Protein AF-A0A936R0V1-F1 (afdb_monomer_lite)

Structure (mmCIF, N/CA/C/O backbone):
data_AF-A0A936R0V1-F1
#
_entry.id   AF-A0A936R0V1-F1
#
loop_
_atom_site.group_PDB
_atom_site.id
_atom_site.type_symbol
_atom_site.label_atom_id
_atom_site.label_alt_id
_atom_site.label_comp_id
_atom_site.label_asym_id
_atom_site.label_entity_id
_atom_site.label_seq_id
_atom_site.pdbx_PDB_ins_code
_atom_site.Cartn_x
_atom_site.Cartn_y
_atom_site.Cartn_z
_atom_site.occupancy
_atom_site.B_iso_or_equiv
_atom_site.auth_seq_id
_atom_site.auth_comp_id
_atom_site.auth_asym_id
_atom_site.auth_atom_id
_atom_site.pdbx_PDB_model_num
ATOM 1 N N . MET A 1 1 ? 23.274 67.627 -24.366 1.00 79.12 1 MET A N 1
ATOM 2 C CA . MET A 1 1 ? 24.322 68.648 -24.595 1.00 79.12 1 MET A CA 1
ATOM 3 C C . MET A 1 1 ? 25.601 68.219 -23.883 1.00 79.12 1 MET A C 1
ATOM 5 O O . MET A 1 1 ? 25.527 67.822 -22.725 1.00 79.12 1 MET A O 1
ATOM 9 N N . SER A 1 2 ? 26.757 68.295 -24.546 1.00 81.06 2 SER A N 1
ATOM 10 C CA . SER A 1 2 ? 28.061 67.965 -23.948 1.00 81.06 2 SER A CA 1
ATOM 11 C C . SER A 1 2 ? 28.911 69.224 -23.808 1.00 81.06 2 SER A C 1
ATOM 13 O O . SER A 1 2 ? 28.972 70.043 -24.720 1.00 81.06 2 SER A O 1
ATOM 15 N N . ILE A 1 3 ? 29.556 69.384 -22.660 1.00 81.25 3 ILE A N 1
ATOM 16 C CA . ILE A 1 3 ? 30.359 70.545 -22.286 1.00 81.25 3 ILE A CA 1
ATOM 17 C C . ILE A 1 3 ? 31.770 70.049 -22.015 1.00 81.25 3 ILE A C 1
ATOM 19 O O . ILE A 1 3 ? 31.957 69.130 -21.226 1.00 81.25 3 ILE A O 1
ATOM 23 N N . THR A 1 4 ? 32.771 70.668 -22.631 1.00 78.38 4 THR A N 1
ATOM 24 C CA . THR A 1 4 ? 34.170 70.282 -22.416 1.00 78.38 4 THR A CA 1
ATOM 25 C C . THR A 1 4 ? 34.978 71.427 -21.826 1.00 78.38 4 THR A C 1
ATOM 27 O O . THR A 1 4 ? 34.899 72.557 -22.314 1.00 78.38 4 THR A O 1
ATOM 30 N N . ARG A 1 5 ? 35.822 71.120 -20.840 1.00 76.50 5 ARG A N 1
ATOM 31 C CA . ARG A 1 5 ? 36.832 72.003 -20.239 1.00 76.50 5 ARG A CA 1
ATOM 32 C C . ARG A 1 5 ? 36.255 73.275 -19.606 1.00 76.50 5 ARG A C 1
ATOM 34 O O . ARG A 1 5 ? 36.868 74.340 -19.703 1.00 76.50 5 ARG A O 1
ATOM 41 N N . ALA A 1 6 ? 35.110 73.174 -18.933 1.00 81.12 6 ALA A N 1
ATOM 42 C CA . ALA A 1 6 ? 34.533 74.287 -18.182 1.00 81.12 6 ALA A CA 1
ATOM 43 C C . ALA A 1 6 ? 35.440 74.691 -17.003 1.00 81.12 6 ALA A C 1
ATOM 45 O O . ALA A 1 6 ? 35.979 73.839 -16.292 1.00 81.12 6 ALA A O 1
ATOM 46 N N . ALA A 1 7 ? 35.625 75.995 -16.774 1.00 80.44 7 ALA A N 1
ATOM 47 C CA . ALA A 1 7 ? 36.355 76.488 -15.605 1.00 80.44 7 ALA A CA 1
ATOM 48 C C . ALA A 1 7 ? 35.483 76.421 -14.338 1.00 80.44 7 ALA A C 1
ATOM 50 O O . ALA A 1 7 ? 34.253 76.374 -14.409 1.00 80.44 7 ALA A O 1
ATOM 51 N N . ALA A 1 8 ? 36.100 76.471 -13.156 1.00 79.75 8 ALA A N 1
ATOM 52 C CA . ALA A 1 8 ? 35.352 76.518 -11.901 1.00 79.75 8 ALA A CA 1
ATOM 53 C C . ALA A 1 8 ? 34.422 77.751 -11.838 1.00 79.75 8 ALA A C 1
ATOM 55 O O . ALA A 1 8 ? 34.847 78.887 -12.077 1.00 79.75 8 ALA A O 1
ATOM 56 N N . GLY A 1 9 ? 33.148 77.511 -11.508 1.00 77.62 9 GLY A N 1
ATOM 57 C CA . GLY A 1 9 ? 32.102 78.538 -11.441 1.00 77.62 9 GLY A CA 1
ATOM 58 C C . GLY A 1 9 ? 31.442 78.887 -12.781 1.00 77.62 9 GLY A C 1
ATOM 59 O O . GLY A 1 9 ? 30.849 79.958 -12.880 1.00 77.62 9 GLY A O 1
ATOM 60 N N . SER A 1 10 ? 31.565 78.031 -13.801 1.00 86.81 10 SER A N 1
ATOM 61 C CA . SER A 1 10 ? 30.887 78.210 -15.094 1.00 86.81 10 SER A CA 1
ATOM 62 C C . SER A 1 10 ? 29.383 77.932 -15.002 1.00 86.81 10 SER A C 1
ATOM 64 O O . SER A 1 10 ? 28.942 77.120 -14.185 1.00 86.81 10 SER A O 1
ATOM 66 N N . THR A 1 11 ? 28.596 78.571 -15.871 1.00 87.62 11 THR A N 1
ATOM 67 C CA . THR A 1 11 ? 27.149 78.331 -15.990 1.00 87.62 11 THR A CA 1
ATOM 68 C C . THR A 1 11 ? 26.711 78.142 -17.440 1.00 87.62 11 THR A C 1
ATOM 70 O O . THR A 1 11 ? 27.346 78.656 -18.359 1.00 87.62 11 THR A O 1
ATOM 73 N N . VAL A 1 12 ? 25.607 77.429 -17.656 1.00 89.00 12 VAL A N 1
ATOM 74 C CA . VAL A 1 12 ? 24.951 77.264 -18.960 1.00 89.00 12 VAL A CA 1
ATOM 75 C C . VAL A 1 12 ? 23.556 77.873 -18.927 1.00 89.00 12 VAL A C 1
ATOM 77 O O . VAL A 1 12 ? 22.800 77.641 -17.990 1.00 89.00 12 VAL A O 1
ATOM 80 N N . THR A 1 13 ? 23.197 78.622 -19.965 1.00 89.62 13 THR A N 1
ATOM 81 C CA . THR A 1 13 ? 21.821 79.080 -20.201 1.00 89.62 13 THR A CA 1
ATOM 82 C C . THR A 1 13 ? 21.230 78.300 -21.369 1.00 89.62 13 THR A C 1
ATOM 84 O O . THR A 1 13 ? 21.887 78.181 -22.402 1.00 89.62 13 THR A O 1
ATOM 87 N N . LEU A 1 14 ? 20.007 77.791 -21.212 1.00 89.12 14 LEU A N 1
ATOM 88 C CA . LEU A 1 14 ? 19.278 77.051 -22.242 1.00 89.12 14 LEU A CA 1
ATOM 89 C C . LEU A 1 14 ? 18.019 77.819 -22.660 1.00 89.12 14 LEU A C 1
ATOM 91 O O . LEU A 1 14 ? 17.328 78.357 -21.794 1.00 89.12 14 LEU A O 1
ATOM 95 N N . THR A 1 15 ? 17.707 77.825 -23.955 1.00 86.38 15 THR A N 1
ATOM 96 C CA . THR A 1 15 ? 16.513 78.481 -24.511 1.00 86.38 15 THR A CA 1
ATOM 97 C C . THR A 1 15 ? 15.912 77.634 -25.632 1.00 86.38 15 THR A C 1
ATOM 99 O O . THR A 1 15 ? 16.661 77.186 -26.502 1.00 86.38 15 THR A O 1
ATOM 102 N N . LEU A 1 16 ? 14.588 77.449 -25.630 1.00 86.06 16 LEU A N 1
ATOM 103 C CA . LEU A 1 16 ? 13.838 76.915 -26.772 1.00 86.06 16 LEU A CA 1
ATOM 104 C C . LEU A 1 16 ? 13.339 78.050 -27.671 1.00 86.06 16 LEU A C 1
ATOM 106 O O . LEU A 1 16 ? 13.108 79.164 -27.199 1.00 86.06 16 LEU A O 1
ATOM 110 N N . ALA A 1 17 ? 13.220 77.772 -28.965 1.00 85.62 17 ALA A N 1
ATOM 111 C CA . ALA A 1 17 ? 12.613 78.680 -29.925 1.00 85.62 17 ALA A CA 1
ATOM 112 C C . ALA A 1 17 ? 11.878 77.909 -31.026 1.00 85.62 17 ALA A C 1
ATOM 114 O O . ALA A 1 17 ? 12.445 76.971 -31.600 1.00 85.62 17 ALA A O 1
ATOM 115 N N . ASP A 1 18 ? 10.670 78.375 -31.345 1.00 83.50 18 ASP A N 1
ATOM 116 C CA . ASP A 1 18 ? 9.836 77.901 -32.453 1.00 83.50 18 ASP A CA 1
ATOM 117 C C . ASP A 1 18 ? 10.593 77.895 -33.788 1.00 83.50 18 ASP A C 1
ATOM 119 O O . ASP A 1 18 ? 11.380 78.800 -34.094 1.00 83.50 18 ASP A O 1
ATOM 123 N N . GLY A 1 19 ? 10.321 76.873 -34.597 1.00 82.25 19 GLY A N 1
ATOM 124 C CA . GLY A 1 19 ? 10.697 76.800 -36.006 1.00 82.25 19 GLY A CA 1
ATOM 125 C C . GLY A 1 19 ? 9.445 76.863 -36.878 1.00 82.25 19 GLY A C 1
ATOM 126 O O . GLY A 1 19 ? 8.858 77.934 -37.031 1.00 82.25 19 GLY A O 1
ATOM 127 N N . THR A 1 20 ? 9.061 75.732 -37.476 1.00 81.50 20 THR A N 1
ATOM 128 C CA . THR A 1 20 ? 7.726 75.552 -38.083 1.00 81.50 20 THR A CA 1
ATOM 129 C C . THR A 1 20 ? 6.690 75.056 -37.079 1.00 81.50 20 THR A C 1
ATOM 131 O O . THR A 1 20 ? 5.528 75.399 -37.253 1.00 81.50 20 THR A O 1
ATOM 134 N N . ALA A 1 21 ? 7.125 74.362 -36.022 1.00 80.69 21 ALA A N 1
ATOM 135 C CA . ALA A 1 21 ? 6.291 74.043 -34.871 1.00 80.69 21 ALA A CA 1
ATOM 136 C C . ALA A 1 21 ? 6.092 75.314 -34.032 1.00 80.69 21 ALA A C 1
ATOM 138 O O . ALA A 1 21 ? 7.059 76.040 -33.755 1.00 80.69 21 ALA A O 1
ATOM 139 N N . VAL A 1 22 ? 4.852 75.586 -33.645 1.00 76.50 22 VAL A N 1
ATOM 140 C CA . VAL A 1 22 ? 4.439 76.643 -32.721 1.00 76.50 22 VAL A CA 1
ATOM 141 C C . VAL A 1 22 ? 4.219 76.070 -31.317 1.00 76.50 22 VAL A C 1
ATOM 143 O O . VAL A 1 22 ? 4.126 74.866 -31.114 1.00 76.50 22 VAL A O 1
ATOM 146 N N . ASN A 1 23 ? 4.069 76.939 -30.314 1.00 64.94 23 ASN A N 1
ATOM 147 C CA . ASN A 1 23 ? 3.815 76.559 -28.912 1.00 64.94 23 ASN A CA 1
ATOM 148 C C . ASN A 1 23 ? 2.608 75.613 -28.648 1.00 64.94 23 ASN A C 1
ATOM 150 O O . ASN A 1 23 ? 2.362 75.276 -27.489 1.00 64.94 23 ASN A O 1
ATOM 154 N N . ALA A 1 24 ? 1.814 75.241 -29.659 1.00 74.50 24 ALA A N 1
ATOM 155 C CA . ALA A 1 24 ? 0.772 74.218 -29.542 1.00 74.50 24 ALA A CA 1
ATOM 156 C C . ALA A 1 24 ? 1.317 72.788 -29.730 1.00 74.50 24 ALA A C 1
ATOM 158 O O . ALA A 1 24 ? 0.754 71.863 -29.149 1.00 74.50 24 ALA A O 1
ATOM 159 N N . ASP A 1 25 ? 2.436 72.634 -30.440 1.00 77.12 25 ASP A N 1
ATOM 160 C CA . ASP A 1 25 ? 2.940 71.343 -30.932 1.00 77.12 25 ASP A CA 1
ATOM 161 C C . ASP A 1 25 ? 3.986 70.747 -29.969 1.00 77.12 25 ASP A C 1
ATOM 163 O O . ASP A 1 25 ? 4.287 69.551 -29.982 1.00 77.12 25 ASP A O 1
ATOM 167 N N . TYR A 1 26 ? 4.518 71.571 -29.055 1.00 80.25 26 TYR A N 1
ATOM 168 C CA . TYR A 1 26 ? 5.368 71.143 -27.944 1.00 80.25 26 TYR A CA 1
ATOM 169 C C . TYR A 1 26 ? 5.133 71.961 -26.664 1.00 80.25 26 TYR A C 1
ATOM 171 O O . TYR A 1 26 ? 4.719 73.120 -26.679 1.00 80.25 26 TYR A O 1
ATOM 179 N N . ASN A 1 27 ? 5.390 71.346 -25.508 1.00 81.56 27 ASN A N 1
ATOM 180 C CA . ASN A 1 27 ? 5.014 71.882 -24.204 1.00 81.56 27 ASN A CA 1
ATOM 181 C C . ASN A 1 27 ? 6.183 72.578 -23.486 1.00 81.56 27 ASN A C 1
ATOM 183 O O . ASN A 1 27 ? 6.947 71.960 -22.732 1.00 81.56 27 ASN A O 1
ATOM 187 N N . GLU A 1 28 ? 6.273 73.902 -23.633 1.00 76.81 28 GLU A N 1
ATOM 188 C CA . GLU A 1 28 ? 7.290 74.722 -22.955 1.00 76.81 28 GLU A CA 1
ATOM 189 C C . GLU A 1 28 ? 7.223 74.654 -21.416 1.00 76.81 28 GLU A C 1
ATOM 191 O O . GLU A 1 28 ? 8.245 74.821 -20.747 1.00 76.81 28 GLU A O 1
ATOM 196 N N . ALA A 1 29 ? 6.060 74.360 -20.817 1.00 78.56 29 ALA A N 1
ATOM 197 C CA . ALA A 1 29 ? 5.936 74.251 -19.356 1.00 78.56 29 ALA A CA 1
ATOM 198 C C . ALA A 1 29 ? 6.694 73.040 -18.779 1.00 78.56 29 ALA A C 1
ATOM 200 O O . ALA A 1 29 ? 6.961 72.984 -17.579 1.00 78.56 29 ALA A O 1
ATOM 201 N N . ARG A 1 30 ? 7.055 72.086 -19.641 1.00 83.62 30 ARG A N 1
ATOM 202 C CA . ARG A 1 30 ? 7.822 70.871 -19.347 1.00 83.62 30 ARG A CA 1
ATOM 203 C C . ARG A 1 30 ? 9.284 70.975 -19.803 1.00 83.62 30 ARG A C 1
ATOM 205 O O . ARG A 1 30 ? 9.952 69.957 -19.968 1.00 83.62 30 ARG A O 1
ATOM 212 N N . PHE A 1 31 ? 9.790 72.194 -20.010 1.00 89.62 31 PHE A N 1
ATOM 213 C CA . PHE A 1 31 ? 11.183 72.423 -20.383 1.00 89.62 31 PHE A CA 1
ATOM 214 C C . PHE A 1 31 ? 12.129 72.249 -19.185 1.00 89.62 31 PHE A C 1
ATOM 216 O O . PHE A 1 31 ? 12.250 73.107 -18.303 1.00 89.62 31 PHE A O 1
ATOM 223 N N . GLU A 1 32 ? 12.807 71.105 -19.152 1.00 91.88 32 GLU A N 1
ATOM 224 C CA . GLU A 1 32 ? 13.566 70.624 -17.998 1.00 91.88 32 GLU A CA 1
ATOM 225 C C . GLU A 1 32 ? 14.984 70.197 -18.382 1.00 91.88 32 GLU A C 1
ATOM 227 O O . GLU A 1 32 ? 15.258 69.804 -19.519 1.00 91.88 32 GLU A O 1
ATOM 232 N N . TYR A 1 33 ? 15.887 70.219 -17.403 1.00 89.88 33 TYR A N 1
ATOM 233 C CA . TYR A 1 33 ? 17.249 69.713 -17.532 1.00 89.88 33 TYR A CA 1
ATOM 234 C C . TYR A 1 33 ? 17.604 68.719 -16.422 1.00 89.88 33 TYR A C 1
ATOM 236 O O . TYR A 1 33 ? 17.015 68.734 -15.340 1.00 89.88 33 TYR A O 1
ATOM 244 N N . SER A 1 34 ? 18.612 67.889 -16.683 1.00 87.56 34 SER A N 1
ATOM 245 C CA . SER A 1 34 ? 19.195 66.958 -15.718 1.00 87.56 34 SER A CA 1
ATOM 246 C C . SER A 1 34 ? 20.722 66.950 -15.814 1.00 87.56 34 SER A C 1
ATOM 248 O O . SER A 1 34 ? 21.299 66.894 -16.905 1.00 87.56 34 SER A O 1
ATOM 250 N N . THR A 1 35 ? 21.374 67.001 -14.650 1.00 82.19 35 THR A N 1
ATOM 251 C CA . THR A 1 35 ? 22.837 66.923 -14.486 1.00 82.19 35 THR A CA 1
ATOM 252 C C . THR A 1 35 ? 23.318 65.560 -13.989 1.00 82.19 35 THR A C 1
ATOM 254 O O . THR A 1 35 ? 24.521 65.346 -13.882 1.00 82.19 35 THR A O 1
ATOM 257 N N . ASP A 1 36 ? 22.404 64.654 -13.648 1.00 81.31 36 ASP A N 1
ATOM 258 C CA . ASP A 1 36 ? 22.684 63.335 -13.070 1.00 81.31 36 ASP A CA 1
ATOM 259 C C . ASP A 1 36 ? 22.376 62.186 -14.046 1.00 81.31 36 ASP A C 1
ATOM 261 O O . ASP A 1 36 ? 22.175 61.049 -13.641 1.00 81.31 36 ASP A O 1
ATOM 265 N N . GLY A 1 37 ? 22.373 62.475 -15.352 1.00 78.69 37 GLY A N 1
ATOM 266 C CA . GLY A 1 37 ? 22.150 61.468 -16.394 1.00 78.69 37 GLY A CA 1
ATOM 267 C C . GLY A 1 37 ? 20.679 61.112 -16.623 1.00 78.69 37 GLY A C 1
ATOM 268 O O . GLY A 1 37 ? 20.398 60.118 -17.283 1.00 78.69 37 GLY A O 1
ATOM 269 N N . GLY A 1 38 ? 19.746 61.934 -16.135 1.00 81.00 38 GLY A N 1
ATOM 270 C CA . GLY A 1 38 ? 18.308 61.798 -16.377 1.00 81.00 38 GLY A CA 1
ATOM 271 C C . GLY A 1 38 ? 17.511 61.230 -15.204 1.00 81.00 38 GLY A C 1
ATOM 272 O O . GLY A 1 38 ? 16.316 60.990 -15.371 1.00 81.00 38 GLY A O 1
ATOM 273 N N . THR A 1 39 ? 18.122 61.024 -14.032 1.00 87.00 39 THR A N 1
ATOM 274 C CA . THR A 1 39 ? 17.419 60.510 -12.844 1.00 87.00 39 THR A CA 1
ATOM 275 C C . THR A 1 39 ? 16.573 61.569 -12.148 1.00 87.00 39 THR A C 1
ATOM 277 O O . THR A 1 39 ? 15.459 61.264 -11.732 1.00 87.00 39 THR A O 1
ATOM 280 N N . ASN A 1 40 ? 17.038 62.818 -12.065 1.00 86.44 40 ASN A N 1
ATOM 281 C CA . ASN A 1 40 ? 16.240 63.935 -11.561 1.00 86.44 40 ASN A CA 1
ATOM 282 C C . ASN A 1 40 ? 16.164 65.056 -12.598 1.00 86.44 40 ASN A C 1
ATOM 284 O O . ASN A 1 40 ? 17.177 65.473 -13.162 1.00 86.44 40 ASN A O 1
ATOM 288 N N . TRP A 1 41 ? 14.954 65.575 -12.812 1.00 86.94 41 TRP A N 1
ATOM 289 C CA . TRP A 1 41 ? 14.679 66.637 -13.777 1.00 86.94 41 TRP A CA 1
ATOM 290 C C . TRP A 1 41 ? 14.244 67.907 -13.063 1.00 86.94 41 TRP A C 1
ATOM 292 O O . TRP A 1 41 ? 13.397 67.882 -12.173 1.00 86.94 41 TRP A O 1
ATOM 302 N N . THR A 1 42 ? 14.858 69.021 -13.440 1.00 88.56 42 THR A N 1
ATOM 303 C CA . THR A 1 42 ? 14.580 70.337 -12.867 1.00 88.56 42 THR A CA 1
ATOM 304 C C . THR A 1 42 ? 14.163 71.290 -13.975 1.00 88.56 42 THR A C 1
ATOM 306 O O . THR A 1 42 ? 14.800 71.333 -15.026 1.00 88.56 42 THR A O 1
ATOM 309 N N . ALA A 1 43 ? 13.116 72.081 -13.742 1.00 88.81 43 ALA A N 1
ATOM 310 C CA . ALA A 1 43 ? 12.673 73.094 -14.693 1.00 88.81 43 ALA A CA 1
ATOM 311 C C . ALA A 1 43 ? 13.791 74.107 -14.995 1.00 88.81 43 ALA A C 1
ATOM 313 O O . ALA A 1 43 ? 14.497 74.579 -14.094 1.00 88.81 43 ALA A O 1
ATOM 314 N N . VAL A 1 44 ? 13.948 74.467 -16.267 1.00 87.44 44 VAL A N 1
ATOM 315 C CA . VAL A 1 44 ? 14.911 75.490 -16.684 1.00 87.44 44 VAL A CA 1
ATOM 316 C C . VAL A 1 44 ? 14.351 76.868 -16.317 1.00 87.44 44 VAL A C 1
ATOM 318 O O . VAL A 1 44 ? 13.493 77.408 -17.005 1.00 87.44 44 VAL A O 1
ATOM 321 N N . SER A 1 45 ? 14.838 77.461 -15.223 1.00 82.06 45 SER A N 1
ATOM 322 C CA . SER A 1 45 ? 14.362 78.769 -14.734 1.00 82.06 45 SER A CA 1
ATOM 323 C C . SER A 1 45 ? 15.443 79.859 -14.675 1.00 82.06 45 SER A C 1
ATOM 325 O O . SER A 1 45 ? 15.194 80.959 -14.181 1.00 82.06 45 SER A O 1
ATOM 327 N N . GLY A 1 46 ? 16.662 79.568 -15.136 1.00 84.75 46 GLY A N 1
ATOM 328 C CA . GLY A 1 46 ? 17.803 80.486 -15.105 1.00 84.75 46 GLY A CA 1
ATOM 329 C C . GLY A 1 46 ? 19.130 79.796 -15.446 1.00 84.75 46 GLY A C 1
ATOM 330 O O . GLY A 1 46 ? 19.119 78.641 -15.870 1.00 84.75 46 GLY A O 1
ATOM 331 N N . PRO A 1 47 ? 20.278 80.480 -15.274 1.00 86.69 47 PRO A N 1
ATOM 332 C CA . PRO A 1 47 ? 21.592 79.896 -15.538 1.00 86.69 47 PRO A CA 1
ATOM 333 C C . PRO A 1 47 ? 21.875 78.679 -14.645 1.00 86.69 47 PRO A C 1
ATOM 335 O O . PRO A 1 47 ? 21.757 78.756 -13.422 1.00 86.69 47 PRO A O 1
ATOM 338 N N . ILE A 1 48 ? 22.295 77.578 -15.260 1.00 88.56 48 ILE A N 1
ATOM 339 C CA . ILE A 1 48 ? 22.552 76.279 -14.633 1.00 88.56 48 ILE A CA 1
ATOM 340 C C . ILE A 1 48 ? 24.040 76.178 -14.303 1.00 88.56 48 ILE A C 1
ATOM 342 O O . ILE A 1 48 ? 24.878 76.355 -15.185 1.00 88.56 48 ILE A O 1
ATOM 346 N N . ALA A 1 49 ? 24.393 75.907 -13.047 1.00 83.50 49 ALA A N 1
ATOM 347 C CA . ALA A 1 49 ? 25.790 75.718 -12.659 1.00 83.50 49 ALA A CA 1
ATOM 348 C C . ALA A 1 49 ? 26.343 74.398 -13.217 1.00 83.50 49 ALA A C 1
ATOM 350 O O . ALA A 1 49 ? 25.681 73.367 -13.130 1.00 83.50 49 ALA A O 1
ATOM 351 N N . VAL A 1 50 ? 27.567 74.423 -13.751 1.00 81.81 50 VAL A N 1
ATOM 352 C CA . VAL A 1 50 ? 28.248 73.223 -14.263 1.00 81.81 50 VAL A CA 1
ATOM 353 C C . VAL A 1 50 ? 29.579 73.002 -13.549 1.00 81.81 50 VAL A C 1
ATOM 355 O O . VAL A 1 50 ? 30.252 73.954 -13.139 1.00 81.81 50 VAL A O 1
ATOM 358 N N . ALA A 1 51 ? 29.943 71.734 -13.355 1.00 78.50 51 ALA A N 1
ATOM 359 C CA . ALA A 1 51 ? 31.191 71.359 -12.701 1.00 78.50 51 ALA A CA 1
ATOM 360 C C . ALA A 1 51 ? 32.412 71.766 -13.548 1.00 78.50 51 ALA A C 1
ATOM 362 O O . ALA A 1 51 ? 32.320 71.958 -14.759 1.00 78.50 51 ALA A O 1
ATOM 363 N N . ALA A 1 52 ? 33.572 71.917 -12.903 1.00 77.50 52 ALA A N 1
ATOM 364 C CA . ALA A 1 52 ? 34.817 72.185 -13.619 1.00 77.50 52 ALA A CA 1
ATOM 365 C C . ALA A 1 52 ? 35.286 70.926 -14.369 1.00 77.50 52 ALA A C 1
ATOM 367 O O . ALA A 1 52 ? 35.296 69.840 -13.792 1.00 77.50 52 ALA A O 1
ATOM 368 N N . GLY A 1 53 ? 35.737 71.083 -15.614 1.00 79.69 53 GLY A N 1
ATOM 369 C CA . GLY A 1 53 ? 36.111 69.977 -16.499 1.00 79.69 53 GLY A CA 1
ATOM 370 C C . GLY A 1 53 ? 35.037 69.664 -17.540 1.00 79.69 53 GLY A C 1
ATOM 371 O O . GLY A 1 53 ? 34.312 70.558 -17.978 1.00 79.69 53 GLY A O 1
ATOM 372 N N . ASP A 1 54 ? 34.992 68.411 -17.982 1.00 81.56 54 ASP A N 1
ATOM 373 C CA . ASP A 1 54 ? 33.996 67.940 -18.943 1.00 81.56 54 ASP A CA 1
ATOM 374 C C . ASP A 1 54 ? 32.715 67.537 -18.198 1.00 81.56 54 ASP A C 1
ATOM 376 O O . ASP A 1 54 ? 32.757 67.004 -17.089 1.00 81.56 54 ASP A O 1
ATOM 380 N N . SER A 1 55 ? 31.555 67.841 -18.767 1.00 81.69 55 SER A N 1
ATOM 381 C CA . SER A 1 55 ? 30.244 67.578 -18.171 1.00 81.69 55 SER A CA 1
ATOM 382 C C . SER A 1 55 ? 29.206 67.346 -19.260 1.00 81.69 55 SER A C 1
ATOM 384 O O . SER A 1 55 ? 29.339 67.834 -20.380 1.00 81.69 55 SER A O 1
ATOM 386 N N . THR A 1 56 ? 28.142 66.624 -18.937 1.00 81.44 56 THR A N 1
ATOM 387 C CA . THR A 1 56 ? 26.993 66.450 -19.827 1.00 81.44 56 THR A CA 1
ATOM 388 C C . THR A 1 56 ? 25.737 66.964 -19.144 1.00 81.44 56 THR A C 1
ATOM 390 O O . THR A 1 56 ? 25.600 66.910 -17.923 1.00 81.44 56 THR A O 1
ATOM 393 N N . LEU A 1 57 ? 24.846 67.528 -19.952 1.00 85.31 57 LEU A N 1
ATOM 394 C CA . LEU A 1 57 ? 23.564 68.063 -19.527 1.00 85.31 57 LEU A CA 1
ATOM 395 C C . LEU A 1 57 ? 22.492 67.493 -20.451 1.00 85.31 57 LEU A C 1
ATOM 397 O O . LEU A 1 57 ? 22.548 67.701 -21.672 1.00 85.31 57 LEU A O 1
ATOM 401 N N . LEU A 1 58 ? 21.536 66.765 -19.884 1.00 88.06 58 LEU A N 1
ATOM 402 C CA . LEU A 1 58 ? 20.356 66.316 -20.615 1.00 88.06 58 LEU A CA 1
ATOM 403 C C . LEU A 1 58 ? 19.265 67.379 -20.515 1.00 88.06 58 LEU A C 1
ATOM 405 O O . LEU A 1 58 ? 19.150 68.057 -19.497 1.00 88.06 58 LEU A O 1
ATOM 409 N N . VAL A 1 59 ? 18.498 67.543 -21.591 1.00 87.38 59 VAL A N 1
ATOM 410 C CA . VAL A 1 59 ? 17.447 68.559 -21.722 1.00 87.38 59 VAL A CA 1
ATOM 411 C C . VAL A 1 59 ? 16.264 67.923 -22.441 1.00 87.38 59 VAL A C 1
ATOM 413 O O . VAL A 1 59 ? 16.489 67.194 -23.408 1.00 87.38 59 VAL A O 1
ATOM 416 N N . ARG A 1 60 ? 15.035 68.181 -21.984 1.00 88.94 60 ARG A N 1
ATOM 417 C CA . ARG A 1 60 ? 13.810 67.643 -22.597 1.00 88.94 60 ARG A CA 1
ATOM 418 C C . ARG A 1 60 ? 12.655 68.648 -22.616 1.00 88.94 60 ARG A C 1
ATOM 420 O O . ARG A 1 60 ? 12.615 69.565 -21.797 1.00 88.94 60 ARG A O 1
ATOM 427 N N . THR A 1 61 ? 11.725 68.422 -23.540 1.00 88.06 61 THR A N 1
ATOM 428 C CA . THR A 1 61 ? 10.360 68.972 -23.613 1.00 88.06 61 THR A CA 1
ATOM 429 C C . THR A 1 61 ? 9.467 67.904 -24.266 1.00 88.06 61 THR A C 1
ATOM 431 O O . THR A 1 61 ? 9.998 67.007 -24.924 1.00 88.06 61 THR A O 1
ATOM 434 N N . ASP A 1 62 ? 8.152 67.963 -24.058 1.00 86.38 62 ASP A N 1
ATOM 435 C CA . ASP A 1 62 ? 7.200 66.983 -24.604 1.00 86.38 62 ASP A CA 1
ATOM 436 C C . ASP A 1 62 ? 6.567 67.532 -25.899 1.00 86.38 62 ASP A C 1
ATOM 438 O O . ASP A 1 62 ? 6.285 68.728 -25.957 1.00 86.38 62 ASP A O 1
ATOM 442 N N . THR A 1 63 ? 6.309 66.687 -26.904 1.00 83.56 63 THR A N 1
ATOM 443 C CA . THR A 1 63 ? 5.494 67.031 -28.091 1.00 83.56 63 THR A CA 1
ATOM 444 C C . THR A 1 63 ? 4.011 66.725 -27.848 1.00 83.56 63 THR A C 1
ATOM 446 O O . THR A 1 63 ? 3.675 65.948 -26.949 1.00 83.56 63 THR A O 1
ATOM 449 N N . VAL A 1 64 ? 3.113 67.336 -28.622 1.00 81.00 64 VAL A N 1
ATOM 450 C CA . VAL A 1 64 ? 1.656 67.133 -28.550 1.00 81.00 64 VAL A CA 1
ATOM 451 C C . VAL A 1 64 ? 1.205 66.330 -29.771 1.00 81.00 64 VAL A C 1
ATOM 453 O O . VAL A 1 64 ? 1.640 66.618 -30.874 1.00 81.00 64 VAL A O 1
ATOM 456 N N . ALA A 1 65 ? 0.377 65.302 -29.566 1.00 76.00 65 ALA A N 1
ATOM 457 C CA . ALA A 1 65 ? -0.182 64.486 -30.645 1.00 76.00 65 ALA A CA 1
ATOM 458 C C . ALA A 1 65 ? -1.666 64.813 -30.856 1.00 76.00 65 ALA A C 1
ATOM 460 O O . ALA A 1 65 ? -2.391 64.992 -29.866 1.00 76.00 65 ALA A O 1
ATOM 461 N N . ASP A 1 66 ? -2.117 64.822 -32.110 1.00 70.44 66 ASP A N 1
ATOM 462 C CA . ASP A 1 66 ? -3.536 64.838 -32.459 1.00 70.44 66 ASP A CA 1
ATOM 463 C C . ASP A 1 66 ? -3.899 63.776 -33.519 1.00 70.44 66 ASP A C 1
ATOM 465 O O . ASP A 1 66 ? -3.403 62.659 -33.411 1.00 70.44 66 ASP A O 1
ATOM 469 N N . GLY A 1 67 ? -4.889 64.029 -34.375 1.00 64.25 67 GLY A N 1
ATOM 470 C CA . GLY A 1 67 ? -5.433 63.051 -35.327 1.00 64.25 67 GLY A CA 1
ATOM 471 C C . GLY A 1 67 ? -5.614 63.627 -36.731 1.00 64.25 67 GLY A C 1
ATOM 472 O O . GLY A 1 67 ? -6.527 63.208 -37.454 1.00 64.25 67 GLY A O 1
ATOM 473 N N . VAL A 1 68 ? -4.874 64.684 -37.057 1.00 67.81 68 VAL A N 1
ATOM 474 C CA . VAL A 1 68 ? -4.923 65.393 -38.332 1.00 67.81 68 VAL A CA 1
ATOM 475 C C . VAL A 1 68 ? -3.623 65.114 -39.076 1.00 67.81 68 VAL A C 1
ATOM 477 O O . VAL A 1 68 ? -2.556 65.309 -38.526 1.00 67.81 68 VAL A O 1
ATOM 480 N N . ASP A 1 69 ? -3.724 64.714 -40.348 1.00 69.88 69 ASP A N 1
ATOM 481 C CA . ASP A 1 69 ? -2.543 64.583 -41.210 1.00 69.88 69 ASP A CA 1
ATOM 482 C C . ASP A 1 69 ? -1.931 65.975 -41.458 1.00 69.88 69 ASP A C 1
ATOM 484 O O . ASP A 1 69 ? -2.546 66.854 -42.083 1.00 69.88 69 ASP A O 1
ATOM 488 N N . GLU A 1 70 ? -0.730 66.172 -40.929 1.00 68.75 70 GLU A N 1
ATOM 489 C CA . GLU A 1 70 ? 0.047 67.411 -40.911 1.00 68.75 70 GLU A CA 1
ATOM 490 C C . GLU A 1 70 ? 1.413 67.201 -41.596 1.00 68.75 70 GLU A C 1
ATOM 492 O O . GLU A 1 70 ? 1.793 66.100 -41.981 1.00 68.75 70 GLU A O 1
ATOM 497 N N . ALA A 1 71 ? 2.166 68.275 -41.845 1.00 75.38 71 ALA A N 1
ATOM 498 C CA . ALA A 1 71 ? 3.510 68.162 -42.428 1.00 75.38 71 ALA A CA 1
ATOM 499 C C . ALA A 1 71 ? 4.574 68.215 -41.327 1.00 75.38 71 ALA A C 1
ATOM 501 O O . ALA A 1 71 ? 4.378 68.946 -40.369 1.00 75.38 71 ALA A O 1
ATOM 502 N N . ASP A 1 72 ? 5.727 67.557 -41.505 1.00 80.44 72 ASP A N 1
ATOM 503 C CA . ASP A 1 72 ? 6.830 67.602 -40.529 1.00 80.44 72 ASP A CA 1
ATOM 504 C C . ASP A 1 72 ? 7.191 69.032 -40.076 1.00 80.44 72 ASP A C 1
ATOM 506 O O . ASP A 1 72 ? 7.496 69.927 -40.880 1.00 80.44 72 ASP A O 1
ATOM 510 N N . GLU A 1 73 ? 7.245 69.227 -38.761 1.00 83.56 73 GLU A N 1
ATOM 511 C CA . GLU A 1 73 ? 7.447 70.517 -38.110 1.00 83.56 73 GLU A CA 1
ATOM 512 C C . GLU A 1 73 ? 8.754 70.562 -37.310 1.00 83.56 73 GLU A C 1
ATOM 514 O O . GLU A 1 73 ? 9.337 69.535 -36.999 1.00 83.56 73 GLU A O 1
ATOM 519 N N . THR A 1 74 ? 9.285 71.739 -36.965 1.00 85.19 74 THR A N 1
ATOM 520 C CA . THR A 1 74 ? 10.594 71.856 -36.288 1.00 85.19 74 THR A CA 1
ATOM 521 C C . THR A 1 74 ? 10.621 72.911 -35.188 1.00 85.19 74 THR A C 1
ATOM 523 O O . THR A 1 74 ? 9.980 73.949 -35.319 1.00 85.19 74 THR A O 1
ATOM 526 N N . PHE A 1 75 ? 11.436 72.695 -34.150 1.00 88.06 75 PHE A N 1
ATOM 527 C CA . PHE A 1 75 ? 11.802 73.691 -33.128 1.00 88.06 75 PHE A CA 1
ATOM 528 C C . PHE A 1 75 ? 13.285 73.558 -32.738 1.00 88.06 75 PHE A C 1
ATOM 530 O O . PHE A 1 75 ? 13.944 72.575 -33.078 1.00 88.06 75 PHE A O 1
ATOM 537 N N . THR A 1 76 ? 13.867 74.552 -32.060 1.00 88.75 76 THR A N 1
ATOM 538 C CA . THR A 1 76 ? 15.312 74.574 -31.747 1.00 88.75 76 THR A CA 1
ATOM 539 C C . THR A 1 76 ? 15.616 74.748 -30.264 1.00 88.75 76 THR A C 1
ATOM 541 O O . THR A 1 76 ? 14.915 75.459 -29.551 1.00 88.75 76 THR A O 1
ATOM 544 N N . LEU A 1 77 ? 16.710 74.133 -29.806 1.00 88.69 77 LEU A N 1
ATOM 545 C CA . LEU A 1 77 ? 17.288 74.291 -28.472 1.00 88.69 77 LEU A CA 1
ATOM 546 C C . LEU A 1 77 ? 18.667 74.938 -28.584 1.00 88.69 77 LEU A C 1
ATOM 548 O O . LEU A 1 77 ? 19.593 74.346 -29.136 1.00 88.69 77 LEU A O 1
ATOM 552 N N . THR A 1 78 ? 18.832 76.120 -27.998 1.00 88.50 78 THR A N 1
ATOM 553 C CA . THR A 1 78 ? 20.129 76.798 -27.890 1.00 88.50 78 THR A CA 1
ATOM 554 C C . THR A 1 78 ? 20.695 76.649 -26.484 1.00 88.50 78 THR A C 1
ATOM 556 O O . THR A 1 78 ? 20.045 77.033 -25.512 1.00 88.50 78 THR A O 1
ATOM 559 N N . GLY A 1 79 ? 21.929 76.159 -26.363 1.00 87.69 79 GLY A N 1
ATOM 560 C CA . GLY A 1 79 ? 22.671 76.118 -25.104 1.00 87.69 79 GLY A CA 1
ATOM 561 C C . GLY A 1 79 ? 23.907 77.009 -25.146 1.00 87.69 79 GLY A C 1
ATOM 562 O O . GLY A 1 79 ? 24.760 76.843 -26.010 1.00 87.69 79 GLY A O 1
ATOM 563 N N . THR A 1 80 ? 24.029 77.948 -24.205 1.00 89.19 80 THR A N 1
ATOM 564 C CA . THR A 1 80 ? 25.147 78.904 -24.116 1.00 89.19 80 THR A CA 1
ATOM 565 C C . THR A 1 80 ? 25.948 78.700 -22.834 1.00 89.19 80 THR A C 1
ATOM 567 O O . THR A 1 80 ? 25.445 78.968 -21.744 1.00 89.19 80 THR A O 1
ATOM 570 N N . LEU A 1 81 ? 27.207 78.276 -22.956 1.00 86.12 81 LEU A N 1
ATOM 571 C CA . LEU A 1 81 ? 28.159 78.140 -21.855 1.00 86.12 81 LEU A CA 1
ATOM 572 C C . LEU A 1 81 ? 28.887 79.461 -21.588 1.00 86.12 81 LEU A C 1
ATOM 574 O O . LEU A 1 81 ? 29.552 80.021 -22.460 1.00 86.12 81 LEU A O 1
ATOM 578 N N . ASN A 1 82 ? 28.834 79.904 -20.337 1.00 87.19 82 ASN A N 1
ATOM 579 C CA . ASN A 1 82 ? 29.551 81.052 -19.801 1.00 87.19 82 ASN A CA 1
ATOM 580 C C . ASN A 1 82 ? 30.615 80.551 -18.811 1.00 87.19 82 ASN A C 1
ATOM 582 O O . ASN A 1 82 ? 30.302 80.222 -17.667 1.00 87.19 82 ASN A O 1
ATOM 586 N N . SER A 1 83 ? 31.873 80.481 -19.253 1.00 81.69 83 SER A N 1
ATOM 587 C CA . SER A 1 83 ? 33.003 80.017 -18.435 1.00 81.69 83 SER A CA 1
ATOM 588 C C . SER A 1 83 ? 33.900 81.180 -18.007 1.00 81.69 83 SER A C 1
ATOM 590 O O . SER A 1 83 ? 34.248 82.045 -18.812 1.00 81.69 83 SER A O 1
ATOM 592 N N . ASN A 1 84 ? 34.275 81.222 -16.725 1.00 75.62 84 ASN A N 1
ATOM 593 C CA . ASN A 1 84 ? 35.030 82.339 -16.150 1.00 75.62 84 ASN A CA 1
ATOM 594 C C . ASN A 1 84 ? 36.384 82.537 -16.856 1.00 75.62 84 ASN A C 1
ATOM 596 O O . ASN A 1 84 ? 37.249 81.664 -16.824 1.00 75.62 84 ASN A O 1
ATOM 600 N N . GLY A 1 85 ? 36.583 83.719 -17.451 1.00 64.81 85 GLY A N 1
ATOM 601 C CA . GLY A 1 85 ? 37.834 84.108 -18.116 1.00 64.81 85 GLY A CA 1
ATOM 602 C C . GLY A 1 85 ? 37.908 83.819 -19.621 1.00 64.81 85 GLY A C 1
ATOM 603 O O . GLY A 1 85 ? 38.934 84.122 -20.230 1.00 64.81 85 GLY A O 1
ATOM 604 N N . THR A 1 86 ? 36.840 83.303 -20.239 1.00 72.56 86 THR A N 1
ATOM 605 C CA . THR A 1 86 ? 36.721 83.106 -21.696 1.00 72.56 86 THR A CA 1
ATOM 606 C C . THR A 1 86 ? 35.416 83.709 -22.234 1.00 72.56 86 THR A C 1
ATOM 608 O O . THR A 1 86 ? 34.461 83.847 -21.471 1.00 72.56 86 THR A O 1
ATOM 611 N N . PRO A 1 87 ? 35.329 84.072 -23.530 1.00 79.19 87 PRO A N 1
ATOM 612 C CA . PRO A 1 87 ? 34.053 84.419 -24.156 1.00 79.19 87 PRO A CA 1
ATOM 613 C C . PRO A 1 87 ? 33.038 83.279 -24.026 1.00 79.19 87 PRO A C 1
ATOM 615 O O . PRO A 1 87 ? 33.429 82.110 -23.999 1.00 79.19 87 PRO A O 1
ATOM 618 N N . SER A 1 88 ? 31.751 83.618 -23.955 1.00 83.06 88 SER A N 1
ATOM 619 C CA . SER A 1 88 ? 30.693 82.616 -23.987 1.00 83.06 88 SER A CA 1
ATOM 620 C C . SER A 1 88 ? 30.650 81.914 -25.342 1.00 83.06 88 SER A C 1
ATOM 622 O O . SER A 1 88 ? 30.937 82.514 -26.381 1.00 83.06 88 SER A O 1
ATOM 624 N N . VAL A 1 89 ? 30.310 80.631 -25.322 1.00 84.62 89 VAL A N 1
ATOM 625 C CA . VAL A 1 89 ? 30.140 79.804 -26.521 1.00 84.62 89 VAL A CA 1
ATOM 626 C C . VAL A 1 89 ? 28.733 79.232 -26.512 1.00 84.62 89 VAL A C 1
ATOM 628 O O . VAL A 1 89 ? 28.253 78.808 -25.464 1.00 84.62 89 VAL A O 1
ATOM 631 N N . SER A 1 90 ? 28.061 79.249 -27.657 1.00 85.69 90 SER A N 1
ATOM 632 C CA . SER A 1 90 ? 26.714 78.703 -27.806 1.00 85.69 90 SER A CA 1
ATOM 633 C C . SER A 1 90 ? 26.670 77.656 -28.904 1.00 85.69 90 SER A C 1
ATOM 635 O O . SER A 1 90 ? 27.396 77.774 -29.891 1.00 85.69 90 SER A O 1
ATOM 637 N N . ASP A 1 91 ? 25.781 76.688 -28.741 1.00 86.81 91 ASP A N 1
ATOM 638 C CA . ASP A 1 91 ? 25.461 75.673 -29.738 1.00 86.81 91 ASP A CA 1
ATOM 639 C C . ASP A 1 91 ? 23.939 75.532 -29.869 1.00 86.81 91 ASP A C 1
ATOM 641 O O . ASP A 1 91 ? 23.211 75.833 -28.915 1.00 86.81 91 ASP A O 1
ATOM 645 N N . VAL A 1 92 ? 23.461 75.118 -31.043 1.00 87.00 92 VAL A N 1
ATOM 646 C CA . VAL A 1 92 ? 22.030 74.998 -31.361 1.00 87.00 92 VAL A CA 1
ATOM 647 C C . VAL A 1 92 ? 21.737 73.609 -31.914 1.00 87.00 92 VAL A C 1
ATOM 649 O O . VAL A 1 92 ? 22.340 73.191 -32.898 1.00 87.00 92 VAL A O 1
ATOM 652 N N . GLY A 1 93 ? 20.774 72.919 -31.307 1.00 83.12 93 GLY A N 1
ATOM 653 C CA . GLY A 1 93 ? 20.162 71.710 -31.854 1.00 83.12 93 GLY A CA 1
ATOM 654 C C . GLY A 1 93 ? 18.778 72.003 -32.433 1.00 83.12 93 GLY A C 1
ATOM 655 O O . GLY A 1 93 ? 18.063 72.857 -31.913 1.00 83.12 93 GLY A O 1
ATOM 656 N N . THR A 1 94 ? 18.389 71.278 -33.480 1.00 86.88 94 THR A N 1
ATOM 657 C CA . THR A 1 94 ? 17.040 71.323 -34.068 1.00 86.88 94 THR A CA 1
ATOM 658 C C . THR A 1 94 ? 16.338 69.993 -33.816 1.00 86.88 94 THR A C 1
ATOM 660 O O . THR A 1 94 ? 16.924 68.939 -34.055 1.00 86.88 94 THR A O 1
ATOM 663 N N . ALA A 1 95 ? 15.096 70.048 -33.344 1.00 84.50 95 ALA A N 1
ATOM 664 C CA . ALA A 1 95 ? 14.180 68.921 -33.233 1.00 84.50 95 ALA A CA 1
ATOM 665 C C . ALA A 1 95 ? 13.130 69.008 -34.349 1.00 84.50 95 ALA A C 1
ATOM 667 O O . ALA A 1 95 ? 12.728 70.109 -34.724 1.00 84.50 95 ALA A O 1
ATOM 668 N N . THR A 1 96 ? 12.730 67.857 -34.891 1.00 84.75 96 THR A N 1
ATOM 669 C CA . THR A 1 96 ? 11.656 67.727 -35.890 1.00 84.75 96 THR A CA 1
ATOM 670 C C . THR A 1 96 ? 10.536 66.880 -35.288 1.00 84.75 96 THR A C 1
ATOM 672 O O . THR A 1 96 ? 10.828 65.823 -34.729 1.00 84.75 96 THR A O 1
ATOM 675 N N . ILE A 1 97 ? 9.298 67.357 -35.367 1.00 82.25 97 ILE A N 1
ATOM 676 C CA . ILE A 1 97 ? 8.064 66.632 -35.064 1.00 82.25 97 ILE A CA 1
ATOM 677 C C . ILE A 1 97 ? 7.584 66.058 -36.398 1.00 82.25 97 ILE A C 1
ATOM 679 O O . ILE A 1 97 ? 7.434 66.805 -37.358 1.00 82.25 97 ILE A O 1
ATOM 683 N N . VAL A 1 98 ? 7.443 64.739 -36.481 1.00 79.12 98 VAL A N 1
ATOM 684 C CA . VAL A 1 98 ? 7.029 64.034 -37.704 1.00 79.12 98 VAL A CA 1
ATOM 685 C C . VAL A 1 98 ? 5.575 63.625 -37.539 1.00 79.12 98 VAL A C 1
ATOM 687 O O . VAL A 1 98 ? 5.239 63.079 -36.484 1.00 79.12 98 VAL A O 1
ATOM 690 N N . ASP A 1 99 ? 4.751 63.879 -38.556 1.00 72.31 99 ASP A N 1
ATOM 691 C CA . ASP A 1 99 ? 3.331 63.533 -38.499 1.00 72.31 99 ASP A CA 1
ATOM 692 C C . ASP A 1 99 ? 3.087 62.026 -38.679 1.00 72.31 99 ASP A C 1
ATOM 694 O O . ASP A 1 99 ? 3.804 61.312 -39.388 1.00 72.31 99 ASP A O 1
ATOM 698 N N . GLY A 1 100 ? 2.077 61.533 -37.971 1.00 69.44 100 GLY A N 1
ATOM 699 C CA . GLY A 1 100 ? 1.768 60.128 -37.825 1.00 69.44 100 GLY A CA 1
ATOM 700 C C . GLY A 1 100 ? 0.511 59.650 -38.540 1.00 69.44 100 GLY A C 1
ATOM 701 O O . GLY A 1 100 ? 0.220 58.474 -38.339 1.00 69.44 100 GLY A O 1
ATOM 702 N N . ASP A 1 101 ? -0.210 60.446 -39.346 1.00 69.56 101 ASP A N 1
ATOM 703 C CA . ASP A 1 101 ? -1.631 60.182 -39.667 1.00 69.56 101 ASP A CA 1
ATOM 704 C C . ASP A 1 101 ? -2.007 59.922 -41.155 1.00 69.56 101 ASP A C 1
ATOM 706 O O . ASP A 1 101 ? -3.183 59.718 -41.471 1.00 69.56 101 ASP A O 1
ATOM 710 N N . THR A 1 102 ? -1.050 59.779 -42.082 1.00 78.44 102 THR A N 1
ATOM 711 C CA . THR A 1 102 ? -1.322 59.563 -43.528 1.00 78.44 102 THR A CA 1
ATOM 712 C C . THR A 1 102 ? -2.037 58.223 -43.870 1.00 78.44 102 THR A C 1
ATOM 714 O O . THR A 1 102 ? -1.594 57.162 -43.412 1.00 78.44 102 THR A O 1
ATOM 717 N N . PRO A 1 103 ? -3.097 58.205 -44.723 1.00 84.25 103 PRO A N 1
ATOM 718 C CA . PRO A 1 103 ? -3.811 56.985 -45.139 1.00 84.25 103 PRO A CA 1
ATOM 719 C C . PRO A 1 103 ? -3.076 56.150 -46.199 1.00 84.25 103 PRO A C 1
ATOM 721 O O . PRO A 1 103 ? -2.443 56.694 -47.105 1.00 84.25 103 PRO A O 1
ATOM 724 N N . THR A 1 104 ? -3.240 54.821 -46.160 1.00 86.56 104 THR A N 1
ATOM 725 C CA . THR A 1 104 ? -2.605 53.891 -47.120 1.00 86.56 104 THR A CA 1
ATOM 726 C C . THR A 1 104 ? -3.564 52.816 -47.645 1.00 86.56 104 THR A C 1
ATOM 728 O O . THR A 1 104 ? -4.591 52.533 -47.028 1.00 86.56 104 THR A O 1
ATOM 731 N N . ILE A 1 105 ? -3.231 52.218 -48.796 1.00 89.56 105 ILE A N 1
ATOM 732 C CA . ILE A 1 105 ? -3.876 51.018 -49.354 1.00 89.56 105 ILE A CA 1
ATOM 733 C C . ILE A 1 105 ? -2.803 50.011 -49.768 1.00 89.56 105 ILE A C 1
ATOM 735 O O . ILE A 1 105 ? -1.748 50.420 -50.252 1.00 89.56 105 ILE A O 1
ATOM 739 N N . GLN A 1 106 ? -3.075 48.723 -49.585 1.00 90.31 106 GLN A N 1
ATOM 740 C CA . GLN A 1 106 ? -2.236 47.608 -50.017 1.00 90.31 106 GLN A CA 1
ATOM 741 C C . GLN A 1 106 ? -3.100 46.533 -50.687 1.00 90.31 106 GLN A C 1
ATOM 743 O O . GLN A 1 106 ? -4.181 46.228 -50.180 1.00 90.31 106 GLN A O 1
ATOM 748 N N . VAL A 1 107 ? -2.636 45.965 -51.800 1.00 89.38 107 VAL A N 1
ATOM 749 C CA . VAL A 1 107 ? -3.287 44.863 -52.527 1.00 89.38 107 VAL A CA 1
ATOM 750 C C . VAL A 1 107 ? -2.328 43.682 -52.593 1.00 89.38 107 VAL A C 1
ATOM 752 O O . VAL A 1 107 ? -1.197 43.817 -53.046 1.00 89.38 107 VAL A O 1
ATOM 755 N N . GLY A 1 108 ? -2.778 42.508 -52.165 1.00 85.06 108 GLY A N 1
ATOM 756 C CA . GLY A 1 108 ? -1.909 41.341 -52.098 1.00 85.06 108 GLY A CA 1
ATOM 757 C C . GLY A 1 108 ? -2.638 40.095 -51.634 1.00 85.06 108 GLY A C 1
ATOM 758 O O . GLY A 1 108 ? -3.822 39.912 -51.916 1.00 85.06 108 GLY A O 1
ATOM 759 N N . LYS A 1 109 ? -1.939 39.224 -50.911 1.00 85.69 109 LYS A N 1
ATOM 760 C CA . LYS A 1 109 ? -2.534 38.001 -50.368 1.00 85.69 109 LYS A CA 1
ATOM 761 C C . LYS A 1 109 ? -3.550 38.316 -49.250 1.00 85.69 109 LYS A C 1
ATOM 763 O O . LYS A 1 109 ? -3.251 39.130 -48.373 1.00 85.69 109 LYS A O 1
ATOM 768 N N . PRO A 1 110 ? -4.731 37.665 -49.224 1.00 84.88 110 PRO A N 1
ATOM 769 C CA . PRO A 1 110 ? -5.677 37.770 -48.115 1.00 84.88 110 PRO A CA 1
ATOM 770 C C . PRO A 1 110 ? -5.008 37.568 -46.750 1.00 84.88 110 PRO A C 1
ATOM 772 O O . PRO A 1 110 ? -4.329 36.568 -46.525 1.00 84.88 110 PRO A O 1
ATOM 775 N N . GLY A 1 111 ? -5.202 38.524 -45.838 1.00 73.06 111 GLY A N 1
ATOM 776 C CA . GLY A 1 111 ? -4.694 38.453 -44.464 1.00 73.06 111 GLY A CA 1
ATOM 777 C C . GLY A 1 111 ? -3.211 38.791 -44.268 1.00 73.06 111 GLY A C 1
ATOM 778 O O . GLY A 1 111 ? -2.766 38.787 -43.124 1.00 73.06 111 GLY A O 1
ATOM 779 N N . ASP A 1 112 ? -2.459 39.118 -45.326 1.00 68.69 112 ASP A N 1
ATOM 780 C CA . ASP A 1 112 ? -1.020 39.400 -45.238 1.00 68.69 112 ASP A CA 1
ATOM 781 C C . ASP A 1 112 ? -0.686 40.813 -45.748 1.00 68.69 112 ASP A C 1
ATOM 783 O O . ASP A 1 112 ? -0.729 41.108 -46.944 1.00 68.69 112 ASP A O 1
ATOM 787 N N . THR A 1 113 ? -0.361 41.722 -44.827 1.00 57.12 113 THR A N 1
ATOM 788 C CA . THR A 1 113 ? 0.063 43.089 -45.152 1.00 57.12 113 THR A CA 1
ATOM 789 C C . THR A 1 113 ? 1.556 43.103 -45.488 1.00 57.12 113 THR A C 1
ATOM 791 O O . THR A 1 113 ? 2.378 43.498 -44.660 1.00 57.12 113 THR A O 1
ATOM 794 N N . GLY A 1 114 ? 1.922 42.652 -46.689 1.00 60.53 114 GLY A N 1
ATOM 795 C CA . GLY A 1 114 ? 3.316 42.708 -47.148 1.00 60.53 114 GLY A CA 1
ATOM 796 C C . GLY A 1 114 ? 3.675 41.842 -48.354 1.00 60.53 114 GLY A C 1
ATOM 797 O O . GLY A 1 114 ? 4.737 42.054 -48.941 1.00 60.53 114 GLY A O 1
ATOM 798 N N . ILE A 1 115 ? 2.817 40.897 -48.753 1.00 66.69 115 ILE A N 1
ATOM 799 C CA . ILE A 1 115 ? 3.044 40.057 -49.938 1.00 66.69 115 ILE A CA 1
ATOM 800 C C . ILE A 1 115 ? 2.172 40.558 -51.101 1.00 66.69 115 ILE A C 1
ATOM 802 O O . ILE A 1 115 ? 0.961 40.331 -51.080 1.00 66.69 115 ILE A O 1
ATOM 806 N N . PRO A 1 116 ? 2.759 41.198 -52.134 1.00 63.66 116 PRO A N 1
ATOM 807 C CA . PRO A 1 116 ? 1.991 41.800 -53.227 1.00 63.66 116 PRO A CA 1
ATOM 808 C C . PRO A 1 116 ? 1.432 40.777 -54.229 1.00 63.66 116 PRO A C 1
ATOM 810 O O . PRO A 1 116 ? 0.519 41.094 -54.985 1.00 63.66 116 PRO A O 1
ATOM 813 N N . ASN A 1 117 ? 1.948 39.544 -54.261 1.00 81.81 117 ASN A N 1
ATOM 814 C CA . ASN A 1 117 ? 1.608 38.571 -55.302 1.00 81.81 117 ASN A CA 1
ATOM 815 C C . ASN A 1 117 ? 0.951 37.309 -54.727 1.00 81.81 117 ASN A C 1
ATOM 817 O O . ASN A 1 117 ? 1.353 36.826 -53.668 1.00 81.81 117 ASN A O 1
ATOM 821 N N . ILE A 1 118 ? -0.014 36.751 -55.455 1.00 86.44 118 ILE A N 1
ATOM 822 C CA . ILE A 1 118 ? -0.642 35.458 -55.168 1.00 86.44 118 ILE A CA 1
ATOM 823 C C . ILE A 1 118 ? -0.270 34.447 -56.256 1.00 86.44 118 ILE A C 1
ATOM 825 O O . ILE A 1 118 ? -0.123 34.805 -57.420 1.00 86.44 118 ILE A O 1
ATOM 829 N N . THR A 1 119 ? -0.129 33.181 -55.879 1.00 88.75 119 THR A N 1
ATOM 830 C CA . THR A 1 119 ? 0.064 32.062 -56.810 1.00 88.75 119 THR A CA 1
ATOM 831 C C . THR A 1 119 ? -1.101 31.108 -56.627 1.00 88.75 119 THR A C 1
ATOM 833 O O . THR A 1 119 ? -1.441 30.769 -55.492 1.00 88.75 119 THR A O 1
ATOM 836 N N . VAL A 1 120 ? -1.730 30.715 -57.725 1.00 88.25 120 VAL A N 1
ATOM 837 C CA . VAL A 1 120 ? -2.992 29.984 -57.741 1.00 88.25 120 VAL A CA 1
ATOM 838 C C . VAL A 1 120 ? -2.908 28.859 -58.778 1.00 88.25 120 VAL A C 1
ATOM 840 O O . VAL A 1 120 ? -2.464 29.106 -59.896 1.00 88.25 120 VAL A O 1
ATOM 843 N N . PRO A 1 121 ? -3.286 27.617 -58.439 1.00 87.69 121 PRO A N 1
ATOM 844 C CA . PRO A 1 121 ? -3.438 26.565 -59.438 1.00 87.69 121 PRO A CA 1
ATOM 845 C C . PRO A 1 121 ? -4.553 26.907 -60.432 1.00 87.69 121 PRO A C 1
ATOM 847 O O . PRO A 1 121 ? -5.560 27.525 -60.060 1.00 87.69 121 PRO A O 1
ATOM 850 N N . GLU A 1 122 ? -4.405 26.485 -61.682 1.00 85.88 122 GLU A N 1
ATOM 851 C CA . GLU A 1 122 ? -5.495 26.547 -62.656 1.00 85.88 122 GLU A CA 1
ATOM 852 C C . GLU A 1 122 ? -6.790 25.871 -62.134 1.00 85.88 122 GLU A C 1
ATOM 854 O O . GLU A 1 122 ? -6.767 24.920 -61.346 1.00 85.88 122 GLU A O 1
ATOM 859 N N . GLY A 1 123 ? -7.952 26.409 -62.519 1.00 83.00 123 GLY A N 1
ATOM 860 C CA . GLY A 1 123 ? -9.274 25.906 -62.116 1.00 83.00 123 GLY A CA 1
ATOM 861 C C . GLY A 1 123 ? -9.749 26.264 -60.700 1.00 83.00 123 GLY A C 1
ATOM 862 O O . GLY A 1 123 ? -10.719 25.665 -60.224 1.00 83.00 123 GLY A O 1
ATOM 863 N N . THR A 1 124 ? -9.105 27.215 -60.014 1.00 88.19 124 THR A N 1
ATOM 864 C CA . THR A 1 124 ? -9.460 27.639 -58.645 1.00 88.19 124 THR A CA 1
ATOM 865 C C . THR A 1 124 ? -9.700 29.154 -58.531 1.00 88.19 124 THR A C 1
ATOM 867 O O . THR A 1 124 ? -9.332 29.928 -59.410 1.00 88.19 124 THR A O 1
ATOM 870 N N . ASP A 1 125 ? -10.380 29.613 -57.471 1.00 88.44 125 ASP A N 1
ATOM 871 C CA . ASP A 1 125 ? -10.629 31.050 -57.262 1.00 88.44 125 ASP A CA 1
ATOM 872 C C . ASP A 1 125 ? -9.303 31.769 -56.906 1.00 88.44 125 ASP A C 1
ATOM 874 O O . ASP A 1 125 ? -8.646 31.446 -55.915 1.00 88.44 125 ASP A O 1
ATOM 878 N N . ALA A 1 126 ? -8.935 32.795 -57.673 1.00 89.88 126 ALA A N 1
ATOM 879 C CA . ALA A 1 126 ? -7.854 33.720 -57.355 1.00 89.88 126 ALA A CA 1
ATOM 880 C C . ALA A 1 126 ? -8.378 34.848 -56.454 1.00 89.88 126 ALA A C 1
ATOM 882 O O . ALA A 1 126 ? -9.125 35.719 -56.908 1.00 89.88 126 ALA A O 1
ATOM 883 N N . GLU A 1 127 ? -7.984 34.840 -55.178 1.00 92.94 127 GLU A N 1
ATOM 884 C CA . GLU A 1 127 ? -8.447 35.795 -54.164 1.00 92.94 127 GLU A CA 1
ATOM 885 C C . GLU A 1 127 ? -7.328 36.744 -53.698 1.00 92.94 127 GLU A C 1
ATOM 887 O O . GLU A 1 127 ? -6.246 36.314 -53.301 1.00 92.94 127 GLU A O 1
ATOM 892 N N . PHE A 1 128 ? -7.618 38.044 -53.696 1.00 91.75 128 PHE A N 1
ATOM 893 C CA . PHE A 1 128 ? -6.771 39.129 -53.215 1.00 91.75 128 PHE A CA 1
ATOM 894 C C . PHE A 1 128 ? -7.337 39.750 -51.934 1.00 91.75 128 PHE A C 1
ATOM 896 O O . PHE A 1 128 ? -8.540 39.992 -51.814 1.00 91.75 128 PHE A O 1
ATOM 903 N N . GLY A 1 129 ? -6.447 40.095 -51.007 1.00 90.06 129 GLY A N 1
ATOM 904 C CA . GLY A 1 129 ? -6.725 40.976 -49.881 1.00 90.06 129 GLY A CA 1
ATOM 905 C C . GLY A 1 129 ? -6.422 42.428 -50.236 1.00 90.06 129 GLY A C 1
ATOM 906 O O . GLY A 1 129 ? -5.370 42.730 -50.798 1.00 90.06 129 GLY A O 1
ATOM 907 N N . VAL A 1 130 ? -7.331 43.332 -49.877 1.00 91.12 130 VAL A N 1
ATOM 908 C CA . VAL A 1 130 ? -7.144 44.781 -49.976 1.00 91.12 130 VAL A CA 1
ATOM 909 C C . VAL A 1 130 ? -7.214 45.371 -48.575 1.00 91.12 130 VAL A C 1
ATOM 911 O O . VAL A 1 130 ? -8.281 45.395 -47.962 1.00 91.12 130 VAL A O 1
ATOM 914 N N . SER A 1 131 ? -6.083 45.852 -48.074 1.00 89.75 131 SER A N 1
ATOM 915 C CA . SER A 1 131 ? -5.951 46.432 -46.737 1.00 89.75 131 SER A CA 1
ATOM 916 C C . SER A 1 131 ? -5.831 47.942 -46.832 1.00 89.75 131 SER A C 1
ATOM 918 O O . SER A 1 131 ? -5.048 48.464 -47.621 1.00 89.75 131 SER A O 1
ATOM 920 N N . ILE A 1 132 ? -6.611 48.653 -46.030 1.00 89.38 132 ILE A N 1
ATOM 921 C CA . ILE A 1 132 ? -6.679 50.111 -46.004 1.00 89.38 132 ILE A CA 1
ATOM 922 C C . ILE A 1 132 ? -6.422 50.560 -44.577 1.00 89.38 132 ILE A C 1
ATOM 924 O O . ILE A 1 132 ? -7.040 50.024 -43.657 1.00 89.38 132 ILE A O 1
ATOM 928 N N . THR A 1 133 ? -5.567 51.564 -44.395 1.00 87.75 133 THR A N 1
ATOM 929 C CA . THR A 1 133 ? -5.348 52.171 -43.080 1.00 87.75 133 THR A CA 1
ATOM 930 C C . THR A 1 133 ? -5.699 53.650 -43.071 1.00 87.75 133 THR A C 1
ATOM 932 O O . THR A 1 133 ? -5.470 54.367 -44.051 1.00 87.75 133 THR A O 1
ATOM 935 N N . ARG A 1 134 ? -6.265 54.098 -41.944 1.00 83.00 134 ARG A N 1
ATOM 936 C CA . ARG A 1 134 ? -6.525 55.510 -41.606 1.00 83.00 134 ARG A CA 1
ATOM 937 C C . ARG A 1 134 ? -7.370 56.262 -42.638 1.00 83.00 134 ARG A C 1
ATOM 939 O O . ARG A 1 134 ? -7.209 57.463 -42.835 1.00 83.00 134 ARG A O 1
ATOM 946 N N . ALA A 1 135 ? -8.303 55.577 -43.301 1.00 84.81 135 ALA A N 1
ATOM 947 C CA . ALA A 1 135 ? -9.189 56.217 -44.266 1.00 84.81 135 ALA A CA 1
ATOM 948 C C . ALA A 1 135 ? -10.037 57.311 -43.593 1.00 84.81 135 ALA A C 1
ATOM 950 O O . ALA A 1 135 ? -10.626 57.104 -42.530 1.00 84.81 135 ALA A O 1
ATOM 951 N N . ALA A 1 136 ? -10.155 58.479 -44.225 1.00 82.00 136 ALA A N 1
ATOM 952 C CA . ALA A 1 136 ? -11.010 59.546 -43.722 1.00 82.00 136 ALA A CA 1
ATOM 953 C C . ALA A 1 136 ? -12.496 59.181 -43.897 1.00 82.00 136 ALA A C 1
ATOM 955 O O . ALA A 1 136 ? -12.871 58.370 -44.750 1.00 82.00 136 ALA A O 1
ATOM 956 N N . ALA A 1 137 ? -13.386 59.815 -43.132 1.00 81.25 137 ALA A N 1
ATOM 957 C CA . ALA A 1 137 ? -14.821 59.589 -43.286 1.00 81.25 137 ALA A CA 1
ATOM 958 C C . ALA A 1 137 ? -15.306 59.926 -44.713 1.00 81.25 137 ALA A C 1
ATOM 960 O O . ALA A 1 137 ? -15.065 61.019 -45.236 1.00 81.25 137 ALA A O 1
ATOM 961 N N . GLY A 1 138 ? -16.021 58.981 -45.335 1.00 81.06 138 GLY A N 1
ATOM 962 C CA . GLY A 1 138 ? -16.543 59.109 -46.701 1.00 81.06 138 GLY A CA 1
ATOM 963 C C . GLY A 1 138 ? -15.569 58.705 -47.814 1.00 81.06 138 GLY A C 1
ATOM 964 O O . GLY A 1 138 ? -15.826 59.036 -48.971 1.00 81.06 138 GLY A O 1
ATOM 965 N N . SER A 1 139 ? -14.474 58.019 -47.480 1.00 89.94 139 SER A N 1
ATOM 966 C CA . SER A 1 139 ? -13.516 57.486 -48.455 1.00 89.94 139 SER A CA 1
ATOM 967 C C . SER A 1 139 ? -14.121 56.381 -49.330 1.00 89.94 139 SER A C 1
ATOM 969 O O . SER A 1 139 ? -15.070 55.694 -48.938 1.00 89.94 139 SER A O 1
ATOM 971 N N . THR A 1 140 ? -13.562 56.193 -50.528 1.00 91.69 140 THR A N 1
ATOM 972 C CA . THR A 1 140 ? -13.978 55.125 -51.456 1.00 91.69 140 THR A CA 1
ATOM 973 C C . THR A 1 140 ? -12.783 54.418 -52.089 1.00 91.69 140 THR A C 1
ATOM 975 O O . THR A 1 140 ? -11.747 55.041 -52.324 1.00 91.69 140 THR A O 1
ATOM 978 N N . VAL A 1 141 ? -12.944 53.134 -52.413 1.00 93.12 141 VAL A N 1
ATOM 979 C CA . VAL A 1 141 ? -11.977 52.320 -53.160 1.00 93.12 141 VAL A CA 1
ATOM 980 C C . VAL A 1 141 ? -12.511 51.959 -54.540 1.00 93.12 141 VAL A C 1
ATOM 982 O O . VAL A 1 141 ? -13.680 51.623 -54.699 1.00 93.12 141 VAL A O 1
ATOM 985 N N . THR A 1 142 ? -11.651 52.019 -55.553 1.00 93.81 142 THR A N 1
ATOM 986 C CA . THR A 1 142 ? -11.929 51.496 -56.900 1.00 93.81 142 THR A CA 1
ATOM 987 C C . THR A 1 142 ? -11.016 50.308 -57.179 1.00 93.81 142 THR A C 1
ATOM 989 O O . THR A 1 142 ? -9.817 50.414 -56.938 1.00 93.81 142 THR A O 1
ATOM 992 N N . LEU A 1 143 ? -11.579 49.208 -57.687 1.00 93.56 143 LEU A N 1
ATOM 993 C CA . LEU A 1 143 ? -10.863 47.971 -58.014 1.00 93.56 143 LEU A CA 1
ATOM 994 C C . LEU A 1 143 ? -10.914 47.708 -59.523 1.00 93.56 143 LEU A C 1
ATOM 996 O O . LEU A 1 143 ? -11.943 47.954 -60.157 1.00 93.56 143 LEU A O 1
ATOM 1000 N N . THR A 1 144 ? -9.823 47.236 -60.124 1.00 91.06 144 THR A N 1
ATOM 1001 C CA . THR A 1 144 ? -9.753 46.953 -61.571 1.00 91.06 144 THR A CA 1
ATOM 1002 C C . THR A 1 144 ? -8.804 45.794 -61.863 1.00 91.06 144 THR A C 1
ATOM 1004 O O . THR A 1 144 ? -7.680 45.803 -61.365 1.00 91.06 144 THR A O 1
ATOM 1007 N N . LEU A 1 145 ? -9.250 44.831 -62.679 1.00 91.06 145 LEU A N 1
ATOM 1008 C CA . LEU A 1 145 ? -8.416 43.751 -63.215 1.00 91.06 145 LEU A CA 1
ATOM 1009 C C . LEU A 1 145 ? -7.751 44.162 -64.534 1.00 91.06 145 LEU A C 1
ATOM 1011 O O . LEU A 1 145 ? -8.317 44.951 -65.298 1.00 91.06 145 LEU A O 1
ATOM 1015 N N . ALA A 1 146 ? -6.561 43.627 -64.794 1.00 90.06 146 ALA A N 1
ATOM 1016 C CA . ALA A 1 146 ? -5.876 43.763 -66.073 1.00 90.06 146 ALA A CA 1
ATOM 1017 C C . ALA A 1 146 ? -5.050 42.515 -66.418 1.00 90.06 146 ALA A C 1
ATOM 1019 O O . ALA A 1 146 ? -4.284 42.032 -65.577 1.00 90.06 146 ALA A O 1
ATOM 1020 N N . ASP A 1 147 ? -5.168 42.072 -67.672 1.00 88.81 147 ASP A N 1
ATOM 1021 C CA . ASP A 1 147 ? -4.423 40.962 -68.273 1.00 88.81 147 ASP A CA 1
ATOM 1022 C C . ASP A 1 147 ? -2.902 41.163 -68.138 1.00 88.81 147 ASP A C 1
ATOM 1024 O O . ASP A 1 147 ? -2.381 42.277 -68.292 1.00 88.81 147 ASP A O 1
ATOM 1028 N N . GLY A 1 148 ? -2.182 40.068 -67.892 1.00 86.56 148 GLY A N 1
ATOM 1029 C CA . GLY A 1 148 ? -0.720 39.999 -67.930 1.00 86.56 148 GLY A CA 1
ATOM 1030 C C . GLY A 1 148 ? -0.259 39.067 -69.052 1.00 86.56 148 GLY A C 1
ATOM 1031 O O . GLY A 1 148 ? -0.402 39.406 -70.228 1.00 86.56 148 GLY A O 1
ATOM 1032 N N . THR A 1 149 ? 0.329 37.918 -68.700 1.00 86.12 149 THR A N 1
ATOM 1033 C CA . THR A 1 149 ? 0.497 36.795 -69.647 1.00 86.12 149 THR A CA 1
ATOM 1034 C C . THR A 1 149 ? -0.766 35.948 -69.770 1.00 86.12 149 THR A C 1
ATOM 1036 O O . THR A 1 149 ? -1.012 35.457 -70.863 1.00 86.12 149 THR A O 1
ATOM 1039 N N . ALA A 1 150 ? -1.579 35.886 -68.710 1.00 85.31 150 ALA A N 1
ATOM 1040 C CA . ALA A 1 150 ? -2.923 35.326 -68.751 1.00 85.31 150 ALA A CA 1
ATOM 1041 C C . ALA A 1 150 ? -3.852 36.324 -69.455 1.00 85.31 150 ALA A C 1
ATOM 1043 O O . ALA A 1 150 ? -3.874 37.518 -69.119 1.00 85.31 150 ALA A O 1
ATOM 1044 N N . VAL A 1 151 ? -4.603 35.843 -70.435 1.00 81.62 151 VAL A N 1
ATOM 1045 C CA . VAL A 1 151 ? -5.675 36.548 -71.136 1.00 81.62 151 VAL A CA 1
ATOM 1046 C C . VAL A 1 151 ? -7.039 36.175 -70.542 1.00 81.62 151 VAL A C 1
ATOM 1048 O O . VAL A 1 151 ? -7.181 35.272 -69.729 1.00 81.62 151 VAL A O 1
ATOM 1051 N N . ASN A 1 152 ? -8.103 36.843 -70.992 1.00 69.12 152 ASN A N 1
ATOM 1052 C CA . ASN A 1 152 ? -9.490 36.599 -70.549 1.00 69.12 152 ASN A CA 1
ATOM 1053 C C . ASN A 1 152 ? -10.048 35.176 -70.851 1.00 69.12 152 ASN A C 1
ATOM 1055 O O . ASN A 1 152 ? -11.245 34.937 -70.707 1.00 69.12 152 ASN A O 1
ATOM 1059 N N . ALA A 1 153 ? -9.228 34.252 -71.366 1.00 77.50 153 ALA A N 1
ATOM 1060 C CA . ALA A 1 153 ? -9.564 32.830 -71.460 1.00 77.50 153 ALA A CA 1
ATOM 1061 C C . ALA A 1 153 ? -9.144 32.056 -70.197 1.00 77.50 153 ALA A C 1
ATOM 1063 O O . ALA A 1 153 ? -9.795 31.065 -69.873 1.00 77.50 153 ALA A O 1
ATOM 1064 N N . ASP A 1 154 ? -8.145 32.562 -69.473 1.00 81.94 154 ASP A N 1
ATOM 1065 C CA . ASP A 1 154 ? -7.436 31.854 -68.402 1.00 81.94 154 ASP A CA 1
ATOM 1066 C C . ASP A 1 154 ? -7.979 32.263 -67.020 1.00 81.94 154 ASP A C 1
ATOM 1068 O O . ASP A 1 154 ? -7.835 31.547 -66.029 1.00 81.94 154 ASP A O 1
ATOM 1072 N N . TYR A 1 155 ? -8.698 33.393 -66.954 1.00 84.31 155 TYR A N 1
ATOM 1073 C CA . TYR A 1 155 ? -9.514 33.791 -65.807 1.00 84.31 155 TYR A CA 1
ATOM 1074 C C . TYR A 1 155 ? -10.847 34.434 -66.218 1.00 84.31 155 TYR A C 1
ATOM 1076 O O . TYR A 1 155 ? -10.990 35.026 -67.286 1.00 84.31 155 TYR A O 1
ATOM 1084 N N . ASN A 1 156 ? -11.857 34.315 -65.354 1.00 82.81 156 ASN A N 1
ATOM 1085 C CA . ASN A 1 156 ? -13.240 34.677 -65.663 1.00 82.81 156 ASN A CA 1
ATOM 1086 C C . ASN A 1 156 ? -13.667 36.027 -65.062 1.00 82.81 156 ASN A C 1
ATOM 1088 O O . ASN A 1 156 ? -14.251 36.082 -63.975 1.00 82.81 156 ASN A O 1
ATOM 1092 N N . GLU A 1 157 ? -13.512 37.112 -65.825 1.00 79.50 157 GLU A N 1
ATOM 1093 C CA . GLU A 1 157 ? -13.948 38.459 -65.414 1.00 79.50 157 GLU A CA 1
ATOM 1094 C C . GLU A 1 157 ? -15.450 38.567 -65.084 1.00 79.50 157 GLU A C 1
ATOM 1096 O O . GLU A 1 157 ? -15.873 39.495 -64.388 1.00 79.50 157 GLU A O 1
ATOM 1101 N N . ALA A 1 158 ? -16.291 37.630 -65.544 1.00 79.00 158 ALA A N 1
ATOM 1102 C CA . ALA A 1 158 ? -17.721 37.649 -65.236 1.00 79.00 158 ALA A CA 1
ATOM 1103 C C . ALA A 1 158 ? -18.024 37.363 -63.753 1.00 79.00 158 ALA A C 1
ATOM 1105 O O . ALA A 1 158 ? -19.131 37.672 -63.303 1.00 79.00 158 ALA A O 1
ATOM 1106 N N . ARG A 1 159 ? -17.064 36.807 -63.000 1.00 86.25 159 ARG A N 1
ATOM 1107 C CA . ARG A 1 159 ? -17.152 36.567 -61.550 1.00 86.25 159 ARG A CA 1
ATOM 1108 C C . ARG A 1 159 ? -16.217 37.489 -60.751 1.00 86.25 159 ARG A C 1
ATOM 1110 O O . ARG A 1 159 ? -15.757 37.128 -59.676 1.00 86.25 159 ARG A O 1
ATOM 1117 N N . PHE A 1 160 ? -15.965 38.705 -61.248 1.00 92.88 160 PHE A N 1
ATOM 1118 C CA . PHE A 1 160 ? -15.201 39.714 -60.513 1.00 92.88 160 PHE A CA 1
ATOM 1119 C C . PHE A 1 160 ? -16.021 40.317 -59.357 1.00 92.88 160 PHE A C 1
ATOM 1121 O O . PHE A 1 160 ? -16.897 41.173 -59.545 1.00 92.88 160 PHE A O 1
ATOM 1128 N N . GLU A 1 161 ? -15.742 39.850 -58.141 1.00 94.50 161 GLU A N 1
ATOM 1129 C CA . GLU A 1 161 ? -16.532 40.119 -56.937 1.00 94.50 161 GLU A CA 1
ATOM 1130 C C . GLU A 1 161 ? -15.662 40.621 -55.780 1.00 94.50 161 GLU A C 1
ATOM 1132 O O . GLU A 1 161 ? -14.473 40.320 -55.701 1.00 94.50 161 GLU A O 1
ATOM 1137 N N . TYR A 1 162 ? -16.272 41.353 -54.846 1.00 93.81 162 TYR A N 1
ATOM 1138 C CA . TYR A 1 162 ? -15.656 41.756 -53.586 1.00 93.81 162 TYR A CA 1
ATOM 1139 C C . TYR A 1 162 ? -16.520 41.376 -52.378 1.00 93.81 162 TYR A C 1
ATOM 1141 O O . TYR A 1 162 ? -17.743 41.243 -52.480 1.00 93.81 162 TYR A O 1
ATOM 1149 N N . SER A 1 163 ? -15.879 41.256 -51.221 1.00 92.56 163 SER A N 1
ATOM 1150 C CA . SER A 1 163 ? -16.508 41.021 -49.926 1.00 92.56 163 SER A CA 1
ATOM 1151 C C . SER A 1 163 ? -15.942 41.972 -48.871 1.00 92.56 163 SER A C 1
ATOM 1153 O O . SER A 1 163 ? -14.740 42.229 -48.819 1.00 92.56 163 SER A O 1
ATOM 1155 N N . THR A 1 164 ? -16.824 42.489 -48.015 1.00 87.94 164 THR A N 1
ATOM 1156 C CA . THR A 1 164 ? -16.477 43.331 -46.854 1.00 87.94 164 THR A CA 1
ATOM 1157 C C . THR A 1 164 ? -16.698 42.615 -45.521 1.00 87.94 164 THR A C 1
ATOM 1159 O O . THR A 1 164 ? -16.568 43.231 -44.470 1.00 87.94 164 THR A O 1
ATOM 1162 N N . ASP A 1 165 ? -17.094 41.341 -45.546 1.00 85.19 165 ASP A N 1
ATOM 1163 C CA . ASP A 1 165 ? -17.431 40.541 -44.362 1.00 85.19 165 ASP A CA 1
ATOM 1164 C C . ASP A 1 165 ? -16.577 39.267 -44.255 1.00 85.19 165 ASP A C 1
ATOM 1166 O O . ASP A 1 165 ? -17.005 38.263 -43.690 1.00 85.19 165 ASP A O 1
ATOM 1170 N N . GLY A 1 166 ? -15.356 39.317 -44.798 1.00 81.94 166 GLY A N 1
ATOM 1171 C CA . GLY A 1 166 ? -14.402 38.209 -44.737 1.00 81.94 166 GLY A CA 1
ATOM 1172 C C . GLY A 1 166 ? -14.756 37.031 -45.648 1.00 81.94 166 GLY A C 1
ATOM 1173 O O . GLY A 1 166 ? -14.401 35.901 -45.335 1.00 81.94 166 GLY A O 1
ATOM 1174 N N . GLY A 1 167 ? -15.464 37.280 -46.756 1.00 84.25 167 GLY A N 1
ATOM 1175 C CA . GLY A 1 167 ? -15.755 36.274 -47.783 1.00 84.25 167 GLY A CA 1
ATOM 1176 C C . GLY A 1 167 ? -17.069 35.517 -47.577 1.00 84.25 167 GLY A C 1
ATOM 1177 O O . GLY A 1 167 ? -17.316 34.528 -48.268 1.00 84.25 167 GLY A O 1
ATOM 1178 N N . THR A 1 168 ? -17.934 35.963 -46.656 1.00 86.94 168 THR A N 1
ATOM 1179 C CA . THR A 1 168 ? -19.226 35.299 -46.399 1.00 86.94 168 THR A CA 1
ATOM 1180 C C . THR A 1 168 ? -20.312 35.725 -47.385 1.00 86.94 168 THR A C 1
ATOM 1182 O O . THR A 1 168 ? -21.098 34.886 -47.826 1.00 86.94 168 THR A O 1
ATOM 1185 N N . ASN A 1 169 ? -20.327 36.994 -47.802 1.00 90.50 169 ASN A N 1
ATOM 1186 C CA . ASN A 1 169 ? -21.141 37.483 -48.911 1.00 90.50 169 ASN A CA 1
ATOM 1187 C C . ASN A 1 169 ? -20.260 38.153 -49.968 1.00 90.50 169 ASN A C 1
ATOM 1189 O O . ASN A 1 169 ? -19.378 38.951 -49.649 1.00 90.50 169 ASN A O 1
ATOM 1193 N N . TRP A 1 170 ? -20.553 37.862 -51.237 1.00 92.56 170 TRP A N 1
ATOM 1194 C CA . TRP A 1 170 ? -19.819 38.373 -52.393 1.00 92.56 170 TRP A CA 1
ATOM 1195 C C . TRP A 1 170 ? -20.720 39.241 -53.263 1.00 92.56 170 TRP A C 1
ATOM 1197 O O . TRP A 1 170 ? -21.864 38.890 -53.554 1.00 92.56 170 TRP A O 1
ATOM 1207 N N . THR A 1 171 ? -20.207 40.404 -53.651 1.00 92.44 171 THR A N 1
ATOM 1208 C CA . THR A 1 171 ? -20.916 41.393 -54.465 1.00 92.44 171 THR A CA 1
ATOM 1209 C C . THR A 1 171 ? -20.096 41.706 -55.707 1.00 92.44 171 THR A C 1
ATOM 1211 O O . THR A 1 171 ? -18.901 41.961 -55.608 1.00 92.44 171 THR A O 1
ATOM 1214 N N . ALA A 1 172 ? -20.725 41.727 -56.882 1.00 91.50 172 ALA A N 1
ATOM 1215 C CA . ALA A 1 172 ? -20.043 42.082 -58.124 1.00 91.50 172 ALA A CA 1
ATOM 1216 C C . ALA A 1 172 ? -19.453 43.503 -58.066 1.00 91.50 172 ALA A C 1
ATOM 1218 O O . ALA A 1 172 ? -20.117 44.452 -57.631 1.00 91.50 172 ALA A O 1
ATOM 1219 N N . VAL A 1 173 ? -18.221 43.671 -58.547 1.00 91.88 173 VAL A N 1
ATOM 1220 C CA . VAL A 1 173 ? -17.569 44.985 -58.620 1.00 91.88 173 VAL A CA 1
ATOM 1221 C C . VAL A 1 173 ? -18.168 45.776 -59.788 1.00 91.88 173 VAL A C 1
ATOM 1223 O O . VAL A 1 173 ? -17.888 45.506 -60.952 1.00 91.88 173 VAL A O 1
ATOM 1226 N N . SER A 1 174 ? -19.009 46.774 -59.493 1.00 84.25 174 SER A N 1
ATOM 1227 C CA . SER A 1 174 ? -19.692 47.587 -60.520 1.00 84.25 174 SER A CA 1
ATOM 1228 C C . SER A 1 174 ? -19.416 49.096 -60.443 1.00 84.25 174 SER A C 1
ATOM 1230 O O . SER A 1 174 ? -20.020 49.872 -61.187 1.00 84.25 174 SER A O 1
ATOM 1232 N N . GLY A 1 175 ? -18.553 49.543 -59.527 1.00 87.06 175 GLY A N 1
ATOM 1233 C CA . GLY A 1 175 ? -18.225 50.955 -59.302 1.00 87.06 175 GLY A CA 1
ATOM 1234 C C . GLY A 1 175 ? -17.427 51.179 -58.009 1.00 87.06 175 GLY A C 1
ATOM 1235 O O . GLY A 1 175 ? -17.002 50.202 -57.395 1.00 87.06 175 GLY A O 1
ATOM 1236 N N . PRO A 1 176 ? -17.219 52.443 -57.584 1.00 90.25 176 PRO A N 1
ATOM 1237 C CA . PRO A 1 176 ? -16.512 52.752 -56.342 1.00 90.25 176 PRO A CA 1
ATOM 1238 C C . PRO A 1 176 ? -17.203 52.152 -55.111 1.00 90.25 176 PRO A C 1
ATOM 1240 O O . PRO A 1 176 ? -18.418 52.282 -54.944 1.00 90.25 176 PRO A O 1
ATOM 1243 N N . ILE A 1 177 ? -16.414 51.536 -54.237 1.00 91.94 177 ILE A N 1
ATOM 1244 C CA . ILE A 1 177 ? -16.838 50.849 -53.016 1.00 91.94 177 ILE A CA 1
ATOM 1245 C C . ILE A 1 177 ? -16.629 51.796 -51.833 1.00 91.94 177 ILE A C 1
ATOM 1247 O O . ILE A 1 177 ? -15.545 52.352 -51.664 1.00 91.94 177 ILE A O 1
ATOM 1251 N N . ALA A 1 178 ? -17.661 52.012 -51.017 1.00 88.31 178 ALA A N 1
ATOM 1252 C CA . ALA A 1 178 ? -17.544 52.832 -49.812 1.00 88.31 178 ALA A CA 1
ATOM 1253 C C . ALA A 1 178 ? -16.748 52.093 -48.728 1.00 88.31 178 ALA A C 1
ATOM 1255 O O . ALA A 1 178 ? -17.014 50.919 -48.474 1.00 88.31 178 ALA A O 1
ATOM 1256 N N . VAL A 1 179 ? -15.817 52.789 -48.071 1.00 86.06 179 VAL A N 1
ATOM 1257 C CA . VAL A 1 179 ? -15.026 52.239 -46.959 1.00 86.06 179 VAL A CA 1
ATOM 1258 C C . VAL A 1 179 ? -15.293 53.022 -45.676 1.00 86.06 179 VAL A C 1
ATOM 1260 O O . VAL A 1 179 ? -15.633 54.211 -45.714 1.00 86.06 179 VAL A O 1
ATOM 1263 N N . ALA A 1 180 ? -15.212 52.340 -44.534 1.00 83.62 180 ALA A N 1
ATOM 1264 C CA . ALA A 1 180 ? -15.410 52.972 -43.237 1.00 83.62 180 ALA A CA 1
ATOM 1265 C C . ALA A 1 180 ? -14.247 53.928 -42.915 1.00 83.62 180 ALA A C 1
ATOM 1267 O O . ALA A 1 180 ? -13.175 53.839 -43.508 1.00 83.62 180 ALA A O 1
ATOM 1268 N N . ALA A 1 181 ? -14.468 54.863 -41.986 1.00 81.31 181 ALA A N 1
ATOM 1269 C CA . ALA A 1 181 ? -13.374 55.677 -41.464 1.00 81.31 181 ALA A CA 1
ATOM 1270 C C . ALA A 1 181 ? -12.441 54.810 -40.599 1.00 81.31 181 ALA A C 1
ATOM 1272 O O . ALA A 1 181 ? -12.932 53.987 -39.825 1.00 81.31 181 ALA A O 1
ATOM 1273 N N . GLY A 1 182 ? -11.131 55.035 -40.689 1.00 81.94 182 GLY A N 1
ATOM 1274 C CA . GLY A 1 182 ? -10.108 54.214 -40.043 1.00 81.94 182 GLY A CA 1
ATOM 1275 C C . GLY A 1 182 ? -9.647 53.052 -40.924 1.00 81.94 182 GLY A C 1
ATOM 1276 O O . GLY A 1 182 ? -9.591 53.175 -42.148 1.00 81.94 182 GLY A O 1
ATOM 1277 N N . ASP A 1 183 ? -9.283 51.941 -40.293 1.00 87.19 183 ASP A N 1
ATOM 1278 C CA . ASP A 1 183 ? -8.746 50.772 -40.988 1.00 87.19 183 ASP A CA 1
ATOM 1279 C C . ASP A 1 183 ? -9.878 49.890 -41.532 1.00 87.19 183 ASP A C 1
ATOM 1281 O O . ASP A 1 183 ? -10.950 49.763 -40.933 1.00 87.19 183 ASP A O 1
ATOM 1285 N N . SER A 1 184 ? -9.679 49.299 -42.705 1.00 88.25 184 SER A N 1
ATOM 1286 C CA . SER A 1 184 ? -10.664 48.436 -43.362 1.00 88.25 184 SER A CA 1
ATOM 1287 C C . SER A 1 184 ? -9.974 47.380 -44.214 1.00 88.25 184 SER A C 1
ATOM 1289 O O . SER A 1 184 ? -8.922 47.632 -44.795 1.00 88.25 184 SER A O 1
ATOM 1291 N N . THR A 1 185 ? -10.593 46.209 -44.332 1.00 88.81 185 THR A N 1
ATOM 1292 C CA . THR A 1 185 ? -10.143 45.145 -45.233 1.00 88.81 185 THR A CA 1
ATOM 1293 C C . THR A 1 185 ? -11.264 44.743 -46.184 1.00 88.81 185 THR A C 1
ATOM 1295 O O . THR A 1 185 ? -12.445 44.773 -45.832 1.00 88.81 185 THR A O 1
ATOM 1298 N N . LEU A 1 186 ? -10.892 44.393 -47.412 1.00 91.06 186 LEU A N 1
ATOM 1299 C CA . LEU A 1 186 ? -11.778 43.808 -48.410 1.00 91.06 186 LEU A CA 1
ATOM 1300 C C . LEU A 1 186 ? -11.119 42.551 -48.976 1.00 91.06 186 LEU A C 1
ATOM 1302 O O . LEU A 1 186 ? -9.900 42.505 -49.126 1.00 91.06 186 LEU A O 1
ATOM 1306 N N . LEU A 1 187 ? -11.931 41.559 -49.327 1.00 92.50 187 LEU A N 1
ATOM 1307 C CA . LEU A 1 187 ? -11.506 40.446 -50.173 1.00 92.50 187 LEU A CA 1
ATOM 1308 C C . LEU A 1 187 ? -12.044 40.656 -51.581 1.00 92.50 187 LEU A C 1
ATOM 1310 O O . LEU A 1 187 ? -13.137 41.197 -51.754 1.00 92.50 187 LEU A O 1
ATOM 1314 N N . VAL A 1 188 ? -11.277 40.251 -52.584 1.00 93.06 188 VAL A N 1
ATOM 1315 C CA . VAL A 1 188 ? -11.605 40.419 -54.002 1.00 93.06 188 VAL A CA 1
ATOM 1316 C C . VAL A 1 188 ? -11.252 39.133 -54.726 1.00 93.06 188 VAL A C 1
ATOM 1318 O O . VAL A 1 188 ? -10.149 38.643 -54.533 1.00 93.06 188 VAL A O 1
ATOM 1321 N N . ARG A 1 189 ? -12.134 38.588 -55.565 1.00 93.12 189 ARG A N 1
ATOM 1322 C CA . ARG A 1 189 ? -11.857 37.326 -56.269 1.00 93.12 189 ARG A CA 1
ATOM 1323 C C . ARG A 1 189 ? -12.268 37.317 -57.737 1.00 93.12 189 ARG A C 1
ATOM 1325 O O . ARG A 1 189 ? -13.134 38.094 -58.146 1.00 93.12 189 ARG A O 1
ATOM 1332 N N . THR A 1 190 ? -11.656 36.403 -58.488 1.00 92.06 190 THR A N 1
ATOM 1333 C CA . THR A 1 190 ? -12.027 35.969 -59.847 1.00 92.06 190 THR A CA 1
ATOM 1334 C C . THR A 1 190 ? -11.608 34.507 -60.049 1.00 92.06 190 THR A C 1
ATOM 1336 O O . THR A 1 190 ? -10.671 34.060 -59.400 1.00 92.06 190 THR A O 1
ATOM 1339 N N . ASP A 1 191 ? -12.254 33.755 -60.939 1.00 87.44 191 ASP A N 1
ATOM 1340 C CA . ASP A 1 191 ? -11.919 32.331 -61.155 1.00 87.44 191 ASP A CA 1
ATOM 1341 C C . ASP A 1 191 ? -10.769 32.185 -62.149 1.00 87.44 191 ASP A C 1
ATOM 1343 O O . ASP A 1 191 ? -10.764 32.919 -63.138 1.00 87.44 191 ASP A O 1
ATOM 1347 N N . THR A 1 192 ? -9.872 31.216 -61.946 1.00 88.62 192 THR A N 1
ATOM 1348 C CA . THR A 1 192 ? -8.965 30.705 -62.989 1.00 88.62 192 THR A CA 1
ATOM 1349 C C . THR A 1 192 ? -9.598 29.511 -63.712 1.00 88.62 192 THR A C 1
ATOM 1351 O O . THR A 1 192 ? -10.481 28.834 -63.176 1.00 88.62 192 THR A O 1
ATOM 1354 N N . VAL A 1 193 ? -9.194 29.260 -64.955 1.00 83.56 193 VAL A N 1
ATOM 1355 C CA . VAL A 1 193 ? -9.727 28.186 -65.810 1.00 83.56 193 VAL A CA 1
ATOM 1356 C C . VAL A 1 193 ? -8.705 27.054 -65.882 1.00 83.56 193 VAL A C 1
ATOM 1358 O O . VAL A 1 193 ? -7.534 27.348 -66.045 1.00 83.56 193 VAL A O 1
ATOM 1361 N N . ALA A 1 194 ? -9.142 25.797 -65.721 1.00 81.19 194 ALA A N 1
ATOM 1362 C CA . ALA A 1 194 ? -8.284 24.620 -65.902 1.00 81.19 194 ALA A CA 1
ATOM 1363 C C . ALA A 1 194 ? -8.510 23.962 -67.263 1.00 81.19 194 ALA A C 1
ATOM 1365 O O . ALA A 1 194 ? -9.673 23.855 -67.696 1.00 81.19 194 ALA A O 1
ATOM 1366 N N . ASP A 1 195 ? -7.444 23.452 -67.882 1.00 74.44 195 ASP A N 1
ATOM 1367 C CA . ASP A 1 195 ? -7.548 22.602 -69.065 1.00 74.44 195 ASP A CA 1
ATOM 1368 C C . ASP A 1 195 ? -6.746 21.281 -69.013 1.00 74.44 195 ASP A C 1
ATOM 1370 O O . ASP A 1 195 ? -6.917 20.525 -68.061 1.00 74.44 195 ASP A O 1
ATOM 1374 N N . GLY A 1 196 ? -6.124 20.855 -70.110 1.00 66.31 196 GLY A N 1
ATOM 1375 C CA . GLY A 1 196 ? -5.464 19.552 -70.255 1.00 66.31 196 GLY A CA 1
ATOM 1376 C C . GLY A 1 196 ? -4.167 19.639 -71.065 1.00 66.31 196 GLY A C 1
ATOM 1377 O O . GLY A 1 196 ? -3.786 18.658 -71.724 1.00 66.31 196 GLY A O 1
ATOM 1378 N N . VAL A 1 197 ? -3.598 20.837 -71.174 1.00 68.75 197 VAL A N 1
ATOM 1379 C CA . VAL A 1 197 ? -2.434 21.174 -71.987 1.00 68.75 197 VAL A CA 1
ATOM 1380 C C . VAL A 1 197 ? -1.338 21.666 -71.054 1.00 68.75 197 VAL A C 1
ATOM 1382 O O . VAL A 1 197 ? -1.556 22.593 -70.302 1.00 68.75 197 VAL A O 1
ATOM 1385 N N . ASP A 1 198 ? -0.137 21.091 -71.179 1.00 71.38 198 ASP A N 1
ATOM 1386 C CA . ASP A 1 198 ? 1.043 21.605 -70.472 1.00 71.38 198 ASP A CA 1
ATOM 1387 C C . ASP A 1 198 ? 1.396 23.008 -71.008 1.00 71.38 198 ASP A C 1
ATOM 1389 O O . ASP A 1 198 ? 1.819 23.173 -72.165 1.00 71.38 198 ASP A O 1
ATOM 1393 N N . GLU A 1 199 ? 1.177 24.010 -70.169 1.00 73.25 199 GLU A N 1
ATOM 1394 C CA . GLU A 1 199 ? 1.336 25.441 -70.412 1.00 73.25 199 GLU A CA 1
ATOM 1395 C C . GLU A 1 199 ? 2.386 26.038 -69.454 1.00 73.25 199 GLU A C 1
ATOM 1397 O O . GLU A 1 199 ? 2.882 25.400 -68.531 1.00 73.25 199 GLU A O 1
ATOM 1402 N N . ALA A 1 200 ? 2.829 27.271 -69.710 1.00 78.38 200 ALA A N 1
ATOM 1403 C CA . ALA A 1 200 ? 3.771 27.946 -68.811 1.00 78.38 200 ALA A CA 1
ATOM 1404 C C . ALA A 1 200 ? 3.002 28.818 -67.818 1.00 78.38 200 ALA A C 1
ATOM 1406 O O . ALA A 1 200 ? 2.025 29.425 -68.228 1.00 78.38 200 ALA A O 1
ATOM 1407 N N . ASP A 1 201 ? 3.498 28.980 -66.585 1.00 84.31 201 ASP A N 1
ATOM 1408 C CA . ASP A 1 201 ? 2.874 29.861 -65.587 1.00 84.31 201 ASP A CA 1
ATOM 1409 C C . ASP A 1 201 ? 2.486 31.241 -66.156 1.00 84.31 201 ASP A C 1
ATOM 1411 O O . ASP A 1 201 ? 3.317 31.991 -66.695 1.00 84.31 201 ASP A O 1
ATOM 1415 N N . GLU A 1 202 ? 1.220 31.610 -65.978 1.00 87.12 202 GLU A N 1
ATOM 1416 C CA . GLU A 1 202 ? 0.626 32.821 -66.541 1.00 87.12 202 GLU A CA 1
ATOM 1417 C C . GLU A 1 202 ? 0.255 33.838 -65.458 1.00 87.12 202 GLU A C 1
ATOM 1419 O O . GLU A 1 202 ? 0.198 33.508 -64.284 1.00 87.12 202 GLU A O 1
ATOM 1424 N N . THR A 1 203 ? 0.040 35.114 -65.795 1.00 91.00 203 THR A N 1
ATOM 1425 C CA . THR A 1 203 ? -0.173 36.177 -64.793 1.00 91.00 203 THR A CA 1
ATOM 1426 C C . THR A 1 203 ? -1.248 37.187 -65.173 1.00 91.00 203 THR A C 1
ATOM 1428 O O . THR A 1 203 ? -1.366 37.539 -66.343 1.00 91.00 203 THR A O 1
ATOM 1431 N N . PHE A 1 204 ? -1.967 37.727 -64.186 1.00 92.12 204 PHE A N 1
ATOM 1432 C CA . PHE A 1 204 ? -2.852 38.898 -64.314 1.00 92.12 204 PHE A CA 1
ATOM 1433 C C . PHE A 1 204 ? -2.790 39.772 -63.048 1.00 92.12 204 PHE A C 1
ATOM 1435 O O . PHE A 1 204 ? -2.227 39.361 -62.035 1.00 92.12 204 PHE A O 1
ATOM 1442 N N . THR A 1 205 ? -3.317 41.000 -63.077 1.00 92.25 205 THR A N 1
ATOM 1443 C CA . THR A 1 205 ? -3.171 41.961 -61.960 1.00 92.25 205 THR A CA 1
ATOM 1444 C C . THR A 1 205 ? -4.491 42.534 -61.457 1.00 92.25 205 THR A C 1
ATOM 1446 O O . THR A 1 205 ? -5.431 42.723 -62.228 1.00 92.25 205 THR A O 1
ATOM 1449 N N . LEU A 1 206 ? -4.533 42.873 -60.165 1.00 92.81 206 LEU A N 1
ATOM 1450 C CA . LEU A 1 206 ? -5.589 43.643 -59.511 1.00 92.81 206 LEU A CA 1
ATOM 1451 C C . LEU A 1 206 ? -5.021 44.972 -59.002 1.00 92.81 206 LEU A C 1
ATOM 1453 O O . LEU A 1 206 ? -4.128 44.992 -58.162 1.00 92.81 206 LEU A O 1
ATOM 1457 N N . THR A 1 207 ? -5.578 46.093 -59.459 1.00 92.19 207 THR A N 1
ATOM 1458 C CA . THR A 1 207 ? -5.262 47.430 -58.930 1.00 92.19 207 THR A CA 1
ATOM 1459 C C . THR A 1 207 ? -6.357 47.906 -57.983 1.00 92.19 207 THR A C 1
ATOM 1461 O O . THR A 1 207 ? -7.532 47.921 -58.359 1.00 92.19 207 THR A O 1
ATOM 1464 N N . GLY A 1 208 ? -5.974 48.355 -56.788 1.00 92.00 208 GLY A N 1
ATOM 1465 C CA . GLY A 1 208 ? -6.851 49.008 -55.818 1.00 92.00 208 GLY A CA 1
ATOM 1466 C C . GLY A 1 208 ? -6.447 50.461 -55.592 1.00 92.00 208 GLY A C 1
ATOM 1467 O O . GLY A 1 208 ? -5.314 50.737 -55.213 1.00 92.00 208 GLY A O 1
ATOM 1468 N N . THR A 1 209 ? -7.376 51.398 -55.791 1.00 93.38 209 THR A N 1
ATOM 1469 C CA . THR A 1 209 ? -7.141 52.843 -55.617 1.00 93.38 209 THR A CA 1
ATOM 1470 C C . THR A 1 209 ? -8.050 53.414 -54.535 1.00 93.38 209 THR A C 1
ATOM 1472 O O . THR A 1 209 ? -9.270 53.465 -54.719 1.00 93.38 209 THR A O 1
ATOM 1475 N N . LEU A 1 210 ? -7.462 53.889 -53.434 1.00 91.94 210 LEU A N 1
ATOM 1476 C CA . LEU A 1 210 ? -8.136 54.581 -52.338 1.00 91.94 210 LEU A CA 1
ATOM 1477 C C . LEU A 1 210 ? -8.200 56.087 -52.604 1.00 91.94 210 LEU A C 1
ATOM 1479 O O . LEU A 1 210 ? -7.188 56.762 -52.784 1.00 91.94 210 LEU A O 1
ATOM 1483 N N . ASN A 1 211 ? -9.414 56.625 -52.558 1.00 89.69 211 ASN A N 1
ATOM 1484 C CA . ASN A 1 211 ? -9.689 58.055 -52.591 1.00 89.69 211 ASN A CA 1
ATOM 1485 C C . ASN A 1 211 ? -10.147 58.480 -51.192 1.00 89.69 211 ASN A C 1
ATOM 1487 O O . ASN A 1 211 ? -11.331 58.339 -50.863 1.00 89.69 211 ASN A O 1
ATOM 1491 N N . SER A 1 212 ? -9.204 58.955 -50.372 1.00 83.88 212 SER A N 1
ATOM 1492 C CA . SER A 1 212 ? -9.468 59.435 -49.013 1.00 83.88 212 SER A CA 1
ATOM 1493 C C . SER A 1 212 ? -9.673 60.952 -49.003 1.00 83.88 212 SER A C 1
ATOM 1495 O O . SER A 1 212 ? -8.949 61.701 -49.657 1.00 83.88 212 SER A O 1
ATOM 1497 N N . ASN A 1 213 ? -10.718 61.428 -48.324 1.00 75.44 213 ASN A N 1
ATOM 1498 C CA . ASN A 1 213 ? -11.072 62.850 -48.338 1.00 75.44 213 ASN A CA 1
ATOM 1499 C C . ASN A 1 213 ? -9.956 63.705 -47.714 1.00 75.44 213 ASN A C 1
ATOM 1501 O O . ASN A 1 213 ? -9.639 63.536 -46.544 1.00 75.44 213 ASN A O 1
ATOM 1505 N N . GLY A 1 214 ? -9.423 64.668 -48.475 1.00 66.19 214 GLY A N 1
ATOM 1506 C CA . GLY A 1 214 ? -8.387 65.600 -48.008 1.00 66.19 214 GLY A CA 1
ATOM 1507 C C . GLY A 1 214 ? -6.958 65.245 -48.432 1.00 66.19 214 GLY A C 1
ATOM 1508 O O . GLY A 1 214 ? -6.093 66.109 -48.339 1.00 66.19 214 GLY A O 1
ATOM 1509 N N . THR A 1 215 ? -6.729 64.053 -48.991 1.00 70.62 215 THR A N 1
ATOM 1510 C CA . THR A 1 215 ? -5.417 63.591 -49.478 1.00 70.62 215 THR A CA 1
ATOM 1511 C C . THR A 1 215 ? -5.457 63.236 -50.975 1.00 70.62 215 THR A C 1
ATOM 1513 O O . THR A 1 215 ? -6.533 63.007 -51.541 1.00 70.62 215 THR A O 1
ATOM 1516 N N . PRO A 1 216 ? -4.313 63.242 -51.687 1.00 79.19 216 PRO A N 1
ATOM 1517 C CA . PRO A 1 216 ? -4.231 62.693 -53.041 1.00 79.19 216 PRO A CA 1
ATOM 1518 C C . PRO A 1 216 ? -4.577 61.190 -53.066 1.00 79.19 216 PRO A C 1
ATOM 1520 O O . PRO A 1 216 ? -4.236 60.491 -52.114 1.00 79.19 216 PRO A O 1
ATOM 1523 N N . PRO A 1 217 ? -5.199 60.661 -54.142 1.00 85.50 217 PRO A N 1
ATOM 1524 C CA . PRO A 1 217 ? -5.470 59.229 -54.250 1.00 85.50 217 PRO A CA 1
ATOM 1525 C C . PRO A 1 217 ? -4.188 58.400 -54.171 1.00 85.50 217 PRO A C 1
ATOM 1527 O O . PRO A 1 217 ? -3.198 58.723 -54.832 1.00 85.50 217 PRO A O 1
ATOM 1530 N N . VAL A 1 218 ? -4.241 57.311 -53.410 1.00 89.06 218 VAL A N 1
ATOM 1531 C CA . VAL A 1 218 ? -3.164 56.321 -53.298 1.00 89.06 218 VAL A CA 1
ATOM 1532 C C . VAL A 1 218 ? -3.637 55.007 -53.906 1.00 89.06 218 VAL A C 1
ATOM 1534 O O . VAL A 1 218 ? -4.814 54.661 -53.808 1.00 89.06 218 VAL A O 1
ATOM 1537 N N . SER A 1 219 ? -2.748 54.289 -54.582 1.00 90.38 219 SER A N 1
ATOM 1538 C CA . SER A 1 219 ? -3.080 53.037 -55.262 1.00 90.38 219 SER A CA 1
ATOM 1539 C C . SER A 1 219 ? -1.998 51.999 -55.054 1.00 90.38 219 SER A C 1
ATOM 1541 O O . SER A 1 219 ? -0.823 52.360 -54.991 1.00 90.38 219 SER A O 1
ATOM 1543 N N . ASP A 1 220 ? -2.397 50.735 -55.052 1.00 92.06 220 ASP A N 1
ATOM 1544 C CA . ASP A 1 220 ? -1.490 49.596 -55.028 1.00 92.06 220 ASP A CA 1
ATOM 1545 C C . ASP A 1 220 ? -1.949 48.501 -56.004 1.00 92.06 220 ASP A C 1
ATOM 1547 O O . ASP A 1 220 ? -3.113 48.481 -56.424 1.00 92.06 220 ASP A O 1
ATOM 1551 N N . VAL A 1 221 ? -1.022 47.633 -56.414 1.00 90.81 221 VAL A N 1
ATOM 1552 C CA . VAL A 1 221 ? -1.247 46.589 -57.423 1.00 90.81 221 VAL A CA 1
ATOM 1553 C C . VAL A 1 221 ? -0.773 45.242 -56.898 1.00 90.81 221 VAL A C 1
ATOM 1555 O O . VAL A 1 221 ? 0.405 45.087 -56.588 1.00 90.81 221 VAL A O 1
ATOM 1558 N N . GLY A 1 222 ? -1.670 44.256 -56.901 1.00 89.88 222 GLY A N 1
ATOM 1559 C CA . GLY A 1 222 ? -1.323 42.857 -56.679 1.00 89.88 222 GLY A CA 1
ATOM 1560 C C . GLY A 1 222 ? -1.286 42.055 -57.979 1.00 89.88 222 GLY A C 1
ATOM 1561 O O . GLY A 1 222 ? -2.056 42.329 -58.901 1.00 89.88 222 GLY A O 1
ATOM 1562 N N . THR A 1 223 ? -0.408 41.052 -58.061 1.00 91.75 223 THR A N 1
ATOM 1563 C CA . THR A 1 223 ? -0.295 40.148 -59.229 1.00 91.75 223 THR A CA 1
ATOM 1564 C C . THR A 1 223 ? -0.712 38.729 -58.854 1.00 91.75 223 THR A C 1
ATOM 1566 O O . THR A 1 223 ? -0.245 38.214 -57.846 1.00 91.75 223 THR A O 1
ATOM 1569 N N . ALA A 1 224 ? -1.549 38.083 -59.661 1.00 91.69 224 ALA A N 1
ATOM 1570 C CA . ALA A 1 224 ? -1.829 36.653 -59.580 1.00 91.69 224 ALA A CA 1
ATOM 1571 C C . ALA A 1 224 ? -1.015 35.892 -60.628 1.00 91.69 224 ALA A C 1
ATOM 1573 O O . ALA A 1 224 ? -0.989 36.313 -61.782 1.00 91.69 224 ALA A O 1
ATOM 1574 N N . THR A 1 225 ? -0.397 34.779 -60.229 1.00 91.75 225 THR A N 1
ATOM 1575 C CA . THR A 1 225 ? 0.235 33.793 -61.116 1.00 91.75 225 THR A CA 1
ATOM 1576 C C . THR A 1 225 ? -0.596 32.513 -61.144 1.00 91.75 225 THR A C 1
ATOM 1578 O O . THR A 1 225 ? -0.785 31.910 -60.089 1.00 91.75 225 THR A O 1
ATOM 1581 N N . ILE A 1 226 ? -1.065 32.102 -62.320 1.00 89.19 226 ILE A N 1
ATOM 1582 C CA . ILE A 1 226 ? -1.747 30.833 -62.586 1.00 89.19 226 ILE A CA 1
ATOM 1583 C C . ILE A 1 226 ? -0.675 29.782 -62.894 1.00 89.19 226 ILE A C 1
ATOM 1585 O O . ILE A 1 226 ? 0.139 30.003 -63.787 1.00 89.19 226 ILE A O 1
ATOM 1589 N N . VAL A 1 227 ? -0.641 28.693 -62.127 1.00 86.44 227 VAL A N 1
ATOM 1590 C CA . VAL A 1 227 ? 0.323 27.590 -62.295 1.00 86.44 227 VAL A CA 1
ATOM 1591 C C . VAL A 1 227 ? -0.343 26.426 -63.016 1.00 86.44 227 VAL A C 1
ATOM 1593 O O . VAL A 1 227 ? -1.432 26.012 -62.605 1.00 86.44 227 VAL A O 1
ATOM 1596 N N . ASP A 1 228 ? 0.343 25.906 -64.033 1.00 77.19 228 ASP A N 1
ATOM 1597 C CA . ASP A 1 228 ? -0.103 24.779 -64.856 1.00 77.19 228 ASP A CA 1
ATOM 1598 C C . ASP A 1 228 ? 0.056 23.420 -64.143 1.00 77.19 228 ASP A C 1
ATOM 1600 O O . ASP A 1 228 ? 1.021 23.172 -63.407 1.00 77.19 228 ASP A O 1
ATOM 1604 N N . GLY A 1 229 ? -0.924 22.538 -64.330 1.00 70.25 229 GLY A N 1
ATOM 1605 C CA . GLY A 1 229 ? -1.039 21.258 -63.648 1.00 70.25 229 GLY A CA 1
ATOM 1606 C C . GLY A 1 229 ? -0.459 20.049 -64.385 1.00 70.25 229 GLY A C 1
ATOM 1607 O O . GLY A 1 229 ? -0.378 18.988 -63.756 1.00 70.25 229 GLY A O 1
ATOM 1608 N N . ASP A 1 230 ? -0.041 20.142 -65.651 1.00 71.62 230 ASP A N 1
ATOM 1609 C CA . ASP A 1 230 ? -0.034 18.987 -66.571 1.00 71.62 230 ASP A CA 1
ATOM 1610 C C . ASP A 1 230 ? 1.332 18.360 -66.956 1.00 71.62 230 ASP A C 1
ATOM 1612 O O . ASP A 1 230 ? 1.393 17.424 -67.765 1.00 71.62 230 ASP A O 1
ATOM 1616 N N . THR A 1 231 ? 2.442 18.742 -66.315 1.00 76.56 231 THR A N 1
ATOM 1617 C CA . THR A 1 231 ? 3.795 18.244 -66.656 1.00 76.56 231 THR A CA 1
ATOM 1618 C C . THR A 1 231 ? 4.053 16.742 -66.313 1.00 76.56 231 THR A C 1
ATOM 1620 O O . THR A 1 231 ? 3.831 16.315 -65.168 1.00 76.56 231 THR A O 1
ATOM 1623 N N . PRO A 1 232 ? 4.605 15.911 -67.239 1.00 83.38 232 PRO A N 1
ATOM 1624 C CA . PRO A 1 232 ? 4.989 14.507 -66.988 1.00 83.38 232 PRO A CA 1
ATOM 1625 C C . PRO A 1 232 ? 6.217 14.337 -66.077 1.00 83.38 232 PRO A C 1
ATOM 1627 O O . PRO A 1 232 ? 7.197 15.071 -66.212 1.00 83.38 232 PRO A O 1
ATOM 1630 N N . THR A 1 233 ? 6.236 13.302 -65.226 1.00 87.31 233 THR A N 1
ATOM 1631 C CA . THR A 1 233 ? 7.363 13.028 -64.303 1.00 87.31 233 THR A CA 1
ATOM 1632 C C . THR A 1 233 ? 7.812 11.562 -64.295 1.00 87.31 233 THR A C 1
ATOM 1634 O O . THR A 1 233 ? 7.060 10.660 -64.669 1.00 87.31 233 THR A O 1
ATOM 1637 N N . ILE A 1 234 ? 9.054 11.321 -63.859 1.00 89.56 234 ILE A N 1
ATOM 1638 C CA . ILE A 1 234 ? 9.617 9.997 -63.549 1.00 89.56 234 ILE A CA 1
ATOM 1639 C C . ILE A 1 234 ? 10.305 10.048 -62.182 1.00 89.56 234 ILE A C 1
ATOM 1641 O O . ILE A 1 234 ? 10.887 11.076 -61.841 1.00 89.56 234 ILE A O 1
ATOM 1645 N N . GLN A 1 235 ? 10.234 8.960 -61.419 1.00 90.69 235 GLN A N 1
ATOM 1646 C CA . GLN A 1 235 ? 10.909 8.772 -60.135 1.00 90.69 235 GLN A CA 1
ATOM 1647 C C . GLN A 1 235 ? 11.542 7.376 -60.073 1.00 90.69 235 GLN A C 1
ATOM 1649 O O . GLN A 1 235 ? 10.913 6.412 -60.515 1.00 90.69 235 GLN A O 1
ATOM 1654 N N . VAL A 1 236 ? 12.751 7.259 -59.529 1.00 89.69 236 VAL A N 1
ATOM 1655 C CA . VAL A 1 236 ? 13.479 5.999 -59.318 1.00 89.69 236 VAL A CA 1
ATOM 1656 C C . VAL A 1 236 ? 13.822 5.868 -57.837 1.00 89.69 236 VAL A C 1
ATOM 1658 O O . VAL A 1 236 ? 14.407 6.772 -57.254 1.00 89.69 236 VAL A O 1
ATOM 1661 N N . GLY A 1 237 ? 13.478 4.740 -57.221 1.00 86.38 237 GLY A N 1
ATOM 1662 C CA . GLY A 1 237 ? 13.665 4.573 -55.784 1.00 86.38 237 GLY A CA 1
ATOM 1663 C C . GLY A 1 237 ? 13.227 3.209 -55.278 1.00 86.38 237 GLY A C 1
ATOM 1664 O O . GLY A 1 237 ? 13.327 2.213 -55.993 1.00 86.38 237 GLY A O 1
ATOM 1665 N N . LYS A 1 238 ? 12.726 3.149 -54.045 1.00 85.75 238 LYS A N 1
ATOM 1666 C CA . LYS A 1 238 ? 12.233 1.902 -53.448 1.00 85.75 238 LYS A CA 1
ATOM 1667 C C . LYS A 1 238 ? 10.948 1.402 -54.143 1.00 85.75 238 LYS A C 1
ATOM 1669 O O . LYS A 1 238 ? 10.046 2.201 -54.406 1.00 85.75 238 LYS A O 1
ATOM 1674 N N . PRO A 1 239 ? 10.811 0.090 -54.420 1.00 84.19 239 PRO A N 1
ATOM 1675 C CA . PRO A 1 239 ? 9.574 -0.494 -54.935 1.00 84.19 239 PRO A CA 1
ATOM 1676 C C . PRO A 1 239 ? 8.344 -0.100 -54.108 1.00 84.19 239 PRO A C 1
ATOM 1678 O O . PRO A 1 239 ? 8.306 -0.305 -52.897 1.00 84.19 239 PRO A O 1
ATOM 1681 N N . GLY A 1 240 ? 7.329 0.456 -54.774 1.00 72.62 240 GLY A N 1
ATOM 1682 C CA . GLY A 1 240 ? 6.056 0.832 -54.151 1.00 72.62 240 GLY A CA 1
ATOM 1683 C C . GLY A 1 240 ? 6.053 2.151 -53.370 1.00 72.62 240 GLY A C 1
ATOM 1684 O O . GLY A 1 240 ? 4.995 2.515 -52.862 1.00 72.62 240 GLY A O 1
ATOM 1685 N N . ASP A 1 241 ? 7.174 2.875 -53.302 1.00 68.31 241 ASP A N 1
ATOM 1686 C CA . ASP A 1 241 ? 7.292 4.107 -52.517 1.00 68.31 241 ASP A CA 1
ATOM 1687 C C . ASP A 1 241 ? 7.571 5.323 -53.415 1.00 68.31 241 ASP A C 1
ATOM 1689 O O . ASP A 1 241 ? 8.625 5.443 -54.044 1.00 68.31 241 ASP A O 1
ATOM 1693 N N . THR A 1 242 ? 6.607 6.238 -53.513 1.00 57.06 242 THR A N 1
ATOM 1694 C CA . THR A 1 242 ? 6.756 7.483 -54.275 1.00 57.06 242 THR A CA 1
ATOM 1695 C C . THR A 1 242 ? 7.417 8.540 -53.390 1.00 57.06 242 THR A C 1
ATOM 1697 O O . THR A 1 242 ? 6.724 9.369 -52.803 1.00 57.06 242 THR A O 1
ATOM 1700 N N . GLY A 1 243 ? 8.748 8.514 -53.272 1.00 59.34 243 GLY A N 1
ATOM 1701 C CA . GLY A 1 243 ? 9.488 9.585 -52.588 1.00 59.34 243 GLY A CA 1
ATOM 1702 C C . GLY A 1 243 ? 10.784 9.194 -51.878 1.00 59.34 243 GLY A C 1
ATOM 1703 O O . GLY A 1 243 ? 11.491 10.089 -51.419 1.00 59.34 243 GLY A O 1
ATOM 1704 N N . ILE A 1 244 ? 11.126 7.903 -51.793 1.00 63.94 244 ILE A N 1
ATOM 1705 C CA . ILE A 1 244 ? 12.412 7.455 -51.235 1.00 63.94 244 ILE A CA 1
ATOM 1706 C C . ILE A 1 244 ? 13.372 7.108 -52.385 1.00 63.94 244 ILE A C 1
ATOM 1708 O O . ILE A 1 244 ? 13.185 6.065 -53.016 1.00 63.94 244 ILE A O 1
ATOM 1712 N N . PRO A 1 245 ? 14.400 7.936 -52.663 1.00 61.59 245 PRO A N 1
ATOM 1713 C CA . PRO A 1 245 ? 15.279 7.749 -53.822 1.00 61.59 245 PRO A CA 1
ATOM 1714 C C . PRO A 1 245 ? 16.291 6.604 -53.654 1.00 61.59 245 PRO A C 1
ATOM 1716 O O . PRO A 1 245 ? 16.811 6.094 -54.642 1.00 61.59 245 PRO A O 1
ATOM 1719 N N . ASN A 1 246 ? 16.581 6.173 -52.423 1.00 82.88 246 ASN A N 1
ATOM 1720 C CA . ASN A 1 246 ? 17.671 5.234 -52.154 1.00 82.88 246 ASN A CA 1
ATOM 1721 C C . ASN A 1 246 ? 17.163 3.907 -51.579 1.00 82.88 246 ASN A C 1
ATOM 1723 O O . ASN A 1 246 ? 16.222 3.887 -50.785 1.00 82.88 246 ASN A O 1
ATOM 1727 N N . ILE A 1 247 ? 17.818 2.810 -51.954 1.00 85.38 247 ILE A N 1
ATOM 1728 C CA . ILE A 1 247 ? 17.602 1.476 -51.388 1.00 85.38 247 ILE A CA 1
ATOM 1729 C C . ILE A 1 247 ? 18.866 1.017 -50.661 1.00 85.38 247 ILE A C 1
ATOM 1731 O O . ILE A 1 247 ? 19.976 1.320 -51.085 1.00 85.38 247 ILE A O 1
ATOM 1735 N N . THR A 1 248 ? 18.694 0.271 -49.577 1.00 88.62 248 THR A N 1
ATOM 1736 C CA . THR A 1 248 ? 19.786 -0.373 -48.840 1.00 88.62 248 THR A CA 1
ATOM 1737 C C . THR A 1 248 ? 19.567 -1.873 -48.925 1.00 88.62 248 THR A C 1
ATOM 1739 O O . THR A 1 248 ? 18.451 -2.343 -48.692 1.00 88.62 248 THR A O 1
ATOM 1742 N N . VAL A 1 249 ? 20.599 -2.609 -49.312 1.00 87.88 249 VAL A N 1
ATOM 1743 C CA . VAL A 1 249 ? 20.515 -4.027 -49.651 1.00 87.88 249 VAL A CA 1
ATOM 1744 C C . VAL A 1 249 ? 21.702 -4.761 -49.022 1.00 87.88 249 VAL A C 1
ATOM 1746 O O . VAL A 1 249 ? 22.835 -4.330 -49.215 1.00 87.88 249 VAL A O 1
ATOM 1749 N N . PRO A 1 250 ? 21.480 -5.842 -48.258 1.00 86.19 250 PRO A N 1
ATOM 1750 C CA . PRO A 1 250 ? 22.572 -6.698 -47.813 1.00 86.19 250 PRO A CA 1
ATOM 1751 C C . PRO A 1 250 ? 23.291 -7.327 -49.009 1.00 86.19 250 PRO A C 1
ATOM 1753 O O . PRO A 1 250 ? 22.654 -7.678 -50.013 1.00 86.19 250 PRO A O 1
ATOM 1756 N N . GLU A 1 251 ? 24.602 -7.500 -48.909 1.00 84.62 251 GLU A N 1
ATOM 1757 C CA . GLU A 1 251 ? 25.357 -8.294 -49.878 1.00 84.62 251 GLU A CA 1
ATOM 1758 C C . GLU A 1 251 ? 24.755 -9.710 -50.076 1.00 84.62 251 GLU A C 1
ATOM 1760 O O . GLU A 1 251 ? 24.129 -10.298 -49.189 1.00 84.62 251 GLU A O 1
ATOM 1765 N N . GLY A 1 252 ? 24.871 -10.251 -51.292 1.00 81.81 252 GLY A N 1
ATOM 1766 C CA . GLY A 1 252 ? 24.327 -11.564 -51.667 1.00 81.81 252 GLY A CA 1
ATOM 1767 C C . GLY A 1 252 ? 22.815 -11.635 -51.926 1.00 81.81 252 GLY A C 1
ATOM 1768 O O . GLY A 1 252 ? 22.276 -12.743 -52.031 1.00 81.81 252 GLY A O 1
ATOM 1769 N N . THR A 1 253 ? 22.115 -10.502 -52.043 1.00 87.31 253 THR A N 1
ATOM 1770 C CA . THR A 1 253 ? 20.660 -10.440 -52.288 1.00 87.31 253 THR A CA 1
ATOM 1771 C C . THR A 1 253 ? 20.291 -9.599 -53.523 1.00 87.31 253 THR A C 1
ATOM 1773 O O . THR A 1 253 ? 21.113 -8.873 -54.076 1.00 87.31 253 THR A O 1
ATOM 1776 N N . ASP A 1 254 ? 19.058 -9.725 -54.034 1.00 87.62 254 ASP A N 1
ATOM 1777 C CA . ASP A 1 254 ? 18.601 -8.929 -55.186 1.00 87.62 254 ASP A CA 1
ATOM 1778 C C . ASP A 1 254 ? 18.387 -7.454 -54.756 1.00 87.62 254 ASP A C 1
ATOM 1780 O O . ASP A 1 254 ? 17.572 -7.160 -53.880 1.00 87.62 254 ASP A O 1
ATOM 1784 N N . ALA A 1 255 ? 19.053 -6.510 -55.423 1.00 89.81 255 ALA A N 1
ATOM 1785 C CA . ALA A 1 255 ? 18.794 -5.078 -55.313 1.00 89.81 255 ALA A CA 1
ATOM 1786 C C . ALA A 1 255 ? 17.665 -4.673 -56.274 1.00 89.81 255 ALA A C 1
ATOM 1788 O O . ALA A 1 255 ? 17.856 -4.663 -57.494 1.00 89.81 255 ALA A O 1
ATOM 1789 N N . GLU A 1 256 ? 16.488 -4.339 -55.739 1.00 92.75 256 GLU A N 1
ATOM 1790 C CA . GLU A 1 256 ? 15.289 -4.006 -56.520 1.00 92.75 256 GLU A CA 1
ATOM 1791 C C . GLU A 1 256 ? 14.894 -2.524 -56.387 1.00 92.75 256 GLU A C 1
ATOM 1793 O O . GLU A 1 256 ? 14.709 -2.011 -55.286 1.00 92.75 256 GLU A O 1
ATOM 1798 N N . PHE A 1 257 ? 14.705 -1.849 -57.522 1.00 92.06 257 PHE A N 1
ATOM 1799 C CA . PHE A 1 257 ? 14.222 -0.476 -57.646 1.00 92.06 257 PHE A CA 1
ATOM 1800 C C . PHE A 1 257 ? 12.799 -0.428 -58.216 1.00 92.06 257 PHE A C 1
ATOM 1802 O O . PHE A 1 257 ? 12.459 -1.146 -59.159 1.00 92.06 257 PHE A O 1
ATOM 1809 N N . GLY A 1 258 ? 11.992 0.499 -57.708 1.00 90.75 258 GLY A N 1
ATOM 1810 C CA . GLY A 1 258 ? 10.752 0.953 -58.326 1.00 90.75 258 GLY A CA 1
ATOM 1811 C C . GLY A 1 258 ? 10.993 2.159 -59.233 1.00 90.75 258 GLY A C 1
ATOM 1812 O O . GLY A 1 258 ? 11.685 3.101 -58.854 1.00 90.75 258 GLY A O 1
ATOM 1813 N N . VAL A 1 259 ? 10.391 2.150 -60.422 1.00 91.31 259 VAL A N 1
ATOM 1814 C CA . VAL A 1 259 ? 10.357 3.290 -61.347 1.00 91.31 259 VAL A CA 1
ATOM 1815 C C . VAL A 1 259 ? 8.909 3.715 -61.541 1.00 91.31 259 VAL A C 1
ATOM 1817 O O . VAL A 1 259 ? 8.123 2.984 -62.144 1.00 91.31 259 VAL A O 1
ATOM 1820 N N . SER A 1 260 ? 8.560 4.896 -61.040 1.00 89.88 260 SER A N 1
ATOM 1821 C CA . SER A 1 260 ? 7.209 5.460 -61.115 1.00 89.88 260 SER A CA 1
ATOM 1822 C C . SER A 1 260 ? 7.158 6.575 -62.149 1.00 89.88 260 SER A C 1
ATOM 1824 O O . SER A 1 260 ? 8.042 7.422 -62.202 1.00 89.88 260 SER A O 1
ATOM 1826 N N . ILE A 1 261 ? 6.126 6.577 -62.982 1.00 89.31 261 ILE A N 1
ATOM 1827 C CA . ILE A 1 261 ? 5.935 7.536 -64.071 1.00 89.31 261 ILE A CA 1
ATOM 1828 C C . ILE A 1 261 ? 4.541 8.117 -63.938 1.00 89.31 261 ILE A C 1
ATOM 1830 O O . ILE A 1 261 ? 3.588 7.352 -63.784 1.00 89.31 261 ILE A O 1
ATOM 1834 N N . THR A 1 262 ? 4.418 9.438 -64.059 1.00 87.94 262 THR A N 1
ATOM 1835 C CA . THR A 1 262 ? 3.110 10.098 -64.102 1.00 87.94 262 THR A CA 1
ATOM 1836 C C . THR A 1 262 ? 2.893 10.835 -65.412 1.00 87.94 262 THR A C 1
ATOM 1838 O O . THR A 1 262 ? 3.829 11.403 -65.985 1.00 87.94 262 THR A O 1
ATOM 1841 N N . ARG A 1 263 ? 1.641 10.817 -65.886 1.00 82.88 263 ARG A N 1
ATOM 1842 C CA . ARG A 1 263 ? 1.163 11.639 -67.013 1.00 82.88 263 ARG A CA 1
ATOM 1843 C C . ARG A 1 263 ? 1.985 11.490 -68.302 1.00 82.88 263 ARG A C 1
ATOM 1845 O O . ARG A 1 263 ? 2.140 12.432 -69.075 1.00 82.88 263 ARG A O 1
ATOM 1852 N N . ALA A 1 264 ? 2.501 10.291 -68.583 1.00 84.19 264 ALA A N 1
ATOM 1853 C CA . ALA A 1 264 ? 3.236 10.042 -69.820 1.00 84.19 264 ALA A CA 1
ATOM 1854 C C . ALA A 1 264 ? 2.326 10.203 -71.050 1.00 84.19 264 ALA A C 1
ATOM 1856 O O . ALA A 1 264 ? 1.212 9.674 -71.100 1.00 84.19 264 ALA A O 1
ATOM 1857 N N . ALA A 1 265 ? 2.809 10.880 -72.093 1.00 81.81 265 ALA A N 1
ATOM 1858 C CA . ALA A 1 265 ? 2.073 11.007 -73.345 1.00 81.81 265 ALA A CA 1
ATOM 1859 C C . ALA A 1 265 ? 2.023 9.665 -74.101 1.00 81.81 265 ALA A C 1
ATOM 1861 O O . ALA A 1 265 ? 2.864 8.778 -73.922 1.00 81.81 265 ALA A O 1
ATOM 1862 N N . ALA A 1 266 ? 1.064 9.505 -75.013 1.00 81.56 266 ALA A N 1
ATOM 1863 C CA . ALA A 1 266 ? 0.992 8.306 -75.845 1.00 81.56 266 ALA A CA 1
ATOM 1864 C C . ALA A 1 266 ? 2.271 8.118 -76.687 1.00 81.56 266 ALA A C 1
ATOM 1866 O O . ALA A 1 266 ? 2.690 9.014 -77.423 1.00 81.56 266 ALA A O 1
ATOM 1867 N N . GLY A 1 267 ? 2.869 6.924 -76.603 1.00 82.31 267 GLY A N 1
ATOM 1868 C CA . GLY A 1 267 ? 4.109 6.579 -77.307 1.00 82.31 267 GLY A CA 1
ATOM 1869 C C . GLY A 1 267 ? 5.397 6.954 -76.568 1.00 82.31 267 GLY A C 1
ATOM 1870 O O . GLY A 1 267 ? 6.456 6.925 -77.192 1.00 82.31 267 GLY A O 1
ATOM 1871 N N . SER A 1 268 ? 5.312 7.301 -75.281 1.00 89.94 268 SER A N 1
ATOM 1872 C CA . SER A 1 268 ? 6.477 7.570 -74.432 1.00 89.94 268 SER A CA 1
ATOM 1873 C C . SER A 1 268 ? 7.339 6.324 -74.210 1.00 89.94 268 SER A C 1
ATOM 1875 O O . SER A 1 268 ? 6.855 5.187 -74.241 1.00 89.94 268 SER A O 1
ATOM 1877 N N . THR A 1 269 ? 8.630 6.539 -73.959 1.00 92.25 269 THR A N 1
ATOM 1878 C CA . THR A 1 269 ? 9.585 5.462 -73.654 1.00 92.25 269 THR A CA 1
ATOM 1879 C C . THR A 1 269 ? 10.482 5.818 -72.478 1.00 92.25 269 THR A C 1
ATOM 1881 O O . THR A 1 269 ? 10.884 6.976 -72.351 1.00 92.25 269 THR A O 1
ATOM 1884 N N . VAL A 1 270 ? 10.876 4.818 -71.691 1.00 93.31 270 VAL A N 1
ATOM 1885 C CA . VAL A 1 270 ? 11.867 4.941 -70.616 1.00 93.31 270 VAL A CA 1
ATOM 1886 C C . VAL A 1 270 ? 13.161 4.226 -70.979 1.00 93.31 270 VAL A C 1
ATOM 1888 O O . VAL A 1 270 ? 13.145 3.094 -71.455 1.00 93.31 270 VAL A O 1
ATOM 1891 N N . THR A 1 271 ? 14.289 4.879 -70.727 1.00 94.19 271 THR A N 1
ATOM 1892 C CA . THR A 1 271 ? 15.624 4.275 -70.803 1.00 94.19 271 THR A CA 1
ATOM 1893 C C . THR A 1 271 ? 16.161 4.089 -69.389 1.00 94.19 271 THR A C 1
ATOM 1895 O O . THR A 1 271 ? 16.153 5.045 -68.617 1.00 94.19 271 THR A O 1
ATOM 1898 N N . LEU A 1 272 ? 16.635 2.884 -69.067 1.00 93.62 272 LEU A N 1
ATOM 1899 C CA . LEU A 1 272 ? 17.224 2.534 -67.772 1.00 93.62 272 LEU A CA 1
ATOM 1900 C C . LEU A 1 272 ? 18.720 2.256 -67.938 1.00 93.62 272 LEU A C 1
ATOM 1902 O O . LEU A 1 272 ? 19.104 1.555 -68.875 1.00 93.62 272 LEU A O 1
ATOM 1906 N N . THR A 1 273 ? 19.552 2.797 -67.050 1.00 91.12 273 THR A N 1
ATOM 1907 C CA . THR A 1 273 ? 21.014 2.611 -67.083 1.00 91.12 273 THR A CA 1
ATOM 1908 C C . THR A 1 273 ? 21.552 2.420 -65.670 1.00 91.12 273 THR A C 1
ATOM 1910 O O . THR A 1 273 ? 21.207 3.214 -64.797 1.00 91.12 273 THR A O 1
ATOM 1913 N N . LEU A 1 274 ? 22.394 1.405 -65.464 1.00 90.94 274 LEU A N 1
ATOM 1914 C CA . LEU A 1 274 ? 23.188 1.253 -64.243 1.00 90.94 274 LEU A CA 1
ATOM 1915 C C . LEU A 1 274 ? 24.518 1.997 -64.381 1.00 90.94 274 LEU A C 1
ATOM 1917 O O . LEU A 1 274 ? 25.076 2.083 -65.480 1.00 90.94 274 LEU A O 1
ATOM 1921 N N . ALA A 1 275 ? 25.007 2.542 -63.275 1.00 89.19 275 ALA A N 1
ATOM 1922 C CA . ALA A 1 275 ? 26.339 3.115 -63.191 1.00 89.19 275 ALA A CA 1
ATOM 1923 C C . ALA A 1 275 ? 26.973 2.824 -61.829 1.00 89.19 275 ALA A C 1
ATOM 1925 O O . ALA A 1 275 ? 26.337 3.037 -60.792 1.00 89.19 275 ALA A O 1
ATOM 1926 N N . ASP A 1 276 ? 28.242 2.412 -61.870 1.00 87.00 276 ASP A N 1
ATOM 1927 C CA . ASP A 1 276 ? 29.114 2.247 -60.707 1.00 87.00 276 ASP A CA 1
ATOM 1928 C C . ASP A 1 276 ? 29.136 3.525 -59.852 1.00 87.00 276 ASP A C 1
ATOM 1930 O O . ASP A 1 276 ? 29.261 4.642 -60.374 1.00 87.00 276 ASP A O 1
ATOM 1934 N N . GLY A 1 277 ? 29.029 3.356 -58.536 1.00 85.31 277 GLY A N 1
ATOM 1935 C CA . GLY A 1 277 ? 29.314 4.388 -57.543 1.00 85.31 277 GLY A CA 1
ATOM 1936 C C . GLY A 1 277 ? 30.652 4.087 -56.871 1.00 85.31 277 GLY A C 1
ATOM 1937 O O . GLY A 1 277 ? 31.705 4.258 -57.488 1.00 85.31 277 GLY A O 1
ATOM 1938 N N . THR A 1 278 ? 30.611 3.661 -55.606 1.00 84.38 278 THR A N 1
ATOM 1939 C CA . THR A 1 278 ? 31.760 3.019 -54.940 1.00 84.38 278 THR A CA 1
ATOM 1940 C C . THR A 1 278 ? 31.848 1.522 -55.232 1.00 84.38 278 THR A C 1
ATOM 1942 O O . THR A 1 278 ? 32.966 1.024 -55.288 1.00 84.38 278 THR A O 1
ATOM 1945 N N . ALA A 1 279 ? 30.717 0.867 -55.518 1.00 82.56 279 ALA A N 1
ATOM 1946 C CA . ALA A 1 279 ? 30.673 -0.514 -55.989 1.00 82.56 279 ALA A CA 1
ATOM 1947 C C . ALA A 1 279 ? 31.163 -0.588 -57.442 1.00 82.56 279 ALA A C 1
ATOM 1949 O O . ALA A 1 279 ? 30.776 0.232 -58.287 1.00 82.56 279 ALA A O 1
ATOM 1950 N N . VAL A 1 280 ? 31.996 -1.575 -57.742 1.00 78.50 280 VAL A N 1
ATOM 1951 C CA . VAL A 1 280 ? 32.426 -1.979 -59.080 1.00 78.50 280 VAL A CA 1
ATOM 1952 C C . VAL A 1 280 ? 31.634 -3.203 -59.567 1.00 78.50 280 VAL A C 1
ATOM 1954 O O . VAL A 1 280 ? 30.863 -3.834 -58.856 1.00 78.50 280 VAL A O 1
ATOM 1957 N N . ASN A 1 281 ? 31.852 -3.595 -60.824 1.00 67.12 281 ASN A N 1
ATOM 1958 C CA . ASN A 1 281 ? 31.185 -4.741 -61.471 1.00 67.12 281 ASN A CA 1
ATOM 1959 C C . ASN A 1 281 ? 31.520 -6.126 -60.846 1.00 67.12 281 ASN A C 1
ATOM 1961 O O . ASN A 1 281 ? 31.201 -7.162 -61.427 1.00 67.12 281 ASN A O 1
ATOM 1965 N N . ALA A 1 282 ? 32.259 -6.163 -59.732 1.00 75.50 282 ALA A N 1
ATOM 1966 C CA . ALA A 1 282 ? 32.479 -7.370 -58.937 1.00 75.50 282 ALA A CA 1
ATOM 1967 C C . ALA A 1 282 ? 31.423 -7.525 -57.828 1.00 75.50 282 ALA A C 1
ATOM 1969 O O . ALA A 1 282 ? 31.114 -8.661 -57.476 1.00 75.50 282 ALA A O 1
ATOM 1970 N N . ASP A 1 283 ? 30.825 -6.416 -57.386 1.00 80.19 283 ASP A N 1
ATOM 1971 C CA . ASP A 1 283 ? 30.016 -6.331 -56.162 1.00 80.19 283 ASP A CA 1
ATOM 1972 C C . ASP A 1 283 ? 28.516 -6.421 -56.487 1.00 80.19 283 ASP A C 1
ATOM 1974 O O . ASP A 1 283 ? 27.680 -6.781 -55.657 1.00 80.19 283 ASP A O 1
ATOM 1978 N N . TYR A 1 284 ? 28.160 -6.181 -57.755 1.00 82.69 284 TYR A N 1
ATOM 1979 C CA . TYR A 1 284 ? 26.838 -6.456 -58.305 1.00 82.69 284 TYR A CA 1
ATOM 1980 C C . TYR A 1 284 ? 26.904 -7.023 -59.730 1.00 82.69 284 TYR A C 1
ATOM 1982 O O . TYR A 1 284 ? 27.807 -6.744 -60.518 1.00 82.69 284 TYR A O 1
ATOM 1990 N N . ASN A 1 285 ? 25.929 -7.862 -60.079 1.00 81.56 285 ASN A N 1
ATOM 1991 C CA . ASN A 1 285 ? 25.937 -8.645 -61.311 1.00 81.56 285 ASN A CA 1
ATOM 1992 C C . ASN A 1 285 ? 25.136 -7.984 -62.444 1.00 81.56 285 ASN A C 1
ATOM 1994 O O . ASN A 1 285 ? 23.969 -8.321 -62.675 1.00 81.56 285 ASN A O 1
ATOM 1998 N N . GLU A 1 286 ? 25.791 -7.145 -63.251 1.00 77.88 286 GLU A N 1
ATOM 1999 C CA . GLU A 1 286 ? 25.178 -6.516 -64.435 1.00 77.88 286 GLU A CA 1
ATOM 2000 C C . GLU A 1 286 ? 24.590 -7.524 -65.447 1.00 77.88 286 GLU A C 1
ATOM 2002 O O . GLU A 1 286 ? 23.721 -7.173 -66.252 1.00 77.88 286 GLU A O 1
ATOM 2007 N N . ALA A 1 287 ? 25.015 -8.796 -65.427 1.00 78.44 287 ALA A N 1
ATOM 2008 C CA . ALA A 1 287 ? 24.467 -9.819 -66.318 1.00 78.44 287 ALA A CA 1
ATOM 2009 C C . ALA A 1 287 ? 23.012 -10.201 -65.985 1.00 78.44 287 ALA A C 1
ATOM 2011 O O . ALA A 1 287 ? 22.354 -10.823 -66.825 1.00 78.44 287 ALA A O 1
ATOM 2012 N N . ARG A 1 288 ? 22.503 -9.821 -64.803 1.00 86.00 288 ARG A N 1
ATOM 2013 C CA . ARG A 1 288 ? 21.105 -10.003 -64.378 1.00 86.00 288 ARG A CA 1
ATOM 2014 C C . ARG A 1 288 ? 20.342 -8.671 -64.269 1.00 86.00 288 ARG A C 1
ATOM 2016 O O . ARG A 1 288 ? 19.375 -8.573 -63.525 1.00 86.00 288 ARG A O 1
ATOM 2023 N N . PHE A 1 289 ? 20.723 -7.663 -65.061 1.00 92.25 289 PHE A N 1
ATOM 2024 C CA . PHE A 1 289 ? 19.986 -6.399 -65.152 1.00 92.25 289 PHE A CA 1
ATOM 2025 C C . PHE A 1 289 ? 18.647 -6.562 -65.898 1.00 92.25 289 PHE A C 1
ATOM 2027 O O . PHE A 1 289 ? 18.578 -6.623 -67.135 1.00 92.25 289 PHE A O 1
ATOM 2034 N N . GLU A 1 290 ? 17.561 -6.647 -65.132 1.00 94.25 290 GLU A N 1
ATOM 2035 C CA . GLU A 1 290 ? 16.221 -6.997 -65.610 1.00 94.25 290 GLU A CA 1
ATOM 2036 C C . GLU A 1 290 ? 15.168 -5.977 -65.164 1.00 94.25 290 GLU A C 1
ATOM 2038 O O . GLU A 1 290 ? 15.310 -5.326 -64.134 1.00 94.25 290 GLU A O 1
ATOM 2043 N N . TYR A 1 291 ? 14.071 -5.875 -65.917 1.00 93.88 291 TYR A N 1
ATOM 2044 C CA . TYR A 1 291 ? 12.886 -5.107 -65.542 1.00 93.88 291 TYR A CA 1
ATOM 2045 C C . TYR A 1 291 ? 11.610 -5.954 -65.603 1.00 93.88 291 TYR A C 1
ATOM 2047 O O . TYR A 1 291 ? 11.533 -6.945 -66.337 1.00 93.88 291 TYR A O 1
ATOM 2055 N N . SER A 1 292 ? 10.589 -5.525 -64.868 1.00 92.75 292 SER A N 1
ATOM 2056 C CA . SER A 1 292 ? 9.244 -6.093 -64.869 1.00 92.75 292 SER A CA 1
ATOM 2057 C C . SER A 1 292 ? 8.188 -4.994 -64.985 1.00 92.75 292 SER A C 1
ATOM 2059 O O . SER A 1 292 ? 8.280 -3.946 -64.347 1.00 92.75 292 SER A O 1
ATOM 2061 N N . THR A 1 293 ? 7.160 -5.246 -65.795 1.00 88.50 293 THR A N 1
ATOM 2062 C CA . THR A 1 293 ? 5.978 -4.375 -65.950 1.00 88.50 293 THR A CA 1
ATOM 2063 C C . THR A 1 293 ? 4.717 -4.984 -65.334 1.00 88.50 293 THR A C 1
ATOM 2065 O O . THR A 1 293 ? 3.626 -4.456 -65.526 1.00 88.50 293 THR A O 1
ATOM 2068 N N . ASP A 1 294 ? 4.834 -6.129 -64.659 1.00 85.94 294 ASP A N 1
ATOM 2069 C CA . ASP A 1 294 ? 3.710 -6.891 -64.100 1.00 85.94 294 ASP A CA 1
ATOM 2070 C C . ASP A 1 294 ? 3.876 -7.182 -62.600 1.00 85.94 294 ASP A C 1
ATOM 2072 O O . ASP A 1 294 ? 3.334 -8.157 -62.083 1.00 85.94 294 ASP A O 1
ATOM 2076 N N . GLY A 1 295 ? 4.614 -6.313 -61.900 1.00 81.81 295 GLY A N 1
ATOM 2077 C CA . GLY A 1 295 ? 4.815 -6.408 -60.453 1.00 81.81 295 GLY A CA 1
ATOM 2078 C C . GLY A 1 295 ? 5.757 -7.539 -60.036 1.00 81.81 295 GLY A C 1
ATOM 2079 O O . GLY A 1 295 ? 5.566 -8.124 -58.976 1.00 81.81 295 GLY A O 1
ATOM 2080 N N . GLY A 1 296 ? 6.742 -7.877 -60.874 1.00 84.38 296 GLY A N 1
ATOM 2081 C CA . GLY A 1 296 ? 7.801 -8.835 -60.542 1.00 84.38 296 GLY A CA 1
ATOM 2082 C C . GLY A 1 296 ? 7.470 -10.292 -60.875 1.00 84.38 296 GLY A C 1
ATOM 2083 O O . GLY A 1 296 ? 8.225 -11.191 -60.503 1.00 84.38 296 GLY A O 1
ATOM 2084 N N . THR A 1 297 ? 6.369 -10.559 -61.591 1.00 86.50 297 THR A N 1
ATOM 2085 C CA . THR A 1 297 ? 5.986 -11.934 -61.965 1.00 86.50 297 THR A CA 1
ATOM 2086 C C . THR A 1 297 ? 6.745 -12.446 -63.188 1.00 86.50 297 THR A C 1
ATOM 2088 O O . THR A 1 297 ? 7.104 -13.623 -63.236 1.00 86.50 297 THR A O 1
ATOM 2091 N N . ASN A 1 298 ? 7.043 -11.574 -64.154 1.00 90.06 298 ASN A N 1
ATOM 2092 C CA . ASN A 1 298 ? 7.945 -11.852 -65.267 1.00 90.06 298 ASN A CA 1
ATOM 2093 C C . ASN A 1 298 ? 9.041 -10.786 -65.338 1.00 90.06 298 ASN A C 1
ATOM 2095 O O . ASN A 1 298 ? 8.768 -9.589 -65.240 1.00 90.06 298 ASN A O 1
ATOM 2099 N N . TRP A 1 299 ? 10.274 -11.235 -65.573 1.00 92.56 299 TRP A N 1
ATOM 2100 C CA . TRP A 1 299 ? 11.464 -10.392 -65.666 1.00 92.56 299 TRP A CA 1
ATOM 2101 C C . TRP A 1 299 ? 12.073 -10.479 -67.063 1.00 92.56 299 TRP A C 1
ATOM 2103 O O . TRP A 1 299 ? 12.184 -11.561 -67.644 1.00 92.56 299 TRP A O 1
ATOM 2113 N N . THR A 1 300 ? 12.427 -9.328 -67.627 1.00 92.69 300 THR A N 1
ATOM 2114 C CA . THR A 1 300 ? 12.989 -9.196 -68.975 1.00 92.69 300 THR A CA 1
ATOM 2115 C C . THR A 1 300 ? 14.297 -8.420 -68.913 1.00 92.69 300 THR A C 1
ATOM 2117 O O . THR A 1 300 ? 14.356 -7.370 -68.287 1.00 92.69 300 THR A O 1
ATOM 2120 N N . ALA A 1 301 ? 15.337 -8.889 -69.604 1.00 91.31 301 ALA A N 1
ATOM 2121 C CA . ALA A 1 301 ? 16.618 -8.186 -69.660 1.00 91.31 301 ALA A CA 1
ATOM 2122 C C . ALA A 1 301 ? 16.485 -6.780 -70.278 1.00 91.31 301 ALA A C 1
ATOM 2124 O O . ALA A 1 301 ? 15.869 -6.602 -71.341 1.00 91.31 301 ALA A O 1
ATOM 2125 N N . VAL A 1 302 ? 17.110 -5.784 -69.648 1.00 91.81 302 VAL A N 1
ATOM 2126 C CA . VAL A 1 302 ? 17.162 -4.414 -70.172 1.00 91.81 302 VAL A CA 1
ATOM 2127 C C . VAL A 1 302 ? 18.128 -4.378 -71.363 1.00 91.81 302 VAL A C 1
ATOM 2129 O O . VAL A 1 302 ? 19.322 -4.620 -71.229 1.00 91.81 302 VAL A O 1
ATOM 2132 N N . SER A 1 303 ? 17.612 -4.103 -72.565 1.00 84.31 303 SER A N 1
ATOM 2133 C CA . SER A 1 303 ? 18.403 -4.124 -73.815 1.00 84.31 303 SER A CA 1
ATOM 2134 C C . SER A 1 303 ? 18.166 -2.921 -74.740 1.00 84.31 303 SER A C 1
ATOM 2136 O O . SER A 1 303 ? 18.737 -2.846 -75.831 1.00 84.31 303 SER A O 1
ATOM 2138 N N . GLY A 1 304 ? 17.338 -1.963 -74.315 1.00 86.06 304 GLY A N 1
ATOM 2139 C CA . GLY A 1 304 ? 16.983 -0.757 -75.062 1.00 86.06 304 GLY A CA 1
ATOM 2140 C C . GLY A 1 304 ? 15.812 -0.005 -74.414 1.00 86.06 304 GLY A C 1
ATOM 2141 O O . GLY A 1 304 ? 15.395 -0.378 -73.318 1.00 86.06 304 GLY A O 1
ATOM 2142 N N . PRO A 1 305 ? 15.270 1.037 -75.076 1.00 90.44 305 PRO A N 1
ATOM 2143 C CA . PRO A 1 305 ? 14.133 1.799 -74.562 1.00 90.44 305 PRO A CA 1
ATOM 2144 C C . PRO A 1 305 ? 12.897 0.921 -74.332 1.00 90.44 305 PRO A C 1
ATOM 2146 O O . PRO A 1 305 ? 12.520 0.121 -75.192 1.00 90.44 305 PRO A O 1
ATOM 2149 N N . ILE A 1 306 ? 12.249 1.111 -73.188 1.00 92.38 306 ILE A N 1
ATOM 2150 C CA . ILE A 1 306 ? 11.063 0.385 -72.735 1.00 92.38 306 ILE A CA 1
ATOM 2151 C C . ILE A 1 306 ? 9.834 1.241 -73.043 1.00 92.38 306 ILE A C 1
ATOM 2153 O O . ILE A 1 306 ? 9.781 2.414 -72.679 1.00 92.38 306 ILE A O 1
ATOM 2157 N N . ALA A 1 307 ? 8.846 0.680 -73.739 1.00 89.00 307 ALA A N 1
ATOM 2158 C CA . ALA A 1 307 ? 7.600 1.388 -74.022 1.00 89.00 307 ALA A CA 1
ATOM 2159 C C . ALA A 1 307 ? 6.739 1.487 -72.756 1.00 89.00 307 ALA A C 1
ATOM 2161 O O . ALA A 1 307 ? 6.556 0.485 -72.066 1.00 89.00 307 ALA A O 1
ATOM 2162 N N . VAL A 1 308 ? 6.178 2.668 -72.490 1.00 87.25 308 VAL A N 1
ATOM 2163 C CA . VAL A 1 308 ? 5.269 2.897 -71.357 1.00 87.25 308 VAL A CA 1
ATOM 2164 C C . VAL A 1 308 ? 3.885 3.309 -71.853 1.00 87.25 308 VAL A C 1
ATOM 2166 O O . VAL A 1 308 ? 3.737 3.857 -72.951 1.00 87.25 308 VAL A O 1
ATOM 2169 N N . ALA A 1 309 ? 2.850 2.965 -71.086 1.00 84.19 309 ALA A N 1
ATOM 2170 C CA . ALA A 1 309 ? 1.481 3.330 -71.426 1.00 84.19 309 ALA A CA 1
ATOM 2171 C C . ALA A 1 309 ? 1.275 4.848 -71.283 1.00 84.19 309 ALA A C 1
ATOM 2173 O O . ALA A 1 309 ? 2.047 5.528 -70.614 1.00 84.19 309 ALA A O 1
ATOM 2174 N N . ALA A 1 310 ? 0.238 5.383 -71.934 1.00 81.56 310 ALA A N 1
ATOM 2175 C CA . ALA A 1 310 ? -0.169 6.764 -71.689 1.00 81.56 310 ALA A CA 1
ATOM 2176 C C . ALA A 1 310 ? -0.776 6.885 -70.280 1.00 81.56 310 ALA A C 1
ATOM 2178 O O . ALA A 1 310 ? -1.545 6.006 -69.882 1.00 81.56 310 ALA A O 1
ATOM 2179 N N . GLY A 1 311 ? -0.481 7.976 -69.574 1.00 81.62 311 GLY A N 1
ATOM 2180 C CA . GLY A 1 311 ? -0.846 8.172 -68.171 1.00 81.62 311 GLY A CA 1
ATOM 2181 C C . GLY A 1 311 ? 0.207 7.614 -67.214 1.00 81.62 311 GLY A C 1
ATOM 2182 O O . GLY A 1 311 ? 1.402 7.653 -67.508 1.00 81.62 311 GLY A O 1
ATOM 2183 N N . ASP A 1 312 ? -0.241 7.123 -66.062 1.00 87.81 312 ASP A N 1
ATOM 2184 C CA . ASP A 1 312 ? 0.651 6.665 -64.998 1.00 87.81 312 ASP A CA 1
ATOM 2185 C C . ASP A 1 312 ? 1.104 5.219 -65.230 1.00 87.81 312 ASP A C 1
ATOM 2187 O O . ASP A 1 312 ? 0.373 4.384 -65.775 1.00 87.81 312 ASP A O 1
ATOM 2191 N N . SER A 1 313 ? 2.341 4.904 -64.858 1.00 88.00 313 SER A N 1
ATOM 2192 C CA . SER A 1 313 ? 2.926 3.571 -65.031 1.00 88.00 313 SER A CA 1
ATOM 2193 C C . SER A 1 313 ? 3.990 3.292 -63.975 1.00 88.00 313 SER A C 1
ATOM 2195 O O . SER A 1 313 ? 4.695 4.198 -63.540 1.00 88.00 313 SER A O 1
ATOM 2197 N N . THR A 1 314 ? 4.144 2.023 -63.603 1.00 89.06 314 THR A N 1
ATOM 2198 C CA . THR A 1 314 ? 5.182 1.558 -62.673 1.00 89.06 314 THR A CA 1
ATOM 2199 C C . THR A 1 314 ? 5.985 0.421 -63.293 1.00 89.06 314 THR A C 1
ATOM 2201 O O . THR A 1 314 ? 5.410 -0.469 -63.925 1.00 89.06 314 THR A O 1
ATOM 2204 N N . LEU A 1 315 ? 7.299 0.423 -63.084 1.00 91.31 315 LEU A N 1
ATOM 2205 C CA . LEU A 1 315 ? 8.200 -0.671 -63.436 1.00 91.31 315 LEU A CA 1
ATOM 2206 C C . LEU A 1 315 ? 8.987 -1.095 -62.194 1.00 91.31 315 LEU A C 1
ATOM 2208 O O . LEU A 1 315 ? 9.302 -0.259 -61.351 1.00 91.31 315 LEU A O 1
ATOM 2212 N N . LEU A 1 316 ? 9.334 -2.376 -62.109 1.00 92.56 316 LEU A N 1
ATOM 2213 C CA . LEU A 1 316 ? 10.359 -2.868 -61.188 1.00 92.56 316 LEU A CA 1
ATOM 2214 C C . LEU A 1 316 ? 11.633 -3.160 -61.968 1.00 92.56 316 LEU A C 1
ATOM 2216 O O . LEU A 1 316 ? 11.566 -3.571 -63.128 1.00 92.56 316 LEU A O 1
ATOM 2220 N N . VAL A 1 317 ? 12.784 -2.943 -61.348 1.00 93.06 317 VAL A N 1
ATOM 2221 C CA . VAL A 1 317 ? 14.106 -3.121 -61.953 1.00 93.06 317 VAL A CA 1
ATOM 2222 C C . VAL A 1 317 ? 15.005 -3.792 -60.931 1.00 93.06 317 VAL A C 1
ATOM 2224 O O . VAL A 1 317 ? 15.011 -3.357 -59.789 1.00 93.06 317 VAL A O 1
ATOM 2227 N N . ARG A 1 318 ? 15.770 -4.820 -61.304 1.00 92.31 318 ARG A N 1
ATOM 2228 C CA . ARG A 1 318 ? 16.658 -5.507 -60.355 1.00 92.31 318 ARG A CA 1
ATOM 2229 C C . ARG A 1 318 ? 18.030 -5.857 -60.920 1.00 92.31 318 ARG A C 1
ATOM 2231 O O . ARG A 1 318 ? 18.188 -5.978 -62.137 1.00 92.31 318 ARG A O 1
ATOM 2238 N N . THR A 1 319 ? 18.976 -6.057 -60.007 1.00 91.69 319 THR A N 1
ATOM 2239 C CA . THR A 1 319 ? 20.300 -6.668 -60.211 1.00 91.69 319 THR A CA 1
ATOM 2240 C C . THR A 1 319 ? 20.730 -7.378 -58.922 1.00 91.69 319 THR A C 1
ATOM 2242 O O . THR A 1 319 ? 20.266 -7.001 -57.853 1.00 91.69 319 THR A O 1
ATOM 2245 N N . ASP A 1 320 ? 21.606 -8.378 -58.986 1.00 86.00 320 ASP A N 1
ATOM 2246 C CA . ASP A 1 320 ? 22.060 -9.099 -57.779 1.00 86.00 320 ASP A CA 1
ATOM 2247 C C . ASP A 1 320 ? 23.255 -8.387 -57.156 1.00 86.00 320 ASP A C 1
ATOM 2249 O O . ASP A 1 320 ? 24.119 -7.934 -57.909 1.00 86.00 320 ASP A O 1
ATOM 2253 N N . THR A 1 321 ? 23.343 -8.356 -55.827 1.00 87.44 321 THR A N 1
ATOM 2254 C CA . THR A 1 321 ? 24.589 -8.074 -55.102 1.00 87.44 321 THR A CA 1
ATOM 2255 C C . THR A 1 321 ? 25.355 -9.376 -54.851 1.00 87.44 321 THR A C 1
ATOM 2257 O O . THR A 1 321 ? 24.777 -10.468 -54.823 1.00 87.44 321 THR A O 1
ATOM 2260 N N . VAL A 1 322 ? 26.674 -9.289 -54.725 1.00 82.62 322 VAL A N 1
ATOM 2261 C CA . VAL A 1 322 ? 27.565 -10.431 -54.484 1.00 82.62 322 VAL A CA 1
ATOM 2262 C C . VAL A 1 322 ? 27.948 -10.431 -53.010 1.00 82.62 322 VAL A C 1
ATOM 2264 O O . VAL A 1 322 ? 28.314 -9.383 -52.512 1.00 82.62 322 VAL A O 1
ATOM 2267 N N . ALA A 1 323 ? 27.821 -11.577 -52.332 1.00 79.06 323 ALA A N 1
ATOM 2268 C CA . ALA A 1 323 ? 28.351 -11.748 -50.980 1.00 79.06 323 ALA A CA 1
ATOM 2269 C C . ALA A 1 323 ? 29.747 -12.360 -51.038 1.00 79.06 323 ALA A C 1
ATOM 2271 O O . ALA A 1 323 ? 29.949 -13.327 -51.799 1.00 79.06 323 ALA A O 1
ATOM 2272 N N . ASP A 1 324 ? 30.667 -11.861 -50.218 1.00 72.31 324 ASP A N 1
ATOM 2273 C CA . ASP A 1 324 ? 31.944 -12.524 -49.999 1.00 72.31 324 ASP A CA 1
ATOM 2274 C C . ASP A 1 324 ? 32.252 -12.856 -48.527 1.00 72.31 324 ASP A C 1
ATOM 2276 O O . ASP A 1 324 ? 31.445 -13.538 -47.902 1.00 72.31 324 ASP A O 1
ATOM 2280 N N . GLY A 1 325 ? 33.478 -12.664 -48.060 1.00 64.69 325 GLY A N 1
ATOM 2281 C CA . GLY A 1 325 ? 33.929 -13.056 -46.721 1.00 64.69 325 GLY A CA 1
ATOM 2282 C C . GLY A 1 325 ? 34.929 -12.053 -46.147 1.00 64.69 325 GLY A C 1
ATOM 2283 O O . GLY A 1 325 ? 35.794 -12.441 -45.348 1.00 64.69 325 GLY A O 1
ATOM 2284 N N . VAL A 1 326 ? 34.944 -10.835 -46.685 1.00 68.19 326 VAL A N 1
ATOM 2285 C CA . VAL A 1 326 ? 35.916 -9.776 -46.436 1.00 68.19 326 VAL A CA 1
ATOM 2286 C C . VAL A 1 326 ? 35.156 -8.567 -45.908 1.00 68.19 326 VAL A C 1
ATOM 2288 O O . VAL A 1 326 ? 34.248 -8.097 -46.564 1.00 68.19 326 VAL A O 1
ATOM 2291 N N . ASP A 1 327 ? 35.588 -8.028 -44.761 1.00 70.75 327 ASP A N 1
ATOM 2292 C CA . ASP A 1 327 ? 35.052 -6.752 -44.270 1.00 70.75 327 ASP A CA 1
ATOM 2293 C C . ASP A 1 327 ? 35.439 -5.619 -45.237 1.00 70.75 327 ASP A C 1
ATOM 2295 O O . ASP A 1 327 ? 36.624 -5.285 -45.406 1.00 70.75 327 ASP A O 1
ATOM 2299 N N . GLU A 1 328 ? 34.431 -5.055 -45.880 1.00 72.00 328 GLU A N 1
ATOM 2300 C CA . GLU A 1 328 ? 34.485 -4.000 -46.880 1.00 72.00 328 GLU A CA 1
ATOM 2301 C C . GLU A 1 328 ? 33.620 -2.812 -46.424 1.00 72.00 328 GLU A C 1
ATOM 2303 O O . GLU A 1 328 ? 32.792 -2.891 -45.523 1.00 72.00 328 GLU A O 1
ATOM 2308 N N . ALA A 1 329 ? 33.854 -1.627 -46.987 1.00 78.19 329 ALA A N 1
ATOM 2309 C CA . ALA A 1 329 ? 33.015 -0.478 -46.645 1.00 78.19 329 ALA A CA 1
ATOM 2310 C C . ALA A 1 329 ? 31.708 -0.546 -47.438 1.00 78.19 329 ALA A C 1
ATOM 2312 O O . ALA A 1 329 ? 31.777 -0.874 -48.612 1.00 78.19 329 ALA A O 1
ATOM 2313 N N . ASP A 1 330 ? 30.579 -0.112 -46.864 1.00 84.88 330 ASP A N 1
ATOM 2314 C CA . ASP A 1 330 ? 29.315 0.022 -47.603 1.00 84.88 330 ASP A CA 1
ATOM 2315 C C . ASP A 1 330 ? 29.519 0.671 -48.981 1.00 84.88 330 ASP A C 1
ATOM 2317 O O . ASP A 1 330 ? 30.028 1.796 -49.125 1.00 84.88 330 ASP A O 1
ATOM 2321 N N . GLU A 1 331 ? 29.081 -0.038 -50.013 1.00 86.25 331 GLU A N 1
ATOM 2322 C CA . GLU A 1 331 ? 29.321 0.338 -51.395 1.00 86.25 331 GLU A CA 1
ATOM 2323 C C . GLU A 1 331 ? 28.048 0.824 -52.072 1.00 86.25 331 GLU A C 1
ATOM 2325 O O . GLU A 1 331 ? 26.938 0.555 -51.631 1.00 86.25 331 GLU A O 1
ATOM 2330 N N . THR A 1 332 ? 28.171 1.586 -53.154 1.00 90.94 332 THR A N 1
ATOM 2331 C CA . THR A 1 332 ? 27.014 2.182 -53.827 1.00 90.94 332 THR A CA 1
ATOM 2332 C C . THR A 1 332 ? 27.064 2.014 -55.331 1.00 90.94 332 THR A C 1
ATOM 2334 O O . THR A 1 332 ? 28.126 2.133 -55.938 1.00 90.94 332 THR A O 1
ATOM 2337 N N . PHE A 1 333 ? 25.902 1.826 -55.950 1.00 91.50 333 PHE A N 1
ATOM 2338 C CA . PHE A 1 333 ? 25.703 1.958 -57.394 1.00 91.50 333 PHE A CA 1
ATOM 2339 C C . PHE A 1 333 ? 24.371 2.660 -57.673 1.00 91.50 333 PHE A C 1
ATOM 2341 O O . PHE A 1 333 ? 23.522 2.790 -56.791 1.00 91.50 333 PHE A O 1
ATOM 2348 N N . THR A 1 334 ? 24.176 3.161 -58.892 1.00 92.06 334 THR A N 1
ATOM 2349 C CA . THR A 1 334 ? 22.991 3.965 -59.233 1.00 92.06 334 THR A CA 1
ATOM 2350 C C . THR A 1 334 ? 22.209 3.399 -60.408 1.00 92.06 334 THR A C 1
ATOM 2352 O O . THR A 1 334 ? 22.781 2.864 -61.357 1.00 92.06 334 THR A O 1
ATOM 2355 N N . LEU A 1 335 ? 20.889 3.576 -60.366 1.00 92.75 335 LEU A N 1
ATOM 2356 C CA . LEU A 1 335 ? 19.973 3.349 -61.475 1.00 92.75 335 LEU A CA 1
ATOM 2357 C C . LEU A 1 335 ? 19.430 4.694 -61.960 1.00 92.75 335 LEU A C 1
ATOM 2359 O O . LEU A 1 335 ? 18.713 5.382 -61.240 1.00 92.75 335 LEU A O 1
ATOM 2363 N N . THR A 1 336 ? 19.721 5.054 -63.208 1.00 92.38 336 THR A N 1
ATOM 2364 C CA . THR A 1 336 ? 19.125 6.226 -63.865 1.00 92.38 336 THR A CA 1
ATOM 2365 C C . THR A 1 336 ? 17.957 5.803 -64.748 1.00 92.38 336 THR A C 1
ATOM 2367 O O . THR A 1 336 ? 18.137 5.016 -65.683 1.00 92.38 336 THR A O 1
ATOM 2370 N N . GLY A 1 337 ? 16.778 6.376 -64.508 1.00 92.38 337 GLY A N 1
ATOM 2371 C CA . GLY A 1 337 ? 15.601 6.255 -65.364 1.00 92.38 337 GLY A CA 1
ATOM 2372 C C . GLY A 1 337 ? 15.344 7.553 -66.120 1.00 92.38 337 GLY A C 1
ATOM 2373 O O . GLY A 1 337 ? 15.170 8.599 -65.512 1.00 92.38 337 GLY A O 1
ATOM 2374 N N . THR A 1 338 ? 15.318 7.512 -67.454 1.00 93.69 338 THR A N 1
ATOM 2375 C CA . THR A 1 338 ? 15.027 8.682 -68.305 1.00 93.69 338 THR A CA 1
ATOM 2376 C C . THR A 1 338 ? 13.736 8.474 -69.087 1.00 93.69 338 THR A C 1
ATOM 2378 O O . THR A 1 338 ? 13.689 7.628 -69.984 1.00 93.69 338 THR A O 1
ATOM 2381 N N . LEU A 1 339 ? 12.710 9.272 -68.792 1.00 92.38 339 LEU A N 1
ATOM 2382 C CA . LEU A 1 339 ? 11.444 9.320 -69.518 1.00 92.38 339 LEU A CA 1
ATOM 2383 C C . LEU A 1 339 ? 11.537 10.290 -70.696 1.00 92.38 339 LEU A C 1
ATOM 2385 O O . LEU A 1 339 ? 11.814 11.478 -70.545 1.00 92.38 339 LEU A O 1
ATOM 2389 N N . ASN A 1 340 ? 11.237 9.777 -71.884 1.00 89.81 340 ASN A N 1
ATOM 2390 C CA . ASN A 1 340 ? 11.061 10.565 -73.096 1.00 89.81 340 ASN A CA 1
ATOM 2391 C C . ASN A 1 340 ? 9.563 10.613 -73.407 1.00 89.81 340 ASN A C 1
ATOM 2393 O O . ASN A 1 340 ? 9.038 9.691 -74.040 1.00 89.81 340 ASN A O 1
ATOM 2397 N N . SER A 1 341 ? 8.885 11.655 -72.917 1.00 84.62 341 SER A N 1
ATOM 2398 C CA . SER A 1 341 ? 7.464 11.889 -73.180 1.00 84.62 341 SER A CA 1
ATOM 2399 C C . SER A 1 341 ? 7.288 12.770 -74.418 1.00 84.62 341 SER A C 1
ATOM 2401 O O . SER A 1 341 ? 8.012 13.742 -74.623 1.00 84.62 341 SER A O 1
ATOM 2403 N N . ASN A 1 342 ? 6.368 12.401 -75.309 1.00 75.88 342 ASN A N 1
ATOM 2404 C CA . ASN A 1 342 ? 6.166 13.135 -76.559 1.00 75.88 342 ASN A CA 1
ATOM 2405 C C . ASN A 1 342 ? 5.651 14.555 -76.281 1.00 75.88 342 ASN A C 1
ATOM 2407 O O . ASN A 1 342 ? 4.555 14.710 -75.758 1.00 75.88 342 ASN A O 1
ATOM 2411 N N . GLY A 1 343 ? 6.398 15.572 -76.720 1.00 66.19 343 GLY A N 1
ATOM 2412 C CA . GLY A 1 343 ? 6.008 16.983 -76.596 1.00 66.19 343 GLY A CA 1
ATOM 2413 C C . GLY A 1 343 ? 6.736 17.747 -75.490 1.00 66.19 343 GLY A C 1
ATOM 2414 O O . GLY A 1 343 ? 6.762 18.971 -75.555 1.00 66.19 343 GLY A O 1
ATOM 2415 N N . THR A 1 344 ? 7.415 17.053 -74.572 1.00 69.75 344 THR A N 1
ATOM 2416 C CA . THR A 1 344 ? 8.192 17.665 -73.484 1.00 69.75 344 THR A CA 1
ATOM 2417 C C . THR A 1 344 ? 9.686 17.317 -73.590 1.00 69.75 344 THR A C 1
ATOM 2419 O O . THR A 1 344 ? 10.064 16.347 -74.261 1.00 69.75 344 THR A O 1
ATOM 2422 N N . PRO A 1 345 ? 10.591 18.114 -72.992 1.00 79.06 345 PRO A N 1
ATOM 2423 C CA . PRO A 1 345 ? 11.984 17.713 -72.814 1.00 79.06 345 PRO A CA 1
ATOM 2424 C C . PRO A 1 345 ? 12.092 16.407 -72.002 1.00 79.06 345 PRO A C 1
ATOM 2426 O O . PRO A 1 345 ? 11.270 16.187 -71.112 1.00 79.06 345 PRO A O 1
ATOM 2429 N N . PRO A 1 346 ? 13.098 15.546 -72.257 1.00 86.00 346 PRO A N 1
ATOM 2430 C CA . PRO A 1 346 ? 13.310 14.350 -71.447 1.00 86.00 346 PRO A CA 1
ATOM 2431 C C . PRO A 1 346 ? 13.516 14.703 -69.973 1.00 86.00 346 PRO A C 1
ATOM 2433 O O . PRO A 1 346 ? 14.300 15.600 -69.657 1.00 86.00 346 PRO A O 1
ATOM 2436 N N . VAL A 1 347 ? 12.854 13.960 -69.091 1.00 89.19 347 VAL A N 1
ATOM 2437 C CA . VAL A 1 347 ? 13.017 14.060 -67.636 1.00 89.19 347 VAL A CA 1
ATOM 2438 C C . VAL A 1 347 ? 13.683 12.789 -67.130 1.00 89.19 347 VAL A C 1
ATOM 2440 O O . VAL A 1 347 ? 13.426 11.698 -67.640 1.00 89.19 347 VAL A O 1
ATOM 2443 N N . SER A 1 348 ? 14.581 12.917 -66.162 1.00 91.06 348 SER A N 1
ATOM 2444 C CA . SER A 1 348 ? 15.333 11.790 -65.615 1.00 91.06 348 SER A CA 1
ATOM 2445 C C . SER A 1 348 ? 15.388 11.859 -64.106 1.00 91.06 348 SER A C 1
ATOM 2447 O O . SER A 1 348 ? 15.473 12.955 -63.557 1.00 91.06 348 SER A O 1
ATOM 2449 N N . ASP A 1 349 ? 15.434 10.695 -63.475 1.00 92.50 349 ASP A N 1
ATOM 2450 C CA . ASP A 1 349 ? 15.675 10.558 -62.047 1.00 92.50 349 ASP A CA 1
ATOM 2451 C C . ASP A 1 349 ? 16.688 9.438 -61.771 1.00 92.50 349 ASP A C 1
ATOM 2453 O O . ASP A 1 349 ? 16.906 8.564 -62.622 1.00 92.50 349 ASP A O 1
ATOM 2457 N N . VAL A 1 350 ? 17.344 9.504 -60.614 1.00 90.94 350 VAL A N 1
ATOM 2458 C CA . VAL A 1 350 ? 18.420 8.592 -60.215 1.00 90.94 350 VAL A CA 1
ATOM 2459 C C . VAL A 1 350 ? 18.122 8.023 -58.836 1.00 90.94 350 VAL A C 1
ATOM 2461 O O . VAL A 1 350 ? 18.043 8.773 -57.869 1.00 90.94 350 VAL A O 1
ATOM 2464 N N . GLY A 1 351 ? 18.044 6.696 -58.746 1.00 89.88 351 GLY A N 1
ATOM 2465 C CA . GLY A 1 351 ? 18.030 5.989 -57.471 1.00 89.88 351 GLY A CA 1
ATOM 2466 C C . GLY A 1 351 ? 19.407 5.429 -57.131 1.00 89.88 351 GLY A C 1
ATOM 2467 O O . GLY A 1 351 ? 20.122 4.971 -58.024 1.00 89.88 351 GLY A O 1
ATOM 2468 N N . THR A 1 352 ? 19.782 5.446 -55.852 1.00 91.69 352 THR A N 1
ATOM 2469 C CA . THR A 1 352 ? 21.054 4.872 -55.370 1.00 91.69 352 THR A CA 1
ATOM 2470 C C . THR A 1 352 ? 20.787 3.604 -54.568 1.00 91.69 352 THR A C 1
ATOM 2472 O O . THR A 1 352 ? 19.950 3.619 -53.671 1.00 91.69 352 THR A O 1
ATOM 2475 N N . ALA A 1 353 ? 21.493 2.518 -54.865 1.00 90.88 353 ALA A N 1
ATOM 2476 C CA . ALA A 1 353 ? 21.566 1.347 -54.002 1.00 90.88 353 ALA A CA 1
ATOM 2477 C C . ALA A 1 353 ? 22.831 1.419 -53.152 1.00 90.88 353 ALA A C 1
ATOM 2479 O O . ALA A 1 353 ? 23.903 1.668 -53.700 1.00 90.88 353 ALA A O 1
ATOM 2480 N N . THR A 1 354 ? 22.696 1.180 -51.850 1.00 91.44 354 THR A N 1
ATOM 2481 C CA . THR A 1 354 ? 23.805 0.933 -50.925 1.00 91.44 354 THR A CA 1
ATOM 2482 C C . THR A 1 354 ? 23.857 -0.557 -50.606 1.00 91.44 354 THR A C 1
ATOM 2484 O O . THR A 1 354 ? 22.898 -1.086 -50.042 1.00 91.44 354 THR A O 1
ATOM 2487 N N . ILE A 1 355 ? 24.948 -1.214 -50.983 1.00 88.88 355 ILE A N 1
ATOM 2488 C CA . ILE A 1 355 ? 25.292 -2.580 -50.600 1.00 88.88 355 ILE A CA 1
ATOM 2489 C C . ILE A 1 355 ? 25.916 -2.502 -49.209 1.00 88.88 355 ILE A C 1
ATOM 2491 O O . ILE A 1 355 ? 26.920 -1.815 -49.035 1.00 88.88 355 ILE A O 1
ATOM 2495 N N . VAL A 1 356 ? 25.277 -3.137 -48.231 1.00 85.31 356 VAL A N 1
ATOM 2496 C CA . VAL A 1 356 ? 25.781 -3.201 -46.854 1.00 85.31 356 VAL A CA 1
ATOM 2497 C C . VAL A 1 356 ? 26.616 -4.454 -46.701 1.00 85.31 356 VAL A C 1
ATOM 2499 O O . VAL A 1 356 ? 26.122 -5.546 -47.008 1.00 85.31 356 VAL A O 1
ATOM 2502 N N . ASP A 1 357 ? 27.839 -4.269 -46.216 1.00 75.75 357 ASP A N 1
ATOM 2503 C CA . ASP A 1 357 ? 28.752 -5.363 -45.912 1.00 75.75 357 ASP A CA 1
ATOM 2504 C C . ASP A 1 357 ? 28.297 -6.119 -44.653 1.00 75.75 357 ASP A C 1
ATOM 2506 O O . ASP A 1 357 ? 27.936 -5.536 -43.622 1.00 75.75 357 ASP A O 1
ATOM 2510 N N . GLY A 1 358 ? 28.252 -7.443 -44.758 1.00 69.81 358 GLY A N 1
ATOM 2511 C CA . GLY A 1 358 ? 27.846 -8.335 -43.692 1.00 69.81 358 GLY A CA 1
ATOM 2512 C C . GLY A 1 358 ? 28.985 -8.740 -42.764 1.00 69.81 358 GLY A C 1
ATOM 2513 O O . GLY A 1 358 ? 28.683 -9.311 -41.714 1.00 69.81 358 GLY A O 1
ATOM 2514 N N . ASP A 1 359 ? 30.249 -8.463 -43.082 1.00 72.00 359 ASP A N 1
ATOM 2515 C CA . ASP A 1 359 ? 31.400 -9.146 -42.479 1.00 72.00 359 ASP A CA 1
ATOM 2516 C C . ASP A 1 359 ? 32.118 -8.395 -41.340 1.00 72.00 359 ASP A C 1
ATOM 2518 O O . ASP A 1 359 ? 33.097 -8.901 -40.774 1.00 72.00 359 ASP A O 1
ATOM 2522 N N . THR A 1 360 ? 31.586 -7.255 -40.889 1.00 76.38 360 THR A N 1
ATOM 2523 C CA . THR A 1 360 ? 32.203 -6.449 -39.822 1.00 76.38 360 THR A CA 1
ATOM 2524 C C . THR A 1 360 ? 32.291 -7.181 -38.465 1.00 76.38 360 THR A C 1
ATOM 2526 O O . THR A 1 360 ? 31.266 -7.624 -37.917 1.00 76.38 360 THR A O 1
ATOM 2529 N N . PRO A 1 361 ? 33.497 -7.281 -37.859 1.00 82.94 361 PRO A N 1
ATOM 2530 C CA . PRO A 1 361 ? 33.688 -7.830 -36.517 1.00 82.94 361 PRO A CA 1
ATOM 2531 C C . PRO A 1 361 ? 33.014 -6.966 -35.448 1.00 82.94 361 PRO A C 1
ATOM 2533 O O . PRO A 1 361 ? 33.137 -5.741 -35.472 1.00 82.94 361 PRO A O 1
ATOM 2536 N N . THR A 1 362 ? 32.376 -7.589 -34.458 1.00 87.00 362 THR A N 1
ATOM 2537 C CA . THR A 1 362 ? 31.735 -6.868 -33.343 1.00 87.00 362 THR A CA 1
ATOM 2538 C C . THR A 1 362 ? 32.251 -7.335 -31.988 1.00 87.00 362 THR A C 1
ATOM 2540 O O . THR A 1 362 ? 32.766 -8.446 -31.847 1.00 87.00 362 THR A O 1
ATOM 2543 N N . ILE A 1 363 ? 32.118 -6.466 -30.988 1.00 89.50 363 ILE A N 1
ATOM 2544 C CA . ILE A 1 363 ? 32.336 -6.767 -29.572 1.00 89.50 363 ILE A CA 1
ATOM 2545 C C . ILE A 1 363 ? 31.138 -6.249 -28.779 1.00 89.50 363 ILE A C 1
ATOM 2547 O O . ILE A 1 363 ? 30.597 -5.200 -29.128 1.00 89.50 363 ILE A O 1
ATOM 2551 N N . GLN A 1 364 ? 30.721 -6.985 -27.756 1.00 90.81 364 GLN A N 1
ATOM 2552 C CA . GLN A 1 364 ? 29.678 -6.599 -26.811 1.00 90.81 364 GLN A CA 1
ATOM 2553 C C . GLN A 1 364 ? 30.159 -6.855 -25.382 1.00 90.81 364 GLN A C 1
ATOM 2555 O O . GLN A 1 364 ? 30.798 -7.883 -25.143 1.00 90.81 364 GLN A O 1
ATOM 2560 N N . VAL A 1 365 ? 29.873 -5.938 -24.461 1.00 88.88 365 VAL A N 1
ATOM 2561 C CA . VAL A 1 365 ? 30.205 -6.040 -23.032 1.00 88.88 365 VAL A CA 1
ATOM 2562 C C . VAL A 1 365 ? 28.922 -5.907 -22.216 1.00 88.88 365 VAL A C 1
ATOM 2564 O O . VAL A 1 365 ? 28.184 -4.946 -22.390 1.00 88.88 365 VAL A O 1
ATOM 2567 N N . GLY A 1 366 ? 28.655 -6.857 -21.323 1.00 85.06 366 GLY A N 1
ATOM 2568 C CA . GLY A 1 366 ? 27.411 -6.869 -20.551 1.00 85.06 366 GLY A CA 1
ATOM 2569 C C . GLY A 1 366 ? 27.323 -8.042 -19.583 1.00 85.06 366 GLY A C 1
ATOM 2570 O O . GLY A 1 366 ? 28.352 -8.534 -19.113 1.00 85.06 366 GLY A O 1
ATOM 2571 N N . LYS A 1 367 ? 26.106 -8.511 -19.293 1.00 85.12 367 LYS A N 1
ATOM 2572 C CA . LYS A 1 367 ? 25.882 -9.657 -18.396 1.00 85.12 367 LYS A CA 1
ATOM 2573 C C . LYS A 1 367 ? 26.466 -10.957 -18.986 1.00 85.12 367 LYS A C 1
ATOM 2575 O O . LYS A 1 367 ? 26.276 -11.228 -20.175 1.00 85.12 367 LYS A O 1
ATOM 2580 N N . PRO A 1 368 ? 27.171 -11.789 -18.194 1.00 83.00 368 PRO A N 1
ATOM 2581 C CA . PRO A 1 368 ? 27.628 -13.104 -18.638 1.00 83.00 368 PRO A CA 1
ATOM 2582 C C . PRO A 1 368 ? 26.494 -13.943 -19.245 1.00 83.00 368 PRO A C 1
ATOM 2584 O O . PRO A 1 368 ? 25.443 -14.113 -18.638 1.00 83.00 368 PRO A O 1
ATOM 2587 N N . GLY A 1 369 ? 26.713 -14.479 -20.449 1.00 71.00 369 GLY A N 1
ATOM 2588 C CA . GLY A 1 369 ? 25.754 -15.362 -21.128 1.00 71.00 369 GLY A CA 1
ATOM 2589 C C . GLY A 1 369 ? 24.608 -14.666 -21.872 1.00 71.00 369 GLY A C 1
ATOM 2590 O O . GLY A 1 369 ? 23.914 -15.345 -22.627 1.00 71.00 369 GLY A O 1
ATOM 2591 N N . ASP A 1 370 ? 24.447 -13.346 -21.741 1.00 66.81 370 ASP A N 1
ATOM 2592 C CA . ASP A 1 370 ? 23.372 -12.592 -22.390 1.00 66.81 370 ASP A CA 1
ATOM 2593 C C . ASP A 1 370 ? 23.907 -11.694 -23.518 1.00 66.81 370 ASP A C 1
ATOM 2595 O O . ASP A 1 370 ? 24.819 -10.885 -23.336 1.00 66.81 370 ASP A O 1
ATOM 2599 N N . THR A 1 371 ? 23.344 -11.834 -24.717 1.00 54.31 371 THR A N 1
ATOM 2600 C CA . THR A 1 371 ? 23.642 -10.969 -25.863 1.00 54.31 371 THR A CA 1
ATOM 2601 C C . THR A 1 371 ? 22.558 -9.899 -25.984 1.00 54.31 371 THR A C 1
ATOM 2603 O O . THR A 1 371 ? 21.699 -9.987 -26.861 1.00 54.31 371 THR A O 1
ATOM 2606 N N . GLY A 1 372 ? 22.580 -8.890 -25.110 1.00 56.59 372 GLY A N 1
ATOM 2607 C CA . GLY A 1 372 ? 21.628 -7.776 -25.204 1.00 56.59 372 GLY A CA 1
ATOM 2608 C C . GLY A 1 372 ? 21.478 -6.891 -23.969 1.00 56.59 372 GLY A C 1
ATOM 2609 O O . GLY A 1 372 ? 20.986 -5.773 -24.111 1.00 56.59 372 GLY A O 1
ATOM 2610 N N . ILE A 1 373 ? 21.910 -7.345 -22.787 1.00 62.62 373 ILE A N 1
ATOM 2611 C CA . ILE A 1 373 ? 21.848 -6.552 -21.550 1.00 62.62 373 ILE A CA 1
ATOM 2612 C C . ILE A 1 373 ? 23.206 -5.873 -21.290 1.00 62.62 373 ILE A C 1
ATOM 2614 O O . ILE A 1 373 ? 24.172 -6.567 -20.963 1.00 62.62 373 ILE A O 1
ATOM 2618 N N . PRO A 1 374 ? 23.304 -4.533 -21.416 1.00 59.84 374 PRO A N 1
ATOM 2619 C CA . PRO A 1 374 ? 24.578 -3.816 -21.318 1.00 59.84 374 PRO A CA 1
ATOM 2620 C C . PRO A 1 374 ? 25.070 -3.609 -19.877 1.00 59.84 374 PRO A C 1
ATOM 2622 O O . PRO A 1 374 ? 26.251 -3.340 -19.670 1.00 59.84 374 PRO A O 1
ATOM 2625 N N . ASN A 1 375 ? 24.194 -3.725 -18.874 1.00 81.69 375 ASN A N 1
ATOM 2626 C CA . ASN A 1 375 ? 24.517 -3.371 -17.492 1.00 81.69 375 ASN A CA 1
ATOM 2627 C C . ASN A 1 375 ? 24.378 -4.573 -16.552 1.00 81.69 375 ASN A C 1
ATOM 2629 O O . ASN A 1 375 ? 23.509 -5.420 -16.753 1.00 81.69 375 ASN A O 1
ATOM 2633 N N . ILE A 1 376 ? 25.224 -4.625 -15.527 1.00 83.12 376 ILE A N 1
ATOM 2634 C CA . ILE A 1 376 ? 25.153 -5.591 -14.428 1.00 83.12 376 ILE A CA 1
ATOM 2635 C C . ILE A 1 376 ? 24.908 -4.842 -13.115 1.00 83.12 376 ILE A C 1
ATOM 2637 O O . ILE A 1 376 ? 25.400 -3.730 -12.944 1.00 83.12 376 ILE A O 1
ATOM 2641 N N . THR A 1 377 ? 24.175 -5.460 -12.198 1.00 86.62 377 THR A N 1
ATOM 2642 C CA . THR A 1 377 ? 24.000 -4.986 -10.820 1.00 86.62 377 THR A CA 1
ATOM 2643 C C . THR A 1 377 ? 24.685 -5.994 -9.910 1.00 86.62 377 THR A C 1
ATOM 2645 O O . THR A 1 377 ? 24.577 -7.199 -10.149 1.00 86.62 377 THR A O 1
ATOM 2648 N N . VAL A 1 378 ? 25.455 -5.517 -8.940 1.00 85.88 378 VAL A N 1
ATOM 2649 C CA . VAL A 1 378 ? 26.299 -6.346 -8.082 1.00 85.88 378 VAL A CA 1
ATOM 2650 C C . VAL A 1 378 ? 26.239 -5.819 -6.644 1.00 85.88 378 VAL A C 1
ATOM 2652 O O . VAL A 1 378 ? 26.479 -4.631 -6.446 1.00 85.88 378 VAL A O 1
ATOM 2655 N N . PRO A 1 379 ? 25.935 -6.661 -5.644 1.00 82.44 379 PRO A N 1
ATOM 2656 C CA . PRO A 1 379 ? 26.059 -6.275 -4.241 1.00 82.44 379 PRO A CA 1
ATOM 2657 C C . PRO A 1 379 ? 27.518 -5.999 -3.876 1.00 82.44 379 PRO A C 1
ATOM 2659 O O . PRO A 1 379 ? 28.423 -6.705 -4.352 1.00 82.44 379 PRO A O 1
ATOM 2662 N N . GLU A 1 380 ? 27.760 -5.013 -3.018 1.00 83.94 380 GLU A N 1
ATOM 2663 C CA . GLU A 1 380 ? 29.097 -4.762 -2.488 1.00 83.94 380 GLU A CA 1
ATOM 2664 C C . GLU A 1 380 ? 29.725 -6.005 -1.814 1.00 83.94 380 GLU A C 1
ATOM 2666 O O . GLU A 1 380 ? 29.066 -6.926 -1.329 1.00 83.94 380 GLU A O 1
ATOM 2671 N N . GLY A 1 381 ? 31.056 -6.098 -1.859 1.00 81.25 381 GLY A N 1
ATOM 2672 C CA . GLY A 1 381 ? 31.820 -7.245 -1.350 1.00 81.25 381 GLY A CA 1
ATOM 2673 C C . GLY A 1 381 ? 31.821 -8.506 -2.223 1.00 81.25 381 GLY A C 1
ATOM 2674 O O . GLY A 1 381 ? 32.493 -9.483 -1.866 1.00 81.25 381 GLY A O 1
ATOM 2675 N N . THR A 1 382 ? 31.134 -8.508 -3.369 1.00 85.31 382 THR A N 1
ATOM 2676 C CA . THR A 1 382 ? 31.093 -9.639 -4.315 1.00 85.31 382 THR A CA 1
ATOM 2677 C C . THR A 1 382 ? 31.876 -9.377 -5.616 1.00 85.31 382 THR A C 1
ATOM 2679 O O . THR A 1 382 ? 32.284 -8.252 -5.919 1.00 85.31 382 THR A O 1
ATOM 2682 N N . ASP A 1 383 ? 32.167 -10.433 -6.389 1.00 87.25 383 ASP A N 1
ATOM 2683 C CA . ASP A 1 383 ? 32.858 -10.310 -7.682 1.00 87.25 383 ASP A CA 1
ATOM 2684 C C . ASP A 1 383 ? 31.884 -9.732 -8.737 1.00 87.25 383 ASP A C 1
ATOM 2686 O O . ASP A 1 383 ? 30.911 -10.381 -9.119 1.00 87.25 383 ASP A O 1
ATOM 2690 N N . ALA A 1 384 ? 32.187 -8.559 -9.291 1.00 89.94 384 ALA A N 1
ATOM 2691 C CA . ALA A 1 384 ? 31.491 -8.013 -10.452 1.00 89.94 384 ALA A CA 1
ATOM 2692 C C . ALA A 1 384 ? 31.996 -8.692 -11.733 1.00 89.94 384 ALA A C 1
ATOM 2694 O O . ALA A 1 384 ? 33.140 -8.468 -12.145 1.00 89.94 384 ALA A O 1
ATOM 2695 N N . GLU A 1 385 ? 31.159 -9.515 -12.372 1.00 92.69 385 GLU A N 1
ATOM 2696 C CA . GLU A 1 385 ? 31.521 -10.293 -13.562 1.00 92.69 385 GLU A CA 1
ATOM 2697 C C . GLU A 1 385 ? 30.798 -9.809 -14.832 1.00 92.69 385 GLU A C 1
ATOM 2699 O O . GLU A 1 385 ? 29.574 -9.759 -14.902 1.00 92.69 385 GLU A O 1
ATOM 2704 N N . PHE A 1 386 ? 31.570 -9.514 -15.877 1.00 92.19 386 PHE A N 1
ATOM 2705 C CA . PHE A 1 386 ? 31.103 -9.136 -17.207 1.00 92.19 386 PHE A CA 1
ATOM 2706 C C . PHE A 1 386 ? 31.344 -10.252 -18.228 1.00 92.19 386 PHE A C 1
ATOM 2708 O O . PHE A 1 386 ? 32.424 -10.851 -18.291 1.00 92.19 386 PHE A O 1
ATOM 2715 N N . GLY A 1 387 ? 30.372 -10.451 -19.115 1.00 90.50 387 GLY A N 1
ATOM 2716 C CA . GLY A 1 387 ? 30.529 -11.184 -20.364 1.00 90.50 387 GLY A CA 1
ATOM 2717 C C . GLY A 1 387 ? 31.043 -10.274 -21.478 1.00 90.50 387 GLY A C 1
ATOM 2718 O O . GLY A 1 387 ? 30.512 -9.189 -21.703 1.00 90.50 387 GLY A O 1
ATOM 2719 N N . VAL A 1 388 ? 32.065 -10.729 -22.206 1.00 91.38 388 VAL A N 1
ATOM 2720 C CA . VAL A 1 388 ? 32.564 -10.075 -23.422 1.00 91.38 388 VAL A CA 1
ATOM 2721 C C . VAL A 1 388 ? 32.379 -11.014 -24.606 1.00 91.38 388 VAL A C 1
ATOM 2723 O O . VAL A 1 388 ? 33.097 -12.008 -24.746 1.00 91.38 388 VAL A O 1
ATOM 2726 N N . SER A 1 389 ? 31.428 -10.682 -25.472 1.00 89.56 389 SER A N 1
ATOM 2727 C CA . SER A 1 389 ? 31.074 -11.466 -26.656 1.00 89.56 389 SER A CA 1
ATOM 2728 C C . SER A 1 389 ? 31.674 -10.837 -27.904 1.00 89.56 389 SER A C 1
ATOM 2730 O O . SER A 1 389 ? 31.562 -9.635 -28.123 1.00 89.56 389 SER A O 1
ATOM 2732 N N . ILE A 1 390 ? 32.328 -11.643 -28.732 1.00 89.19 390 ILE A N 1
ATOM 2733 C CA . ILE A 1 390 ? 33.009 -11.206 -29.951 1.00 89.19 390 ILE A CA 1
ATOM 2734 C C . ILE A 1 390 ? 32.489 -12.036 -31.106 1.00 89.19 390 ILE A C 1
ATOM 2736 O O . ILE A 1 390 ? 32.455 -13.264 -31.006 1.00 89.19 390 ILE A O 1
ATOM 2740 N N . THR A 1 391 ? 32.163 -11.383 -32.218 1.00 87.44 391 THR A N 1
ATOM 2741 C CA . THR A 1 391 ? 31.792 -12.083 -33.449 1.00 87.44 391 THR A CA 1
ATOM 2742 C C . THR A 1 391 ? 32.769 -11.788 -34.575 1.00 87.44 391 THR A C 1
ATOM 2744 O O . THR A 1 391 ? 33.306 -10.681 -34.682 1.00 87.44 391 THR A O 1
ATOM 2747 N N . ARG A 1 392 ? 33.004 -12.799 -35.420 1.00 83.62 392 ARG A N 1
ATOM 2748 C CA . ARG A 1 392 ? 33.732 -12.672 -36.698 1.00 83.62 392 ARG A CA 1
ATOM 2749 C C . ARG A 1 392 ? 35.125 -12.037 -36.577 1.00 83.62 392 ARG A C 1
ATOM 2751 O O . ARG A 1 392 ? 35.595 -11.347 -37.477 1.00 83.62 392 ARG A O 1
ATOM 2758 N N . ALA A 1 393 ? 35.840 -12.296 -35.481 1.00 84.38 393 ALA A N 1
ATOM 2759 C CA . ALA A 1 393 ? 37.202 -11.797 -35.322 1.00 84.38 393 ALA A CA 1
ATOM 2760 C C . ALA A 1 393 ? 38.139 -12.389 -36.392 1.00 84.38 393 ALA A C 1
ATOM 2762 O O . ALA A 1 393 ? 38.147 -13.595 -36.648 1.00 84.38 393 ALA A O 1
ATOM 2763 N N . ALA A 1 394 ? 38.981 -11.554 -37.003 1.00 83.81 394 ALA A N 1
ATOM 2764 C CA . ALA A 1 394 ? 39.994 -12.017 -37.945 1.00 83.81 394 ALA A CA 1
ATOM 2765 C C . ALA A 1 394 ? 41.105 -12.836 -37.251 1.00 83.81 394 ALA A C 1
ATOM 2767 O O . ALA A 1 394 ? 41.316 -12.798 -36.037 1.00 83.81 394 ALA A O 1
ATOM 2768 N N . ALA A 1 395 ? 41.888 -13.581 -38.033 1.00 82.75 395 ALA A N 1
ATOM 2769 C CA . ALA A 1 395 ? 43.033 -14.301 -37.486 1.00 82.75 395 ALA A CA 1
ATOM 2770 C C . ALA A 1 395 ? 44.084 -13.331 -36.909 1.00 82.75 395 ALA A C 1
ATOM 2772 O O . ALA A 1 395 ? 44.614 -12.464 -37.609 1.00 82.75 395 ALA A O 1
ATOM 2773 N N . GLY A 1 396 ? 44.435 -13.528 -35.634 1.00 82.69 396 GLY A N 1
ATOM 2774 C CA . GLY A 1 396 ? 45.421 -12.709 -34.924 1.00 82.69 396 GLY A CA 1
ATOM 2775 C C . GLY A 1 396 ? 44.862 -11.431 -34.292 1.00 82.69 396 GLY A C 1
ATOM 2776 O O . GLY A 1 396 ? 45.662 -10.562 -33.948 1.00 82.69 396 GLY A O 1
ATOM 2777 N N . SER A 1 397 ? 43.539 -11.314 -34.158 1.00 89.88 397 SER A N 1
ATOM 2778 C CA . SER A 1 397 ? 42.876 -10.215 -33.452 1.00 89.88 397 SER A CA 1
ATOM 2779 C C . SER A 1 397 ? 43.184 -10.214 -31.953 1.00 89.88 397 SER A C 1
ATOM 2781 O O . SER A 1 397 ? 43.462 -11.258 -31.350 1.00 89.88 397 SER A O 1
ATOM 2783 N N . THR A 1 398 ? 43.130 -9.030 -31.342 1.00 92.62 398 THR A N 1
ATOM 2784 C CA . THR A 1 398 ? 43.310 -8.869 -29.893 1.00 92.62 398 THR A CA 1
ATOM 2785 C C . THR A 1 398 ? 42.238 -7.983 -29.278 1.00 92.62 398 THR A C 1
ATOM 2787 O O . THR A 1 398 ? 41.806 -7.017 -29.901 1.00 92.62 398 THR A O 1
ATOM 2790 N N . VAL A 1 399 ? 41.880 -8.245 -28.025 1.00 93.19 399 VAL A N 1
ATOM 2791 C CA . VAL A 1 399 ? 40.994 -7.396 -27.220 1.00 93.19 399 VAL A CA 1
ATOM 2792 C C . VAL A 1 399 ? 41.787 -6.689 -26.132 1.00 93.19 399 VAL A C 1
ATOM 2794 O O . VAL A 1 399 ? 42.625 -7.293 -25.469 1.00 93.19 399 VAL A O 1
ATOM 2797 N N . THR A 1 400 ? 41.520 -5.402 -25.951 1.00 94.38 400 THR A N 1
ATOM 2798 C CA . THR A 1 400 ? 42.002 -4.617 -24.812 1.00 94.38 400 THR A CA 1
ATOM 2799 C C . THR A 1 400 ? 40.819 -4.341 -23.897 1.00 94.38 400 THR A C 1
ATOM 2801 O O . THR A 1 400 ? 39.797 -3.854 -24.371 1.00 94.38 400 THR A O 1
ATOM 2804 N N . LEU A 1 401 ? 40.963 -4.649 -22.611 1.00 93.75 401 LEU A N 1
ATOM 2805 C CA . LEU A 1 401 ? 39.954 -4.394 -21.585 1.00 93.75 401 LEU A CA 1
ATOM 2806 C C . LEU A 1 401 ? 40.434 -3.258 -20.682 1.00 93.75 401 LEU A C 1
ATOM 2808 O O . LEU A 1 401 ? 41.629 -3.170 -20.383 1.00 93.75 401 LEU A O 1
ATOM 2812 N N . THR A 1 402 ? 39.542 -2.362 -20.278 1.00 91.56 402 THR A N 1
ATOM 2813 C CA . THR A 1 402 ? 39.877 -1.227 -19.407 1.00 91.56 402 THR A CA 1
ATOM 2814 C C . THR A 1 402 ? 38.707 -0.920 -18.484 1.00 91.56 402 THR A C 1
ATOM 2816 O O . THR A 1 402 ? 37.582 -0.812 -18.964 1.00 91.56 402 THR A O 1
ATOM 2819 N N . LEU A 1 403 ? 38.989 -0.783 -17.188 1.00 91.25 403 LEU A N 1
ATOM 2820 C CA . LEU A 1 403 ? 38.039 -0.281 -16.199 1.00 91.25 403 LEU A CA 1
ATOM 2821 C C . LEU A 1 403 ? 38.118 1.245 -16.126 1.00 91.25 403 LEU A C 1
ATOM 2823 O O . LEU A 1 403 ? 39.186 1.827 -16.352 1.00 91.25 403 LEU A O 1
ATOM 2827 N N . ALA A 1 404 ? 36.988 1.883 -15.850 1.00 89.56 404 ALA A N 1
ATOM 2828 C CA . ALA A 1 404 ? 36.921 3.307 -15.569 1.00 89.56 404 ALA A CA 1
ATOM 2829 C C . ALA A 1 404 ? 35.865 3.605 -14.501 1.00 89.56 404 ALA A C 1
ATOM 2831 O O . ALA A 1 404 ? 34.735 3.121 -14.600 1.00 89.56 404 ALA A O 1
ATOM 2832 N N . ASP A 1 405 ? 36.248 4.460 -13.551 1.00 87.88 405 ASP A N 1
ATOM 2833 C CA . ASP A 1 405 ? 35.383 5.026 -12.514 1.00 87.88 405 ASP A CA 1
ATOM 2834 C C . ASP A 1 405 ? 34.132 5.683 -13.124 1.00 87.88 405 ASP A C 1
ATOM 2836 O O . ASP A 1 405 ? 34.219 6.417 -14.121 1.00 87.88 405 ASP A O 1
ATOM 2840 N N . GLY A 1 406 ? 32.977 5.441 -12.506 1.00 86.69 406 GLY A N 1
ATOM 2841 C CA . GLY A 1 406 ? 31.734 6.178 -12.730 1.00 86.69 406 GLY A CA 1
ATOM 2842 C C . GLY A 1 406 ? 31.435 7.057 -11.517 1.00 86.69 406 GLY A C 1
ATOM 2843 O O . GLY A 1 406 ? 32.125 8.057 -11.304 1.00 86.69 406 GLY A O 1
ATOM 2844 N N . THR A 1 407 ? 30.402 6.705 -10.745 1.00 85.00 407 THR A N 1
ATOM 2845 C CA . THR A 1 407 ? 30.221 7.222 -9.374 1.00 85.00 407 THR A CA 1
ATOM 2846 C C . THR A 1 407 ? 31.099 6.485 -8.361 1.00 85.00 407 THR A C 1
ATOM 2848 O O . THR A 1 407 ? 31.588 7.152 -7.456 1.00 85.00 407 THR A O 1
ATOM 2851 N N . ALA A 1 408 ? 31.403 5.203 -8.599 1.00 82.94 408 ALA A N 1
ATOM 2852 C CA . ALA A 1 408 ? 32.359 4.426 -7.813 1.00 82.94 408 ALA A CA 1
ATOM 2853 C C . ALA A 1 408 ? 33.793 4.868 -8.135 1.00 82.94 408 ALA A C 1
ATOM 2855 O O . ALA A 1 408 ? 34.177 5.010 -9.307 1.00 82.94 408 ALA A O 1
ATOM 2856 N N . VAL A 1 409 ? 34.597 5.067 -7.101 1.00 80.31 409 VAL A N 1
ATOM 2857 C CA . VAL A 1 409 ? 36.042 5.275 -7.144 1.00 80.31 409 VAL A CA 1
ATOM 2858 C C . VAL A 1 409 ? 36.800 3.971 -6.855 1.00 80.31 409 VAL A C 1
ATOM 2860 O O . VAL A 1 409 ? 36.266 2.941 -6.469 1.00 80.31 409 VAL A O 1
ATOM 2863 N N . ASN A 1 410 ? 38.124 4.005 -7.007 1.00 70.56 410 ASN A N 1
ATOM 2864 C CA . ASN A 1 410 ? 39.008 2.860 -6.738 1.00 70.56 410 ASN A CA 1
ATOM 2865 C C . ASN A 1 410 ? 39.028 2.390 -5.253 1.00 70.56 410 ASN A C 1
ATOM 2867 O O . ASN A 1 410 ? 39.871 1.568 -4.884 1.00 70.56 410 ASN A O 1
ATOM 2871 N N . ALA A 1 411 ? 38.218 2.971 -4.365 1.00 77.19 411 ALA A N 1
ATOM 2872 C CA . ALA A 1 411 ? 38.013 2.446 -3.015 1.00 77.19 411 ALA A CA 1
ATOM 2873 C C . ALA A 1 411 ? 36.914 1.371 -2.991 1.00 77.19 411 ALA A C 1
ATOM 2875 O O . ALA A 1 411 ? 37.053 0.428 -2.216 1.00 77.19 411 ALA A O 1
ATOM 2876 N N . ASP A 1 412 ? 35.959 1.455 -3.918 1.00 80.81 412 ASP A N 1
ATOM 2877 C CA . ASP A 1 412 ? 34.682 0.728 -3.893 1.00 80.81 412 ASP A CA 1
ATOM 2878 C C . ASP A 1 412 ? 34.752 -0.528 -4.782 1.00 80.81 412 ASP A C 1
ATOM 2880 O O . ASP A 1 412 ? 33.991 -1.484 -4.652 1.00 80.81 412 ASP A O 1
ATOM 2884 N N . TYR A 1 413 ? 35.764 -0.595 -5.656 1.00 83.94 413 TYR A N 1
ATOM 2885 C CA . TYR A 1 413 ? 36.148 -1.808 -6.371 1.00 83.94 413 TYR A CA 1
ATOM 2886 C C . TYR A 1 413 ? 37.671 -1.977 -6.464 1.00 83.94 413 TYR A C 1
ATOM 2888 O O . TYR A 1 413 ? 38.464 -1.031 -6.504 1.00 83.94 413 TYR A O 1
ATOM 2896 N N . ASN A 1 414 ? 38.114 -3.232 -6.487 1.00 81.31 414 ASN A N 1
ATOM 2897 C CA . ASN A 1 414 ? 39.516 -3.604 -6.374 1.00 81.31 414 ASN A CA 1
ATOM 2898 C C . ASN A 1 414 ? 40.166 -3.868 -7.739 1.00 81.31 414 ASN A C 1
ATOM 2900 O O . ASN A 1 414 ? 40.318 -5.019 -8.163 1.00 81.31 414 ASN A O 1
ATOM 2904 N N . GLU A 1 415 ? 40.706 -2.819 -8.366 1.00 77.12 415 GLU A N 1
ATOM 2905 C CA . GLU A 1 415 ? 41.492 -2.942 -9.606 1.00 77.12 415 GLU A CA 1
ATOM 2906 C C . GLU A 1 415 ? 42.675 -3.935 -9.503 1.00 77.12 415 GLU A C 1
ATOM 2908 O O . GLU A 1 415 ? 43.174 -4.430 -10.519 1.00 77.12 415 GLU A O 1
ATOM 2913 N N . ALA A 1 416 ? 43.150 -4.273 -8.294 1.00 77.50 416 ALA A N 1
ATOM 2914 C CA . ALA A 1 416 ? 44.235 -5.239 -8.123 1.00 77.50 416 ALA A CA 1
ATOM 2915 C C . ALA A 1 416 ? 43.823 -6.688 -8.448 1.00 77.50 416 ALA A C 1
ATOM 2917 O O . ALA A 1 416 ? 44.714 -7.517 -8.669 1.00 77.50 416 ALA A O 1
ATOM 2918 N N . ARG A 1 417 ? 42.516 -6.990 -8.503 1.00 84.81 417 ARG A N 1
ATOM 2919 C CA . ARG A 1 417 ? 41.950 -8.284 -8.930 1.00 84.81 417 ARG A CA 1
ATOM 2920 C C . ARG A 1 417 ? 41.232 -8.189 -10.289 1.00 84.81 417 ARG A C 1
ATOM 2922 O O . ARG A 1 417 ? 40.328 -8.959 -10.579 1.00 84.81 417 ARG A O 1
ATOM 2929 N N . PHE A 1 418 ? 41.695 -7.310 -11.180 1.00 92.31 418 PHE A N 1
ATOM 2930 C CA . PHE A 1 418 ? 41.187 -7.252 -12.552 1.00 92.31 418 PHE A CA 1
ATOM 2931 C C . PHE A 1 418 ? 41.675 -8.443 -13.404 1.00 92.31 418 PHE A C 1
ATOM 2933 O O . PHE A 1 418 ? 42.833 -8.506 -13.845 1.00 92.31 418 PHE A O 1
ATOM 2940 N N . GLU A 1 419 ? 40.788 -9.411 -13.636 1.00 94.38 419 GLU A N 1
ATOM 2941 C CA . GLU A 1 419 ? 41.092 -10.707 -14.253 1.00 94.38 419 GLU A CA 1
ATOM 2942 C C . GLU A 1 419 ? 40.144 -11.039 -15.414 1.00 94.38 419 GLU A C 1
ATOM 2944 O O . GLU A 1 419 ? 39.023 -10.548 -15.491 1.00 94.38 419 GLU A O 1
ATOM 2949 N N . TYR A 1 420 ? 40.586 -11.917 -16.316 1.00 94.00 420 TYR A N 1
ATOM 2950 C CA . TYR A 1 420 ? 39.758 -12.482 -17.380 1.00 94.00 420 TYR A CA 1
ATOM 2951 C C . TYR A 1 420 ? 39.884 -14.007 -17.455 1.00 94.00 420 TYR A C 1
ATOM 2953 O O . TYR A 1 420 ? 40.904 -14.588 -17.063 1.00 94.00 420 TYR A O 1
ATOM 2961 N N . SER A 1 421 ? 38.867 -14.648 -18.023 1.00 92.81 421 SER A N 1
ATOM 2962 C CA . SER A 1 421 ? 38.821 -16.074 -18.330 1.00 92.81 421 SER A CA 1
ATOM 2963 C C . SER A 1 421 ? 38.414 -16.312 -19.786 1.00 92.81 421 SER A C 1
ATOM 2965 O O . SER A 1 421 ? 37.608 -15.583 -20.361 1.00 92.81 421 SER A O 1
ATOM 2967 N N . THR A 1 422 ? 38.988 -17.354 -20.391 1.00 88.81 422 THR A N 1
ATOM 2968 C CA . THR A 1 422 ? 38.678 -17.809 -21.766 1.00 88.81 422 THR A CA 1
ATOM 2969 C C . THR A 1 422 ? 38.102 -19.226 -21.799 1.00 88.81 422 THR A C 1
ATOM 2971 O O . THR A 1 422 ? 37.879 -19.780 -22.871 1.00 88.81 422 THR A O 1
ATOM 2974 N N . ASP A 1 423 ? 37.878 -19.830 -20.630 1.00 85.25 423 ASP A N 1
ATOM 2975 C CA . ASP A 1 423 ? 37.407 -21.208 -20.475 1.00 85.25 423 ASP A CA 1
ATOM 2976 C C . ASP A 1 423 ? 36.144 -21.302 -19.604 1.00 85.25 423 ASP A C 1
ATOM 2978 O O . ASP A 1 423 ? 35.898 -22.327 -18.972 1.00 85.25 423 ASP A O 1
ATOM 2982 N N . GLY A 1 424 ? 35.343 -20.230 -19.593 1.00 80.19 424 GLY A N 1
ATOM 2983 C CA . GLY A 1 424 ? 34.080 -20.168 -18.856 1.00 80.19 424 GLY A CA 1
ATOM 2984 C C . GLY A 1 424 ? 34.263 -20.087 -17.340 1.00 80.19 424 GLY A C 1
ATOM 2985 O O . GLY A 1 424 ? 33.495 -20.695 -16.607 1.00 80.19 424 GLY A O 1
ATOM 2986 N N . GLY A 1 425 ? 35.309 -19.398 -16.868 1.00 84.19 425 GLY A N 1
ATOM 2987 C CA . GLY A 1 425 ? 35.510 -19.105 -15.445 1.00 84.19 425 GLY A CA 1
ATOM 2988 C C . GLY A 1 425 ? 36.292 -20.172 -14.673 1.00 84.19 425 GLY A C 1
ATOM 2989 O O . GLY A 1 425 ? 36.465 -20.052 -13.460 1.00 84.19 425 GLY A O 1
ATOM 2990 N N . THR A 1 426 ? 36.817 -21.208 -15.342 1.00 85.38 426 THR A N 1
ATOM 2991 C CA . THR A 1 426 ? 37.576 -22.277 -14.661 1.00 85.38 426 THR A CA 1
ATOM 2992 C C . THR A 1 426 ? 39.017 -21.878 -14.339 1.00 85.38 426 THR A C 1
ATOM 2994 O O . THR A 1 426 ? 39.564 -22.312 -13.323 1.00 85.38 426 THR A O 1
ATOM 2997 N N . ASN A 1 427 ? 39.640 -21.038 -15.171 1.00 89.25 427 ASN A N 1
ATOM 2998 C CA . ASN A 1 427 ? 40.929 -20.407 -14.897 1.00 89.25 427 ASN A CA 1
ATOM 2999 C C . ASN A 1 427 ? 40.853 -18.895 -15.142 1.00 89.25 427 ASN A C 1
ATOM 3001 O O . ASN A 1 427 ? 40.355 -18.448 -16.177 1.00 89.25 427 ASN A O 1
ATOM 3005 N N . TRP A 1 428 ? 41.431 -18.125 -14.217 1.00 92.44 428 TRP A N 1
ATOM 3006 C CA . TRP A 1 428 ? 41.465 -16.662 -14.249 1.00 92.44 428 TRP A CA 1
ATOM 3007 C C . TRP A 1 428 ? 42.894 -16.148 -14.409 1.00 92.44 428 TRP A C 1
ATOM 3009 O O . TRP A 1 428 ? 43.838 -16.674 -13.815 1.00 92.44 428 TRP A O 1
ATOM 3019 N N . THR A 1 429 ? 43.067 -15.142 -15.264 1.00 93.00 429 THR A N 1
ATOM 3020 C CA . THR A 1 429 ? 44.360 -14.525 -15.574 1.00 93.00 429 THR A CA 1
ATOM 3021 C C . THR A 1 429 ? 44.259 -13.014 -15.420 1.00 93.00 429 THR A C 1
ATOM 3023 O O . THR A 1 429 ? 43.346 -12.408 -15.964 1.00 93.00 429 THR A O 1
ATOM 3026 N N . ALA A 1 430 ? 45.220 -12.388 -14.739 1.00 92.06 430 ALA A N 1
ATOM 3027 C CA . ALA A 1 430 ? 45.261 -10.932 -14.603 1.00 92.06 430 ALA A CA 1
ATOM 3028 C C . ALA A 1 430 ? 45.332 -10.222 -15.968 1.00 92.06 430 ALA A C 1
ATOM 3030 O O . ALA A 1 430 ? 46.114 -10.608 -16.850 1.00 92.06 430 ALA A O 1
ATOM 3031 N N . VAL A 1 431 ? 44.559 -9.150 -16.129 1.00 91.81 431 VAL A N 1
ATOM 3032 C CA . VAL A 1 431 ? 44.592 -8.309 -17.328 1.00 91.81 431 VAL A CA 1
ATOM 3033 C C . VAL A 1 431 ? 45.836 -7.418 -17.271 1.00 91.81 431 VAL A C 1
ATOM 3035 O O . VAL A 1 431 ? 45.924 -6.480 -16.487 1.00 91.81 431 VAL A O 1
ATOM 3038 N N . SER A 1 432 ? 46.838 -7.706 -18.106 1.00 85.00 432 SER A N 1
ATOM 3039 C CA . SER A 1 432 ? 48.107 -6.951 -18.133 1.00 85.00 432 SER A CA 1
ATOM 3040 C C . SER A 1 432 ? 48.466 -6.366 -19.506 1.00 85.00 432 SER A C 1
ATOM 3042 O O . SER A 1 432 ? 49.591 -5.906 -19.712 1.00 85.00 432 SER A O 1
ATOM 3044 N N . GLY A 1 433 ? 47.556 -6.448 -20.478 1.00 87.00 433 GLY A N 1
ATOM 3045 C CA . GLY A 1 433 ? 47.764 -6.023 -21.863 1.00 87.00 433 GLY A CA 1
ATOM 3046 C C . GLY A 1 433 ? 46.764 -6.671 -22.829 1.00 87.00 433 GLY A C 1
ATOM 3047 O O . GLY A 1 433 ? 45.830 -7.326 -22.372 1.00 87.00 433 GLY A O 1
ATOM 3048 N N . PRO A 1 434 ? 46.958 -6.514 -24.153 1.00 90.81 434 PRO A N 1
ATOM 3049 C CA . PRO A 1 434 ? 46.051 -7.072 -25.154 1.00 90.81 434 PRO A CA 1
ATOM 3050 C C . PRO A 1 434 ? 45.941 -8.599 -25.063 1.00 90.81 434 PRO A C 1
ATOM 3052 O O . PRO A 1 434 ? 46.954 -9.305 -25.017 1.00 90.81 434 PRO A O 1
ATOM 3055 N N . ILE A 1 435 ? 44.710 -9.098 -25.082 1.00 92.81 435 ILE A N 1
ATOM 3056 C CA . ILE A 1 435 ? 44.341 -10.511 -24.993 1.00 92.81 435 ILE A CA 1
ATOM 3057 C C . ILE A 1 435 ? 44.147 -11.047 -26.411 1.00 92.81 435 ILE A C 1
ATOM 3059 O O . ILE A 1 435 ? 43.438 -10.443 -27.210 1.00 92.81 435 ILE A O 1
ATOM 3063 N N . ALA A 1 436 ? 44.784 -12.167 -26.751 1.00 89.38 436 ALA A N 1
ATOM 3064 C CA . ALA A 1 436 ? 44.605 -12.791 -28.060 1.00 89.38 436 ALA A CA 1
ATOM 3065 C C . ALA A 1 436 ? 43.259 -13.521 -28.129 1.00 89.38 436 ALA A C 1
ATOM 3067 O O . ALA A 1 436 ? 42.948 -14.304 -27.233 1.00 89.38 436 ALA A O 1
ATOM 3068 N N . VAL A 1 437 ? 42.507 -13.313 -29.211 1.00 87.31 437 VAL A N 1
ATOM 3069 C CA . VAL A 1 437 ? 41.227 -13.995 -29.454 1.00 87.31 437 VAL A CA 1
ATOM 3070 C C . VAL A 1 437 ? 41.327 -14.913 -30.671 1.00 87.31 437 VAL A C 1
ATOM 3072 O O . VAL A 1 437 ? 42.166 -14.713 -31.557 1.00 87.31 437 VAL A O 1
ATOM 3075 N N . ALA A 1 438 ? 40.532 -15.984 -30.678 1.00 83.94 438 ALA A N 1
ATOM 3076 C CA . ALA A 1 438 ? 40.488 -16.906 -31.806 1.00 83.94 438 ALA A CA 1
ATOM 3077 C C . ALA A 1 438 ? 39.826 -16.234 -33.020 1.00 83.94 438 ALA A C 1
ATOM 3079 O O . ALA A 1 438 ? 39.105 -15.253 -32.881 1.00 83.94 438 ALA A O 1
ATOM 3080 N N . ALA A 1 439 ? 40.092 -16.756 -34.220 1.00 82.31 439 ALA A N 1
ATOM 3081 C CA . ALA A 1 439 ? 39.366 -16.310 -35.406 1.00 82.31 439 ALA A CA 1
ATOM 3082 C C . ALA A 1 439 ? 37.915 -16.822 -35.357 1.00 82.31 439 ALA A C 1
ATOM 3084 O O . ALA A 1 439 ? 37.706 -17.989 -35.016 1.00 82.31 439 ALA A O 1
ATOM 3085 N N . GLY A 1 440 ? 36.954 -15.991 -35.757 1.00 81.56 440 GLY A N 1
ATOM 3086 C CA . GLY A 1 440 ? 35.521 -16.256 -35.626 1.00 81.56 440 GLY A CA 1
ATOM 3087 C C . GLY A 1 440 ? 34.958 -15.749 -34.299 1.00 81.56 440 GLY A C 1
ATOM 3088 O O . GLY A 1 440 ? 35.434 -14.748 -33.764 1.00 81.56 440 GLY A O 1
ATOM 3089 N N . ASP A 1 441 ? 33.935 -16.428 -33.791 1.00 86.81 441 ASP A N 1
ATOM 3090 C CA . ASP A 1 441 ? 33.235 -16.010 -32.578 1.00 86.81 441 ASP A CA 1
ATOM 3091 C C . ASP A 1 441 ? 33.988 -16.467 -31.323 1.00 86.81 441 ASP A C 1
ATOM 3093 O O . ASP A 1 441 ? 34.632 -17.522 -31.297 1.00 86.81 441 ASP A O 1
ATOM 3097 N N . SER A 1 442 ? 33.968 -15.650 -30.275 1.00 88.25 442 SER A N 1
ATOM 3098 C CA . SER A 1 442 ? 34.652 -15.924 -29.009 1.00 88.25 442 SER A CA 1
ATOM 3099 C C . SER A 1 442 ? 33.933 -15.246 -27.850 1.00 88.25 442 SER A C 1
ATOM 3101 O O . SER A 1 442 ? 33.380 -14.163 -28.007 1.00 88.25 442 SER A O 1
ATOM 3103 N N . THR A 1 443 ? 33.996 -15.857 -26.672 1.00 88.62 443 THR A N 1
ATOM 3104 C CA . THR A 1 443 ? 33.468 -15.296 -25.424 1.00 88.62 443 THR A CA 1
ATOM 3105 C C . THR A 1 443 ? 34.575 -15.231 -24.380 1.00 88.62 443 THR A C 1
ATOM 3107 O O . THR A 1 443 ? 35.386 -16.156 -24.268 1.00 88.62 443 THR A O 1
ATOM 3110 N N . LEU A 1 444 ? 34.611 -14.148 -23.611 1.00 91.06 444 LEU A N 1
ATOM 3111 C CA . LEU A 1 444 ? 35.464 -13.996 -22.437 1.00 91.06 444 LEU A CA 1
ATOM 3112 C C . LEU A 1 444 ? 34.591 -13.642 -21.235 1.00 91.06 444 LEU A C 1
ATOM 3114 O O . LEU A 1 444 ? 33.577 -12.966 -21.389 1.00 91.06 444 LEU A O 1
ATOM 3118 N N . LEU A 1 445 ? 35.020 -14.064 -20.051 1.00 92.25 445 LEU A N 1
ATOM 3119 C CA . LEU A 1 445 ? 34.510 -13.534 -18.787 1.00 92.25 445 LEU A CA 1
ATOM 3120 C C . LEU A 1 445 ? 35.561 -12.604 -18.200 1.00 92.25 445 LEU A C 1
ATOM 3122 O O . LEU A 1 445 ? 36.761 -12.854 -18.345 1.00 92.25 445 LEU A O 1
ATOM 3126 N N . VAL A 1 446 ? 35.126 -11.526 -17.569 1.00 92.81 446 VAL A N 1
ATOM 3127 C CA . VAL A 1 446 ? 35.990 -10.504 -16.979 1.00 92.81 446 VAL A CA 1
ATOM 3128 C C . VAL A 1 446 ? 35.446 -10.183 -15.606 1.00 92.81 446 VAL A C 1
ATOM 3130 O O . VAL A 1 446 ? 34.249 -9.980 -15.486 1.00 92.81 446 VAL A O 1
ATOM 3133 N N . ARG A 1 447 ? 36.298 -10.112 -14.585 1.00 92.12 447 ARG A N 1
ATOM 3134 C CA . ARG A 1 447 ? 35.843 -9.787 -13.233 1.00 92.12 447 ARG A CA 1
ATOM 3135 C C . ARG A 1 447 ? 36.754 -8.817 -12.502 1.00 92.12 447 ARG A C 1
ATOM 3137 O O . ARG A 1 447 ? 37.950 -8.728 -12.801 1.00 92.12 447 ARG A O 1
ATOM 3144 N N . THR A 1 448 ? 36.171 -8.141 -11.525 1.00 91.69 448 THR A N 1
ATOM 3145 C CA . THR A 1 448 ? 36.846 -7.372 -10.477 1.00 91.69 448 THR A CA 1
ATOM 3146 C C . THR A 1 448 ? 36.044 -7.507 -9.186 1.00 91.69 448 THR A C 1
ATOM 3148 O O . THR A 1 448 ? 34.841 -7.726 -9.247 1.00 91.69 448 THR A O 1
ATOM 3151 N N . ASP A 1 449 ? 36.681 -7.375 -8.029 1.00 86.38 449 ASP A N 1
ATOM 3152 C CA . ASP A 1 449 ? 35.952 -7.421 -6.756 1.00 86.38 449 ASP A CA 1
ATOM 3153 C C . ASP A 1 449 ? 35.341 -6.051 -6.488 1.00 86.38 449 ASP A C 1
ATOM 3155 O O . ASP A 1 449 ? 36.013 -5.041 -6.720 1.00 86.38 449 ASP A O 1
ATOM 3159 N N . THR A 1 450 ? 34.128 -6.019 -5.958 1.00 88.56 450 THR A N 1
ATOM 3160 C CA . THR A 1 450 ? 33.617 -4.862 -5.218 1.00 88.56 450 THR A CA 1
ATOM 3161 C C . THR A 1 450 ? 34.099 -4.950 -3.768 1.00 88.56 450 THR A C 1
ATOM 3163 O O . THR A 1 450 ? 34.487 -6.020 -3.282 1.00 88.56 450 THR A O 1
ATOM 3166 N N . VAL A 1 451 ? 34.189 -3.814 -3.090 1.00 82.56 451 VAL A N 1
ATOM 3167 C CA . VAL A 1 451 ? 34.641 -3.718 -1.702 1.00 82.56 451 VAL A CA 1
ATOM 3168 C C . VAL A 1 451 ? 33.407 -3.500 -0.848 1.00 82.56 451 VAL A C 1
ATOM 3170 O O . VAL A 1 451 ? 32.708 -2.537 -1.090 1.00 82.56 451 VAL A O 1
ATOM 3173 N N . ALA A 1 452 ? 33.158 -4.396 0.110 1.00 79.44 452 ALA A N 1
ATOM 3174 C CA . ALA A 1 452 ? 32.168 -4.139 1.150 1.00 79.44 452 ALA A CA 1
ATOM 3175 C C . ALA A 1 452 ? 32.799 -3.293 2.251 1.00 79.44 452 ALA A C 1
ATOM 3177 O O . ALA A 1 452 ? 33.941 -3.596 2.665 1.00 79.44 452 ALA A O 1
ATOM 3178 N N . ASP A 1 453 ? 32.076 -2.297 2.753 1.00 72.94 453 ASP A N 1
ATOM 3179 C CA . ASP A 1 453 ? 32.461 -1.625 3.984 1.00 72.94 453 ASP A CA 1
ATOM 3180 C C . ASP A 1 453 ? 31.411 -1.629 5.106 1.00 72.94 453 ASP A C 1
ATOM 3182 O O . ASP A 1 453 ? 31.126 -2.708 5.623 1.00 72.94 453 ASP A O 1
ATOM 3186 N N . GLY A 1 454 ? 31.079 -0.492 5.694 1.00 65.50 454 GLY A N 1
ATOM 3187 C CA . GLY A 1 454 ? 30.112 -0.401 6.791 1.00 65.50 454 GLY A CA 1
ATOM 3188 C C . GLY A 1 454 ? 29.476 0.984 6.854 1.00 65.50 454 GLY A C 1
ATOM 3189 O O . GLY A 1 454 ? 29.214 1.486 7.957 1.00 65.50 454 GLY A O 1
ATOM 3190 N N . VAL A 1 455 ? 29.406 1.671 5.719 1.00 64.38 455 VAL A N 1
ATOM 3191 C CA . VAL A 1 455 ? 28.988 3.058 5.559 1.00 64.38 455 VAL A CA 1
ATOM 3192 C C . VAL A 1 455 ? 27.888 3.098 4.511 1.00 64.38 455 VAL A C 1
ATOM 3194 O O . VAL A 1 455 ? 28.157 2.860 3.352 1.00 64.38 455 VAL A O 1
ATOM 3197 N N . ASP A 1 456 ? 26.698 3.526 4.937 1.00 68.81 456 ASP A N 1
ATOM 3198 C CA . ASP A 1 456 ? 25.577 3.841 4.045 1.00 68.81 456 ASP A CA 1
ATOM 3199 C C . ASP A 1 456 ? 25.991 4.882 2.982 1.00 68.81 456 ASP A C 1
ATOM 3201 O O . ASP A 1 456 ? 26.294 6.054 3.289 1.00 68.81 456 ASP A O 1
ATOM 3205 N N . GLU A 1 457 ? 26.039 4.422 1.740 1.00 69.25 457 GLU A N 1
ATOM 3206 C CA . GLU A 1 457 ? 26.467 5.105 0.533 1.00 69.25 457 GLU A CA 1
ATOM 3207 C C . GLU A 1 457 ? 25.410 4.922 -0.570 1.00 69.25 457 GLU A C 1
ATOM 3209 O O . GLU A 1 457 ? 24.670 3.954 -0.641 1.00 69.25 457 GLU A O 1
ATOM 3214 N N . ALA A 1 458 ? 25.290 5.896 -1.472 1.00 76.81 458 ALA A N 1
ATOM 3215 C CA . ALA A 1 458 ? 24.331 5.757 -2.569 1.00 76.81 458 ALA A CA 1
ATOM 3216 C C . ALA A 1 458 ? 24.884 4.810 -3.636 1.00 76.81 458 ALA A C 1
ATOM 3218 O O . ALA A 1 458 ? 26.053 4.961 -3.970 1.00 76.81 458 ALA A O 1
ATOM 3219 N N . ASP A 1 459 ? 24.029 3.995 -4.269 1.00 84.56 459 ASP A N 1
ATOM 3220 C CA . ASP A 1 459 ? 24.387 3.139 -5.411 1.00 84.56 459 ASP A CA 1
ATOM 3221 C C . ASP A 1 459 ? 25.420 3.768 -6.351 1.00 84.56 459 ASP A C 1
ATOM 3223 O O . ASP A 1 459 ? 25.240 4.849 -6.947 1.00 84.56 459 ASP A O 1
ATOM 3227 N N . GLU A 1 460 ? 26.512 3.041 -6.534 1.00 86.25 460 GLU A N 1
ATOM 3228 C CA . GLU A 1 460 ? 27.670 3.521 -7.255 1.00 86.25 460 GLU A CA 1
ATOM 3229 C C . GLU A 1 460 ? 27.865 2.768 -8.563 1.00 86.25 460 GLU A C 1
ATOM 3231 O O . GLU A 1 460 ? 27.370 1.673 -8.770 1.00 86.25 460 GLU A O 1
ATOM 3236 N N . THR A 1 461 ? 28.577 3.355 -9.518 1.00 91.19 461 THR A N 1
ATOM 3237 C CA . THR A 1 461 ? 28.742 2.765 -10.848 1.00 91.19 461 THR A CA 1
ATOM 3238 C C . THR A 1 461 ? 30.185 2.813 -11.302 1.00 91.19 461 THR A C 1
ATOM 3240 O O . THR A 1 461 ? 30.872 3.814 -11.102 1.00 91.19 461 THR A O 1
ATOM 3243 N N . PHE A 1 462 ? 30.635 1.772 -11.994 1.00 92.12 462 PHE A N 1
ATOM 3244 C CA . PHE A 1 462 ? 31.875 1.776 -12.773 1.00 92.12 462 PHE A CA 1
ATOM 3245 C C . PHE A 1 462 ? 31.651 1.084 -14.119 1.00 92.12 462 PHE A C 1
ATOM 3247 O O . PHE A 1 462 ? 30.638 0.427 -14.346 1.00 92.12 462 PHE A O 1
ATOM 3254 N N . THR A 1 463 ? 32.579 1.252 -15.059 1.00 92.94 463 THR A N 1
ATOM 3255 C CA . THR A 1 463 ? 32.411 0.729 -16.423 1.00 92.94 463 THR A CA 1
ATOM 3256 C C . THR A 1 463 ? 33.561 -0.165 -16.857 1.00 92.94 463 THR A C 1
ATOM 3258 O O . THR A 1 463 ? 34.725 0.088 -16.540 1.00 92.94 463 THR A O 1
ATOM 3261 N N . LEU A 1 464 ? 33.239 -1.186 -17.652 1.00 93.19 464 LEU A N 1
ATOM 3262 C CA . LEU A 1 464 ? 34.197 -2.001 -18.389 1.00 93.19 464 LEU A CA 1
ATOM 3263 C C . LEU A 1 464 ? 34.102 -1.670 -19.879 1.00 93.19 464 LEU A C 1
ATOM 3265 O O . LEU A 1 464 ? 33.092 -1.926 -20.526 1.00 93.19 464 LEU A O 1
ATOM 3269 N N . THR A 1 465 ? 35.190 -1.158 -20.450 1.00 93.06 465 THR A N 1
ATOM 3270 C CA . THR A 1 465 ? 35.322 -0.977 -21.900 1.00 93.06 465 THR A CA 1
ATOM 3271 C C . THR A 1 465 ? 36.095 -2.139 -22.513 1.00 93.06 465 THR A C 1
ATOM 3273 O O . THR A 1 465 ? 37.261 -2.372 -22.176 1.00 93.06 465 THR A O 1
ATOM 3276 N N . GLY A 1 466 ? 35.484 -2.830 -23.474 1.00 92.62 466 GLY A N 1
ATOM 3277 C CA . GLY A 1 466 ? 36.139 -3.828 -24.316 1.00 92.62 466 GLY A CA 1
ATOM 3278 C C . GLY A 1 466 ? 36.422 -3.260 -25.700 1.00 92.62 466 GLY A C 1
ATOM 3279 O O . GLY A 1 466 ? 35.501 -2.877 -26.406 1.00 92.62 466 GLY A O 1
ATOM 3280 N N . THR A 1 467 ? 37.689 -3.207 -26.117 1.00 93.81 467 THR A N 1
ATOM 3281 C CA . THR A 1 467 ? 38.097 -2.748 -27.458 1.00 93.81 467 THR A CA 1
ATOM 3282 C C . THR A 1 467 ? 38.698 -3.892 -28.270 1.00 93.81 467 THR A C 1
ATOM 3284 O O . THR A 1 467 ? 39.811 -4.348 -27.988 1.00 93.81 467 THR A O 1
ATOM 3287 N N . LEU A 1 468 ? 38.002 -4.319 -29.322 1.00 92.38 468 LEU A N 1
ATOM 3288 C CA . LEU A 1 468 ? 38.474 -5.303 -30.289 1.00 92.38 468 LEU A CA 1
ATOM 3289 C C . LEU A 1 468 ? 39.321 -4.631 -31.373 1.00 92.38 468 LEU A C 1
ATOM 3291 O O . LEU A 1 468 ? 38.875 -3.746 -32.099 1.00 92.38 468 LEU A O 1
ATOM 3295 N N . ASN A 1 469 ? 40.554 -5.106 -31.515 1.00 89.50 469 ASN A N 1
ATOM 3296 C CA . ASN A 1 469 ? 41.463 -4.760 -32.599 1.00 89.50 469 ASN A CA 1
ATOM 3297 C C . ASN A 1 469 ? 41.509 -5.946 -33.564 1.00 89.50 469 ASN A C 1
ATOM 3299 O O . ASN A 1 469 ? 42.317 -6.866 -33.387 1.00 89.50 469 ASN A O 1
ATOM 3303 N N . SER A 1 470 ? 40.608 -5.944 -34.548 1.00 84.50 470 SER A N 1
ATOM 3304 C CA . SER A 1 470 ? 40.568 -6.977 -35.579 1.00 84.50 470 SER A CA 1
ATOM 3305 C C . SER A 1 470 ? 41.475 -6.604 -36.753 1.00 84.50 470 SER A C 1
ATOM 3307 O O . SER A 1 470 ? 41.508 -5.458 -37.198 1.00 84.50 470 SER A O 1
ATOM 3309 N N . ASN A 1 471 ? 42.290 -7.546 -37.231 1.00 75.12 471 ASN A N 1
ATOM 3310 C CA . ASN A 1 471 ? 43.244 -7.262 -38.306 1.00 75.12 471 ASN A CA 1
ATOM 3311 C C . ASN A 1 471 ? 42.514 -6.883 -39.603 1.00 75.12 471 ASN A C 1
ATOM 3313 O O . ASN A 1 471 ? 41.864 -7.733 -40.199 1.00 75.12 471 ASN A O 1
ATOM 3317 N N . GLY A 1 472 ? 42.714 -5.650 -40.076 1.00 66.94 472 GLY A N 1
ATOM 3318 C CA . GLY A 1 472 ? 42.128 -5.151 -41.326 1.00 66.94 472 GLY A CA 1
ATOM 3319 C C . GLY A 1 472 ? 41.016 -4.121 -41.130 1.00 66.94 472 GLY A C 1
ATOM 3320 O O . GLY A 1 472 ? 40.736 -3.391 -42.073 1.00 66.94 472 GLY A O 1
ATOM 3321 N N . THR A 1 473 ? 40.490 -3.981 -39.910 1.00 70.50 473 THR A N 1
ATOM 3322 C CA . THR A 1 473 ? 39.359 -3.098 -39.588 1.00 70.50 473 THR A CA 1
ATOM 3323 C C . THR A 1 473 ? 39.784 -2.009 -38.588 1.00 70.50 473 THR A C 1
ATOM 3325 O O . THR A 1 473 ? 40.776 -2.174 -37.863 1.00 70.50 473 THR A O 1
ATOM 3328 N N . PRO A 1 474 ? 39.087 -0.860 -38.516 1.00 78.25 474 PRO A N 1
ATOM 3329 C CA . PRO A 1 474 ? 39.217 0.051 -37.382 1.00 78.25 474 PRO A CA 1
ATOM 3330 C C . PRO A 1 474 ? 38.864 -0.659 -36.059 1.00 78.25 474 PRO A C 1
ATOM 3332 O O . PRO A 1 474 ? 38.021 -1.559 -36.068 1.00 78.25 474 PRO A O 1
ATOM 3335 N N . PRO A 1 475 ? 39.474 -0.276 -34.919 1.00 85.50 475 PRO A N 1
ATOM 3336 C CA . PRO A 1 475 ? 39.085 -0.822 -33.624 1.00 85.50 475 PRO A CA 1
ATOM 3337 C C . PRO A 1 475 ? 37.616 -0.518 -33.320 1.00 85.50 475 PRO A C 1
ATOM 3339 O O . PRO A 1 475 ? 37.183 0.624 -33.480 1.00 85.50 475 PRO A O 1
ATOM 3342 N N . VAL A 1 476 ? 36.885 -1.522 -32.845 1.00 88.12 476 VAL A N 1
ATOM 3343 C CA . VAL A 1 476 ? 35.505 -1.385 -32.360 1.00 88.12 476 VAL A CA 1
ATOM 3344 C C . VAL A 1 476 ? 35.493 -1.586 -30.852 1.00 88.12 476 VAL A C 1
ATOM 3346 O O . VAL A 1 476 ? 36.268 -2.387 -30.325 1.00 88.12 476 VAL A O 1
ATOM 3349 N N . SER A 1 477 ? 34.659 -0.835 -30.144 1.00 90.94 477 SER A N 1
ATOM 3350 C CA . SER A 1 477 ? 34.584 -0.889 -28.688 1.00 90.94 477 SER A CA 1
ATOM 3351 C C . SER A 1 477 ? 33.149 -0.893 -28.208 1.00 90.94 477 SER A C 1
ATOM 3353 O O . SER A 1 477 ? 32.308 -0.246 -28.827 1.00 90.94 477 SER A O 1
ATOM 3355 N N . ASP A 1 478 ? 32.924 -1.542 -27.077 1.00 92.81 478 ASP A N 1
ATOM 3356 C CA . ASP A 1 478 ? 31.663 -1.498 -26.351 1.00 92.81 478 ASP A CA 1
ATOM 3357 C C . ASP A 1 478 ? 31.914 -1.300 -24.850 1.00 92.81 478 ASP A C 1
ATOM 3359 O O . ASP A 1 478 ? 33.029 -1.551 -24.370 1.00 92.81 478 ASP A O 1
ATOM 3363 N N . VAL A 1 479 ? 30.908 -0.794 -24.138 1.00 90.62 479 VAL A N 1
ATOM 3364 C CA . VAL A 1 479 ? 30.992 -0.432 -22.719 1.00 90.62 479 VAL A CA 1
ATOM 3365 C C . VAL A 1 479 ? 29.845 -1.078 -21.957 1.00 90.62 479 VAL A C 1
ATOM 3367 O O . VAL A 1 479 ? 28.688 -0.790 -22.248 1.00 90.62 479 VAL A O 1
ATOM 3370 N N . GLY A 1 480 ? 30.179 -1.880 -20.947 1.00 89.56 480 GLY A N 1
ATOM 3371 C CA . GLY A 1 480 ? 29.219 -2.344 -19.950 1.00 89.56 480 GLY A CA 1
ATOM 3372 C C . GLY A 1 480 ? 29.342 -1.541 -18.658 1.00 89.56 480 GLY A C 1
ATOM 3373 O O . GLY A 1 480 ? 30.453 -1.159 -18.277 1.00 89.56 480 GLY A O 1
ATOM 3374 N N . THR A 1 481 ? 28.221 -1.287 -17.985 1.00 91.88 481 THR A N 1
ATOM 3375 C CA . THR A 1 481 ? 28.191 -0.591 -16.683 1.00 91.88 481 THR A CA 1
ATOM 3376 C C . THR A 1 481 ? 27.891 -1.591 -15.575 1.00 91.88 481 THR A C 1
ATOM 3378 O O . THR A 1 481 ? 26.965 -2.383 -15.716 1.00 91.88 481 THR A O 1
ATOM 3381 N N . ALA A 1 482 ? 28.657 -1.563 -14.491 1.00 90.56 482 ALA A N 1
ATOM 3382 C CA . ALA A 1 482 ? 28.301 -2.215 -13.239 1.00 90.56 482 ALA A CA 1
ATOM 3383 C C . ALA A 1 482 ? 27.735 -1.172 -12.279 1.00 90.56 482 ALA A C 1
ATOM 3385 O O . ALA A 1 482 ? 28.359 -0.123 -12.114 1.00 90.56 482 ALA A O 1
ATOM 3386 N N . THR A 1 483 ? 26.596 -1.473 -11.663 1.00 90.75 483 THR A N 1
ATOM 3387 C CA . THR A 1 483 ? 26.074 -0.766 -10.490 1.00 90.75 483 THR A CA 1
ATOM 3388 C C . THR A 1 483 ? 26.408 -1.586 -9.251 1.00 90.75 483 THR A C 1
ATOM 3390 O O . THR A 1 483 ? 25.983 -2.736 -9.162 1.00 90.75 483 THR A O 1
ATOM 3393 N N . ILE A 1 484 ? 27.201 -1.014 -8.352 1.00 87.25 484 ILE A N 1
ATOM 3394 C CA . ILE A 1 484 ? 27.449 -1.515 -7.004 1.00 87.25 484 ILE A CA 1
ATOM 3395 C C . ILE A 1 484 ? 26.277 -1.038 -6.155 1.00 87.25 484 ILE A C 1
ATOM 3397 O O . ILE A 1 484 ? 26.068 0.170 -6.045 1.00 87.25 484 ILE A O 1
ATOM 3401 N N . VAL A 1 485 ? 25.501 -1.983 -5.641 1.00 81.81 485 VAL A N 1
ATOM 3402 C CA . VAL A 1 485 ? 24.414 -1.694 -4.703 1.00 81.81 485 VAL A CA 1
ATOM 3403 C C . VAL A 1 485 ? 24.999 -1.700 -3.307 1.00 81.81 485 VAL A C 1
ATOM 3405 O O . VAL A 1 485 ? 25.708 -2.653 -2.956 1.00 81.81 485 VAL A O 1
ATOM 3408 N N . ASP A 1 486 ? 24.729 -0.631 -2.566 1.00 73.19 486 ASP A N 1
ATOM 3409 C CA . ASP A 1 486 ? 25.159 -0.521 -1.180 1.00 73.19 486 ASP A CA 1
ATOM 3410 C C . ASP A 1 486 ? 24.352 -1.474 -0.286 1.00 73.19 486 ASP A C 1
ATOM 3412 O O . ASP A 1 486 ? 23.129 -1.574 -0.386 1.00 73.19 486 ASP A O 1
ATOM 3416 N N . GLY A 1 487 ? 25.060 -2.214 0.562 1.00 62.06 487 GLY A N 1
ATOM 3417 C CA . GLY A 1 487 ? 24.489 -3.144 1.529 1.00 62.06 487 GLY A CA 1
ATOM 3418 C C . GLY A 1 487 ? 24.308 -2.532 2.917 1.00 62.06 487 GLY A C 1
ATOM 3419 O O . GLY A 1 487 ? 23.752 -3.201 3.793 1.00 62.06 487 GLY A O 1
ATOM 3420 N N . ASP A 1 488 ? 24.764 -1.294 3.122 1.00 59.88 488 ASP A N 1
ATOM 3421 C CA . ASP A 1 488 ? 24.876 -0.644 4.425 1.00 59.88 488 ASP A CA 1
ATOM 3422 C C . ASP A 1 488 ? 23.721 0.325 4.769 1.00 59.88 488 ASP A C 1
ATOM 3424 O O . ASP A 1 488 ? 23.760 0.956 5.838 1.00 59.88 488 ASP A O 1
ATOM 3428 N N . GLU A 1 489 ? 22.663 0.417 3.943 1.00 56.50 489 GLU A N 1
ATOM 3429 C CA . GLU A 1 489 ? 21.431 1.149 4.294 1.00 56.50 489 GLU A CA 1
ATOM 3430 C C . GLU A 1 489 ? 20.846 0.649 5.640 1.00 56.50 489 GLU A C 1
ATOM 3432 O O . GLU A 1 489 ? 20.873 -0.548 5.956 1.00 56.50 489 GLU A O 1
ATOM 3437 N N . PRO A 1 490 ? 20.321 1.551 6.495 1.00 57.88 490 PRO A N 1
ATOM 3438 C CA . PRO A 1 490 ? 19.890 1.187 7.837 1.00 57.88 490 PRO A CA 1
ATOM 3439 C C . PRO A 1 490 ? 18.686 0.242 7.806 1.00 57.88 490 PRO A C 1
ATOM 3441 O O . PRO A 1 490 ? 17.621 0.621 7.339 1.00 57.88 490 PRO A O 1
ATOM 3444 N N . THR A 1 491 ? 18.827 -0.932 8.428 1.00 62.28 491 THR A N 1
ATOM 3445 C CA . THR A 1 491 ? 17.727 -1.886 8.641 1.00 62.28 491 THR A CA 1
ATOM 3446 C C . THR A 1 491 ? 16.506 -1.200 9.260 1.00 62.28 491 THR A C 1
ATOM 3448 O O . THR A 1 491 ? 16.577 -0.725 10.407 1.00 62.28 491 THR A O 1
ATOM 3451 N N . TYR A 1 492 ? 15.381 -1.159 8.541 1.00 68.81 492 TYR A N 1
ATOM 3452 C CA . TYR A 1 492 ? 14.119 -0.686 9.104 1.00 68.81 492 TYR A CA 1
ATOM 3453 C C . TYR A 1 492 ? 13.458 -1.807 9.908 1.00 68.81 492 TYR A C 1
ATOM 3455 O O . TYR A 1 492 ? 13.572 -2.986 9.598 1.00 68.81 492 TYR A O 1
ATOM 3463 N N . LEU A 1 493 ? 12.804 -1.438 11.009 1.00 76.12 493 LEU A N 1
ATOM 3464 C CA . LEU A 1 493 ? 12.076 -2.367 11.871 1.00 76.12 493 LEU A CA 1
ATOM 3465 C C . LEU A 1 493 ? 10.645 -1.867 12.010 1.00 76.12 493 LEU A C 1
ATOM 3467 O O . LEU A 1 493 ? 10.407 -0.880 12.720 1.00 76.12 493 LEU A O 1
ATOM 3471 N N . VAL A 1 494 ? 9.731 -2.541 11.319 1.00 76.31 494 VAL A N 1
ATOM 3472 C CA . VAL A 1 494 ? 8.303 -2.223 11.245 1.00 76.31 494 VAL A CA 1
ATOM 3473 C C . VAL A 1 494 ? 7.529 -3.303 11.987 1.00 76.31 494 VAL A C 1
ATOM 3475 O O . VAL A 1 494 ? 7.810 -4.489 11.831 1.00 76.31 494 VAL A O 1
ATOM 3478 N N . VAL A 1 495 ? 6.586 -2.891 12.838 1.00 71.00 495 VAL A N 1
ATOM 3479 C CA . VAL A 1 495 ? 5.847 -3.822 13.697 1.00 71.00 495 VAL A CA 1
ATOM 3480 C C . VAL A 1 495 ? 4.349 -3.540 13.697 1.00 71.00 495 VAL A C 1
ATOM 3482 O O . VAL A 1 495 ? 3.930 -2.391 13.876 1.00 71.00 495 VAL A O 1
ATOM 3485 N N . GLY A 1 496 ? 3.603 -4.636 13.570 1.00 61.81 496 GLY A N 1
ATOM 3486 C CA . GLY A 1 496 ? 2.176 -4.842 13.752 1.00 61.81 496 GLY A CA 1
ATOM 3487 C C . GLY A 1 496 ? 1.543 -4.082 14.921 1.00 61.81 496 GLY A C 1
ATOM 3488 O O . GLY A 1 496 ? 2.107 -4.048 16.019 1.00 61.81 496 GLY A O 1
ATOM 3489 N N . SER A 1 497 ? 0.357 -3.501 14.731 1.00 57.12 497 SER A N 1
ATOM 3490 C CA . SER A 1 497 ? -0.593 -3.169 15.804 1.00 57.12 497 SER A CA 1
ATOM 3491 C C . SER A 1 497 ? -1.598 -4.309 15.960 1.00 57.12 497 SER A C 1
ATOM 3493 O O . SER A 1 497 ? -1.814 -5.011 14.998 1.00 57.12 497 SER A O 1
ATOM 3495 N N . SER A 1 498 ? -2.211 -4.487 17.133 1.00 54.09 498 SER A N 1
ATOM 3496 C CA . SER A 1 498 ? -2.989 -5.679 17.529 1.00 54.09 498 SER A CA 1
ATOM 3497 C C . SER A 1 498 ? -4.355 -5.904 16.835 1.00 54.09 498 SER A C 1
ATOM 3499 O O . SER A 1 498 ? -5.304 -6.322 17.509 1.00 54.09 498 SER A O 1
ATOM 3501 N N . GLY A 1 499 ? -4.521 -5.567 15.557 1.00 53.19 499 GLY A N 1
ATOM 3502 C CA . GLY A 1 499 ? -5.664 -6.030 14.766 1.00 53.19 499 GLY A CA 1
ATOM 3503 C C . GLY A 1 499 ? -5.304 -6.360 13.313 1.00 53.19 499 GLY A C 1
ATOM 3504 O O . GLY A 1 499 ? -4.471 -5.678 12.732 1.00 53.19 499 GLY A O 1
ATOM 3505 N N . ASP A 1 500 ? -6.043 -7.313 12.717 1.00 56.66 500 ASP A N 1
ATOM 3506 C CA . ASP A 1 500 ? -5.823 -7.825 11.352 1.00 56.66 500 ASP A CA 1
ATOM 3507 C C . ASP A 1 500 ? -5.488 -6.748 10.305 1.00 56.66 500 ASP A C 1
ATOM 3509 O O . ASP A 1 500 ? -6.297 -5.839 10.025 1.00 56.66 500 ASP A O 1
ATOM 3513 N N . ASP A 1 501 ? -4.391 -6.962 9.586 1.00 56.84 501 ASP A N 1
ATOM 3514 C CA . ASP A 1 501 ? -4.020 -6.147 8.443 1.00 56.84 501 ASP A CA 1
ATOM 3515 C C . ASP A 1 501 ? -4.845 -6.503 7.199 1.00 56.84 501 ASP A C 1
ATOM 3517 O O . ASP A 1 501 ? -4.816 -7.602 6.646 1.00 56.84 501 ASP A O 1
ATOM 3521 N N . LYS A 1 502 ? -5.635 -5.533 6.721 1.00 52.88 502 LYS A N 1
ATOM 3522 C CA . LYS A 1 502 ? -6.482 -5.676 5.523 1.00 52.88 502 LYS A CA 1
ATOM 3523 C C . LYS A 1 502 ? -6.193 -4.572 4.520 1.00 52.88 502 LYS A C 1
ATOM 3525 O O . LYS A 1 502 ? -5.973 -3.414 4.878 1.00 52.88 502 LYS A O 1
ATOM 3530 N N . THR A 1 503 ? -6.290 -4.891 3.228 1.00 43.59 503 THR A N 1
ATOM 3531 C CA . THR A 1 503 ? -6.198 -3.892 2.153 1.00 43.59 503 THR A CA 1
ATOM 3532 C C . THR A 1 503 ? -7.219 -2.762 2.375 1.00 43.59 503 THR A C 1
ATOM 3534 O O . THR A 1 503 ? -8.430 -2.984 2.313 1.00 43.59 503 THR A O 1
ATOM 3537 N N . GLY A 1 504 ? -6.738 -1.536 2.612 1.00 43.72 504 GLY A N 1
ATOM 3538 C CA . GLY A 1 504 ? -7.581 -0.370 2.907 1.00 43.72 504 GLY A CA 1
ATOM 3539 C C . GLY A 1 504 ? -8.028 -0.229 4.371 1.00 43.72 504 GLY A C 1
ATOM 3540 O O . GLY A 1 504 ? -8.921 0.581 4.636 1.00 43.72 504 GLY A O 1
ATOM 3541 N N . SER A 1 505 ? -7.438 -0.992 5.299 1.00 40.47 505 SER A N 1
ATOM 3542 C CA . SER A 1 505 ? -7.571 -0.783 6.746 1.00 40.47 505 SER A CA 1
ATOM 3543 C C . SER A 1 505 ? -6.883 0.518 7.184 1.00 40.47 505 SER A C 1
ATOM 3545 O O . SER A 1 505 ? -5.939 0.975 6.538 1.00 40.47 505 SER A O 1
ATOM 3547 N N . ALA A 1 506 ? -7.400 1.141 8.247 1.00 38.78 506 ALA A N 1
ATOM 3548 C CA . ALA A 1 506 ? -6.966 2.447 8.762 1.00 38.78 506 ALA A CA 1
ATOM 3549 C C . ALA A 1 506 ? -6.437 2.379 10.208 1.00 38.78 506 ALA A C 1
ATOM 3551 O O . ALA A 1 506 ? -6.453 3.386 10.918 1.00 38.78 506 ALA A O 1
ATOM 3552 N N . THR A 1 507 ? -6.033 1.195 10.662 1.00 47.78 507 THR A N 1
ATOM 3553 C CA . THR A 1 507 ? -5.289 0.997 11.910 1.00 47.78 507 THR A CA 1
ATOM 3554 C C . THR A 1 507 ? -3.795 1.238 11.658 1.00 47.78 507 THR A C 1
ATOM 3556 O O . THR A 1 507 ? -3.258 0.793 10.652 1.00 47.78 507 THR A O 1
ATOM 3559 N N . ASP A 1 508 ? -3.151 2.034 12.521 1.00 39.00 508 ASP A N 1
ATOM 3560 C CA . ASP A 1 508 ? -1.760 2.501 12.368 1.00 39.00 508 ASP A CA 1
ATOM 3561 C C . ASP A 1 508 ? -0.748 1.467 12.895 1.00 39.00 508 ASP A C 1
ATOM 3563 O O . ASP A 1 508 ? -0.869 1.034 14.039 1.00 39.00 508 ASP A O 1
ATOM 3567 N N . HIS A 1 509 ? 0.307 1.155 12.130 1.00 51.75 509 HIS A N 1
ATOM 3568 C CA . HIS A 1 509 ? 1.408 0.273 12.555 1.00 51.75 509 HIS A CA 1
ATOM 3569 C C . HIS A 1 509 ? 2.686 1.135 12.693 1.00 51.75 509 HIS A C 1
ATOM 3571 O O . HIS A 1 509 ? 3.076 1.864 11.780 1.00 51.75 509 HIS A O 1
ATOM 3577 N N . VAL A 1 510 ? 3.274 1.215 13.896 1.00 44.81 510 VAL A N 1
ATOM 3578 C CA . VAL A 1 510 ? 4.099 2.376 14.306 1.00 44.81 510 VAL A CA 1
ATOM 3579 C C . VAL A 1 510 ? 5.605 2.153 14.108 1.00 44.81 510 VAL A C 1
ATOM 3581 O O . VAL A 1 510 ? 6.282 1.673 15.013 1.00 44.81 510 VAL A O 1
ATOM 3584 N N . VAL A 1 511 ? 6.139 2.683 13.001 1.00 40.91 511 VAL A N 1
ATOM 3585 C CA . VAL A 1 511 ? 7.208 3.712 12.925 1.00 40.91 511 VAL A CA 1
ATOM 3586 C C . VAL A 1 511 ? 6.883 4.563 11.681 1.00 40.91 511 VAL A C 1
ATOM 3588 O O . VAL A 1 511 ? 6.583 3.984 10.645 1.00 40.91 511 VAL A O 1
ATOM 3591 N N . PRO A 1 512 ? 6.894 5.914 11.721 1.00 37.59 512 PRO A N 1
ATOM 3592 C CA . PRO A 1 512 ? 6.544 6.707 10.544 1.00 37.59 512 PRO A CA 1
ATOM 3593 C C . PRO A 1 512 ? 7.520 6.448 9.395 1.00 37.59 512 PRO A C 1
ATOM 3595 O O . PRO A 1 512 ? 8.725 6.651 9.574 1.00 37.59 512 PRO A O 1
ATOM 3598 N N . ASN A 1 513 ? 6.996 6.131 8.210 1.00 40.72 513 ASN A N 1
ATOM 3599 C CA . ASN A 1 513 ? 7.757 6.260 6.974 1.00 40.72 513 ASN A CA 1
ATOM 3600 C C . ASN A 1 513 ? 8.350 7.681 6.893 1.00 40.72 513 ASN A C 1
ATOM 3602 O O . ASN A 1 513 ? 7.672 8.654 7.259 1.00 40.72 513 ASN A O 1
ATOM 3606 N N . PRO A 1 514 ? 9.586 7.859 6.389 1.00 39.41 514 PRO A N 1
ATOM 3607 C CA . PRO A 1 514 ? 10.172 9.183 6.160 1.00 39.41 514 PRO A CA 1
ATOM 3608 C C . PRO A 1 514 ? 9.302 10.100 5.281 1.00 39.41 514 PRO A C 1
ATOM 3610 O O . PRO A 1 514 ? 9.471 11.323 5.310 1.00 39.41 514 PRO A O 1
ATOM 3613 N N . ASP A 1 515 ? 8.375 9.521 4.511 1.00 41.84 515 ASP A N 1
ATOM 3614 C CA . ASP A 1 515 ? 7.465 10.217 3.603 1.00 41.84 515 ASP A CA 1
ATOM 3615 C C . ASP A 1 515 ? 6.064 10.516 4.182 1.00 41.84 515 ASP A C 1
ATOM 3617 O O . ASP A 1 515 ? 5.336 11.334 3.612 1.00 41.84 515 ASP A O 1
ATOM 3621 N N . GLY A 1 516 ? 5.711 9.940 5.338 1.00 40.34 516 GLY A N 1
ATOM 3622 C CA . GLY A 1 516 ? 4.449 10.183 6.040 1.00 40.34 516 GLY A CA 1
ATOM 3623 C C . GLY A 1 516 ? 3.188 9.591 5.394 1.00 40.34 516 GLY A C 1
ATOM 3624 O O . GLY A 1 516 ? 2.107 10.145 5.612 1.00 40.34 516 GLY A O 1
ATOM 3625 N N . SER A 1 517 ? 3.294 8.519 4.606 1.00 43.62 517 SER A N 1
ATOM 3626 C CA . SER A 1 517 ? 2.140 7.736 4.132 1.00 43.62 517 SER A CA 1
ATOM 3627 C C . SER A 1 517 ? 1.686 6.668 5.153 1.00 43.62 517 SER A C 1
ATOM 3629 O O . SER A 1 517 ? 2.505 6.154 5.907 1.00 43.62 517 SER A O 1
ATOM 3631 N N . VAL A 1 518 ? 0.377 6.363 5.200 1.00 35.03 518 VAL A N 1
ATOM 3632 C CA . VAL A 1 518 ? -0.219 5.194 5.893 1.00 35.03 518 VAL A CA 1
ATOM 3633 C C . VAL A 1 518 ? -1.308 4.610 4.982 1.00 35.03 518 VAL A C 1
ATOM 3635 O O . VAL A 1 518 ? -2.253 5.328 4.642 1.00 35.03 518 VAL A O 1
ATOM 3638 N N . GLU A 1 519 ? -1.169 3.345 4.574 1.00 43.31 519 GLU A N 1
ATOM 3639 C CA . GLU A 1 519 ? -2.149 2.557 3.805 1.00 43.31 519 GLU A CA 1
ATOM 3640 C C . GLU A 1 519 ? -1.979 1.054 4.120 1.00 43.31 519 GLU A C 1
ATOM 3642 O O . GLU A 1 519 ? -0.934 0.523 3.784 1.00 43.31 519 GLU A O 1
ATOM 3647 N N . GLY A 1 520 ? -2.998 0.354 4.648 1.00 65.94 520 GLY A N 1
ATOM 3648 C CA . GLY A 1 520 ? -3.089 -1.127 4.630 1.00 65.94 520 GLY A CA 1
ATOM 3649 C C . GLY A 1 520 ? -1.805 -1.928 4.960 1.00 65.94 520 GLY A C 1
ATOM 3650 O O . GLY A 1 520 ? -1.063 -1.532 5.844 1.00 65.94 520 GLY A O 1
ATOM 3651 N N . VAL A 1 521 ? -1.612 -3.064 4.261 1.00 67.50 521 VAL A N 1
ATOM 3652 C CA . VAL A 1 521 ? -0.459 -4.012 4.243 1.00 67.50 521 VAL A CA 1
ATOM 3653 C C . VAL A 1 521 ? 0.855 -3.494 4.856 1.00 67.50 521 VAL A C 1
ATOM 3655 O O . VAL A 1 521 ? 1.357 -2.453 4.427 1.00 67.50 521 VAL A O 1
ATOM 3658 N N . ILE A 1 522 ? 1.494 -4.270 5.745 1.00 77.25 522 ILE A N 1
ATOM 3659 C CA . ILE A 1 522 ? 2.864 -3.993 6.220 1.00 77.25 522 ILE A CA 1
ATOM 3660 C C . ILE A 1 522 ? 3.811 -4.103 5.022 1.00 77.25 522 ILE A C 1
ATOM 3662 O O . ILE A 1 522 ? 4.033 -5.190 4.504 1.00 77.25 522 ILE A O 1
ATOM 3666 N N . THR A 1 523 ? 4.346 -2.977 4.554 1.00 78.12 523 THR A N 1
ATOM 3667 C CA . THR A 1 523 ? 5.197 -2.927 3.356 1.00 78.12 523 THR A CA 1
ATOM 3668 C C . THR A 1 523 ? 6.586 -2.419 3.731 1.00 78.12 523 THR A C 1
ATOM 3670 O O . THR A 1 523 ? 6.689 -1.350 4.342 1.00 78.12 523 THR A O 1
ATOM 3673 N N . GLY A 1 524 ? 7.629 -3.167 3.383 1.00 74.06 524 GLY A N 1
ATOM 3674 C CA . GLY A 1 524 ? 9.019 -2.736 3.462 1.00 74.06 524 GLY A CA 1
ATOM 3675 C C . GLY A 1 524 ? 9.428 -1.838 2.288 1.00 74.06 524 GLY A C 1
ATOM 3676 O O . GLY A 1 524 ? 8.617 -1.434 1.446 1.00 74.06 524 GLY A O 1
ATOM 3677 N N . GLY A 1 525 ? 10.679 -1.403 2.320 1.00 69.69 525 GLY A N 1
ATOM 3678 C CA . GLY A 1 525 ? 11.310 -0.491 1.382 1.00 69.69 525 GLY A CA 1
ATOM 3679 C C . GLY A 1 525 ? 12.160 -1.214 0.342 1.00 69.69 525 GLY A C 1
ATOM 3680 O O . GLY A 1 525 ? 11.789 -2.257 -0.179 1.00 69.69 525 GLY A O 1
ATOM 3681 N N . ASN A 1 526 ? 13.288 -0.593 -0.006 1.00 72.06 526 ASN A N 1
ATOM 3682 C CA . ASN A 1 526 ? 14.277 -1.178 -0.917 1.00 72.06 526 ASN A CA 1
ATOM 3683 C C . ASN A 1 526 ? 15.529 -1.678 -0.159 1.00 72.06 526 ASN A C 1
ATOM 3685 O O . ASN A 1 526 ? 16.604 -1.808 -0.746 1.00 72.06 526 ASN A O 1
ATOM 3689 N N . SER A 1 527 ? 15.412 -1.831 1.157 1.00 71.69 527 SER A N 1
ATOM 3690 C CA . SER A 1 527 ? 16.484 -2.085 2.119 1.00 71.69 527 SER A CA 1
ATOM 3691 C C . SER A 1 527 ? 16.213 -3.379 2.878 1.00 71.69 527 SER A C 1
ATOM 3693 O O . SER A 1 527 ? 15.087 -3.836 2.909 1.00 71.69 527 SER A O 1
ATOM 3695 N N . HIS A 1 528 ? 17.223 -3.922 3.565 1.00 82.31 528 HIS A N 1
ATOM 3696 C CA . HIS A 1 528 ? 17.048 -5.070 4.461 1.00 82.31 528 HIS A CA 1
ATOM 3697 C C . HIS A 1 528 ? 16.113 -4.732 5.627 1.00 82.31 528 HIS A C 1
ATOM 3699 O O . HIS A 1 528 ? 16.536 -4.079 6.589 1.00 82.31 528 HIS A O 1
ATOM 3705 N N . ASP A 1 529 ? 14.883 -5.209 5.595 1.00 84.38 529 ASP A N 1
ATOM 3706 C CA . ASP A 1 529 ? 13.870 -4.859 6.572 1.00 84.38 529 ASP A CA 1
ATOM 3707 C C . ASP A 1 529 ? 13.596 -5.994 7.558 1.00 84.38 529 ASP A C 1
ATOM 3709 O O . ASP A 1 529 ? 13.796 -7.179 7.301 1.00 84.38 529 ASP A O 1
ATOM 3713 N N . ILE A 1 530 ? 13.156 -5.620 8.756 1.00 89.31 530 ILE A N 1
ATOM 3714 C CA . ILE A 1 530 ? 12.574 -6.541 9.726 1.00 89.31 530 ILE A CA 1
ATOM 3715 C C . ILE A 1 530 ? 11.106 -6.160 9.863 1.00 89.31 530 ILE A C 1
ATOM 3717 O O . ILE A 1 530 ? 10.778 -5.127 10.456 1.00 89.31 530 ILE A O 1
ATOM 3721 N N . LEU A 1 531 ? 10.237 -7.004 9.323 1.00 88.94 531 LEU A N 1
ATOM 3722 C CA . LEU A 1 531 ? 8.793 -6.824 9.330 1.00 88.94 531 LEU A CA 1
ATOM 3723 C C . LEU A 1 531 ? 8.182 -7.854 10.277 1.00 88.94 531 LEU A C 1
ATOM 3725 O O . LEU A 1 531 ? 8.505 -9.039 10.222 1.00 88.94 531 LEU A O 1
ATOM 3729 N N . ILE A 1 532 ? 7.344 -7.391 11.195 1.00 87.38 532 ILE A N 1
ATOM 3730 C CA . ILE A 1 532 ? 6.729 -8.235 12.219 1.00 87.38 532 ILE A CA 1
ATOM 3731 C C . ILE A 1 532 ? 5.236 -7.946 12.207 1.00 87.38 532 ILE A C 1
ATOM 3733 O O . ILE A 1 532 ? 4.870 -6.797 12.459 1.00 87.38 532 ILE A O 1
ATOM 3737 N N . GLY A 1 533 ? 4.397 -8.941 11.938 1.00 78.31 533 GLY A N 1
ATOM 3738 C CA . GLY A 1 533 ? 2.955 -8.811 12.108 1.00 78.31 533 GLY A CA 1
ATOM 3739 C C . GLY A 1 533 ? 2.539 -8.808 13.576 1.00 78.31 533 GLY A C 1
ATOM 3740 O O . GLY A 1 533 ? 3.355 -8.672 14.500 1.00 78.31 533 GLY A O 1
ATOM 3741 N N . ASP A 1 534 ? 1.244 -8.805 13.817 1.00 69.62 534 ASP A N 1
ATOM 3742 C CA . ASP A 1 534 ? 0.693 -8.530 15.129 1.00 69.62 534 ASP A CA 1
ATOM 3743 C C . ASP A 1 534 ? 0.548 -9.804 15.996 1.00 69.62 534 ASP A C 1
ATOM 3745 O O . ASP A 1 534 ? 0.818 -10.925 15.572 1.00 69.62 534 ASP A O 1
ATOM 3749 N N . PRO A 1 535 ? 0.261 -9.676 17.303 1.00 57.09 535 PRO A N 1
ATOM 3750 C CA . PRO A 1 535 ? -0.065 -10.832 18.140 1.00 57.09 535 PRO A CA 1
ATOM 3751 C C . PRO A 1 535 ? -1.555 -11.232 18.111 1.00 57.09 535 PRO A C 1
ATOM 3753 O O . PRO A 1 535 ? -1.901 -12.190 18.798 1.00 57.09 535 PRO A O 1
ATOM 3756 N N . GLY A 1 536 ? -2.401 -10.498 17.383 1.00 52.62 536 GLY A N 1
ATOM 3757 C CA . GLY A 1 536 ? -3.859 -10.584 17.322 1.00 52.62 536 GLY A CA 1
ATOM 3758 C C . GLY A 1 536 ? -4.605 -10.201 18.609 1.00 52.62 536 GLY A C 1
ATOM 3759 O O . GLY A 1 536 ? -4.051 -10.099 19.706 1.00 52.62 536 GLY A O 1
ATOM 3760 N N . GLY A 1 537 ? -5.898 -9.890 18.459 1.00 48.28 537 GLY A N 1
ATOM 3761 C CA . GLY A 1 537 ? -6.789 -9.433 19.532 1.00 48.28 537 GLY A CA 1
ATOM 3762 C C . GLY A 1 537 ? -7.449 -10.577 20.316 1.00 48.28 537 GLY A C 1
ATOM 3763 O O . GLY A 1 537 ? -7.890 -11.580 19.755 1.00 48.28 537 GLY A O 1
ATOM 3764 N N . SER A 1 538 ? -7.570 -10.402 21.635 1.00 45.22 538 SER A N 1
ATOM 3765 C CA . SER A 1 538 ? -8.019 -11.420 22.592 1.00 45.22 538 SER A CA 1
ATOM 3766 C C . SER A 1 538 ? -9.442 -11.939 22.329 1.00 45.22 538 SER A C 1
ATOM 3768 O O . SER A 1 538 ? -10.434 -11.266 22.630 1.00 45.22 538 SER A O 1
ATOM 3770 N N . ARG A 1 539 ? -9.556 -13.178 21.839 1.00 53.47 539 ARG A N 1
ATOM 3771 C CA . ARG A 1 539 ? -10.814 -13.942 21.813 1.00 53.47 539 ARG A CA 1
ATOM 3772 C C . ARG A 1 539 ? -10.965 -14.751 23.104 1.00 53.47 539 ARG A C 1
ATOM 3774 O O . ARG A 1 539 ? -9.978 -15.168 23.705 1.00 53.47 539 ARG A O 1
ATOM 3781 N N . LEU A 1 540 ? -12.206 -15.034 23.510 1.00 56.44 540 LEU A N 1
ATOM 3782 C CA . LEU A 1 540 ? -12.484 -16.021 24.563 1.00 56.44 540 LEU A CA 1
ATOM 3783 C C . LEU A 1 540 ? -11.832 -17.369 24.200 1.00 56.44 540 LEU A C 1
ATOM 3785 O O . LEU A 1 540 ? -12.100 -17.923 23.132 1.00 56.44 540 LEU A O 1
ATOM 3789 N N . THR A 1 541 ? -10.993 -17.890 25.093 1.00 55.81 541 THR A N 1
ATOM 3790 C CA . THR A 1 541 ? -10.159 -19.082 24.853 1.00 55.81 541 THR A CA 1
ATOM 3791 C C . THR A 1 541 ? -10.889 -20.390 25.175 1.00 55.81 541 THR A C 1
ATOM 3793 O O . THR A 1 541 ? -11.937 -20.392 25.837 1.00 55.81 541 THR A O 1
ATOM 3796 N N . GLU A 1 542 ? -10.337 -21.525 24.723 1.00 54.66 542 GLU A N 1
ATOM 3797 C CA . GLU A 1 542 ? -10.904 -22.857 24.962 1.00 54.66 542 GLU A CA 1
ATOM 3798 C C . GLU A 1 542 ? -11.224 -23.093 26.450 1.00 54.66 542 GLU A C 1
ATOM 3800 O O . GLU A 1 542 ? -10.370 -23.005 27.335 1.00 54.66 542 GLU A O 1
ATOM 3805 N N . GLY A 1 543 ? -12.487 -23.416 26.744 1.00 60.25 543 GLY A N 1
ATOM 3806 C CA . GLY A 1 543 ? -12.947 -23.700 28.108 1.00 60.25 543 GLY A CA 1
ATOM 3807 C C . GLY A 1 543 ? -13.531 -22.505 28.870 1.00 60.25 543 GLY A C 1
ATOM 3808 O O . GLY A 1 543 ? -14.091 -22.708 29.946 1.00 60.25 543 GLY A O 1
ATOM 3809 N N . GLN A 1 544 ? -13.443 -21.278 28.344 1.00 76.19 544 GLN A N 1
ATOM 3810 C CA . GLN A 1 544 ? -14.030 -20.105 28.999 1.00 76.19 544 GLN A CA 1
ATOM 3811 C C . GLN A 1 544 ? -15.542 -20.007 28.783 1.00 76.19 544 GLN A C 1
ATOM 3813 O O . GLN A 1 544 ? -16.098 -20.441 27.775 1.00 76.19 544 GLN A O 1
ATOM 3818 N N . THR A 1 545 ? -16.229 -19.396 29.741 1.00 82.50 545 THR A N 1
ATOM 3819 C CA . THR A 1 545 ? -17.671 -19.157 29.695 1.00 82.50 545 THR A CA 1
ATOM 3820 C C . THR A 1 545 ? -17.988 -17.675 29.864 1.00 82.50 545 THR A C 1
ATOM 3822 O O . THR A 1 545 ? -17.443 -17.013 30.745 1.00 82.50 545 THR A O 1
ATOM 3825 N N . ALA A 1 546 ? -18.892 -17.136 29.042 1.00 87.44 546 ALA A N 1
ATOM 3826 C CA . ALA A 1 546 ? -19.183 -15.703 29.017 1.00 87.44 546 ALA A CA 1
ATOM 3827 C C . ALA A 1 546 ? -20.682 -15.382 29.010 1.00 87.44 546 ALA A C 1
ATOM 3829 O O . ALA A 1 546 ? -21.484 -16.015 28.316 1.00 87.44 546 ALA A O 1
ATOM 3830 N N . ASN A 1 547 ? -21.044 -14.337 29.755 1.00 89.50 547 ASN A N 1
ATOM 3831 C CA . ASN A 1 547 ? -22.334 -13.662 29.680 1.00 89.50 547 ASN A CA 1
ATOM 3832 C C . ASN A 1 547 ? -22.148 -12.243 29.149 1.00 89.50 547 ASN A C 1
ATOM 3834 O O . ASN A 1 547 ? -21.522 -11.420 29.816 1.00 89.50 547 ASN A O 1
ATOM 3838 N N . ILE A 1 548 ? -22.757 -11.944 28.003 1.00 92.00 548 ILE A N 1
ATOM 3839 C CA . ILE A 1 548 ? -22.709 -10.622 27.373 1.00 92.00 548 ILE A CA 1
ATOM 3840 C C . ILE A 1 548 ? -24.131 -10.058 27.292 1.00 92.00 548 ILE A C 1
ATOM 3842 O O . ILE A 1 548 ? -24.984 -10.600 26.596 1.00 92.00 548 ILE A O 1
ATOM 3846 N N . ALA A 1 549 ? -24.419 -8.977 28.009 1.00 93.25 549 ALA A N 1
ATOM 3847 C CA . ALA A 1 549 ? -25.646 -8.202 27.853 1.00 93.25 549 ALA A CA 1
ATOM 3848 C C . ALA A 1 549 ? -25.374 -7.017 26.923 1.00 93.25 549 ALA A C 1
ATOM 3850 O O . ALA A 1 549 ? -24.448 -6.258 27.167 1.00 93.25 549 ALA A O 1
ATOM 3851 N N . MET A 1 550 ? -26.173 -6.825 25.880 1.00 95.94 550 MET A N 1
ATOM 3852 C CA . MET A 1 550 ? -26.088 -5.659 25.000 1.00 95.94 550 MET A CA 1
ATOM 3853 C C . MET A 1 550 ? -27.376 -4.850 25.128 1.00 95.94 550 MET A C 1
ATOM 3855 O O . MET A 1 550 ? -28.470 -5.360 24.869 1.00 95.94 550 MET A O 1
ATOM 3859 N N . VAL A 1 551 ? -27.234 -3.597 25.546 1.00 96.81 551 VAL A N 1
ATOM 3860 C CA . VAL A 1 551 ? -28.312 -2.621 25.708 1.00 96.81 551 VAL A CA 1
ATOM 3861 C C . VAL A 1 551 ? -28.188 -1.615 24.571 1.00 96.81 551 VAL A C 1
ATOM 3863 O O . VAL A 1 551 ? -27.221 -0.861 24.504 1.00 96.81 551 VAL A O 1
ATOM 3866 N N . LEU A 1 552 ? -29.139 -1.669 23.644 1.00 97.25 552 LEU A N 1
ATOM 3867 C CA . LEU A 1 552 ? -29.057 -1.059 22.322 1.00 97.25 552 LEU A CA 1
ATOM 3868 C C . LEU A 1 552 ? -30.008 0.135 22.228 1.00 97.25 552 LEU A C 1
ATOM 3870 O O . LEU A 1 552 ? -31.226 -0.033 22.337 1.00 97.25 552 LEU A O 1
ATOM 3874 N N . ASP A 1 553 ? -29.462 1.327 22.004 1.00 96.12 553 ASP A N 1
ATOM 3875 C CA . ASP A 1 553 ? -30.261 2.534 21.804 1.00 96.12 553 ASP A CA 1
ATOM 3876 C C . ASP A 1 553 ? -30.988 2.495 20.452 1.00 96.12 553 ASP A C 1
ATOM 3878 O O . ASP A 1 553 ? -30.391 2.370 19.380 1.00 96.12 553 ASP A O 1
ATOM 3882 N N . THR A 1 554 ? -32.307 2.612 20.514 1.00 95.44 554 THR A N 1
ATOM 3883 C CA . THR A 1 554 ? -33.229 2.653 19.372 1.00 95.44 554 THR A CA 1
ATOM 3884 C C . THR A 1 554 ? -34.053 3.937 19.366 1.00 95.44 554 THR A C 1
ATOM 3886 O O . THR A 1 554 ? -35.089 4.014 18.713 1.00 95.44 554 THR A O 1
ATOM 3889 N N . SER A 1 555 ? -33.611 4.962 20.093 1.00 92.81 555 SER A N 1
ATOM 3890 C CA . SER A 1 555 ? -34.271 6.261 20.147 1.00 92.81 555 SER A CA 1
ATOM 3891 C C . SER A 1 555 ? -34.297 6.960 18.784 1.00 92.81 555 SER A C 1
ATOM 3893 O O . SER A 1 555 ? -33.498 6.687 17.883 1.00 92.81 555 SER A O 1
ATOM 3895 N N . GLY A 1 556 ? -35.212 7.917 18.607 1.00 90.62 556 GLY A N 1
ATOM 3896 C CA . GLY A 1 556 ? -35.373 8.636 17.341 1.00 90.62 556 GLY A CA 1
ATOM 3897 C C . GLY A 1 556 ? -34.124 9.409 16.886 1.00 90.62 556 GLY A C 1
ATOM 3898 O O . GLY A 1 556 ? -33.964 9.660 15.690 1.00 90.62 556 GLY A O 1
ATOM 3899 N N . SER A 1 557 ? -33.208 9.765 17.793 1.00 90.50 557 SER A N 1
ATOM 3900 C CA . SER A 1 557 ? -31.933 10.412 17.447 1.00 90.50 557 SER A CA 1
ATOM 3901 C C . SER A 1 557 ? -30.954 9.467 16.736 1.00 90.50 557 SER A C 1
ATOM 3903 O O . SER A 1 557 ? -30.079 9.934 15.992 1.00 90.50 557 SER A O 1
ATOM 3905 N N . MET A 1 558 ? -31.164 8.151 16.832 1.00 94.44 558 MET A N 1
ATOM 3906 C CA . MET A 1 558 ? -30.398 7.130 16.112 1.00 94.44 558 MET A CA 1
ATOM 3907 C C . MET A 1 558 ? -30.671 7.121 14.596 1.00 94.44 558 MET A C 1
ATOM 3909 O O . MET A 1 558 ? -29.875 6.571 13.836 1.00 94.44 558 MET A O 1
ATOM 3913 N N . ASP A 1 559 ? -31.715 7.796 14.100 1.00 95.00 559 ASP A N 1
ATOM 3914 C CA . ASP A 1 559 ? -31.950 7.971 12.650 1.00 95.00 559 ASP A CA 1
ATOM 3915 C C . ASP A 1 559 ? -31.040 9.053 12.012 1.00 95.00 559 ASP A C 1
ATOM 3917 O O . ASP A 1 559 ? -31.111 9.356 10.819 1.00 95.00 559 ASP A O 1
ATOM 3921 N N . THR A 1 560 ? -30.134 9.655 12.791 1.00 93.88 560 THR A N 1
ATOM 3922 C CA . THR A 1 560 ? -29.185 10.669 12.302 1.00 93.88 560 THR A CA 1
ATOM 3923 C C . THR A 1 560 ? -28.121 10.056 11.386 1.00 93.88 560 THR A C 1
ATOM 3925 O O . THR A 1 560 ? -27.529 9.030 11.710 1.00 93.88 560 THR A O 1
ATOM 3928 N N . SER A 1 561 ? -27.816 10.707 10.255 1.00 95.81 561 SER A N 1
ATOM 3929 C CA . SER A 1 561 ? -26.701 10.305 9.383 1.00 95.81 561 SER A CA 1
ATOM 3930 C C . SER A 1 561 ? -25.339 10.696 9.966 1.00 95.81 561 SER A C 1
ATOM 3932 O O . SER A 1 561 ? -25.122 11.854 10.324 1.00 95.81 561 SER A O 1
ATOM 3934 N N . ILE A 1 562 ? -24.414 9.741 9.992 1.00 94.12 562 ILE A N 1
ATOM 3935 C CA . ILE A 1 562 ? -23.042 9.855 10.496 1.00 94.12 562 ILE A CA 1
ATOM 3936 C C . ILE A 1 562 ? -22.039 9.321 9.466 1.00 94.12 562 ILE A C 1
ATOM 3938 O O . ILE A 1 562 ? -22.430 8.730 8.455 1.00 94.12 562 ILE A O 1
ATOM 3942 N N . SER A 1 563 ? -20.748 9.544 9.721 1.00 90.31 563 SER A N 1
ATOM 3943 C CA . SER A 1 563 ? -19.666 8.843 9.021 1.00 90.31 563 SER A CA 1
ATOM 3944 C C . SER A 1 563 ? -19.362 7.534 9.749 1.00 90.31 563 SER A C 1
ATOM 3946 O O . SER A 1 563 ? -19.157 7.564 10.959 1.00 90.31 563 SER A O 1
ATOM 3948 N N . PHE A 1 564 ? -19.346 6.404 9.054 1.00 83.00 564 PHE A N 1
ATOM 3949 C CA . PHE A 1 564 ? -19.058 5.093 9.640 1.00 83.00 564 PHE A CA 1
ATOM 3950 C C . PHE A 1 564 ? -18.533 4.144 8.552 1.00 83.00 564 PHE A C 1
ATOM 3952 O O . PHE A 1 564 ? -19.037 4.198 7.426 1.00 83.00 564 PHE A O 1
ATOM 3959 N N . ASN A 1 565 ? -17.511 3.328 8.837 1.00 71.69 565 ASN A N 1
ATOM 3960 C CA . ASN A 1 565 ? -16.781 2.524 7.832 1.00 71.69 565 ASN A CA 1
ATOM 3961 C C . ASN A 1 565 ? -16.344 3.357 6.601 1.00 71.69 565 ASN A C 1
ATOM 3963 O O . ASN A 1 565 ? -16.497 2.936 5.455 1.00 71.69 565 ASN A O 1
ATOM 3967 N N . GLY A 1 566 ? -15.906 4.606 6.813 1.00 73.56 566 GLY A N 1
ATOM 3968 C CA . GLY A 1 566 ? -15.520 5.534 5.734 1.00 73.56 566 GLY A CA 1
ATOM 3969 C C . GLY A 1 566 ? -16.666 6.040 4.833 1.00 73.56 566 GLY A C 1
ATOM 3970 O O . GLY A 1 566 ? -16.422 6.813 3.906 1.00 73.56 566 GLY A O 1
ATOM 3971 N N . GLY A 1 567 ? -17.919 5.643 5.092 1.00 77.50 567 GLY A N 1
ATOM 3972 C CA . GLY A 1 567 ? -19.113 6.018 4.325 1.00 77.50 567 GLY A CA 1
ATOM 3973 C C . GLY A 1 567 ? -20.161 6.780 5.144 1.00 77.50 567 GLY A C 1
ATOM 3974 O O . GLY A 1 567 ? -20.015 6.969 6.346 1.00 77.50 567 GLY A O 1
ATOM 3975 N N . SER A 1 568 ? -21.244 7.233 4.497 1.00 94.19 568 SER A N 1
ATOM 3976 C CA . SER A 1 568 ? -22.367 7.897 5.184 1.00 94.19 568 SER A CA 1
ATOM 3977 C C . SER A 1 568 ? -23.549 6.945 5.373 1.00 94.19 568 SER A C 1
ATOM 3979 O O . SER A 1 568 ? -24.085 6.418 4.396 1.00 94.19 568 SER A O 1
ATOM 3981 N N . ILE A 1 569 ? -23.968 6.752 6.624 1.00 93.25 569 ILE A N 1
ATOM 3982 C CA . ILE A 1 569 ? -25.025 5.819 7.044 1.00 93.25 569 ILE A CA 1
ATOM 3983 C C . ILE A 1 569 ? -25.799 6.399 8.240 1.00 93.25 569 ILE A C 1
ATOM 3985 O O . ILE A 1 569 ? -25.311 7.306 8.911 1.00 93.25 569 ILE A O 1
ATOM 3989 N N . THR A 1 570 ? -27.019 5.931 8.510 1.00 97.00 570 THR A N 1
ATOM 3990 C CA . THR A 1 570 ? -27.748 6.283 9.742 1.00 97.00 570 THR A CA 1
ATOM 3991 C C . THR A 1 570 ? -27.109 5.603 10.954 1.00 97.00 570 THR A C 1
ATOM 3993 O O . THR A 1 570 ? -26.670 4.457 10.858 1.00 97.00 570 THR A O 1
ATOM 3996 N N . ARG A 1 571 ? -27.087 6.261 12.116 1.00 96.12 571 ARG A N 1
ATOM 3997 C CA . ARG A 1 571 ? -26.471 5.707 13.332 1.00 96.12 571 ARG A CA 1
ATOM 3998 C C . ARG A 1 571 ? -27.112 4.386 13.768 1.00 96.12 571 ARG A C 1
ATOM 4000 O O . ARG A 1 571 ? -26.390 3.475 14.143 1.00 96.12 571 ARG A O 1
ATOM 4007 N N . ILE A 1 572 ? -28.426 4.217 13.606 1.00 96.50 572 ILE A N 1
ATOM 4008 C CA . ILE A 1 572 ? -29.122 2.945 13.862 1.00 96.50 572 ILE A CA 1
ATOM 4009 C C . ILE A 1 572 ? -28.643 1.824 12.932 1.00 96.50 572 ILE A C 1
ATOM 4011 O O . ILE A 1 572 ? -28.603 0.663 13.322 1.00 96.50 572 ILE A O 1
ATOM 4015 N N . ALA A 1 573 ? -28.250 2.145 11.698 1.00 96.12 573 ALA A N 1
ATOM 4016 C CA . ALA A 1 573 ? -27.727 1.144 10.779 1.00 96.12 573 ALA A CA 1
ATOM 4017 C C . ALA A 1 573 ? -26.245 0.841 11.061 1.00 96.12 573 ALA A C 1
ATOM 4019 O O . ALA A 1 573 ? -25.849 -0.313 10.924 1.00 96.12 573 ALA A O 1
ATOM 4020 N N . ALA A 1 574 ? -25.470 1.818 11.542 1.00 93.81 574 ALA A N 1
ATOM 4021 C CA . ALA A 1 574 ? -24.138 1.583 12.105 1.00 93.81 574 ALA A CA 1
ATOM 4022 C C . ALA A 1 574 ? -24.195 0.701 13.369 1.00 93.81 574 ALA A C 1
ATOM 4024 O O . ALA A 1 574 ? -23.453 -0.271 13.451 1.00 93.81 574 ALA A O 1
ATOM 4025 N N . LEU A 1 575 ? -25.140 0.954 14.288 1.00 96.31 575 LEU A N 1
ATOM 4026 C CA . LEU A 1 575 ? -25.410 0.101 15.455 1.00 96.31 575 LEU A CA 1
ATOM 4027 C C . LEU A 1 575 ? -25.682 -1.339 15.025 1.00 96.31 575 LEU A C 1
ATOM 4029 O O . LEU A 1 575 ? -25.027 -2.257 15.501 1.00 96.31 575 LEU A O 1
ATOM 4033 N N . LYS A 1 576 ? -26.604 -1.536 14.072 1.00 96.50 576 LYS A N 1
ATOM 4034 C CA . LYS A 1 576 ? -26.900 -2.867 13.527 1.00 96.50 576 LYS A CA 1
ATOM 4035 C C . LYS A 1 576 ? -25.652 -3.551 12.978 1.00 96.50 576 LYS A C 1
ATOM 4037 O O . LYS A 1 576 ? -25.443 -4.722 13.271 1.00 96.50 576 LYS A O 1
ATOM 4042 N N . GLN A 1 577 ? -24.845 -2.843 12.185 1.00 90.31 577 GLN A N 1
ATOM 4043 C CA . GLN A 1 577 ? -23.614 -3.392 11.612 1.00 90.31 577 GLN A CA 1
ATOM 4044 C C . GLN A 1 577 ? -22.616 -3.798 12.699 1.00 90.31 577 GLN A C 1
ATOM 4046 O O . GLN A 1 577 ? -22.171 -4.941 12.694 1.00 90.31 577 GLN A O 1
ATOM 4051 N N . ALA A 1 578 ? -22.338 -2.912 13.656 1.00 85.00 578 ALA A N 1
ATOM 4052 C CA . ALA A 1 578 ? -21.419 -3.173 14.758 1.00 85.00 578 ALA A CA 1
ATOM 4053 C C . ALA A 1 578 ? -21.891 -4.346 15.631 1.00 85.00 578 ALA A C 1
ATOM 4055 O O . ALA A 1 578 ? -21.138 -5.282 15.883 1.00 85.00 578 ALA A O 1
ATOM 4056 N N . THR A 1 579 ? -23.162 -4.359 16.047 1.00 93.12 579 THR A N 1
ATOM 4057 C CA . THR A 1 579 ? -23.713 -5.444 16.875 1.00 93.12 579 THR A CA 1
ATOM 4058 C C . THR A 1 579 ? -23.733 -6.783 16.132 1.00 93.12 579 THR A C 1
ATOM 4060 O O . THR A 1 579 ? -23.499 -7.823 16.742 1.00 93.12 579 THR A O 1
ATOM 4063 N N . ILE A 1 580 ? -23.996 -6.795 14.819 1.00 88.44 580 ILE A N 1
ATOM 4064 C CA . ILE A 1 580 ? -23.926 -8.026 14.016 1.00 88.44 580 ILE A CA 1
ATOM 4065 C C . ILE A 1 580 ? -22.481 -8.528 13.920 1.00 88.44 580 ILE A C 1
ATOM 4067 O O . ILE A 1 580 ? -22.275 -9.720 14.133 1.00 88.44 580 ILE A O 1
ATOM 4071 N N . ALA A 1 581 ? -21.510 -7.644 13.670 1.00 75.94 581 ALA A N 1
ATOM 4072 C CA . ALA A 1 581 ? -20.090 -8.000 13.642 1.00 75.94 581 ALA A CA 1
ATOM 4073 C C . ALA A 1 581 ? -19.646 -8.614 14.980 1.00 75.94 581 ALA A C 1
ATOM 4075 O O . ALA A 1 581 ? -19.108 -9.714 15.000 1.00 75.94 581 ALA A O 1
ATOM 4076 N N . ALA A 1 582 ? -20.012 -7.986 16.100 1.00 80.25 582 ALA A N 1
ATOM 4077 C CA . ALA A 1 582 ? -19.790 -8.507 17.449 1.00 80.25 582 ALA A CA 1
ATOM 4078 C C . ALA A 1 582 ? -20.399 -9.898 17.691 1.00 80.25 582 ALA A C 1
ATOM 4080 O O . ALA A 1 582 ? -19.767 -10.766 18.286 1.00 80.25 582 ALA A O 1
ATOM 4081 N N . LEU A 1 583 ? -21.634 -10.141 17.242 1.00 84.19 583 LEU A N 1
ATOM 4082 C CA . LEU A 1 583 ? -22.277 -11.453 17.384 1.00 84.19 583 LEU A CA 1
ATOM 4083 C C . LEU A 1 583 ? -21.582 -12.542 16.556 1.00 84.19 583 LEU A C 1
ATOM 4085 O O . LEU A 1 583 ? -21.549 -13.697 16.982 1.00 84.19 583 LEU A O 1
ATOM 4089 N N . GLN A 1 584 ? -21.087 -12.189 15.369 1.00 80.38 584 GLN A N 1
ATOM 4090 C CA . GLN A 1 584 ? -20.359 -13.103 14.490 1.00 80.38 584 GLN A CA 1
ATOM 4091 C C . GLN A 1 584 ? -18.976 -13.418 15.058 1.00 80.38 584 GLN A C 1
ATOM 4093 O O . GLN A 1 584 ? -18.647 -14.595 15.180 1.00 80.38 584 GLN A O 1
ATOM 4098 N N . ASP A 1 585 ? -18.247 -12.405 15.518 1.00 73.44 585 ASP A N 1
ATOM 4099 C CA . ASP A 1 585 ? -16.946 -12.576 16.162 1.00 73.44 585 ASP A CA 1
ATOM 4100 C C . ASP A 1 585 ? -17.035 -13.452 17.424 1.00 73.44 585 ASP A C 1
ATOM 4102 O O . ASP A 1 585 ? -16.326 -14.448 17.554 1.00 73.44 585 ASP A O 1
ATOM 4106 N N . LEU A 1 586 ? -18.018 -13.198 18.298 1.00 77.44 586 LEU A N 1
ATOM 4107 C CA . LEU A 1 586 ? -18.277 -14.057 19.460 1.00 77.44 586 LEU A CA 1
ATOM 4108 C C . LEU A 1 586 ? -18.525 -15.523 19.068 1.00 77.44 586 LEU A C 1
ATOM 4110 O O . LEU A 1 586 ? -18.187 -16.432 19.825 1.00 77.44 586 LEU A O 1
ATOM 4114 N N . SER A 1 587 ? -19.132 -15.769 17.903 1.00 74.44 587 SER A N 1
ATOM 4115 C CA . SER A 1 587 ? -19.439 -17.121 17.422 1.00 74.44 587 SER A CA 1
ATOM 4116 C C . SER A 1 587 ? -18.233 -17.883 16.885 1.00 74.44 587 SER A C 1
ATOM 4118 O O . SER A 1 587 ? -18.319 -19.090 16.702 1.00 74.44 587 SER A O 1
ATOM 4120 N N . GLU A 1 588 ? -17.132 -17.193 16.635 1.00 68.62 588 GLU A N 1
ATOM 4121 C CA . GLU A 1 588 ? -15.902 -17.750 16.083 1.00 68.62 588 GLU A CA 1
ATOM 4122 C C . GLU A 1 588 ? -14.822 -17.956 17.166 1.00 68.62 588 GLU A C 1
ATOM 4124 O O . GLU A 1 588 ? -13.738 -18.446 16.869 1.00 68.62 588 GLU A O 1
ATOM 4129 N N . THR A 1 589 ? -15.124 -17.624 18.427 1.00 62.75 589 THR A N 1
ATOM 4130 C CA . THR A 1 589 ? -14.259 -17.925 19.581 1.00 62.75 589 THR A CA 1
ATOM 4131 C C . THR A 1 589 ? -14.233 -19.419 19.938 1.00 62.75 589 THR A C 1
ATOM 4133 O O . THR A 1 589 ? -15.120 -20.186 19.556 1.00 62.75 589 THR A O 1
ATOM 4136 N N . GLU A 1 590 ? -13.253 -19.831 20.749 1.00 62.91 590 GLU A N 1
ATOM 4137 C CA . GLU A 1 590 ? -13.107 -21.215 21.233 1.00 62.91 590 GLU A CA 1
ATOM 4138 C C . GLU A 1 590 ? -13.811 -21.474 22.582 1.00 62.91 590 GLU A C 1
ATOM 4140 O O . GLU A 1 590 ? -13.679 -22.545 23.175 1.00 62.91 590 GLU A O 1
ATOM 4145 N N . ALA A 1 591 ? -14.585 -20.510 23.086 1.00 69.38 591 ALA A N 1
ATOM 4146 C CA . ALA A 1 591 ? -15.250 -20.583 24.386 1.00 69.38 591 ALA A CA 1
ATOM 4147 C C . ALA A 1 591 ? -16.086 -21.867 24.587 1.00 69.38 591 ALA A C 1
ATOM 4149 O O . ALA A 1 591 ? -16.740 -22.367 23.674 1.00 69.38 591 ALA A O 1
ATOM 4150 N N . GLU A 1 592 ? -16.178 -22.369 25.824 1.00 79.75 592 GLU A N 1
ATOM 4151 C CA . GLU A 1 592 ? -17.065 -23.491 26.157 1.00 79.75 592 GLU A CA 1
ATOM 4152 C C . GLU A 1 592 ? -18.541 -23.086 26.040 1.00 79.75 592 GLU A C 1
ATOM 4154 O O . GLU A 1 592 ? -19.347 -23.834 25.486 1.00 79.75 592 GLU A O 1
ATOM 4159 N N . ASN A 1 593 ? -18.925 -21.914 26.561 1.00 81.38 593 ASN A N 1
ATOM 4160 C CA . ASN A 1 593 ? -20.306 -21.428 26.489 1.00 81.38 593 ASN A CA 1
ATOM 4161 C C . ASN A 1 593 ? -20.384 -19.899 26.418 1.00 81.38 593 ASN A C 1
ATOM 4163 O O . ASN A 1 593 ? -19.870 -19.212 27.300 1.00 81.38 593 ASN A O 1
ATOM 4167 N N . ILE A 1 594 ? -21.136 -19.365 25.452 1.00 89.44 594 ILE A N 1
ATOM 4168 C CA . ILE A 1 594 ? -21.413 -17.924 25.341 1.00 89.44 594 ILE A CA 1
ATOM 4169 C C . ILE A 1 594 ? -22.913 -17.691 25.318 1.00 89.44 594 ILE A C 1
ATOM 4171 O O . ILE A 1 594 ? -23.618 -18.173 24.426 1.00 89.44 594 ILE A O 1
ATOM 4175 N N . ARG A 1 595 ? -23.392 -16.887 26.268 1.00 91.44 595 ARG A N 1
ATOM 4176 C CA . ARG A 1 595 ? -24.774 -16.410 26.318 1.00 91.44 595 ARG A CA 1
ATOM 4177 C C . ARG A 1 595 ? -24.824 -14.907 26.098 1.00 91.44 595 ARG A C 1
ATOM 4179 O O . ARG A 1 595 ? -24.296 -14.140 26.900 1.00 91.44 595 ARG A O 1
ATOM 4186 N N . VAL A 1 596 ? -25.545 -14.500 25.057 1.00 93.38 596 VAL A N 1
ATOM 4187 C CA . VAL A 1 596 ? -25.802 -13.095 24.739 1.00 93.38 596 VAL A CA 1
ATOM 4188 C C . VAL A 1 596 ? -27.249 -12.738 25.067 1.00 93.38 596 VAL A C 1
ATOM 4190 O O . VAL A 1 596 ? -28.177 -13.415 24.628 1.00 93.38 596 VAL A O 1
ATOM 4193 N N . ASN A 1 597 ? -27.471 -11.668 25.822 1.00 92.62 597 ASN A N 1
ATOM 4194 C CA . ASN A 1 597 ? -28.783 -11.055 25.993 1.00 92.62 597 ASN A CA 1
ATOM 4195 C C . ASN A 1 597 ? -28.838 -9.738 25.230 1.00 92.62 597 ASN A C 1
ATOM 4197 O O . ASN A 1 597 ? -27.957 -8.902 25.382 1.00 92.62 597 ASN A O 1
ATOM 4201 N N . LEU A 1 598 ? -29.885 -9.559 24.431 1.00 93.94 598 LEU A N 1
ATOM 4202 C CA . LEU A 1 598 ? -30.116 -8.333 23.682 1.00 93.94 598 LEU A CA 1
ATOM 4203 C C . LEU A 1 598 ? -31.339 -7.618 24.258 1.00 93.94 598 LEU A C 1
ATOM 4205 O O . LEU A 1 598 ? -32.409 -8.222 24.398 1.00 93.94 598 LEU A O 1
ATOM 4209 N N . THR A 1 599 ? -31.178 -6.338 24.569 1.00 91.62 599 THR A N 1
ATOM 4210 C CA . THR A 1 599 ? -32.227 -5.441 25.061 1.00 91.62 599 THR A CA 1
ATOM 4211 C C . THR A 1 599 ? -32.212 -4.178 24.213 1.00 91.62 599 THR A C 1
ATOM 4213 O O . THR A 1 599 ? -31.157 -3.575 24.050 1.00 91.62 599 THR A O 1
ATOM 4216 N N . GLU A 1 600 ? -33.358 -3.773 23.676 1.00 92.56 600 GLU A N 1
ATOM 4217 C CA . GLU A 1 600 ? -33.509 -2.462 23.036 1.00 92.56 600 GLU A CA 1
ATOM 4218 C C . GLU A 1 600 ? -34.097 -1.455 24.019 1.00 92.56 600 GLU A C 1
ATOM 4220 O O . GLU A 1 600 ? -34.858 -1.828 24.918 1.00 92.56 600 GLU A O 1
ATOM 4225 N N . PHE A 1 601 ? -33.786 -0.175 23.833 1.00 92.38 601 PHE A N 1
ATOM 4226 C CA . PHE A 1 601 ? -34.464 0.890 24.559 1.00 92.38 601 PHE A CA 1
ATOM 4227 C C . PHE A 1 601 ? -34.655 2.149 23.714 1.00 92.38 601 PHE A C 1
ATOM 4229 O O . PHE A 1 601 ? -33.856 2.471 22.838 1.00 92.38 601 PHE A O 1
ATOM 4236 N N . ASN A 1 602 ? -35.739 2.856 24.002 1.00 89.25 602 ASN A N 1
ATOM 4237 C CA . ASN A 1 602 ? -36.051 4.202 23.553 1.00 89.25 602 ASN A CA 1
ATOM 4238 C C . ASN A 1 602 ? -36.705 4.958 24.726 1.00 89.25 602 ASN A C 1
ATOM 4240 O O . ASN A 1 602 ? -36.072 5.087 25.767 1.00 89.25 602 ASN A O 1
ATOM 4244 N N . ALA A 1 603 ? -37.938 5.464 24.606 1.00 84.06 603 ALA A N 1
ATOM 4245 C CA . ALA A 1 603 ? -38.688 5.972 25.758 1.00 84.06 603 ALA A CA 1
ATOM 4246 C C . ALA A 1 603 ? -39.096 4.836 26.716 1.00 84.06 603 ALA A C 1
ATOM 4248 O O . ALA A 1 603 ? -39.177 5.054 27.927 1.00 84.06 603 ALA A O 1
ATOM 4249 N N . ASP A 1 604 ? -39.302 3.641 26.158 1.00 81.75 604 ASP A N 1
ATOM 4250 C CA . ASP A 1 604 ? -39.551 2.380 26.852 1.00 81.75 604 ASP A CA 1
ATOM 4251 C C . ASP A 1 604 ? -38.366 1.414 26.621 1.00 81.75 604 ASP A C 1
ATOM 4253 O O . ASP A 1 604 ? -37.372 1.768 25.990 1.00 81.75 604 ASP A O 1
ATOM 4257 N N . SER A 1 605 ? -38.437 0.183 27.130 1.00 83.38 605 SER A N 1
ATOM 4258 C CA . SER A 1 605 ? -37.409 -0.845 26.907 1.00 83.38 605 SER A CA 1
ATOM 4259 C C . SER A 1 605 ? -38.040 -2.219 26.718 1.00 83.38 605 SER A C 1
ATOM 4261 O O . SER A 1 605 ? -39.075 -2.517 27.325 1.00 83.38 605 SER A O 1
ATOM 4263 N N . ALA A 1 606 ? -37.432 -3.049 25.868 1.00 77.12 606 ALA A N 1
ATOM 4264 C CA . ALA A 1 606 ? -37.922 -4.386 25.560 1.00 77.12 606 ALA A CA 1
ATOM 4265 C C . ALA A 1 606 ? -36.777 -5.409 25.414 1.00 77.12 606 ALA A C 1
ATOM 4267 O O . ALA A 1 606 ? -35.762 -5.137 24.767 1.00 77.12 606 ALA A O 1
ATOM 4268 N N . PRO A 1 607 ? -36.929 -6.628 25.968 1.00 78.06 607 PRO A N 1
ATOM 4269 C CA . PRO A 1 607 ? -35.983 -7.705 25.718 1.00 78.06 607 PRO A CA 1
ATOM 4270 C C . PRO A 1 607 ? -36.177 -8.257 24.298 1.00 78.06 607 PRO A C 1
ATOM 4272 O O . PRO A 1 607 ? -37.255 -8.740 23.949 1.00 78.06 607 PRO A O 1
ATOM 4275 N N . LEU A 1 608 ? -35.113 -8.255 23.496 1.00 80.12 608 LEU A N 1
ATOM 4276 C CA . LEU A 1 608 ? -35.099 -8.863 22.160 1.00 80.12 608 LEU A CA 1
ATOM 4277 C C . LEU A 1 608 ? -34.857 -10.377 22.224 1.00 80.12 608 LEU A C 1
ATOM 4279 O O . LEU A 1 608 ? -35.292 -11.124 21.346 1.00 80.12 608 LEU A O 1
ATOM 4283 N N . GLY A 1 609 ? -34.172 -10.838 23.273 1.00 79.00 609 GLY A N 1
ATOM 4284 C CA . GLY A 1 609 ? -34.000 -12.256 23.567 1.00 79.00 609 GLY A CA 1
ATOM 4285 C C . GLY A 1 609 ? -32.723 -12.588 24.334 1.00 79.00 609 GLY A C 1
ATOM 4286 O O . GLY A 1 609 ? -31.885 -11.732 24.621 1.00 79.00 609 GLY A O 1
ATOM 4287 N N . THR A 1 610 ? -32.580 -13.871 24.659 1.00 86.69 610 THR A N 1
ATOM 4288 C CA . THR A 1 610 ? -31.356 -14.466 25.207 1.00 86.69 610 THR A CA 1
ATOM 4289 C C . THR A 1 610 ? -30.947 -15.612 24.292 1.00 86.69 610 THR A C 1
ATOM 4291 O O . THR A 1 610 ? -31.742 -16.517 24.034 1.00 86.69 610 THR A O 1
ATOM 4294 N N . PHE A 1 611 ? -29.718 -15.560 23.795 1.00 87.06 611 PHE A N 1
ATOM 4295 C CA . PHE A 1 611 ? -29.199 -16.424 22.747 1.00 87.06 611 PHE A CA 1
ATOM 4296 C C . PHE A 1 611 ? -27.940 -17.125 23.248 1.00 87.06 611 PHE A C 1
ATOM 4298 O O . PHE A 1 611 ? -26.958 -16.478 23.602 1.00 87.06 611 PHE A O 1
ATOM 4305 N N . ASP A 1 612 ? -27.972 -18.454 23.274 1.00 89.44 612 ASP A N 1
ATOM 4306 C CA . ASP A 1 612 ? -26.788 -19.270 23.534 1.00 89.44 612 ASP A CA 1
ATOM 4307 C C . ASP A 1 612 ? -26.030 -19.426 22.215 1.00 89.44 612 ASP A C 1
ATOM 4309 O O . ASP A 1 612 ? -26.425 -20.250 21.388 1.00 89.44 612 ASP A O 1
ATOM 4313 N N . ILE A 1 613 ? -25.022 -18.581 21.986 1.00 88.25 613 ILE A N 1
ATOM 4314 C CA . ILE A 1 613 ? -24.256 -18.503 20.732 1.00 88.25 613 ILE A CA 1
ATOM 4315 C C . ILE A 1 613 ? -23.296 -19.687 20.612 1.00 88.25 613 ILE A C 1
ATOM 4317 O O . ILE A 1 613 ? -23.228 -20.298 19.547 1.00 88.25 613 ILE A O 1
ATOM 4321 N N . ILE A 1 614 ? -22.640 -20.063 21.713 1.00 81.00 614 ILE A N 1
ATOM 4322 C CA . ILE A 1 614 ? -21.808 -21.268 21.819 1.00 81.00 614 ILE A CA 1
ATOM 4323 C C . ILE A 1 614 ? -22.306 -22.109 22.994 1.00 81.00 614 ILE A C 1
ATOM 4325 O O . ILE A 1 614 ? -22.599 -21.567 24.062 1.00 81.00 614 ILE A O 1
ATOM 4329 N N . VAL A 1 615 ? -22.431 -23.422 22.783 1.00 84.19 615 VAL A N 1
ATOM 4330 C CA . VAL A 1 615 ? -22.813 -24.401 23.810 1.00 84.19 615 VAL A CA 1
ATOM 4331 C C . VAL A 1 615 ? -21.892 -25.609 23.717 1.00 84.19 615 VAL A C 1
ATOM 4333 O O . VAL A 1 615 ? -21.804 -26.227 22.656 1.00 84.19 615 VAL A O 1
ATOM 4336 N N . ASP A 1 616 ? -21.252 -25.966 24.829 1.00 80.00 616 ASP A N 1
ATOM 4337 C CA . ASP A 1 616 ? -20.288 -27.070 24.924 1.00 80.00 616 ASP A CA 1
ATOM 4338 C C . ASP A 1 616 ? -19.192 -27.011 23.826 1.00 80.00 616 ASP A C 1
ATOM 4340 O O . ASP A 1 616 ? -18.861 -28.029 23.212 1.00 80.00 616 ASP A O 1
ATOM 4344 N N . GLY A 1 617 ? -18.674 -25.811 23.530 1.00 72.94 617 GLY A N 1
ATOM 4345 C CA . GLY A 1 617 ? -17.643 -25.564 22.508 1.00 72.94 617 GLY A CA 1
ATOM 4346 C C . GLY A 1 617 ? -18.136 -25.625 21.057 1.00 72.94 617 GLY A C 1
ATOM 4347 O O . GLY A 1 617 ? -17.336 -25.655 20.127 1.00 72.94 617 GLY A O 1
ATOM 4348 N N . VAL A 1 618 ? -19.454 -25.692 20.827 1.00 76.69 618 VAL A N 1
ATOM 4349 C CA . VAL A 1 618 ? -20.046 -25.754 19.481 1.00 76.69 618 VAL A CA 1
ATOM 4350 C C . VAL A 1 618 ? -20.936 -24.547 19.219 1.00 76.69 618 VAL A C 1
ATOM 4352 O O . VAL A 1 618 ? -21.854 -24.245 19.986 1.00 76.69 618 VAL A O 1
ATOM 4355 N N . VAL A 1 619 ? -20.722 -23.906 18.071 1.00 84.00 619 VAL A N 1
ATOM 4356 C CA . VAL A 1 619 ? -21.534 -22.777 17.609 1.00 84.00 619 VAL A CA 1
ATOM 4357 C C . VAL A 1 619 ? -22.979 -23.203 17.354 1.00 84.00 619 VAL A C 1
ATOM 4359 O O . VAL A 1 619 ? -23.279 -24.063 16.519 1.00 84.00 619 VAL A O 1
ATOM 4362 N N . ASN A 1 620 ? -23.917 -22.543 18.022 1.00 86.12 620 ASN A N 1
ATOM 4363 C CA . ASN A 1 620 ? -25.343 -22.690 17.786 1.00 86.12 620 ASN A CA 1
ATOM 4364 C C . ASN A 1 620 ? -25.798 -21.713 16.696 1.00 86.12 620 ASN A C 1
ATOM 4366 O O . ASN A 1 620 ? -26.380 -20.654 16.950 1.00 86.12 620 ASN A O 1
ATOM 4370 N N . THR A 1 621 ? -25.590 -22.106 15.440 1.00 84.94 621 THR A N 1
ATOM 4371 C CA . THR A 1 621 ? -25.915 -21.283 14.263 1.00 84.94 621 THR A CA 1
ATOM 4372 C C . THR A 1 621 ? -27.389 -20.850 14.214 1.00 84.94 621 THR A C 1
ATOM 4374 O O . THR A 1 621 ? -27.723 -19.831 13.612 1.00 84.94 621 THR A O 1
ATOM 4377 N N . ALA A 1 622 ? -28.310 -21.600 14.833 1.00 79.62 622 ALA A N 1
ATOM 4378 C CA . ALA A 1 622 ? -29.721 -21.217 14.891 1.00 79.62 622 ALA A CA 1
ATOM 4379 C C . ALA A 1 622 ? -29.960 -20.037 15.844 1.00 79.62 622 ALA A C 1
ATOM 4381 O O . ALA A 1 622 ? -30.696 -19.119 15.482 1.00 79.62 622 ALA A O 1
ATOM 4382 N N . ALA A 1 623 ? -29.332 -20.047 17.023 1.00 81.62 623 ALA A N 1
ATOM 4383 C CA . ALA A 1 623 ? -29.403 -18.942 17.976 1.00 81.62 623 ALA A CA 1
ATOM 4384 C C . ALA A 1 623 ? -28.709 -17.687 17.430 1.00 81.62 623 ALA A C 1
ATOM 4386 O O . ALA A 1 623 ? -29.293 -16.608 17.496 1.00 81.62 623 ALA A O 1
ATOM 4387 N N . LEU A 1 624 ? -27.542 -17.839 16.791 1.00 88.62 624 LEU A N 1
ATOM 4388 C CA . LEU A 1 624 ? -26.836 -16.738 16.124 1.00 88.62 624 LEU A CA 1
ATOM 4389 C C . LEU A 1 624 ? -27.709 -16.063 15.056 1.00 88.62 624 LEU A C 1
ATOM 4391 O O . LEU A 1 624 ? -27.899 -14.850 15.072 1.00 88.62 624 LEU A O 1
ATOM 4395 N N . ASN A 1 625 ? -28.322 -16.847 14.165 1.00 86.94 625 ASN A N 1
ATOM 4396 C CA . ASN A 1 625 ? -29.213 -16.302 13.138 1.00 86.94 625 ASN A CA 1
ATOM 4397 C C . ASN A 1 625 ? -30.451 -15.607 13.728 1.00 86.94 625 ASN A C 1
ATOM 4399 O O . ASN A 1 625 ? -30.944 -14.641 13.147 1.00 86.94 625 ASN A O 1
ATOM 4403 N N . GLN A 1 626 ? -30.975 -16.088 14.860 1.00 86.19 626 GLN A N 1
ATOM 4404 C CA . GLN A 1 626 ? -32.090 -15.435 15.553 1.00 86.19 626 GLN A CA 1
ATOM 4405 C C . GLN A 1 626 ? -31.665 -14.112 16.196 1.00 86.19 626 GLN A C 1
ATOM 4407 O O . GLN A 1 626 ? -32.407 -13.138 16.079 1.00 86.19 626 GLN A O 1
ATOM 4412 N N . ALA A 1 627 ? -30.474 -14.055 16.796 1.00 86.19 627 ALA A N 1
ATOM 4413 C CA . ALA A 1 627 ? -29.901 -12.825 17.334 1.00 86.19 627 ALA A CA 1
ATOM 4414 C C . ALA A 1 627 ? -29.695 -11.781 16.222 1.00 86.19 627 ALA A C 1
ATOM 4416 O O . ALA A 1 627 ? -30.194 -10.662 16.320 1.00 86.19 627 ALA A O 1
ATOM 4417 N N . ILE A 1 628 ? -29.076 -12.179 15.104 1.00 92.00 628 ILE A N 1
ATOM 4418 C CA . ILE A 1 628 ? -28.879 -11.320 13.925 1.00 92.00 628 ILE A CA 1
ATOM 4419 C C . ILE A 1 628 ? -30.221 -10.836 13.358 1.00 92.00 628 ILE A C 1
ATOM 4421 O O . ILE A 1 628 ? -30.352 -9.677 12.963 1.00 92.00 628 ILE A O 1
ATOM 4425 N N . ALA A 1 629 ? -31.241 -11.697 13.308 1.00 89.31 629 ALA A N 1
ATOM 4426 C CA . ALA A 1 629 ? -32.570 -11.303 12.846 1.00 89.31 629 ALA A CA 1
ATOM 4427 C C . ALA A 1 629 ? -33.237 -10.283 13.785 1.00 89.31 629 ALA A C 1
ATOM 4429 O O . ALA A 1 629 ? -33.889 -9.362 13.293 1.00 89.31 629 ALA A O 1
ATOM 4430 N N . ALA A 1 630 ? -33.053 -10.423 15.101 1.00 87.62 630 ALA A N 1
ATOM 4431 C CA . ALA A 1 630 ? -33.556 -9.471 16.088 1.00 87.62 630 ALA A CA 1
ATOM 4432 C C . ALA A 1 630 ? -32.884 -8.096 15.937 1.00 87.62 630 ALA A C 1
ATOM 4434 O O . ALA A 1 630 ? -33.584 -7.092 15.848 1.00 87.62 630 ALA A O 1
ATOM 4435 N N . VAL A 1 631 ? -31.555 -8.050 15.784 1.00 96.62 631 VAL A N 1
ATOM 4436 C CA . VAL A 1 631 ? -30.809 -6.798 15.544 1.00 96.62 631 VAL A CA 1
ATOM 4437 C C . VAL A 1 631 ? -31.232 -6.137 14.228 1.00 96.62 631 VAL A C 1
ATOM 4439 O O . VAL A 1 631 ? -31.484 -4.935 14.170 1.00 96.62 631 VAL A O 1
ATOM 4442 N N . ASN A 1 632 ? -31.386 -6.911 13.151 1.00 95.81 632 ASN A N 1
ATOM 4443 C CA . ASN A 1 632 ? -31.823 -6.364 11.863 1.00 95.81 632 ASN A CA 1
ATOM 4444 C C . ASN A 1 632 ? -33.224 -5.731 11.913 1.00 95.81 632 ASN A C 1
ATOM 4446 O O . ASN A 1 632 ? -33.501 -4.829 11.115 1.00 95.81 632 ASN A O 1
ATOM 4450 N N . ALA A 1 633 ? -34.083 -6.182 12.831 1.00 91.75 633 ALA A N 1
ATOM 4451 C CA . ALA A 1 633 ? -35.448 -5.694 13.004 1.00 91.75 633 ALA A CA 1
ATOM 4452 C C . ALA A 1 633 ? -35.560 -4.399 13.831 1.00 91.75 633 ALA A C 1
ATOM 4454 O O . ALA A 1 633 ? -36.655 -3.851 13.892 1.00 91.75 633 ALA A O 1
ATOM 4455 N N . LEU A 1 634 ? -34.465 -3.910 14.428 1.00 94.56 634 LEU A N 1
ATOM 4456 C CA . LEU A 1 634 ? -34.464 -2.672 15.216 1.00 94.56 634 LEU A CA 1
ATOM 4457 C C . LEU A 1 634 ? -34.871 -1.466 14.366 1.00 94.56 634 LEU A C 1
ATOM 4459 O O . LEU A 1 634 ? -34.366 -1.300 13.259 1.00 94.56 634 LEU A O 1
ATOM 4463 N N . ASP A 1 635 ? -35.701 -0.578 14.888 1.00 92.62 635 ASP A N 1
ATOM 4464 C CA . ASP A 1 635 ? -36.076 0.665 14.212 1.00 92.62 635 ASP A CA 1
ATOM 4465 C C . ASP A 1 635 ? -35.890 1.845 15.172 1.00 92.62 635 ASP A C 1
ATOM 4467 O O . ASP A 1 635 ? -36.110 1.707 16.371 1.00 92.62 635 ASP A O 1
ATOM 4471 N N . ALA A 1 636 ? -35.470 3.000 14.647 1.00 94.19 636 ALA A N 1
ATOM 4472 C CA . ALA A 1 636 ? -35.278 4.204 15.452 1.00 94.19 636 ALA A CA 1
ATOM 4473 C C . ALA A 1 636 ? -36.620 4.929 15.683 1.00 94.19 636 ALA A C 1
ATOM 4475 O O . ALA A 1 636 ? -37.227 5.415 14.725 1.00 94.19 636 ALA A O 1
ATOM 4476 N N . ASP A 1 637 ? -37.082 5.024 16.933 1.00 87.44 637 ASP A N 1
ATOM 4477 C CA . ASP A 1 637 ? -38.299 5.751 17.331 1.00 87.44 637 ASP A CA 1
ATOM 4478 C C . ASP A 1 637 ? -38.247 6.181 18.810 1.00 87.44 637 ASP A C 1
ATOM 4480 O O . ASP A 1 637 ? -37.475 5.655 19.600 1.00 87.44 637 ASP A O 1
ATOM 4484 N N . GLY A 1 638 ? -39.092 7.129 19.216 1.00 85.06 638 GLY A N 1
ATOM 4485 C CA . GLY A 1 638 ? -39.242 7.545 20.614 1.00 85.06 638 GLY A CA 1
ATOM 4486 C C . GLY A 1 638 ? -38.113 8.436 21.152 1.00 85.06 638 GLY A C 1
ATOM 4487 O O . GLY A 1 638 ? -37.277 8.940 20.402 1.00 85.06 638 GLY A O 1
ATOM 4488 N N . GLY A 1 639 ? -38.147 8.690 22.465 1.00 86.81 639 GLY A N 1
ATOM 4489 C CA . GLY A 1 639 ? -37.073 9.388 23.189 1.00 86.81 639 GLY A CA 1
ATOM 4490 C C . GLY A 1 639 ? -36.025 8.415 23.735 1.00 86.81 639 GLY A C 1
ATOM 4491 O O . GLY A 1 639 ? -35.991 7.268 23.312 1.00 86.81 639 GLY A O 1
ATOM 4492 N N . THR A 1 640 ? -35.191 8.855 24.675 1.00 91.88 640 THR A N 1
ATOM 4493 C CA . THR A 1 640 ? -34.007 8.106 25.135 1.00 91.88 640 THR A CA 1
ATOM 4494 C C . THR A 1 640 ? -34.034 7.967 26.656 1.00 91.88 640 THR A C 1
ATOM 4496 O O . THR A 1 640 ? -33.755 8.933 27.368 1.00 91.88 640 THR A O 1
ATOM 4499 N N . ASN A 1 641 ? -34.392 6.783 27.155 1.00 90.06 641 ASN A N 1
ATOM 4500 C CA . ASN A 1 641 ? -34.567 6.464 28.572 1.00 90.06 641 ASN A CA 1
ATOM 4501 C C . ASN A 1 641 ? -33.550 5.406 29.029 1.00 90.06 641 ASN A C 1
ATOM 4503 O O . ASN A 1 641 ? -33.766 4.200 28.887 1.00 90.06 641 ASN A O 1
ATOM 4507 N N . TYR A 1 642 ? -32.431 5.866 29.593 1.00 92.56 642 TYR A N 1
ATOM 4508 C CA . TYR A 1 642 ? -31.343 4.983 30.035 1.00 92.56 642 TYR A CA 1
ATOM 4509 C C . TYR A 1 642 ? -31.773 4.062 31.180 1.00 92.56 642 TYR A C 1
ATOM 4511 O O . TYR A 1 642 ? -31.375 2.898 31.215 1.00 92.56 642 TYR A O 1
ATOM 4519 N N . GLU A 1 643 ? -32.616 4.560 32.086 1.00 88.19 643 GLU A N 1
ATOM 4520 C CA . GLU A 1 643 ? -33.147 3.799 33.218 1.00 88.19 643 GLU A CA 1
ATOM 4521 C C . GLU A 1 643 ? -33.975 2.599 32.741 1.00 88.19 643 GLU A C 1
ATOM 4523 O O . GLU A 1 643 ? -33.812 1.490 33.248 1.00 88.19 643 GLU A O 1
ATOM 4528 N N . ALA A 1 644 ? -34.791 2.765 31.694 1.00 85.50 644 ALA A N 1
ATOM 4529 C CA . ALA A 1 644 ? -35.557 1.662 31.114 1.00 85.50 644 ALA A CA 1
ATOM 4530 C C . ALA A 1 644 ? -34.656 0.569 30.512 1.00 85.50 644 ALA A C 1
ATOM 4532 O O . ALA A 1 644 ? -34.882 -0.628 30.741 1.00 85.50 644 ALA A O 1
ATOM 4533 N N . GLY A 1 645 ? -33.635 0.966 29.744 1.00 88.56 645 GLY A N 1
ATOM 4534 C CA . GLY A 1 645 ? -32.665 0.048 29.139 1.00 88.56 645 GLY A CA 1
ATOM 4535 C C . GLY A 1 645 ? -31.880 -0.735 30.192 1.00 88.56 645 GLY A C 1
ATOM 4536 O O . GLY A 1 645 ? -31.919 -1.969 30.220 1.00 88.56 645 GLY A O 1
ATOM 4537 N N . LEU A 1 646 ? -31.229 -0.015 31.108 1.00 91.19 646 LEU A N 1
ATOM 4538 C CA . LEU A 1 646 ? -30.405 -0.598 32.168 1.00 91.19 646 LEU A CA 1
ATOM 4539 C C . LEU A 1 646 ? -31.234 -1.389 33.185 1.00 91.19 646 LEU A C 1
ATOM 4541 O O . LEU A 1 646 ? -3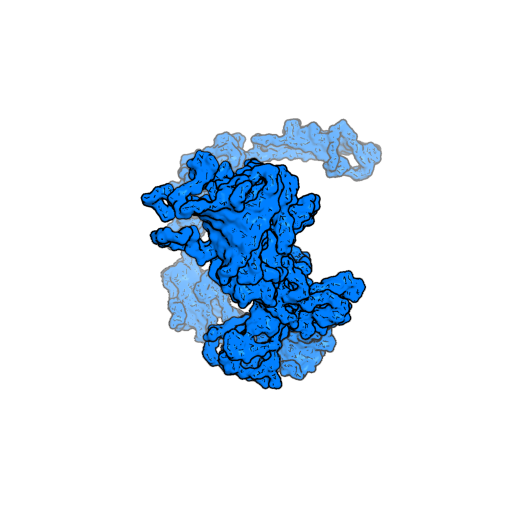0.786 -2.441 33.633 1.00 91.19 646 LEU A O 1
ATOM 4545 N N . GLY A 1 647 ? -32.457 -0.963 33.504 1.00 85.50 647 GLY A N 1
ATOM 4546 C CA . GLY A 1 647 ? -33.362 -1.693 34.397 1.00 85.50 647 GLY A CA 1
ATOM 4547 C C . GLY A 1 647 ? -33.820 -3.035 33.819 1.00 85.50 647 GLY A C 1
ATOM 4548 O O . GLY A 1 647 ? -33.869 -4.048 34.531 1.00 85.50 647 GLY A O 1
ATOM 4549 N N . THR A 1 648 ? -34.088 -3.087 32.511 1.00 84.19 648 THR A N 1
ATOM 4550 C CA . THR A 1 648 ? -34.432 -4.340 31.815 1.00 84.19 648 THR A CA 1
ATOM 4551 C C . THR A 1 648 ? -33.238 -5.295 31.779 1.00 84.19 648 THR A C 1
ATOM 4553 O O . THR A 1 648 ? -33.380 -6.474 32.119 1.00 84.19 648 THR A O 1
ATOM 4556 N N . ALA A 1 649 ? -32.039 -4.786 31.486 1.00 88.81 649 ALA A N 1
ATOM 4557 C CA . ALA A 1 649 ? -30.813 -5.579 31.531 1.00 88.81 649 ALA A CA 1
ATOM 4558 C C . ALA A 1 649 ? -30.480 -6.064 32.955 1.00 88.81 649 ALA A C 1
ATOM 4560 O O . ALA A 1 649 ? -30.170 -7.239 33.152 1.00 88.81 649 ALA A O 1
ATOM 4561 N N . ALA A 1 650 ? -30.623 -5.206 33.971 1.00 87.38 650 ALA A N 1
ATOM 4562 C CA . ALA A 1 650 ? -30.434 -5.559 35.379 1.00 87.38 650 ALA A CA 1
ATOM 4563 C C . ALA A 1 650 ? -31.393 -6.676 35.821 1.00 87.38 650 ALA A C 1
ATOM 4565 O O . ALA A 1 650 ? -30.996 -7.590 36.548 1.00 87.38 650 ALA A O 1
ATOM 4566 N N . SER A 1 651 ? -32.640 -6.644 35.343 1.00 81.50 651 SER A N 1
ATOM 4567 C CA . SER A 1 651 ? -33.634 -7.693 35.589 1.00 81.50 651 SER A CA 1
ATOM 4568 C C . SER A 1 651 ? -33.177 -9.041 35.022 1.00 81.50 651 SER A C 1
ATOM 4570 O O . SER A 1 651 ? -33.180 -10.049 35.740 1.00 81.50 651 SER A O 1
ATOM 4572 N N . TRP A 1 652 ? -32.690 -9.063 33.773 1.00 84.44 652 TRP A N 1
ATOM 4573 C CA . TRP A 1 652 ? -32.107 -10.269 33.175 1.00 84.44 652 TRP A CA 1
ATOM 4574 C C . TRP A 1 652 ? -30.882 -10.759 33.955 1.00 84.44 652 TRP A C 1
ATOM 4576 O O . TRP A 1 652 ? -30.842 -11.929 34.337 1.00 84.44 652 TRP A O 1
ATOM 4586 N N . ILE A 1 653 ? -29.935 -9.868 34.269 1.00 87.25 653 ILE A N 1
ATOM 4587 C CA . ILE A 1 653 ? -28.690 -10.174 34.993 1.00 87.25 653 ILE A CA 1
ATOM 4588 C C . ILE A 1 653 ? -28.973 -10.810 36.357 1.00 87.25 653 ILE A C 1
ATOM 4590 O O . ILE A 1 653 ? -28.366 -11.809 36.748 1.00 87.25 653 ILE A O 1
ATOM 4594 N N . GLN A 1 654 ? -29.950 -10.285 37.088 1.00 80.25 654 GLN A N 1
ATOM 4595 C CA . GLN A 1 654 ? -30.346 -10.862 38.370 1.00 80.25 654 GLN A CA 1
ATOM 4596 C C . GLN A 1 654 ? -31.150 -12.161 38.220 1.00 80.25 654 GLN A C 1
ATOM 4598 O O . GLN A 1 654 ? -31.345 -12.889 39.204 1.00 80.25 654 GLN A O 1
ATOM 4603 N N . GLY A 1 655 ? -31.589 -12.475 36.999 1.00 75.50 655 GLY A N 1
ATOM 4604 C CA . GLY A 1 655 ? -32.491 -13.568 36.665 1.00 75.50 655 GLY A CA 1
ATOM 4605 C C . GLY A 1 655 ? -33.904 -13.341 37.191 1.00 75.50 655 GLY A C 1
ATOM 4606 O O . GLY A 1 655 ? -34.618 -14.324 37.390 1.00 75.50 655 GLY A O 1
ATOM 4607 N N . THR A 1 656 ? -34.275 -12.091 37.478 1.00 70.56 656 THR A N 1
ATOM 4608 C CA . THR A 1 656 ? -35.506 -11.701 38.171 1.00 70.56 656 THR A CA 1
ATOM 4609 C C . THR A 1 656 ? -36.454 -11.003 37.197 1.00 70.56 656 THR A C 1
ATOM 4611 O O . THR A 1 656 ? -36.117 -9.964 36.650 1.00 70.56 656 THR A O 1
ATOM 4614 N N . ALA A 1 657 ? -37.655 -11.537 37.004 1.00 70.69 657 ALA A N 1
ATOM 4615 C CA . ALA A 1 657 ? -38.733 -10.891 36.267 1.00 70.69 657 ALA A CA 1
ATOM 4616 C C . ALA A 1 657 ? -39.709 -10.240 37.256 1.00 70.69 657 ALA A C 1
ATOM 4618 O O . ALA A 1 657 ? -40.336 -10.934 38.063 1.00 70.69 657 ALA A O 1
ATOM 4619 N N . ALA A 1 658 ? -39.827 -8.912 37.209 1.00 72.81 658 ALA A N 1
ATOM 4620 C CA . ALA A 1 658 ? -40.871 -8.182 37.924 1.00 72.81 658 ALA A CA 1
ATOM 4621 C C . ALA A 1 658 ? -42.241 -8.493 37.311 1.00 72.81 658 ALA A C 1
ATOM 4623 O O . ALA A 1 658 ? -42.364 -8.597 36.090 1.00 72.81 658 ALA A O 1
ATOM 4624 N N . ILE A 1 659 ? -43.268 -8.636 38.145 1.00 74.25 659 ILE A N 1
ATOM 4625 C CA . ILE A 1 659 ? -44.645 -8.833 37.690 1.00 74.25 659 ILE A CA 1
ATOM 4626 C C . ILE A 1 659 ? -45.311 -7.467 37.598 1.00 74.25 659 ILE A C 1
ATOM 4628 O O . ILE A 1 659 ? -45.508 -6.789 38.602 1.00 74.25 659 ILE A O 1
ATOM 4632 N N . THR A 1 660 ? -45.641 -7.053 36.379 1.00 65.38 660 THR A N 1
ATOM 4633 C CA . THR A 1 660 ? -46.072 -5.677 36.089 1.00 65.38 660 THR A CA 1
ATOM 4634 C C . THR A 1 660 ? -47.507 -5.593 35.593 1.00 65.38 660 THR A C 1
ATOM 4636 O O . THR A 1 660 ? -48.108 -4.521 35.616 1.00 65.38 660 THR A O 1
ATOM 4639 N N . SER A 1 661 ? -48.085 -6.705 35.135 1.00 64.44 661 SER A N 1
ATOM 4640 C CA . SER A 1 661 ? -49.450 -6.725 34.615 1.00 64.44 661 SER A CA 1
ATOM 4641 C C . SER A 1 661 ? -50.137 -8.064 34.848 1.00 64.44 661 SER A C 1
ATOM 4643 O O . SER A 1 661 ? -49.503 -9.080 35.139 1.00 64.44 661 SER A O 1
ATOM 4645 N N . TYR A 1 662 ? -51.458 -8.074 34.687 1.00 67.62 662 TYR A N 1
ATOM 4646 C CA . TYR A 1 662 ? -52.238 -9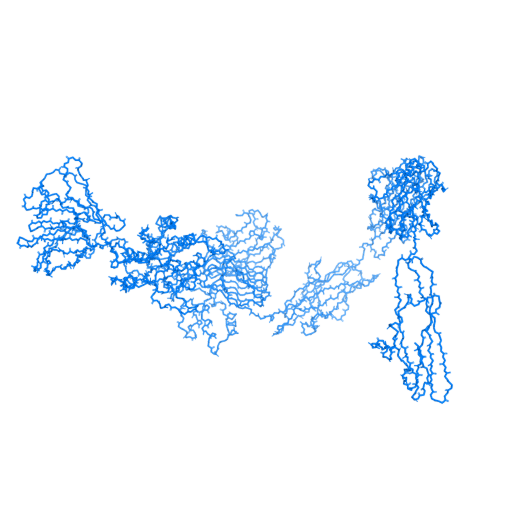.301 34.625 1.00 67.62 662 TYR A CA 1
ATOM 4647 C C . TYR A 1 662 ? -53.148 -9.309 33.400 1.00 67.62 662 TYR A C 1
ATOM 4649 O O . TYR A 1 662 ? -53.408 -8.291 32.756 1.00 67.62 662 TYR A O 1
ATOM 4657 N N . THR A 1 663 ? -53.628 -10.491 33.034 1.00 63.91 663 THR A N 1
ATOM 4658 C CA . THR A 1 663 ? -54.729 -10.638 32.084 1.00 63.91 663 THR A CA 1
ATOM 4659 C C . THR A 1 663 ? -55.720 -11.632 32.651 1.00 63.91 663 THR A C 1
ATOM 4661 O O . THR A 1 663 ? -55.344 -12.761 32.974 1.00 63.91 663 THR A O 1
ATOM 4664 N N . GLU A 1 664 ? -56.977 -11.217 32.759 1.00 59.72 664 GLU A N 1
ATOM 4665 C CA . GLU A 1 664 ? -58.060 -12.126 33.118 1.00 59.72 664 GLU A CA 1
ATOM 4666 C C . GLU A 1 664 ? -58.202 -13.186 32.032 1.00 59.72 664 GLU A C 1
ATOM 4668 O O . GLU A 1 664 ? -58.247 -12.896 30.831 1.00 59.72 664 GLU A O 1
ATOM 4673 N N . SER A 1 665 ? -58.198 -14.442 32.457 1.00 50.31 665 SER A N 1
ATOM 4674 C CA . SER A 1 665 ? -58.385 -15.560 31.553 1.00 50.31 665 SER A CA 1
ATOM 4675 C C . SER A 1 665 ? -59.880 -15.874 31.481 1.00 50.31 665 SER A C 1
ATOM 4677 O O . SER A 1 665 ? -60.343 -16.684 32.278 1.00 50.31 665 SER A O 1
ATOM 4679 N N . ASP A 1 666 ? -60.610 -15.325 30.495 1.00 49.34 666 ASP A N 1
ATOM 4680 C CA . ASP A 1 666 ? -61.934 -15.860 30.108 1.00 49.34 666 ASP A CA 1
ATOM 4681 C C . ASP A 1 666 ? -61.729 -17.298 29.625 1.00 49.34 666 ASP A C 1
ATOM 4683 O O . ASP A 1 666 ? -61.370 -17.572 28.470 1.00 49.34 666 ASP A O 1
ATOM 4687 N N . HIS A 1 667 ? -61.902 -18.236 30.550 1.00 46.31 667 HIS A N 1
ATOM 4688 C CA . HIS A 1 667 ? -61.838 -19.657 30.266 1.00 46.31 667 HIS A CA 1
ATOM 4689 C C . HIS A 1 667 ? -63.205 -20.344 30.287 1.00 46.31 667 HIS A C 1
ATOM 4691 O O . HIS A 1 667 ? -63.255 -21.571 30.169 1.00 46.31 667 HIS A O 1
ATOM 4697 N N . ASN A 1 668 ? -64.313 -19.584 30.269 1.00 42.56 668 ASN A N 1
ATOM 4698 C CA . ASN A 1 668 ? -65.620 -20.118 29.889 1.00 42.56 668 ASN A CA 1
ATOM 4699 C C . ASN A 1 668 ? -66.646 -19.045 29.456 1.00 42.56 668 ASN A C 1
ATOM 4701 O O . ASN A 1 668 ? -67.490 -18.608 30.240 1.00 42.56 668 ASN A O 1
ATOM 4705 N N . SER A 1 669 ? -66.709 -18.787 28.147 1.00 38.88 669 SER A N 1
ATOM 4706 C CA . SER A 1 669 ? -67.733 -17.962 27.475 1.00 38.88 669 SER A CA 1
ATOM 4707 C C . SER A 1 669 ? -69.220 -18.370 27.660 1.00 38.88 669 SER A C 1
ATOM 4709 O O . SER A 1 669 ? -70.075 -17.836 26.951 1.00 38.88 669 SER A O 1
ATOM 4711 N N . ASP A 1 670 ? -69.574 -19.301 28.561 1.00 40.31 670 ASP A N 1
ATOM 4712 C CA . ASP A 1 670 ? -70.966 -19.744 28.779 1.00 40.31 670 ASP A CA 1
ATOM 4713 C C . ASP A 1 670 ? -71.465 -19.700 30.243 1.00 40.31 670 ASP A C 1
ATOM 4715 O O . ASP A 1 670 ? -72.611 -20.084 30.488 1.00 40.31 670 ASP A O 1
ATOM 4719 N N . THR A 1 671 ? -70.689 -19.210 31.226 1.00 40.53 671 THR A N 1
ATOM 4720 C CA . THR A 1 671 ? -71.212 -19.033 32.609 1.00 40.53 671 THR A CA 1
ATOM 4721 C C . THR A 1 671 ? -70.875 -17.729 33.331 1.00 40.53 671 THR A C 1
ATOM 4723 O O . THR A 1 671 ? -71.601 -17.416 34.270 1.00 40.53 671 THR A O 1
ATOM 4726 N N . GLY A 1 672 ? -69.907 -16.925 32.879 1.00 41.06 672 GLY A N 1
ATOM 4727 C CA . GLY A 1 672 ? -69.594 -15.642 33.530 1.00 41.06 672 GLY A CA 1
ATOM 4728 C C . GLY A 1 672 ? -69.005 -15.768 34.942 1.00 41.06 672 GLY A C 1
ATOM 4729 O O . GLY A 1 672 ? -69.263 -14.888 35.754 1.00 41.06 672 GLY A O 1
ATOM 4730 N N . ASP A 1 673 ? -68.272 -16.855 35.205 1.00 47.34 673 ASP A N 1
ATOM 4731 C CA . ASP A 1 673 ? -67.409 -17.027 36.384 1.00 47.34 673 ASP A CA 1
ATOM 4732 C C . ASP A 1 673 ? -65.955 -16.902 35.893 1.00 47.34 673 ASP A C 1
ATOM 4734 O O . ASP A 1 673 ? -65.499 -17.764 35.134 1.00 47.34 673 ASP A O 1
ATOM 4738 N N . ASP A 1 674 ? -65.264 -15.826 36.278 1.00 50.75 674 ASP A N 1
ATOM 4739 C CA . ASP A 1 674 ? -63.851 -15.565 35.967 1.00 50.75 674 ASP A CA 1
ATOM 4740 C C . ASP A 1 674 ? -63.010 -15.799 37.242 1.00 50.75 674 ASP A C 1
ATOM 4742 O O . ASP A 1 674 ? -62.852 -14.905 38.069 1.00 50.75 674 ASP A O 1
ATOM 4746 N N . ASP A 1 675 ? -62.497 -17.023 37.429 1.00 58.28 675 ASP A N 1
ATOM 4747 C CA . ASP A 1 675 ? -61.892 -17.476 38.703 1.00 58.28 675 ASP A CA 1
ATOM 4748 C C . ASP A 1 675 ? -60.340 -17.539 38.702 1.00 58.28 675 ASP A C 1
ATOM 4750 O O . ASP A 1 675 ? -59.736 -18.066 39.644 1.00 58.28 675 ASP A O 1
ATOM 4754 N N . ALA A 1 676 ? -59.663 -17.043 37.652 1.00 64.31 676 ALA A N 1
ATOM 4755 C CA . ALA A 1 676 ? -58.194 -17.043 37.573 1.00 64.31 676 ALA A CA 1
ATOM 4756 C C . ALA A 1 676 ? -57.597 -15.933 36.683 1.00 64.31 676 ALA A C 1
ATOM 4758 O O . ALA A 1 676 ? -58.144 -15.579 35.633 1.00 64.31 676 ALA A O 1
ATOM 4759 N N . ALA A 1 677 ? -56.406 -15.448 37.051 1.00 69.94 677 ALA A N 1
ATOM 4760 C CA . ALA A 1 677 ? -55.664 -14.429 36.302 1.00 69.94 677 ALA A CA 1
ATOM 4761 C C . ALA A 1 677 ? -54.238 -14.882 35.949 1.00 69.94 677 ALA A C 1
ATOM 4763 O O . ALA A 1 677 ? -53.544 -15.509 36.753 1.00 69.94 677 ALA A O 1
ATOM 4764 N N . LEU A 1 678 ? -53.786 -14.548 34.736 1.00 73.31 678 LEU A N 1
ATOM 4765 C CA . LEU A 1 678 ? -52.399 -14.743 34.309 1.00 73.31 678 LEU A CA 1
ATOM 4766 C C . LEU A 1 678 ? -51.566 -13.534 34.722 1.00 73.31 678 LEU A C 1
ATOM 4768 O O . LEU A 1 678 ? -51.816 -12.431 34.238 1.00 73.31 678 LEU A O 1
ATOM 4772 N N . LEU A 1 679 ? -50.559 -13.763 35.556 1.00 75.06 679 LEU A N 1
ATOM 4773 C CA . LEU A 1 679 ? -49.601 -12.758 36.000 1.00 75.06 679 LEU A CA 1
ATOM 4774 C C . LEU A 1 679 ? -48.434 -12.698 35.024 1.00 75.06 679 LEU A C 1
ATOM 4776 O O . LEU A 1 679 ? -47.816 -13.726 34.717 1.00 75.06 679 LEU A O 1
ATOM 4780 N N . LYS A 1 680 ? -48.149 -11.498 34.524 1.00 70.94 680 LYS A N 1
ATOM 4781 C CA . LYS A 1 680 ? -47.196 -11.267 33.444 1.00 70.94 680 LYS A CA 1
ATOM 4782 C C . LYS A 1 680 ? -46.100 -10.298 33.850 1.00 70.94 680 LYS A C 1
ATOM 4784 O O . LYS A 1 680 ? -46.339 -9.347 34.597 1.00 70.94 680 LYS A O 1
ATOM 4789 N N . GLY A 1 681 ? -44.908 -10.546 33.322 1.00 65.44 681 GLY A N 1
ATOM 4790 C CA . GLY A 1 681 ? -43.820 -9.582 33.396 1.00 65.44 681 GLY A CA 1
ATOM 4791 C C . GLY A 1 681 ? -43.966 -8.473 32.360 1.00 65.44 681 GLY A C 1
ATOM 4792 O O . GLY A 1 681 ? -44.900 -8.473 31.552 1.00 65.44 681 GLY A O 1
ATOM 4793 N N . ALA A 1 682 ? -43.019 -7.534 32.379 1.00 60.84 682 ALA A N 1
ATOM 4794 C CA . ALA A 1 682 ? -42.952 -6.433 31.414 1.00 60.84 682 ALA A CA 1
ATOM 4795 C C . ALA A 1 682 ? -42.811 -6.921 29.959 1.00 60.84 682 ALA A C 1
ATOM 4797 O O . ALA A 1 682 ? -43.317 -6.288 29.040 1.00 60.84 682 ALA A O 1
ATOM 4798 N N . ASP A 1 683 ? -42.212 -8.096 29.768 1.00 54.56 683 ASP A N 1
ATOM 4799 C CA . ASP A 1 683 ? -42.067 -8.796 28.487 1.00 54.56 683 ASP A CA 1
ATOM 4800 C C . ASP A 1 683 ? -43.372 -9.440 27.969 1.00 54.56 683 ASP A C 1
ATOM 4802 O O . ASP A 1 683 ? -43.402 -10.041 26.896 1.00 54.56 683 ASP A O 1
ATOM 4806 N N . GLY A 1 684 ? -44.463 -9.370 28.740 1.00 61.06 684 GLY A N 1
ATOM 4807 C CA . GLY A 1 684 ? -45.738 -10.013 28.427 1.00 61.06 684 GLY A CA 1
ATOM 4808 C C . GLY A 1 684 ? -45.757 -11.532 28.647 1.00 61.06 684 GLY A C 1
ATOM 4809 O O . GLY A 1 684 ? -46.812 -12.155 28.455 1.00 61.06 684 GLY A O 1
ATOM 4810 N N . THR A 1 685 ? -44.646 -12.134 29.083 1.00 70.31 685 THR A N 1
ATOM 4811 C CA . THR A 1 685 ? -44.560 -13.555 29.433 1.00 70.31 685 THR A CA 1
ATOM 4812 C C . THR A 1 685 ? -45.407 -13.819 30.668 1.00 70.31 685 THR A C 1
ATOM 4814 O O . THR A 1 685 ? -45.307 -13.113 31.668 1.00 70.31 685 THR A O 1
ATOM 4817 N N . ALA A 1 686 ? -46.249 -14.853 30.618 1.00 76.31 686 ALA A N 1
ATOM 4818 C CA . ALA A 1 686 ? -47.007 -15.289 31.784 1.00 76.31 686 ALA A CA 1
ATOM 4819 C C . ALA A 1 686 ? -46.120 -16.150 32.693 1.00 76.31 686 ALA A C 1
ATOM 4821 O O . ALA A 1 686 ? -45.696 -17.241 32.303 1.00 76.31 686 ALA A O 1
ATOM 4822 N N . TYR A 1 687 ? -45.863 -15.663 33.904 1.00 79.62 687 TYR A N 1
ATOM 4823 C CA . TYR A 1 687 ? -44.993 -16.318 34.882 1.00 79.62 687 TYR A CA 1
ATOM 4824 C C . TYR A 1 687 ? -45.765 -17.118 35.921 1.00 79.62 687 TYR A C 1
ATOM 4826 O O . TYR A 1 687 ? -45.264 -18.137 36.392 1.00 79.62 687 TYR A O 1
ATOM 4834 N N . ALA A 1 688 ? -46.982 -16.691 36.251 1.00 80.44 688 ALA A N 1
ATOM 4835 C CA . ALA A 1 688 ? -47.840 -17.408 37.179 1.00 80.44 688 ALA A CA 1
ATOM 4836 C C . ALA A 1 688 ? -49.307 -17.356 36.749 1.00 80.44 688 ALA A C 1
ATOM 4838 O O . ALA A 1 688 ? -49.756 -16.393 36.127 1.00 80.44 688 ALA A O 1
ATOM 4839 N N . LEU A 1 689 ? -50.061 -18.378 37.135 1.00 78.31 689 LEU A N 1
ATOM 4840 C CA . LEU A 1 689 ? -51.519 -18.348 37.185 1.00 78.31 689 LEU A CA 1
ATOM 4841 C C . LEU A 1 689 ? -51.931 -18.211 38.653 1.00 78.31 689 LEU A C 1
ATOM 4843 O O . LEU A 1 689 ? -51.492 -19.007 39.483 1.00 78.31 689 LEU A O 1
ATOM 4847 N N . VAL A 1 690 ? -52.756 -17.221 38.985 1.00 77.00 690 VAL A N 1
ATOM 4848 C CA . VAL A 1 690 ? -53.277 -17.036 40.347 1.00 77.00 690 VAL A CA 1
ATOM 4849 C C . VAL A 1 690 ? -54.758 -17.423 40.420 1.00 77.00 690 VAL A C 1
ATOM 4851 O O . VAL A 1 690 ? -55.528 -17.082 39.522 1.00 77.00 690 VAL A O 1
ATOM 4854 N N . SER A 1 691 ? -55.141 -18.167 41.465 1.00 72.56 691 SER A N 1
ATOM 4855 C CA . SER A 1 691 ? -56.511 -18.653 41.730 1.00 72.56 691 SER A CA 1
ATOM 4856 C C . SER A 1 691 ? -56.800 -18.758 43.237 1.00 72.56 691 SER A C 1
ATOM 4858 O O . SER A 1 691 ? -55.870 -18.819 44.046 1.00 72.56 691 SER A O 1
ATOM 4860 N N . GLY A 1 692 ? -58.072 -18.747 43.661 1.00 65.81 692 GLY A N 1
ATOM 4861 C CA . GLY A 1 692 ? -58.438 -18.580 45.080 1.00 65.81 692 GLY A CA 1
ATOM 4862 C C . GLY A 1 692 ? -59.743 -19.266 45.489 1.00 65.81 692 GLY A C 1
ATOM 4863 O O . GLY A 1 692 ? -60.602 -19.520 44.651 1.00 65.81 692 GLY A O 1
ATOM 4864 N N . TRP A 1 693 ? -59.891 -19.593 46.786 1.00 63.59 693 TRP A N 1
ATOM 4865 C CA . TRP A 1 693 ? -61.010 -20.394 47.317 1.00 63.59 693 TRP A CA 1
ATOM 4866 C C . TRP A 1 693 ? -61.472 -19.973 48.719 1.00 63.59 693 TRP A C 1
ATOM 4868 O O . TRP A 1 693 ? -60.653 -19.790 49.619 1.00 63.59 693 TRP A O 1
ATOM 4878 N N . GLY A 1 694 ? -62.796 -19.950 48.935 1.00 56.22 694 GLY A N 1
ATOM 4879 C CA . GLY A 1 694 ? -63.423 -19.706 50.241 1.00 56.22 694 GLY A CA 1
ATOM 4880 C C . GLY A 1 694 ? -63.817 -20.960 51.051 1.00 56.22 694 GLY A C 1
ATOM 4881 O O . GLY A 1 694 ? -63.863 -22.082 50.533 1.00 56.22 694 GLY A O 1
ATOM 4882 N N . PRO A 1 695 ? -64.202 -20.795 52.333 1.00 50.03 695 PRO A N 1
ATOM 4883 C CA . PRO A 1 695 ? -64.344 -21.886 53.310 1.00 50.03 695 PRO A CA 1
ATOM 4884 C C . PRO A 1 695 ? -65.509 -22.871 53.075 1.00 50.03 695 PRO A C 1
ATOM 4886 O O . PRO A 1 695 ? -65.608 -23.883 53.774 1.00 50.03 695 PRO A O 1
ATOM 4889 N N . THR A 1 696 ? -66.418 -22.613 52.123 1.00 49.62 696 THR A N 1
ATOM 4890 C CA . THR A 1 696 ? -67.582 -23.487 51.842 1.00 49.62 696 THR A CA 1
ATOM 4891 C C . THR A 1 696 ? -67.433 -24.387 50.612 1.00 49.62 696 THR A C 1
ATOM 4893 O O . THR A 1 696 ? -68.329 -25.197 50.369 1.00 49.62 696 THR A O 1
ATOM 4896 N N . LEU A 1 697 ? -66.304 -24.315 49.888 1.00 48.47 697 LEU A N 1
ATOM 4897 C CA . LEU A 1 697 ? -66.030 -25.098 48.668 1.00 48.47 697 LEU A CA 1
ATOM 4898 C C . LEU A 1 697 ? -67.133 -24.987 47.589 1.00 48.47 697 LEU A C 1
ATOM 4900 O O . LEU A 1 697 ? -67.318 -25.907 46.793 1.00 48.47 697 LEU A O 1
ATOM 4904 N N . ALA A 1 698 ? -67.898 -23.893 47.583 1.00 44.84 698 ALA A N 1
ATOM 4905 C CA . ALA A 1 698 ? -68.843 -23.567 46.523 1.00 44.84 698 ALA A CA 1
ATOM 4906 C C . ALA A 1 698 ? -68.228 -22.469 45.645 1.00 44.84 698 ALA A C 1
ATOM 4908 O O . ALA A 1 698 ? -67.794 -21.460 46.195 1.00 44.84 698 ALA A O 1
ATOM 4909 N N . LEU A 1 699 ? -68.214 -22.683 44.320 1.00 41.91 699 LEU A N 1
ATOM 4910 C CA . LEU A 1 699 ? -67.980 -21.644 43.308 1.00 41.91 699 LEU A CA 1
ATOM 4911 C C . LEU A 1 699 ? -69.088 -20.594 43.450 1.00 41.91 699 LEU A C 1
ATOM 4913 O O . LEU A 1 699 ? -70.192 -20.747 42.926 1.00 41.91 699 LEU A O 1
ATOM 4917 N N . SER A 1 700 ? -68.854 -19.598 44.282 1.00 39.88 700 SER A N 1
ATOM 4918 C CA . SER A 1 700 ? -69.606 -18.357 44.275 1.00 39.88 700 SER A CA 1
ATOM 4919 C C . SER A 1 700 ? -68.589 -17.281 44.573 1.00 39.88 700 SER A C 1
ATOM 4921 O O . SER A 1 700 ? -68.025 -17.326 45.669 1.00 39.88 700 SER A O 1
ATOM 4923 N N . ASP A 1 701 ? -68.377 -16.419 43.580 1.00 47.66 701 ASP A N 1
ATOM 4924 C CA . ASP A 1 701 ? -67.466 -15.283 43.480 1.00 47.66 701 ASP A CA 1
ATOM 4925 C C . ASP A 1 701 ? -66.745 -14.971 44.798 1.00 47.66 701 ASP A C 1
ATOM 4927 O O . ASP A 1 701 ? -67.388 -14.621 45.799 1.00 47.66 701 ASP A O 1
ATOM 4931 N N . LEU A 1 702 ? -65.414 -15.054 44.802 1.00 45.66 702 LEU A N 1
ATOM 4932 C CA . LEU A 1 702 ? -64.634 -14.380 45.833 1.00 45.66 702 LEU A CA 1
ATOM 4933 C C . LEU A 1 702 ? -64.965 -12.889 45.737 1.00 45.66 702 LEU A C 1
ATOM 4935 O O . LEU A 1 702 ? -64.683 -12.229 44.740 1.00 45.66 702 LEU A O 1
ATOM 4939 N N . LYS A 1 703 ? -65.684 -12.401 46.746 1.00 46.78 703 LYS A N 1
ATOM 4940 C CA . LYS A 1 703 ? -66.111 -11.011 46.859 1.00 46.78 703 LYS A CA 1
ATOM 4941 C C . LYS A 1 703 ? -65.283 -10.348 47.933 1.00 46.78 703 LYS A C 1
ATOM 4943 O O . LYS A 1 703 ? -65.020 -10.956 48.974 1.00 46.78 703 LYS A O 1
ATOM 4948 N N . ASP A 1 704 ? -64.945 -9.088 47.708 1.00 44.22 704 ASP A N 1
ATOM 4949 C CA . ASP A 1 704 ? -64.433 -8.239 48.774 1.00 44.22 704 ASP A CA 1
ATOM 4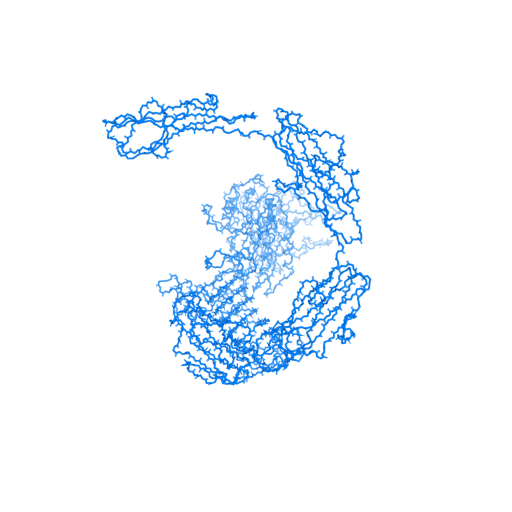950 C C . ASP A 1 704 ? -65.466 -8.124 49.923 1.00 44.22 704 ASP A C 1
ATOM 4952 O O . ASP A 1 704 ? -66.620 -8.571 49.835 1.00 44.22 704 ASP A O 1
ATOM 4956 N N . ALA A 1 705 ? -65.087 -7.469 51.023 1.00 37.91 705 ALA A N 1
ATOM 4957 C CA . ALA A 1 705 ? -65.985 -7.235 52.157 1.00 37.91 705 ALA A CA 1
ATOM 4958 C C . ALA A 1 705 ? -67.270 -6.438 51.800 1.00 37.91 705 ALA A C 1
ATOM 4960 O O . ALA A 1 705 ? -68.190 -6.358 52.628 1.00 37.91 705 ALA A O 1
ATOM 4961 N N . ASN A 1 706 ? -67.363 -5.866 50.591 1.00 41.16 706 ASN A N 1
ATOM 4962 C CA . ASN A 1 706 ? -68.479 -5.057 50.097 1.00 41.16 706 ASN A CA 1
ATOM 4963 C C . ASN A 1 706 ? -69.396 -5.788 49.098 1.00 41.16 706 ASN A C 1
ATOM 4965 O O . ASN A 1 706 ? -70.514 -5.318 48.864 1.00 41.16 706 ASN A O 1
ATOM 4969 N N . GLY A 1 707 ? -69.007 -6.959 48.588 1.00 44.62 707 GLY A N 1
ATOM 4970 C CA . GLY A 1 707 ? -69.816 -7.766 47.674 1.00 44.62 707 GLY A CA 1
ATOM 4971 C C . GLY A 1 707 ? -69.539 -7.543 46.182 1.00 44.62 707 GLY A C 1
ATOM 4972 O O . GLY A 1 707 ? -70.342 -8.024 45.370 1.00 44.62 707 GLY A O 1
ATOM 4973 N N . ASP A 1 708 ? -68.454 -6.847 45.839 1.00 47.97 708 ASP A N 1
ATOM 4974 C CA . ASP A 1 708 ? -67.998 -6.631 44.462 1.00 47.97 708 ASP A CA 1
ATOM 4975 C C . ASP A 1 708 ? -67.090 -7.793 44.005 1.00 47.97 708 ASP A C 1
ATOM 4977 O O . ASP A 1 708 ? -66.467 -8.460 44.832 1.00 47.97 708 ASP A O 1
ATOM 4981 N N . THR A 1 709 ? -67.066 -8.081 42.697 1.00 50.69 709 THR A N 1
ATOM 4982 C CA . THR A 1 709 ? -66.128 -9.044 42.092 1.00 50.69 709 THR A CA 1
ATOM 4983 C C . THR A 1 709 ? -64.695 -8.545 42.283 1.00 50.69 709 THR A C 1
ATOM 4985 O O . THR A 1 709 ? -64.437 -7.349 42.138 1.00 50.69 709 THR A O 1
ATOM 4988 N N . MET A 1 710 ? -63.782 -9.435 42.679 1.00 48.94 710 MET A N 1
ATOM 4989 C CA . MET A 1 710 ? -62.364 -9.104 42.851 1.00 48.94 710 MET A CA 1
ATOM 4990 C C . MET A 1 710 ? -61.705 -8.840 41.486 1.00 48.94 710 MET A C 1
ATOM 4992 O O . MET A 1 710 ? -61.284 -9.783 40.820 1.00 48.94 710 MET A O 1
ATOM 4996 N N . ASP A 1 711 ? -61.593 -7.571 41.093 1.00 43.84 711 ASP A N 1
ATOM 4997 C CA . ASP A 1 711 ? -60.762 -7.120 39.970 1.00 43.84 711 ASP A CA 1
ATOM 4998 C C . ASP A 1 711 ? -59.351 -6.796 40.521 1.00 43.84 711 ASP A C 1
ATOM 5000 O O . ASP A 1 711 ? -59.224 -5.811 41.251 1.00 43.84 711 ASP A O 1
ATOM 5004 N N . GLY A 1 712 ? -58.301 -7.568 40.181 1.00 50.47 712 GLY A N 1
ATOM 5005 C CA . GLY A 1 712 ? -56.904 -7.187 40.516 1.00 50.47 712 GLY A CA 1
ATOM 5006 C C . GLY A 1 712 ? -55.992 -8.208 41.213 1.00 50.47 712 GLY A C 1
ATOM 5007 O O . GLY A 1 712 ? -55.086 -7.844 41.952 1.00 50.47 712 GLY A O 1
ATOM 5008 N N . TRP A 1 713 ? -56.156 -9.503 40.965 1.00 56.81 713 TRP A N 1
ATOM 5009 C CA . TRP A 1 713 ? -55.433 -10.541 41.699 1.00 56.81 713 TRP A CA 1
ATOM 5010 C C . TRP A 1 713 ? -53.899 -10.449 41.569 1.00 56.81 713 TRP A C 1
ATOM 5012 O O . TRP A 1 713 ? -53.345 -10.725 40.508 1.00 56.81 713 TRP A O 1
ATOM 5022 N N . GLY A 1 714 ? -53.210 -10.165 42.678 1.00 55.19 714 GLY A N 1
ATOM 5023 C CA . GLY A 1 714 ? -51.784 -10.449 42.858 1.00 55.19 714 GLY A CA 1
ATOM 5024 C C . GLY A 1 714 ? -50.793 -9.530 42.131 1.00 55.19 714 GLY A C 1
ATOM 5025 O O . GLY A 1 714 ? -49.652 -9.957 41.942 1.00 55.19 714 GLY A O 1
ATOM 5026 N N . VAL A 1 715 ? -51.199 -8.315 41.733 1.00 50.69 715 VAL A N 1
ATOM 5027 C CA . VAL A 1 715 ? -50.343 -7.288 41.097 1.00 50.69 715 VAL A CA 1
ATOM 5028 C C . VAL A 1 715 ? -50.543 -5.932 41.785 1.00 50.69 715 VAL A C 1
ATOM 5030 O O . VAL A 1 715 ? -51.642 -5.593 42.208 1.00 50.69 715 VAL A O 1
ATOM 5033 N N . GLN A 1 716 ? -49.487 -5.120 41.866 1.00 47.44 716 GLN A N 1
ATOM 5034 C CA . GLN A 1 716 ? -49.493 -3.815 42.531 1.00 47.44 716 GLN A CA 1
ATOM 5035 C C . GLN A 1 716 ? -50.584 -2.858 41.985 1.00 47.44 716 GLN A C 1
ATOM 5037 O O . GLN A 1 716 ? -50.434 -2.297 40.902 1.00 47.44 716 GLN A O 1
ATOM 5042 N N . GLY A 1 717 ? -51.637 -2.580 42.774 1.00 46.03 717 GLY A N 1
ATOM 5043 C CA . GLY A 1 717 ? -52.489 -1.391 42.586 1.00 46.03 717 GLY A CA 1
ATOM 5044 C C . GLY A 1 717 ? -54.011 -1.567 42.505 1.00 46.03 717 GLY A C 1
ATOM 5045 O O . GLY A 1 717 ? -54.687 -0.563 42.261 1.00 46.03 717 GLY A O 1
ATOM 5046 N N . GLY A 1 718 ? -54.587 -2.750 42.729 1.00 47.81 718 GLY A N 1
ATOM 5047 C CA . GLY A 1 718 ? -56.040 -2.876 42.869 1.00 47.81 718 GLY A CA 1
ATOM 5048 C C . GLY A 1 718 ? -56.511 -2.377 44.239 1.00 47.81 718 GLY A C 1
ATOM 5049 O O . GLY A 1 718 ? -55.910 -2.621 45.284 1.00 47.81 718 GLY A O 1
ATOM 5050 N N . THR A 1 719 ? -57.598 -1.605 44.271 1.00 43.16 719 THR A N 1
ATOM 5051 C CA . THR A 1 719 ? -58.194 -1.146 45.539 1.00 43.16 719 THR A CA 1
ATOM 5052 C C . THR A 1 719 ? -59.099 -2.201 46.192 1.00 43.16 719 THR A C 1
ATOM 5054 O O . THR A 1 719 ? -59.677 -1.901 47.235 1.00 43.16 719 THR A O 1
ATOM 5057 N N . ASN A 1 720 ? -59.216 -3.401 45.598 1.00 48.91 720 ASN A N 1
ATOM 5058 C CA . ASN A 1 720 ? -60.184 -4.451 45.947 1.00 48.91 720 ASN A CA 1
ATOM 5059 C C . ASN A 1 720 ? -59.547 -5.852 46.182 1.00 48.91 720 ASN A C 1
ATOM 5061 O O . ASN A 1 720 ? -60.272 -6.843 46.241 1.00 48.91 720 ASN A O 1
ATOM 5065 N N . ASP A 1 721 ? -58.225 -5.947 46.374 1.00 54.28 721 ASP A N 1
ATOM 5066 C CA . ASP A 1 721 ? -57.462 -7.219 46.333 1.00 54.28 721 ASP A CA 1
ATOM 5067 C C . ASP A 1 721 ? -57.332 -7.938 47.694 1.00 54.28 721 ASP A C 1
ATOM 5069 O O . ASP A 1 721 ? -56.305 -8.544 48.006 1.00 54.28 721 ASP A O 1
ATOM 5073 N N . GLU A 1 722 ? -58.329 -7.830 48.572 1.00 62.16 722 GLU A N 1
ATOM 5074 C CA . GLU A 1 722 ? -58.220 -8.338 49.945 1.00 62.16 722 GLU A CA 1
ATOM 5075 C C . GLU A 1 722 ? -58.581 -9.832 50.057 1.00 62.16 722 GLU A C 1
ATOM 5077 O O . GLU A 1 722 ? -59.734 -10.220 49.880 1.00 62.16 722 GLU A O 1
ATOM 5082 N N . VAL A 1 723 ? -57.615 -10.671 50.447 1.00 67.12 723 VAL A N 1
ATOM 5083 C CA . VAL A 1 723 ? -57.837 -12.070 50.849 1.00 67.12 723 VAL A CA 1
ATOM 5084 C C . VAL A 1 723 ? -58.459 -12.096 52.246 1.00 67.12 723 VAL A C 1
ATOM 5086 O O . VAL A 1 723 ? -57.878 -11.560 53.198 1.00 67.12 723 VAL A O 1
ATOM 5089 N N . ASN A 1 724 ? -59.624 -12.730 52.399 1.00 68.38 724 ASN A N 1
ATOM 5090 C CA . ASN A 1 724 ? -60.316 -12.809 53.685 1.00 68.38 724 ASN A CA 1
ATOM 5091 C C . ASN A 1 724 ? -59.766 -13.933 54.587 1.00 68.38 724 ASN A C 1
ATOM 5093 O O . ASN A 1 724 ? -59.189 -14.917 54.114 1.00 68.38 724 ASN A O 1
ATOM 5097 N N . PRO A 1 725 ? -60.007 -13.859 55.909 1.00 70.75 725 PRO A N 1
ATOM 5098 C CA . PRO A 1 725 ? -59.757 -14.978 56.812 1.00 70.75 725 PRO A CA 1
ATOM 5099 C C . PRO A 1 725 ? -60.487 -16.250 56.364 1.00 70.75 725 PRO A C 1
ATOM 5101 O O . PRO A 1 725 ? -61.657 -16.200 55.988 1.00 70.75 725 PRO A O 1
ATOM 5104 N N . ASP A 1 726 ? -59.815 -17.396 56.477 1.00 71.56 726 ASP A N 1
ATOM 5105 C CA . ASP A 1 726 ? -60.267 -18.720 56.017 1.00 71.56 726 ASP A CA 1
ATOM 5106 C C . ASP A 1 726 ? -60.295 -18.927 54.485 1.00 71.56 726 ASP A C 1
ATOM 5108 O O . ASP A 1 726 ? -60.765 -19.974 54.024 1.00 71.56 726 ASP A O 1
ATOM 5112 N N . GLU A 1 727 ? -59.754 -17.991 53.699 1.00 71.19 727 GLU A N 1
ATOM 5113 C CA . GLU A 1 727 ? -59.520 -18.161 52.258 1.00 71.19 727 GLU A CA 1
ATOM 5114 C C . GLU A 1 727 ? -58.104 -18.677 51.960 1.00 71.19 727 GLU A C 1
ATOM 5116 O O . GLU A 1 727 ? -57.164 -18.531 52.756 1.00 71.19 727 GLU A O 1
ATOM 5121 N N . VAL A 1 728 ? -57.962 -19.327 50.801 1.00 73.94 728 VAL A N 1
ATOM 5122 C CA . VAL A 1 728 ? -56.676 -19.780 50.260 1.00 73.94 728 VAL A CA 1
ATOM 5123 C C . VAL A 1 728 ? -56.444 -19.133 48.904 1.00 73.94 728 VAL A C 1
ATOM 5125 O O . VAL A 1 728 ? -57.281 -19.283 48.018 1.00 73.94 728 VAL A O 1
ATOM 5128 N N . LEU A 1 729 ? -55.293 -18.484 48.737 1.00 78.44 729 LEU A N 1
ATOM 5129 C CA . LEU A 1 729 ? -54.824 -17.921 47.470 1.00 78.44 729 LEU A CA 1
ATOM 5130 C C . LEU A 1 729 ? -53.643 -18.751 46.960 1.00 78.44 729 LEU A C 1
ATOM 5132 O O . LEU A 1 729 ? -52.698 -18.999 47.710 1.00 78.44 729 LEU A O 1
ATOM 5136 N N . ARG A 1 730 ? -53.677 -19.206 45.710 1.00 81.12 730 ARG A N 1
ATOM 5137 C CA . ARG A 1 730 ? -52.655 -20.077 45.121 1.00 81.12 730 ARG A CA 1
ATOM 5138 C C . ARG A 1 730 ? -52.049 -19.448 43.872 1.00 81.12 730 ARG A C 1
ATOM 5140 O O . ARG A 1 730 ? -52.774 -18.995 42.996 1.00 81.12 730 ARG A O 1
ATOM 5147 N N . PHE A 1 731 ? -50.723 -19.497 43.792 1.00 85.12 731 PHE A N 1
ATOM 5148 C CA . PHE A 1 731 ? -49.919 -19.088 42.643 1.00 85.12 731 PHE A CA 1
ATOM 5149 C C . PHE A 1 731 ? -49.262 -20.325 42.030 1.00 85.12 731 PHE A C 1
ATOM 5151 O O . PHE A 1 731 ? -48.460 -20.987 42.694 1.00 85.12 731 PHE A O 1
ATOM 5158 N N . ASP A 1 732 ? -49.613 -20.645 40.790 1.00 83.00 732 ASP A N 1
ATOM 5159 C CA . ASP A 1 732 ? -49.118 -21.788 40.025 1.00 83.00 732 ASP A CA 1
ATOM 5160 C C . ASP A 1 732 ? -48.044 -21.356 39.022 1.00 83.00 732 ASP A C 1
ATOM 5162 O O . ASP A 1 732 ? -48.271 -20.449 38.226 1.00 83.00 732 ASP A O 1
ATOM 5166 N N . PHE A 1 733 ? -46.889 -22.029 39.045 1.00 83.81 733 PHE A N 1
ATOM 5167 C CA . PHE A 1 733 ? -45.723 -21.757 38.193 1.00 83.81 733 PHE A CA 1
ATOM 5168 C C . PHE A 1 733 ? -45.391 -22.933 37.253 1.00 83.81 733 PHE A C 1
ATOM 5170 O O . PHE A 1 733 ? -44.967 -22.717 36.120 1.00 83.81 733 PHE A O 1
ATOM 5177 N N . GLY A 1 734 ? -45.571 -24.180 37.710 1.00 70.31 734 GLY A N 1
ATOM 5178 C CA . GLY A 1 734 ? -45.202 -25.407 36.986 1.00 70.31 734 GLY A CA 1
ATOM 5179 C C . GLY A 1 734 ? -46.363 -26.124 36.274 1.00 70.31 734 GLY A C 1
ATOM 5180 O O . GLY A 1 734 ? -47.520 -25.749 36.459 1.00 70.31 734 GLY A O 1
ATOM 5181 N N . PRO A 1 735 ? -46.073 -27.176 35.471 1.00 61.81 735 PRO A N 1
ATOM 5182 C CA . PRO A 1 735 ? -47.072 -27.971 34.756 1.00 61.81 735 PRO A CA 1
ATOM 5183 C C . PRO A 1 735 ? -47.917 -28.800 35.730 1.00 61.81 735 PRO A C 1
ATOM 5185 O O . PRO A 1 735 ? -47.639 -29.970 36.005 1.00 61.81 735 PRO A O 1
ATOM 5188 N N . GLY A 1 736 ? -48.984 -28.187 36.227 1.00 54.00 736 GLY A N 1
ATOM 5189 C CA . GLY A 1 736 ? -49.967 -28.789 37.116 1.00 54.00 736 GLY A CA 1
ATOM 5190 C C . GLY A 1 736 ? -51.384 -28.642 36.575 1.00 54.00 736 GLY A C 1
ATOM 5191 O O . GLY A 1 736 ? -51.678 -27.770 35.758 1.00 54.00 736 GLY A O 1
ATOM 5192 N N . THR A 1 737 ? -52.280 -29.523 37.026 1.00 52.53 737 THR A N 1
ATOM 5193 C CA . THR A 1 737 ? -53.718 -29.243 36.961 1.00 52.53 737 THR A CA 1
ATOM 5194 C C . THR A 1 737 ? -53.964 -27.986 37.783 1.00 52.53 737 THR A C 1
ATOM 5196 O O . THR A 1 737 ? -53.447 -27.907 38.904 1.00 52.53 737 THR A O 1
ATOM 5199 N N . ASP A 1 738 ? -54.736 -27.043 37.252 1.00 52.72 738 ASP A N 1
ATOM 5200 C CA . ASP A 1 738 ? -55.300 -25.989 38.084 1.00 52.72 738 ASP A CA 1
ATOM 5201 C C . ASP A 1 738 ? -55.931 -26.586 39.342 1.00 52.72 738 ASP A C 1
ATOM 5203 O O . ASP A 1 738 ? -56.357 -27.749 39.404 1.00 52.72 738 ASP A O 1
ATOM 5207 N N . PHE A 1 739 ? -55.882 -25.813 40.415 1.00 52.00 739 PHE A N 1
ATOM 5208 C CA . PHE A 1 739 ? -56.429 -26.255 41.678 1.00 52.00 739 PHE A CA 1
ATOM 5209 C C . PHE A 1 739 ? -57.932 -26.034 41.704 1.00 52.00 739 PHE A C 1
ATOM 5211 O O . PHE A 1 739 ? -58.426 -25.288 42.537 1.00 52.00 739 PHE A O 1
ATOM 5218 N N . ASP A 1 740 ? -58.661 -26.731 40.841 1.00 50.56 740 ASP A N 1
ATOM 5219 C CA . ASP A 1 740 ? -60.089 -26.909 41.025 1.00 50.56 740 ASP A CA 1
ATOM 5220 C C . ASP A 1 740 ? -60.270 -27.862 42.204 1.00 50.56 740 ASP A C 1
ATOM 5222 O O . ASP A 1 740 ? -59.830 -29.017 42.166 1.00 50.56 740 ASP A O 1
ATOM 5226 N N . GLY A 1 741 ? -60.853 -27.369 43.299 1.00 45.69 741 GLY A N 1
ATOM 5227 C CA . GLY A 1 741 ? -61.061 -28.120 44.534 1.00 45.69 741 GLY A CA 1
ATOM 5228 C C . GLY A 1 741 ? -61.647 -29.529 44.317 1.00 45.69 741 GLY A C 1
ATOM 5229 O O . GLY A 1 741 ? -62.126 -29.887 43.241 1.00 45.69 741 GLY A O 1
ATOM 5230 N N . PRO A 1 742 ? -61.654 -30.399 45.341 1.00 40.56 742 PRO A N 1
ATOM 5231 C CA . PRO A 1 742 ? -62.025 -31.802 45.169 1.00 40.56 742 PRO A CA 1
ATOM 5232 C C . PRO A 1 742 ? -63.521 -31.963 44.821 1.00 40.56 742 PRO A C 1
ATOM 5234 O O . PRO A 1 742 ? -64.351 -32.170 45.705 1.00 40.56 742 PRO A O 1
ATOM 5237 N N . GLY A 1 743 ? -63.880 -31.905 43.531 1.00 44.09 743 GLY A N 1
ATOM 5238 C CA . GLY A 1 743 ? -65.276 -31.972 43.094 1.00 44.09 743 GLY A CA 1
ATOM 5239 C C . GLY A 1 743 ? -65.559 -31.620 41.625 1.00 44.09 743 GLY A C 1
ATOM 5240 O O . GLY A 1 743 ? -66.115 -30.575 41.341 1.00 44.09 743 GLY A O 1
ATOM 5241 N N . THR A 1 744 ? -65.354 -32.592 40.728 1.00 40.94 744 THR A N 1
ATOM 5242 C CA . THR A 1 744 ? -66.027 -32.788 39.416 1.00 40.94 744 THR A CA 1
ATOM 5243 C C . THR A 1 744 ? -65.768 -31.835 38.226 1.00 40.94 744 THR A C 1
ATOM 5245 O O . THR A 1 744 ? -66.263 -30.723 38.183 1.00 40.94 744 THR A O 1
ATOM 5248 N N . ASN A 1 745 ? -65.238 -32.443 37.150 1.00 40.12 745 ASN A N 1
ATOM 5249 C CA . ASN A 1 745 ? -65.582 -32.258 35.724 1.00 40.12 745 ASN A CA 1
ATOM 5250 C C . ASN A 1 745 ? -65.214 -30.971 34.961 1.00 40.12 745 ASN A C 1
ATOM 5252 O O . ASN A 1 745 ? -65.766 -30.767 33.877 1.00 40.12 745 ASN A O 1
ATOM 5256 N N . PHE A 1 746 ? -64.224 -30.203 35.392 1.00 41.91 746 PHE A N 1
ATOM 5257 C CA . PHE A 1 746 ? -63.599 -29.218 34.508 1.00 41.91 746 PHE A CA 1
ATOM 5258 C C . PHE A 1 746 ? -62.362 -29.846 33.846 1.00 41.91 746 PHE A C 1
ATOM 5260 O O . PHE A 1 746 ? -61.508 -30.450 34.491 1.00 41.91 746 PHE A O 1
ATOM 5267 N N . THR A 1 747 ? -62.345 -29.868 32.511 1.00 38.75 747 THR A N 1
ATOM 5268 C CA . THR A 1 747 ? -61.162 -30.250 31.726 1.00 38.75 747 THR A CA 1
ATOM 5269 C C . THR A 1 747 ? -60.309 -29.014 31.566 1.00 38.75 747 THR A C 1
ATOM 5271 O O . THR A 1 747 ? -60.672 -28.133 30.788 1.00 38.75 747 THR A O 1
ATOM 5274 N N . THR A 1 748 ? -59.203 -28.957 32.289 1.00 45.47 748 THR A N 1
ATOM 5275 C CA . THR A 1 748 ? -58.459 -27.720 32.454 1.00 45.47 748 THR A CA 1
ATOM 5276 C C . THR A 1 748 ? -57.180 -27.719 31.628 1.00 45.47 748 THR A C 1
ATOM 5278 O O . THR A 1 748 ? -56.525 -28.749 31.425 1.00 45.47 748 THR A O 1
ATOM 5281 N N . LYS A 1 749 ? -56.879 -26.564 31.028 1.00 47.47 749 LYS A N 1
ATOM 5282 C CA . LYS A 1 749 ? -55.621 -26.322 30.321 1.00 47.47 749 LYS A CA 1
ATOM 5283 C C . LYS A 1 749 ? -54.577 -26.045 31.399 1.00 47.47 749 LYS A C 1
ATOM 5285 O O . LYS A 1 749 ? -54.621 -24.987 32.007 1.00 47.47 749 LYS A O 1
ATOM 5290 N N . GLY A 1 750 ? -53.666 -26.987 31.640 1.00 56.59 750 GLY A N 1
ATOM 5291 C CA . GLY A 1 750 ? -52.572 -26.771 32.590 1.00 56.59 750 GLY A CA 1
ATOM 5292 C C . GLY A 1 750 ? -51.799 -25.489 32.268 1.00 56.59 750 GLY A C 1
ATOM 5293 O O . GLY A 1 750 ? -51.464 -25.250 31.102 1.00 56.59 750 GLY A O 1
ATOM 5294 N N . PHE A 1 751 ? -51.533 -24.675 33.290 1.00 69.69 751 PHE A N 1
ATOM 5295 C CA . PHE A 1 751 ? -50.539 -23.611 33.201 1.00 69.69 751 PHE A CA 1
ATOM 5296 C C . PHE A 1 751 ? -49.154 -24.259 33.218 1.00 69.69 751 PHE A C 1
ATOM 5298 O O . PHE A 1 751 ? -48.917 -25.211 33.954 1.00 69.69 751 PHE A O 1
ATOM 5305 N N . ASN A 1 752 ? -48.261 -23.804 32.350 1.00 71.25 752 ASN A N 1
ATOM 5306 C CA . ASN A 1 752 ? -46.888 -24.289 32.288 1.00 71.25 752 ASN A CA 1
ATOM 5307 C C . ASN A 1 752 ? -45.993 -23.078 32.058 1.00 71.25 752 ASN A C 1
ATOM 5309 O O . ASN A 1 752 ? -45.614 -22.788 30.920 1.00 71.25 752 ASN A O 1
ATOM 5313 N N . GLY A 1 753 ? -45.770 -22.332 33.136 1.00 70.38 753 GLY A N 1
ATOM 5314 C CA . GLY A 1 753 ? -44.905 -21.166 33.135 1.00 70.38 753 GLY A CA 1
ATOM 5315 C C . GLY A 1 753 ? -43.425 -21.555 33.082 1.00 70.38 753 GLY A C 1
ATOM 5316 O O . GLY A 1 753 ? -43.067 -22.729 33.248 1.00 70.38 753 GLY A O 1
ATOM 5317 N N . PRO A 1 754 ? -42.538 -20.576 32.840 1.00 75.69 754 PRO A N 1
ATOM 5318 C CA . PRO A 1 754 ? -41.102 -20.770 32.967 1.00 75.69 754 PRO A CA 1
ATOM 5319 C C . PRO A 1 754 ? -40.743 -21.328 34.356 1.00 75.69 754 PRO A C 1
ATOM 5321 O O . PRO A 1 754 ? -41.332 -20.906 35.352 1.00 75.69 754 PRO A O 1
ATOM 5324 N N . PRO A 1 755 ? -39.776 -22.255 34.478 1.00 79.69 755 PRO A N 1
ATOM 5325 C CA . PRO A 1 755 ? -39.439 -22.828 35.775 1.00 79.69 755 PRO A CA 1
ATOM 5326 C C . PRO A 1 755 ? -38.898 -21.751 36.730 1.00 79.69 755 PRO A C 1
ATOM 5328 O O . PRO A 1 755 ? -37.906 -21.095 36.422 1.00 79.69 755 PRO A O 1
ATOM 5331 N N . VAL A 1 756 ? -39.524 -21.583 37.899 1.00 84.50 756 VAL A N 1
ATOM 5332 C CA . VAL A 1 756 ? -39.191 -20.524 38.871 1.00 84.50 756 VAL A CA 1
ATOM 5333 C C . VAL A 1 756 ? -38.318 -21.064 40.007 1.00 84.50 756 VAL A C 1
ATOM 5335 O O . VAL A 1 756 ? -38.648 -22.068 40.636 1.00 84.50 756 VAL A O 1
ATOM 5338 N N . SER A 1 757 ? -37.197 -20.403 40.297 1.00 85.88 757 SER A N 1
ATOM 5339 C CA . SER A 1 757 ? -36.292 -20.721 41.410 1.00 85.88 757 SER A CA 1
ATOM 5340 C C . SER A 1 757 ? -36.564 -19.882 42.663 1.00 85.88 757 SER A C 1
ATOM 5342 O O . SER A 1 757 ? -36.308 -20.354 43.773 1.00 85.88 757 SER A O 1
ATOM 5344 N N . GLN A 1 758 ? -37.106 -18.666 42.522 1.00 89.19 758 GLN A N 1
ATOM 5345 C CA . GLN A 1 758 ? -37.547 -17.831 43.646 1.00 89.19 758 GLN A CA 1
ATOM 5346 C C . GLN A 1 758 ? -38.819 -17.056 43.305 1.00 89.19 758 GLN A C 1
ATOM 5348 O O . GLN A 1 758 ? -39.012 -16.678 42.160 1.00 89.19 758 GLN A O 1
ATOM 5353 N N . ALA A 1 759 ? -39.662 -16.774 44.291 1.00 88.88 759 ALA A N 1
ATOM 5354 C CA . ALA A 1 759 ? -40.830 -15.911 44.132 1.00 88.88 759 ALA A CA 1
ATOM 5355 C C . ALA A 1 759 ? -40.904 -14.931 45.308 1.00 88.88 759 ALA A C 1
ATOM 5357 O O . ALA A 1 759 ? -40.864 -15.354 46.468 1.00 88.88 759 ALA A O 1
ATOM 5358 N N . THR A 1 760 ? -40.973 -13.636 45.014 1.00 88.56 760 THR A N 1
ATOM 5359 C CA . THR A 1 760 ? -41.052 -12.555 46.002 1.00 88.56 760 THR A CA 1
ATOM 5360 C C . THR A 1 760 ? -42.481 -12.058 46.097 1.00 88.56 760 THR A C 1
ATOM 5362 O O . THR A 1 760 ? -43.100 -11.765 45.080 1.00 88.56 760 THR A O 1
ATOM 5365 N N . TYR A 1 761 ? -42.986 -11.947 47.322 1.00 89.00 761 TYR A N 1
ATOM 5366 C CA . TYR A 1 761 ? -44.351 -11.523 47.602 1.00 89.00 761 TYR A CA 1
ATOM 5367 C C . TYR A 1 761 ? -44.374 -10.298 48.510 1.00 89.00 761 TYR A C 1
ATOM 5369 O O . TYR A 1 761 ? -43.515 -10.165 49.389 1.00 89.00 761 TYR A O 1
ATOM 5377 N N . ALA A 1 762 ? -45.386 -9.448 48.353 1.00 85.56 762 ALA A N 1
ATOM 5378 C CA . ALA A 1 762 ? -45.702 -8.372 49.285 1.00 85.56 762 ALA A CA 1
ATOM 5379 C C . ALA A 1 762 ? -47.039 -8.621 49.980 1.00 85.56 762 ALA A C 1
ATOM 5381 O O . ALA A 1 762 ? -48.047 -8.917 49.347 1.00 85.56 762 ALA A O 1
ATOM 5382 N N . LEU A 1 763 ? -47.048 -8.451 51.301 1.00 84.31 763 LEU A N 1
ATOM 5383 C CA . LEU A 1 763 ? -48.258 -8.441 52.116 1.00 84.31 763 LEU A CA 1
ATOM 5384 C C . LEU A 1 763 ? -48.647 -6.988 52.387 1.00 84.31 763 LEU A C 1
ATOM 5386 O O . LEU A 1 763 ? -47.864 -6.241 52.988 1.00 84.31 763 LEU A O 1
ATOM 5390 N N . ARG A 1 764 ? -49.835 -6.573 51.945 1.00 79.88 764 ARG A N 1
ATOM 5391 C CA . ARG A 1 764 ? -50.299 -5.178 52.010 1.00 79.88 764 ARG A CA 1
ATOM 5392 C C . ARG A 1 764 ? -51.684 -5.083 52.646 1.00 79.88 764 ARG A C 1
ATOM 5394 O O . ARG A 1 764 ? -52.454 -6.031 52.649 1.00 79.88 764 ARG A O 1
ATOM 5401 N N . ASN A 1 765 ? -52.007 -3.913 53.188 1.00 76.62 765 ASN A N 1
ATOM 5402 C CA . ASN A 1 765 ? -53.358 -3.546 53.633 1.00 76.62 765 ASN A CA 1
ATOM 5403 C C . ASN A 1 765 ? -54.008 -4.383 54.759 1.00 76.62 765 ASN A C 1
ATOM 5405 O O . ASN A 1 765 ? -55.153 -4.113 55.088 1.00 76.62 765 ASN A O 1
ATOM 5409 N N . PHE A 1 766 ? -53.279 -5.257 55.463 1.00 75.38 766 PHE A N 1
ATOM 5410 C CA . PHE A 1 766 ? -53.795 -6.036 56.609 1.00 75.38 766 PHE A CA 1
ATOM 5411 C C . PHE A 1 766 ? -54.159 -5.210 57.867 1.00 75.38 766 PHE A C 1
ATOM 5413 O O . PHE A 1 766 ? -54.342 -5.762 58.937 1.00 75.38 766 PHE A O 1
ATOM 5420 N N . GLY A 1 767 ? -54.271 -3.881 57.795 1.00 73.31 767 GLY A N 1
ATOM 5421 C CA . GLY A 1 767 ? -54.572 -3.036 58.956 1.00 73.31 767 GLY A CA 1
ATOM 5422 C C . GLY A 1 767 ? -53.355 -2.685 59.829 1.00 73.31 767 GLY A C 1
ATOM 5423 O O . GLY A 1 767 ? -52.198 -2.873 59.464 1.00 73.31 767 GLY A O 1
ATOM 5424 N N . SER A 1 768 ? -53.599 -2.046 60.982 1.00 67.19 768 SER A N 1
ATOM 5425 C CA . SER A 1 768 ? -52.542 -1.475 61.845 1.00 67.19 768 SER A CA 1
ATOM 5426 C C . SER A 1 768 ? -52.096 -2.395 62.997 1.00 67.19 768 SER A C 1
ATOM 5428 O O . SER A 1 768 ? -51.527 -1.910 63.981 1.00 67.19 768 SER A O 1
ATOM 5430 N N . GLY A 1 769 ? -52.419 -3.690 62.931 1.00 73.12 769 GLY A N 1
ATOM 5431 C CA . GLY A 1 769 ? -52.134 -4.702 63.950 1.00 73.12 769 GLY A CA 1
ATOM 5432 C C . GLY A 1 769 ? -50.851 -5.496 63.684 1.00 73.12 769 GLY A C 1
ATOM 5433 O O . GLY A 1 769 ? -50.022 -5.118 62.858 1.00 73.12 769 GLY A O 1
ATOM 5434 N N . GLY A 1 770 ? -50.655 -6.567 64.456 1.00 80.00 770 GLY A N 1
ATOM 5435 C CA . GLY A 1 770 ? -49.695 -7.620 64.125 1.00 80.00 770 GLY A CA 1
ATOM 5436 C C . GLY A 1 770 ? -50.465 -8.793 63.534 1.00 80.00 770 GLY A C 1
ATOM 5437 O O . GLY A 1 770 ? -51.476 -9.170 64.123 1.00 80.00 770 GLY A O 1
ATOM 5438 N N . HIS A 1 771 ? -49.983 -9.326 62.417 1.00 84.62 771 HIS A N 1
ATOM 5439 C CA . HIS A 1 771 ? -50.709 -10.262 61.564 1.00 84.62 771 HIS A CA 1
ATOM 5440 C C . HIS A 1 771 ? -49.869 -11.499 61.254 1.00 84.62 771 HIS A C 1
ATOM 5442 O O . HIS A 1 771 ? -48.634 -11.421 61.187 1.00 84.62 771 HIS A O 1
ATOM 5448 N N . GLU A 1 772 ? -50.539 -12.633 61.060 1.00 86.94 772 GLU A N 1
ATOM 5449 C CA . GLU A 1 772 ? -49.936 -13.894 60.630 1.00 86.94 772 GLU A CA 1
ATOM 5450 C C . GLU A 1 772 ? -50.554 -14.387 59.317 1.00 86.94 772 GLU A C 1
ATOM 5452 O O . GLU A 1 772 ? -51.764 -14.545 59.210 1.00 86.94 772 GLU A O 1
ATOM 5457 N N . VAL A 1 773 ? -49.713 -14.702 58.330 1.00 86.31 773 VAL A N 1
ATOM 5458 C CA . VAL A 1 773 ? -50.123 -15.373 57.085 1.00 86.31 773 VAL A CA 1
ATOM 5459 C C . VAL A 1 773 ? -49.285 -16.634 56.920 1.00 86.31 773 VAL A C 1
ATOM 5461 O O . VAL A 1 773 ? -48.055 -16.589 56.997 1.00 86.31 773 VAL A O 1
ATOM 5464 N N . SER A 1 774 ? -49.930 -17.781 56.710 1.00 89.25 774 SER A N 1
ATOM 5465 C CA . SER A 1 774 ? -49.235 -19.040 56.429 1.00 89.25 774 SER A CA 1
ATOM 5466 C C . SER A 1 774 ? -49.166 -19.289 54.930 1.00 89.25 774 SER A C 1
ATOM 5468 O O . SER A 1 774 ? -50.125 -19.026 54.216 1.00 89.25 774 SER A O 1
ATOM 5470 N N . TYR A 1 775 ? -48.066 -19.859 54.449 1.00 91.62 775 TYR A N 1
ATOM 5471 C CA . TYR A 1 775 ? -47.962 -20.338 53.074 1.00 91.62 775 TYR A CA 1
ATOM 5472 C C . TYR A 1 775 ? -47.390 -21.752 53.025 1.00 91.62 775 TYR A C 1
ATOM 5474 O O . TYR A 1 775 ? -46.565 -22.139 53.856 1.00 91.62 775 TYR A O 1
ATOM 5482 N N . THR A 1 776 ? -47.825 -22.531 52.039 1.00 90.25 776 THR A N 1
ATOM 5483 C CA . THR A 1 776 ? -47.265 -23.837 51.690 1.00 90.25 776 THR A CA 1
ATOM 5484 C C . THR A 1 776 ? -46.715 -23.772 50.276 1.00 90.25 776 THR A C 1
ATOM 5486 O O . THR A 1 776 ? -47.464 -23.541 49.334 1.00 90.25 776 THR A O 1
ATOM 5489 N N . VAL A 1 777 ? -45.409 -23.979 50.131 1.00 90.94 777 VAL A N 1
ATOM 5490 C CA . VAL A 1 777 ? -44.752 -24.124 48.831 1.00 90.94 777 VAL A CA 1
ATOM 5491 C C . VAL A 1 777 ? -44.659 -25.600 48.468 1.00 90.94 777 VAL A C 1
ATOM 5493 O O . VAL A 1 777 ? -44.259 -26.418 49.299 1.00 90.94 777 VAL A O 1
ATOM 5496 N N . THR A 1 778 ? -45.003 -25.927 47.229 1.00 87.62 778 THR A N 1
ATOM 5497 C CA . THR A 1 778 ? -44.763 -27.231 46.610 1.00 87.62 778 THR A CA 1
ATOM 5498 C C . THR A 1 778 ? -43.680 -27.071 45.552 1.00 87.62 778 THR A C 1
ATOM 5500 O O . THR A 1 778 ? -43.718 -26.139 44.751 1.00 87.62 778 THR A O 1
ATOM 5503 N N . TYR A 1 779 ? -42.697 -27.966 45.553 1.00 88.25 779 TYR A N 1
ATOM 5504 C CA . TYR A 1 779 ? -41.596 -27.969 44.593 1.00 88.25 779 TYR A CA 1
ATOM 5505 C C . TYR A 1 779 ? -41.855 -28.959 43.450 1.00 88.25 779 TYR A C 1
ATOM 5507 O O . TYR A 1 779 ? -42.617 -29.910 43.601 1.00 88.25 779 TYR A O 1
ATOM 5515 N N . SER A 1 780 ? -41.139 -28.797 42.339 1.00 82.25 780 SER A N 1
ATOM 5516 C CA . SER A 1 780 ? -41.171 -29.650 41.130 1.00 82.25 780 SER A CA 1
ATOM 5517 C C . SER A 1 780 ? -41.028 -31.161 41.357 1.00 82.25 780 SER A C 1
ATOM 5519 O O . SER A 1 780 ? -41.473 -31.954 40.532 1.00 82.25 780 SER A O 1
ATOM 5521 N N . ASN A 1 781 ? -40.437 -31.602 42.472 1.00 84.25 781 ASN A N 1
ATOM 5522 C CA . ASN A 1 781 ? -40.360 -33.023 42.836 1.00 84.25 781 ASN A CA 1
ATOM 5523 C C . ASN A 1 781 ? -41.538 -33.513 43.711 1.00 84.25 781 ASN A C 1
ATOM 5525 O O . ASN A 1 781 ? -41.503 -34.638 44.214 1.00 84.25 781 ASN A O 1
ATOM 5529 N N . GLY A 1 782 ? -42.547 -32.668 43.933 1.00 81.81 782 GLY A N 1
ATOM 5530 C CA . GLY A 1 782 ? -43.729 -32.922 44.758 1.00 81.81 782 GLY A CA 1
ATOM 5531 C C . GLY A 1 782 ? -43.520 -32.775 46.267 1.00 81.81 782 GLY A C 1
ATOM 5532 O O . GLY A 1 782 ? -44.437 -33.062 47.036 1.00 81.81 782 GLY A O 1
ATOM 5533 N N . SER A 1 783 ? -42.333 -32.368 46.726 1.00 87.62 783 SER A N 1
ATOM 5534 C CA . SER A 1 783 ? -42.102 -32.088 48.148 1.00 87.62 783 SER A CA 1
ATOM 5535 C C . SER A 1 783 ? -42.691 -30.733 48.555 1.00 87.62 783 SER A C 1
ATOM 5537 O O . SER A 1 783 ? -42.753 -29.818 47.738 1.00 87.62 783 SER A O 1
ATOM 5539 N N . THR A 1 784 ? -43.132 -30.604 49.812 1.00 89.56 784 THR A N 1
ATOM 5540 C CA . THR A 1 784 ? -43.835 -29.409 50.308 1.00 89.56 784 THR A CA 1
ATOM 5541 C C . THR A 1 784 ? -43.193 -28.842 51.571 1.00 89.56 784 THR A C 1
ATOM 5543 O O . THR A 1 784 ? -42.788 -29.613 52.447 1.00 89.56 784 THR A O 1
ATOM 5546 N N . ALA A 1 785 ? -43.188 -27.518 51.726 1.00 90.19 785 ALA A N 1
ATOM 5547 C CA . ALA A 1 785 ? -42.778 -26.832 52.951 1.00 90.19 785 ALA A CA 1
ATOM 5548 C C . ALA A 1 785 ? -43.807 -25.766 53.355 1.00 90.19 785 ALA A C 1
ATOM 5550 O O . ALA A 1 785 ? -44.225 -24.963 52.528 1.00 90.19 785 ALA A O 1
ATOM 5551 N N . THR A 1 786 ? -44.199 -25.743 54.631 1.00 91.56 786 THR A N 1
ATOM 5552 C CA . THR A 1 786 ? -45.145 -24.756 55.176 1.00 91.56 786 THR A CA 1
ATOM 5553 C C . THR A 1 786 ? -44.424 -23.820 56.137 1.00 91.56 786 THR A C 1
ATOM 5555 O O . THR A 1 786 ? -43.718 -24.290 57.033 1.00 91.56 786 THR A O 1
ATOM 5558 N N . GLN A 1 787 ? -44.621 -22.512 55.981 1.00 91.94 787 GLN A N 1
ATOM 5559 C CA . GLN A 1 787 ? -44.099 -21.481 56.880 1.00 91.94 787 GLN A CA 1
ATOM 5560 C C . GLN A 1 787 ? -45.187 -20.466 57.247 1.00 91.94 787 GLN A C 1
ATOM 5562 O O . GLN A 1 787 ? -46.213 -20.370 56.577 1.00 91.94 787 GLN A O 1
ATOM 5567 N N . THR A 1 788 ? -44.950 -19.708 58.317 1.00 90.81 788 THR A N 1
ATOM 5568 C CA . THR A 1 788 ? -45.803 -18.591 58.743 1.00 90.81 788 THR A CA 1
ATOM 5569 C C . THR A 1 788 ? -44.975 -17.316 58.744 1.00 90.81 788 THR A C 1
ATOM 5571 O O . THR A 1 788 ? -43.890 -17.287 59.327 1.00 90.81 788 THR A O 1
ATOM 5574 N N . VAL A 1 789 ? -45.490 -16.275 58.097 1.00 87.56 789 VAL A N 1
ATOM 5575 C CA . VAL A 1 789 ? -44.931 -14.922 58.090 1.00 87.56 789 VAL A CA 1
ATOM 5576 C C . VAL A 1 789 ? -45.663 -14.105 59.145 1.00 87.56 789 VAL A C 1
ATOM 5578 O O . VAL A 1 789 ? -46.890 -14.050 59.142 1.00 87.56 789 VAL A O 1
ATOM 5581 N N . THR A 1 790 ? -44.910 -13.481 60.050 1.00 87.19 790 THR A N 1
ATOM 5582 C CA . THR A 1 790 ? -45.442 -12.580 61.082 1.00 87.19 790 THR A CA 1
ATOM 5583 C C . THR A 1 790 ? -44.977 -11.161 60.779 1.00 87.19 790 THR A C 1
ATOM 5585 O O . THR A 1 790 ? -43.773 -10.924 60.670 1.00 87.19 790 THR A O 1
ATOM 5588 N N . PHE A 1 791 ? -45.898 -10.208 60.675 1.00 84.81 791 PHE A N 1
ATOM 5589 C CA . PHE A 1 791 ? -45.588 -8.821 60.310 1.00 84.81 791 PHE A CA 1
ATOM 5590 C C . PHE A 1 791 ? -46.467 -7.826 61.079 1.00 84.81 791 PHE A C 1
ATOM 5592 O O . PHE A 1 791 ? -47.427 -8.211 61.743 1.00 84.81 791 PHE A O 1
ATOM 5599 N N . SER A 1 792 ? -46.102 -6.541 61.072 1.00 73.75 792 SER A N 1
ATOM 5600 C CA . SER A 1 792 ? -46.843 -5.495 61.787 1.00 73.75 792 SER A CA 1
ATOM 5601 C C . SER A 1 792 ? -46.756 -4.146 61.085 1.00 73.75 792 SER A C 1
ATOM 5603 O O . SER A 1 792 ? -45.660 -3.750 60.684 1.00 73.75 792 SER A O 1
ATOM 5605 N N . GLY A 1 793 ? -47.861 -3.400 61.065 1.00 63.25 793 GLY A N 1
ATOM 5606 C CA . GLY A 1 793 ? -47.926 -2.037 60.528 1.00 63.25 793 GLY A CA 1
ATOM 5607 C C . GLY A 1 793 ? -48.604 -1.937 59.159 1.00 63.25 793 GLY A C 1
ATOM 5608 O O . GLY A 1 793 ? -48.817 -2.930 58.481 1.00 63.25 793 GLY A O 1
ATOM 5609 N N . SER A 1 794 ? -48.942 -0.706 58.763 1.00 59.06 794 SER A N 1
ATOM 5610 C CA . SER A 1 794 ? -49.724 -0.402 57.554 1.00 59.06 794 SER A CA 1
ATOM 5611 C C . SER A 1 794 ? -48.892 -0.265 56.268 1.00 59.06 794 SER A C 1
ATOM 5613 O O . SER A 1 794 ? -49.385 0.274 55.282 1.00 59.06 794 SER A O 1
ATOM 5615 N N . THR A 1 795 ? -47.614 -0.645 56.289 1.00 65.19 795 THR A N 1
ATOM 5616 C CA . THR A 1 795 ? -46.696 -0.600 55.136 1.00 65.19 795 THR A CA 1
ATOM 5617 C C . THR A 1 795 ? -46.480 -2.005 54.589 1.00 65.19 795 THR A C 1
ATOM 5619 O O . THR A 1 795 ? -46.493 -2.956 55.366 1.00 65.19 795 THR A O 1
ATOM 5622 N N . ALA A 1 796 ? -46.240 -2.130 53.282 1.00 73.31 796 ALA A N 1
ATOM 5623 C CA . ALA A 1 796 ? -46.007 -3.417 52.632 1.00 73.31 796 ALA A CA 1
ATOM 5624 C C . ALA A 1 796 ? -44.879 -4.213 53.311 1.00 73.31 796 ALA A C 1
ATOM 5626 O O . ALA A 1 796 ? -43.800 -3.673 53.569 1.00 73.31 796 ALA A O 1
ATOM 5627 N N . HIS A 1 797 ? -45.130 -5.489 53.598 1.00 84.06 797 HIS A N 1
ATOM 5628 C CA . HIS A 1 797 ? -44.127 -6.420 54.105 1.00 84.06 797 HIS A CA 1
ATOM 5629 C C . HIS A 1 797 ? -43.721 -7.387 52.994 1.00 84.06 797 HIS A C 1
ATOM 5631 O O . HIS A 1 797 ? -44.509 -8.249 52.610 1.00 84.06 797 HIS A O 1
ATOM 5637 N N . THR A 1 798 ? -42.504 -7.235 52.474 1.00 85.44 798 THR A N 1
ATOM 5638 C CA . THR A 1 798 ? -41.978 -8.062 51.384 1.00 85.44 798 THR A CA 1
ATOM 5639 C C . THR A 1 798 ? -41.151 -9.231 51.910 1.00 85.44 798 THR A C 1
ATOM 5641 O O . THR A 1 798 ? -40.392 -9.096 52.873 1.00 85.44 798 THR A O 1
ATOM 5644 N N . PHE A 1 799 ? -41.288 -10.396 51.279 1.00 88.19 799 PHE A N 1
ATOM 5645 C CA . PHE A 1 799 ? -40.471 -11.569 51.581 1.00 88.19 799 PHE A CA 1
ATOM 5646 C C . PHE A 1 799 ? -40.318 -12.477 50.353 1.00 88.19 799 PHE A C 1
ATOM 5648 O O . PHE A 1 799 ? -41.169 -12.496 49.467 1.00 88.19 799 PHE A O 1
ATOM 5655 N N . THR A 1 800 ? -39.240 -13.264 50.316 1.00 89.75 800 THR A N 1
ATOM 5656 C CA . THR A 1 800 ? -38.911 -14.136 49.178 1.00 89.75 800 THR A CA 1
ATOM 5657 C C . THR A 1 800 ? -38.958 -15.607 49.576 1.00 89.75 800 THR A C 1
ATOM 5659 O O . THR A 1 800 ? -38.439 -16.010 50.620 1.00 89.75 800 THR A O 1
ATOM 5662 N N . ILE A 1 801 ? -39.568 -16.425 48.721 1.00 91.19 801 ILE A N 1
ATOM 5663 C CA . ILE A 1 801 ? -39.560 -17.884 48.798 1.00 91.19 801 ILE A CA 1
ATOM 5664 C C . ILE A 1 801 ? -38.517 -18.399 47.812 1.00 91.19 801 ILE A C 1
ATOM 5666 O O . ILE A 1 801 ? -38.619 -18.149 46.616 1.00 91.19 801 ILE A O 1
ATOM 5670 N N . THR A 1 802 ? -37.535 -19.152 48.303 1.00 88.06 802 THR A N 1
ATOM 5671 C CA . THR A 1 802 ? -36.471 -19.751 47.483 1.00 88.06 802 THR A CA 1
ATOM 5672 C C . THR A 1 802 ? -36.655 -21.263 47.381 1.00 88.06 802 THR A C 1
ATOM 5674 O O . THR A 1 802 ? -36.904 -21.941 48.384 1.00 88.06 802 THR A O 1
ATOM 5677 N N . ALA A 1 803 ? -36.521 -21.811 46.174 1.00 84.12 803 ALA A N 1
ATOM 5678 C CA . ALA A 1 803 ? -36.477 -23.249 45.956 1.00 84.12 803 ALA A CA 1
ATOM 5679 C C . ALA A 1 803 ? -35.180 -23.861 46.498 1.00 84.12 803 ALA A C 1
ATOM 5681 O O . ALA A 1 803 ? -34.119 -23.237 46.494 1.00 84.12 803 ALA A O 1
ATOM 5682 N N . ALA A 1 804 ? -35.253 -25.104 46.979 1.00 75.94 804 ALA A N 1
ATOM 5683 C CA . ALA A 1 804 ? -34.043 -25.835 47.342 1.00 75.94 804 ALA A CA 1
ATOM 5684 C C . ALA A 1 804 ? -33.175 -26.079 46.093 1.00 75.94 804 ALA A C 1
ATOM 5686 O O . ALA A 1 804 ? -33.704 -26.245 44.996 1.00 75.94 804 ALA A O 1
ATOM 5687 N N . ALA A 1 805 ? -31.849 -26.126 46.264 1.00 71.44 805 ALA A N 1
ATOM 5688 C CA . ALA A 1 805 ? -30.903 -26.281 45.157 1.00 71.44 805 ALA A CA 1
ATOM 5689 C C . ALA A 1 805 ? -31.275 -27.458 44.230 1.00 71.44 805 ALA A C 1
ATOM 5691 O O . ALA A 1 805 ? -31.462 -28.586 44.693 1.00 71.44 805 ALA A O 1
ATOM 5692 N N . GLY A 1 806 ? -31.381 -27.180 42.927 1.00 68.25 806 GLY A N 1
ATOM 5693 C CA . GLY A 1 806 ? -31.761 -28.156 41.899 1.00 68.25 806 GLY A CA 1
ATOM 5694 C C . GLY A 1 806 ? -33.265 -28.427 41.767 1.00 68.25 806 GLY A C 1
ATOM 5695 O O . GLY A 1 806 ? -33.645 -29.304 40.994 1.00 68.25 806 GLY A O 1
ATOM 5696 N N . LEU A 1 807 ? -34.122 -27.710 42.501 1.00 81.88 807 LEU A N 1
ATOM 5697 C CA . LEU A 1 807 ? -35.579 -27.759 42.366 1.00 81.88 807 LEU A CA 1
ATOM 5698 C C . LEU A 1 807 ? -36.126 -26.405 41.909 1.00 81.88 807 LEU A C 1
ATOM 5700 O O . LEU A 1 807 ? -35.544 -25.360 42.181 1.00 81.88 807 LEU A O 1
ATOM 5704 N N . THR A 1 808 ? -37.295 -26.435 41.280 1.00 85.19 808 THR A N 1
ATOM 5705 C CA . THR A 1 808 ? -38.124 -25.251 41.010 1.00 85.19 808 THR A CA 1
ATOM 5706 C C . THR A 1 808 ? -39.392 -25.245 41.861 1.00 85.19 808 THR A C 1
ATOM 5708 O O . THR A 1 808 ? -39.807 -26.292 42.374 1.00 85.19 808 THR A O 1
ATOM 5711 N N . ILE A 1 809 ? -39.985 -24.066 42.037 1.00 87.44 809 ILE A N 1
ATOM 5712 C CA . ILE A 1 809 ? -41.299 -23.860 42.647 1.00 87.44 809 ILE A CA 1
ATOM 5713 C C . ILE A 1 809 ? -42.356 -24.343 41.650 1.00 87.44 809 ILE A C 1
ATOM 5715 O O . ILE A 1 809 ? -42.358 -23.919 40.499 1.00 87.44 809 ILE A O 1
ATOM 5719 N N . ASP A 1 810 ? -43.224 -25.252 42.090 1.00 85.31 810 ASP A N 1
ATOM 5720 C CA . ASP A 1 810 ? -44.387 -25.699 41.318 1.00 85.31 810 ASP A CA 1
ATOM 5721 C C . ASP A 1 810 ? -45.584 -24.787 41.601 1.00 85.31 810 ASP A C 1
ATOM 5723 O O . ASP A 1 810 ? -46.136 -24.194 40.681 1.00 85.31 810 ASP A O 1
ATOM 5727 N N . HIS A 1 811 ? -45.926 -24.602 42.881 1.00 88.44 811 HIS A N 1
ATOM 5728 C CA . HIS A 1 811 ? -46.947 -23.647 43.312 1.00 88.44 811 HIS A CA 1
ATOM 5729 C C . HIS A 1 811 ? -46.750 -23.191 44.761 1.00 88.44 811 HIS A C 1
ATOM 5731 O O . HIS A 1 811 ? -46.096 -23.868 45.564 1.00 88.44 811 HIS A O 1
ATOM 5737 N N . VAL A 1 812 ? -47.355 -22.057 45.116 1.00 89.50 812 VAL A N 1
ATOM 5738 C CA . VAL A 1 812 ? -47.401 -21.516 46.482 1.00 89.50 812 VAL A CA 1
ATOM 5739 C C . VAL A 1 812 ? -48.849 -21.248 46.870 1.00 89.50 812 VAL A C 1
ATOM 5741 O O . VAL A 1 812 ? -49.544 -20.511 46.184 1.00 89.50 812 VAL A O 1
ATOM 5744 N N . ALA A 1 813 ? -49.301 -21.833 47.978 1.00 87.25 813 ALA A N 1
ATOM 5745 C CA . ALA A 1 813 ? -50.643 -21.638 48.521 1.00 87.25 813 ALA A CA 1
ATOM 5746 C C . ALA A 1 813 ? -50.585 -20.872 49.848 1.00 87.25 813 ALA A C 1
ATOM 5748 O O . ALA A 1 813 ? -50.046 -21.374 50.835 1.00 87.25 813 ALA A O 1
ATOM 5749 N N . PHE A 1 814 ? -51.157 -19.678 49.870 1.00 86.38 814 PHE A N 1
ATOM 5750 C CA . PHE A 1 814 ? -51.316 -18.806 51.026 1.00 86.38 814 PHE A CA 1
ATOM 5751 C C . PHE A 1 814 ? -52.632 -19.077 51.739 1.00 86.38 814 PHE A C 1
ATOM 5753 O O . PHE A 1 814 ? -53.641 -19.336 51.098 1.00 86.38 814 PHE A O 1
ATOM 5760 N N . SER A 1 815 ? -52.635 -18.993 53.064 1.00 83.62 815 SER A N 1
ATOM 5761 C CA . SER A 1 815 ? -53.826 -19.102 53.896 1.00 83.62 815 SER A CA 1
ATOM 5762 C C . SER A 1 815 ? -53.773 -18.070 55.013 1.00 83.62 815 SER A C 1
ATOM 5764 O O . SER A 1 815 ? -52.797 -18.003 55.770 1.00 83.62 815 SER A O 1
ATOM 5766 N N . VAL A 1 816 ? -54.842 -17.281 55.112 1.00 79.69 816 VAL A N 1
ATOM 5767 C CA . VAL A 1 816 ? -55.046 -16.299 56.178 1.00 79.69 816 VAL A CA 1
ATOM 5768 C C . VAL A 1 816 ? -55.821 -16.981 57.320 1.00 79.69 816 VAL A C 1
ATOM 5770 O O . VAL A 1 816 ? -56.954 -17.424 57.108 1.00 79.69 816 VAL A O 1
ATOM 5773 N N . PRO A 1 817 ? -55.242 -17.123 58.529 1.00 78.56 817 PRO A N 1
ATOM 5774 C CA . PRO A 1 817 ? -55.899 -17.780 59.657 1.00 78.56 817 PRO A CA 1
ATOM 5775 C C . PRO A 1 817 ? -57.193 -17.085 60.108 1.00 78.56 817 PRO A C 1
ATOM 5777 O O . PRO A 1 817 ? -57.313 -15.861 60.077 1.00 78.56 817 PRO A O 1
ATOM 5780 N N . SER A 1 818 ? -58.144 -17.867 60.632 1.00 73.81 818 SER A N 1
ATOM 5781 C CA . SER A 1 818 ? -59.391 -17.347 61.207 1.00 73.81 818 SER A CA 1
ATOM 5782 C C . SER A 1 818 ? -59.129 -16.280 62.288 1.00 73.81 818 SER A C 1
ATOM 5784 O O . SER A 1 818 ? -58.557 -16.597 63.338 1.00 73.81 818 SER A O 1
ATOM 5786 N N . GLY A 1 819 ? -59.624 -15.055 62.088 1.00 70.75 819 GLY A N 1
ATOM 5787 C CA . GLY A 1 819 ? -59.544 -13.958 63.065 1.00 70.75 819 GLY A CA 1
ATOM 5788 C C . GLY A 1 819 ? -58.503 -12.871 62.778 1.00 70.75 819 GLY A C 1
ATOM 5789 O O . GLY A 1 819 ? -58.401 -11.952 63.591 1.00 70.75 819 GLY A O 1
ATOM 5790 N N . GLU A 1 820 ? -57.775 -12.970 61.666 1.00 78.81 820 GLU A N 1
ATOM 5791 C CA . GLU A 1 820 ? -56.960 -11.884 61.102 1.00 78.81 820 GLU A CA 1
ATOM 5792 C C . GLU A 1 820 ? -57.818 -10.836 60.364 1.00 78.81 820 GLU A C 1
ATOM 5794 O O . GLU A 1 820 ? -59.009 -11.055 60.129 1.00 78.81 820 GLU A O 1
ATOM 5799 N N . ASP A 1 821 ? -57.222 -9.689 60.029 1.00 76.19 821 ASP A N 1
ATOM 5800 C CA . ASP A 1 821 ? -57.818 -8.694 59.126 1.00 76.19 821 ASP A CA 1
ATOM 5801 C C . ASP A 1 821 ? -57.586 -9.124 57.659 1.00 76.19 821 ASP A C 1
ATOM 5803 O O . ASP A 1 821 ? -56.609 -9.817 57.367 1.00 76.19 821 ASP A O 1
ATOM 5807 N N . SER A 1 822 ? -58.476 -8.743 56.735 1.00 73.56 822 SER A N 1
ATOM 5808 C CA . SER A 1 822 ? -58.283 -8.999 55.298 1.00 73.56 822 SER A CA 1
ATOM 5809 C C . SER A 1 822 ? -57.150 -8.126 54.735 1.00 73.56 822 SER A C 1
ATOM 5811 O O . SER A 1 822 ? -56.899 -7.029 55.239 1.00 73.56 822 SER A O 1
ATOM 5813 N N . GLY A 1 823 ? -56.449 -8.599 53.703 1.00 74.88 823 GLY A N 1
ATOM 5814 C CA . GLY A 1 823 ? -55.341 -7.859 53.086 1.00 74.88 823 GLY A CA 1
ATOM 5815 C C . GLY A 1 823 ? -54.858 -8.476 51.775 1.00 74.88 823 GLY A C 1
ATOM 5816 O O . GLY A 1 823 ? -55.247 -9.589 51.433 1.00 74.88 823 GLY A O 1
ATOM 5817 N N . ALA A 1 824 ? -54.024 -7.750 51.033 1.00 76.75 824 ALA A N 1
ATOM 5818 C CA . ALA A 1 824 ? -53.558 -8.143 49.702 1.00 76.75 824 ALA A CA 1
ATOM 5819 C C . ALA A 1 824 ? -52.241 -8.926 49.749 1.00 76.75 824 ALA A C 1
ATOM 5821 O O . ALA A 1 824 ? -51.352 -8.632 50.560 1.00 76.75 824 ALA A O 1
ATOM 5822 N N . ILE A 1 825 ? -52.126 -9.923 48.871 1.00 80.75 825 ILE A N 1
ATOM 5823 C CA . ILE A 1 825 ? -50.929 -10.748 48.681 1.00 80.75 825 ILE A CA 1
ATOM 5824 C C . ILE A 1 825 ? -50.522 -10.636 47.214 1.00 80.75 825 ILE A C 1
ATOM 5826 O O . ILE A 1 825 ? -51.113 -11.290 46.355 1.00 80.75 825 ILE A O 1
ATOM 5830 N N . ASP A 1 826 ? -49.494 -9.837 46.950 1.00 80.12 826 ASP A N 1
ATOM 5831 C CA . ASP A 1 826 ? -49.023 -9.551 45.595 1.00 80.12 826 ASP A CA 1
ATOM 5832 C C . ASP A 1 826 ? -47.788 -10.388 45.276 1.00 80.12 826 ASP A C 1
ATOM 5834 O O . ASP A 1 826 ? -46.896 -10.515 46.121 1.00 80.12 826 ASP A O 1
ATOM 5838 N N . LEU A 1 827 ? -47.719 -10.957 44.070 1.00 83.81 827 LEU A N 1
ATOM 5839 C CA . LEU A 1 827 ? -46.480 -11.524 43.544 1.00 83.81 827 LEU A CA 1
ATOM 5840 C C . LEU A 1 827 ? -45.702 -10.376 42.899 1.00 83.81 827 LEU A C 1
ATOM 5842 O O . LEU A 1 827 ? -46.084 -9.887 41.848 1.00 83.81 827 LEU A O 1
ATOM 5846 N N . GLU A 1 828 ? -44.614 -9.952 43.532 1.00 81.88 828 GLU A N 1
ATOM 5847 C CA . GLU A 1 828 ? -43.823 -8.793 43.097 1.00 81.88 828 GLU A CA 1
ATOM 5848 C C . GLU A 1 828 ? -42.844 -9.172 41.984 1.00 81.88 828 GLU A C 1
ATOM 5850 O O . GLU A 1 828 ? -42.665 -8.451 41.004 1.00 81.88 828 GLU A O 1
ATOM 5855 N N . SER A 1 829 ? -42.187 -10.323 42.127 1.00 81.31 829 SER A N 1
ATOM 5856 C CA . SER A 1 829 ? -41.212 -10.791 41.148 1.00 81.31 829 SER A CA 1
ATOM 5857 C C . SER A 1 829 ? -40.956 -12.288 41.247 1.00 81.31 829 SER A C 1
ATOM 5859 O O . SER A 1 829 ? -41.160 -12.917 42.291 1.00 81.31 829 SER A O 1
ATOM 5861 N N . VAL A 1 830 ? -40.470 -12.871 40.156 1.00 83.00 830 VAL A N 1
ATOM 5862 C CA . VAL A 1 830 ? -39.998 -14.256 40.099 1.00 83.00 830 VAL A CA 1
ATOM 5863 C C . VAL A 1 830 ? -38.549 -14.295 39.654 1.00 83.00 830 VAL A C 1
ATOM 5865 O O . VAL A 1 830 ? -38.161 -13.577 38.747 1.00 83.00 830 VAL A O 1
ATOM 5868 N N . LYS A 1 831 ? -37.737 -15.163 40.251 1.00 82.75 831 LYS A N 1
ATOM 5869 C CA . LYS A 1 831 ? -36.421 -15.513 39.721 1.00 82.75 831 LYS A CA 1
ATOM 5870 C C . LYS A 1 831 ? -36.543 -16.793 38.913 1.00 82.75 831 LYS A C 1
ATOM 5872 O O . LYS A 1 831 ? -37.000 -17.805 39.449 1.00 82.75 831 LYS A O 1
ATOM 5877 N N . LEU A 1 832 ? -36.131 -16.782 37.653 1.00 76.81 832 LEU A N 1
ATOM 5878 C CA . LEU A 1 832 ? -36.162 -17.974 36.808 1.00 76.81 832 LEU A CA 1
ATOM 5879 C C . LEU A 1 832 ? -35.091 -18.987 37.231 1.00 76.81 832 LEU A C 1
ATOM 5881 O O . LEU A 1 832 ? -34.082 -18.649 37.848 1.00 76.81 832 LEU A O 1
ATOM 5885 N N . ALA A 1 833 ? -35.338 -20.266 36.960 1.00 65.69 833 ALA A N 1
ATOM 5886 C CA . ALA A 1 833 ? -34.371 -21.344 37.160 1.00 65.69 833 ALA A CA 1
ATOM 5887 C C . ALA A 1 833 ? -33.494 -21.582 35.916 1.00 65.69 833 ALA A C 1
ATOM 5889 O O . ALA A 1 833 ? -32.431 -22.180 36.040 1.00 65.69 833 ALA A O 1
ATOM 5890 N N . ALA A 1 834 ? -33.929 -21.107 34.743 1.00 60.66 834 ALA A N 1
ATOM 5891 C CA . ALA A 1 834 ? -33.180 -21.073 33.487 1.00 60.66 834 ALA A CA 1
ATOM 5892 C C . ALA A 1 834 ? -33.595 -19.824 32.681 1.00 60.66 834 ALA A C 1
ATOM 5894 O O . ALA A 1 834 ? -34.759 -19.435 32.752 1.00 60.66 834 ALA A O 1
ATOM 5895 N N . GLY A 1 835 ? -32.662 -19.206 31.944 1.00 63.47 835 GLY A N 1
ATOM 5896 C CA . GLY A 1 835 ? -32.910 -18.021 31.099 1.00 63.47 835 GLY A CA 1
ATOM 5897 C C . GLY A 1 835 ? -32.167 -16.738 31.505 1.00 63.47 835 GLY A C 1
ATOM 5898 O O . GLY A 1 835 ? -32.098 -15.814 30.706 1.00 63.47 835 GLY A O 1
ATOM 5899 N N . GLY A 1 836 ? -31.576 -16.688 32.705 1.00 73.12 836 GLY A N 1
ATOM 5900 C CA . GLY A 1 836 ? -30.642 -15.626 33.117 1.00 73.12 836 GLY A CA 1
ATOM 5901 C C . GLY A 1 836 ? -29.184 -15.928 32.728 1.00 73.12 836 GLY A C 1
ATOM 5902 O O . GLY A 1 836 ? -28.939 -16.901 32.003 1.00 73.12 836 GLY A O 1
ATOM 5903 N N . PRO A 1 837 ? -28.212 -15.156 33.239 1.00 83.31 837 PRO A N 1
ATOM 5904 C CA . PRO A 1 837 ? -26.789 -15.412 33.037 1.00 83.31 837 PRO A CA 1
ATOM 5905 C C . PRO A 1 837 ? -26.383 -16.848 33.397 1.00 83.31 837 PRO A C 1
ATOM 5907 O O . PRO A 1 837 ? -26.913 -17.451 34.337 1.00 83.31 837 PRO A O 1
ATOM 5910 N N . ILE A 1 838 ? -25.431 -17.401 32.649 1.00 82.25 838 ILE A N 1
ATOM 5911 C CA . ILE A 1 838 ? -24.703 -18.623 32.990 1.00 82.25 838 ILE A CA 1
ATOM 5912 C C . ILE A 1 838 ? -24.060 -18.419 34.367 1.00 82.25 838 ILE A C 1
ATOM 5914 O O . ILE A 1 838 ? -23.377 -17.427 34.617 1.00 82.25 838 ILE A O 1
ATOM 5918 N N . ALA A 1 839 ? -24.310 -19.343 35.293 1.00 76.50 839 ALA A N 1
ATOM 5919 C CA . ALA A 1 839 ? -23.810 -19.220 36.655 1.00 76.50 839 ALA A CA 1
ATOM 5920 C C . ALA A 1 839 ? -22.293 -19.455 36.717 1.00 76.50 839 ALA A C 1
ATOM 5922 O O . ALA A 1 839 ? -21.821 -20.482 36.240 1.00 76.50 839 ALA A O 1
ATOM 5923 N N . ASN A 1 840 ? -21.571 -18.571 37.414 1.00 76.00 840 ASN A N 1
ATOM 5924 C CA . ASN A 1 840 ? -20.107 -18.598 37.541 1.00 76.00 840 ASN A CA 1
ATOM 5925 C C . ASN A 1 840 ? -19.367 -18.506 36.196 1.00 76.00 840 ASN A C 1
ATOM 5927 O O . ASN A 1 840 ? -18.328 -19.140 36.054 1.00 76.00 840 ASN A O 1
ATOM 5931 N N . ALA A 1 841 ? -19.909 -17.750 35.236 1.00 80.00 841 ALA A N 1
ATOM 5932 C CA . ALA A 1 841 ? -19.186 -17.461 34.007 1.00 80.00 841 ALA A CA 1
ATOM 5933 C C . ALA A 1 841 ? -17.883 -16.703 34.301 1.00 80.00 841 ALA A C 1
ATOM 5935 O O . ALA A 1 841 ? -17.861 -15.863 35.210 1.00 80.00 841 ALA A O 1
ATOM 5936 N N . ASP A 1 842 ? -16.841 -16.994 33.528 1.00 81.00 842 ASP A N 1
ATOM 5937 C CA . ASP A 1 842 ? -15.526 -16.353 33.614 1.00 81.00 842 ASP A CA 1
ATOM 5938 C C . ASP A 1 842 ? -15.618 -14.866 33.261 1.00 81.00 842 ASP A C 1
ATOM 5940 O O . ASP A 1 842 ? -15.024 -14.025 33.936 1.00 81.00 842 ASP A O 1
ATOM 5944 N N . VAL A 1 843 ? -16.457 -14.541 32.274 1.00 82.50 843 VAL A N 1
ATOM 5945 C CA . VAL A 1 843 ? -16.725 -13.170 31.831 1.00 82.50 843 VAL A CA 1
ATOM 5946 C C . VAL A 1 843 ? -18.191 -12.819 32.053 1.00 82.50 843 VAL A C 1
ATOM 5948 O O . VAL A 1 843 ? -19.097 -13.568 31.681 1.00 82.50 843 VAL A O 1
ATOM 5951 N N . ASN A 1 844 ? -18.438 -11.654 32.650 1.00 85.75 844 ASN A N 1
ATOM 5952 C CA . ASN A 1 844 ? -19.775 -11.091 32.815 1.00 85.75 844 ASN A CA 1
ATOM 5953 C C . ASN A 1 844 ? -19.735 -9.606 32.464 1.00 85.75 844 ASN A C 1
ATOM 5955 O O . ASN A 1 844 ? -19.134 -8.819 33.198 1.00 85.75 844 ASN A O 1
ATOM 5959 N N . THR A 1 845 ? -20.396 -9.236 31.372 1.00 89.75 845 THR A N 1
ATOM 5960 C CA . THR A 1 845 ? -20.276 -7.899 30.787 1.00 89.75 845 THR A CA 1
ATOM 5961 C C . THR A 1 845 ? -21.583 -7.375 30.256 1.00 89.75 845 THR A C 1
ATOM 5963 O O . THR A 1 845 ? -22.404 -8.126 29.731 1.00 89.75 845 THR A O 1
ATOM 5966 N N . LEU A 1 846 ? -21.770 -6.069 30.409 1.00 93.50 846 LEU A N 1
ATOM 5967 C CA . LEU A 1 846 ? -22.838 -5.296 29.815 1.00 93.50 846 LEU A CA 1
ATOM 5968 C C . LEU A 1 846 ? -22.241 -4.214 28.912 1.00 93.50 846 LEU A C 1
ATOM 5970 O O . LEU A 1 846 ? -21.477 -3.377 29.376 1.00 93.50 846 LEU A O 1
ATOM 5974 N N . LEU A 1 847 ? -22.638 -4.221 27.644 1.00 94.06 847 LEU A N 1
ATOM 5975 C CA . LEU A 1 847 ? -22.349 -3.187 26.658 1.00 94.06 847 LEU A CA 1
ATOM 5976 C C . LEU A 1 847 ? -23.559 -2.267 26.559 1.00 94.06 847 LEU A C 1
ATOM 5978 O O . LEU A 1 847 ? -24.656 -2.711 26.211 1.00 94.06 847 LEU A O 1
ATOM 5982 N N . PHE A 1 848 ? -23.366 -0.996 26.868 1.00 96.50 848 PHE A N 1
ATOM 5983 C CA . PHE A 1 848 ? -24.377 0.039 26.760 1.00 96.50 848 PHE A CA 1
ATOM 5984 C C . PHE A 1 848 ? -24.076 0.915 25.544 1.00 96.50 848 PHE A C 1
ATOM 5986 O O . PHE A 1 848 ? -23.181 1.752 25.590 1.00 96.50 848 PHE A O 1
ATOM 5993 N N . ILE A 1 849 ? -24.802 0.717 24.444 1.00 96.50 849 ILE A N 1
ATOM 5994 C CA . ILE A 1 849 ? -24.488 1.350 23.159 1.00 96.50 849 ILE A CA 1
ATOM 5995 C C . ILE A 1 849 ? -25.516 2.435 22.850 1.00 96.50 849 ILE A C 1
ATOM 5997 O O . ILE A 1 849 ? -26.705 2.138 22.729 1.00 96.50 849 ILE A O 1
ATOM 6001 N N . SER A 1 850 ? -25.065 3.685 22.727 1.00 95.25 850 SER A N 1
ATOM 6002 C CA . SER A 1 850 ? -25.944 4.859 22.654 1.00 95.25 850 SER A CA 1
ATOM 6003 C C . SER A 1 850 ? -25.308 6.037 21.904 1.00 95.25 850 SER A C 1
ATOM 6005 O O . SER A 1 850 ? -24.106 6.062 21.646 1.00 95.25 850 SER A O 1
ATOM 6007 N N . ASP A 1 851 ? -26.109 7.041 21.538 1.00 93.06 851 ASP A N 1
ATOM 6008 C CA . ASP A 1 851 ? -25.610 8.312 21.003 1.00 93.06 851 ASP A CA 1
ATOM 6009 C C . ASP A 1 851 ? -25.267 9.371 22.071 1.00 93.06 851 ASP A C 1
ATOM 6011 O O . ASP A 1 851 ? -24.847 10.484 21.731 1.00 93.06 851 ASP A O 1
ATOM 6015 N N . GLY A 1 852 ? -25.434 9.030 23.352 1.00 91.81 852 GLY A N 1
ATOM 6016 C CA . GLY A 1 852 ? -25.112 9.902 24.481 1.00 91.81 852 GLY A CA 1
ATOM 6017 C C . GLY A 1 852 ? -26.150 10.994 24.760 1.00 91.81 852 GLY A C 1
ATOM 6018 O O . GLY A 1 852 ? -25.811 11.982 25.416 1.00 91.81 852 GLY A O 1
ATOM 6019 N N . GLN A 1 853 ? -27.393 10.873 24.270 1.00 89.81 853 GLN A N 1
ATOM 6020 C CA . GLN A 1 853 ? -28.441 11.895 24.435 1.00 89.81 853 GLN A CA 1
ATOM 6021 C C . GLN A 1 853 ? -29.672 11.412 25.230 1.00 89.81 853 GLN A C 1
ATOM 6023 O O . GLN A 1 853 ? -30.766 11.332 24.673 1.00 89.81 853 GLN A O 1
ATOM 6028 N N . PRO A 1 854 ? -29.568 11.153 26.547 1.00 91.69 854 PRO A N 1
ATOM 6029 C CA . PRO A 1 854 ? -30.729 10.822 27.374 1.00 91.69 854 PRO A CA 1
ATOM 6030 C C . PRO A 1 854 ? -31.734 11.986 27.450 1.00 91.69 854 PRO A C 1
ATOM 6032 O O . PRO A 1 854 ? -31.361 13.129 27.720 1.00 91.69 854 PRO A O 1
ATOM 6035 N N . THR A 1 855 ? -33.020 11.695 27.235 1.00 90.19 855 THR A N 1
ATOM 6036 C CA . THR A 1 855 ? -34.118 12.686 27.183 1.00 90.19 855 THR A CA 1
ATOM 6037 C C . THR A 1 855 ? -35.331 12.339 28.060 1.00 90.19 855 THR A C 1
ATOM 6039 O O . THR A 1 855 ? -36.206 13.193 28.238 1.00 90.19 855 THR A O 1
ATOM 6042 N N . TYR A 1 856 ? -35.393 11.116 28.602 1.00 88.81 856 TYR A N 1
ATOM 6043 C CA . TYR A 1 856 ? -36.439 10.623 29.504 1.00 88.81 856 TYR A CA 1
ATOM 6044 C C . TYR A 1 856 ? -35.846 9.807 30.665 1.00 88.81 856 TYR A C 1
ATOM 6046 O O . TYR A 1 856 ? -34.784 9.205 30.528 1.00 88.81 856 TYR A O 1
ATOM 6054 N N . HIS A 1 857 ? -36.579 9.737 31.775 1.00 84.62 857 HIS A N 1
ATOM 6055 C CA . HIS A 1 857 ? -36.352 8.834 32.913 1.00 84.62 857 HIS A CA 1
ATOM 6056 C C . HIS A 1 857 ? -37.699 8.444 33.545 1.00 84.62 857 HIS A C 1
ATOM 6058 O O . HIS A 1 857 ? -38.720 9.080 33.259 1.00 84.62 857 HIS A O 1
ATOM 6064 N N . TYR A 1 858 ? -37.743 7.415 34.392 1.00 80.62 858 TYR A N 1
ATOM 6065 C CA . TYR A 1 858 ? -38.931 7.116 35.192 1.00 80.62 858 TYR A CA 1
ATOM 6066 C C . TYR A 1 858 ? -38.917 7.904 36.508 1.00 80.62 858 TYR A C 1
ATOM 6068 O O . TYR A 1 858 ? -37.904 8.026 37.188 1.00 80.62 858 TYR A O 1
ATOM 6076 N N . ASP A 1 859 ? -40.074 8.424 36.915 1.00 72.94 859 ASP A N 1
ATOM 6077 C CA . ASP A 1 859 ? -40.214 9.046 38.230 1.00 72.94 859 ASP A CA 1
ATOM 6078 C C . ASP A 1 859 ? -40.276 7.969 39.339 1.00 72.94 859 ASP A C 1
ATOM 6080 O O . ASP A 1 859 ? -41.149 7.090 39.330 1.00 72.94 859 ASP A O 1
ATOM 6084 N N . GLY A 1 860 ? -39.424 8.090 40.364 1.00 67.62 860 GLY A N 1
ATOM 6085 C CA . GLY A 1 860 ? -39.377 7.171 41.512 1.00 67.62 860 GLY A CA 1
ATOM 6086 C C . GLY A 1 860 ? -38.752 5.807 41.188 1.00 67.62 860 GLY A C 1
ATOM 6087 O O . GLY A 1 860 ? -38.073 5.668 40.189 1.00 67.62 860 GLY A O 1
ATOM 6088 N N . ASN A 1 861 ? -38.996 4.779 42.015 1.00 66.00 861 ASN A N 1
ATOM 6089 C CA . ASN A 1 861 ? -38.437 3.425 41.821 1.00 66.00 861 ASN A CA 1
ATOM 6090 C C . ASN A 1 861 ? -39.103 2.631 40.652 1.00 66.00 861 ASN A C 1
ATOM 6092 O O . ASN A 1 861 ? -39.471 1.467 40.835 1.00 66.00 861 ASN A O 1
ATOM 6096 N N . GLY A 1 862 ? -39.328 3.254 39.487 1.00 57.91 862 GLY A N 1
ATOM 6097 C CA . GLY A 1 862 ? -39.526 2.540 38.218 1.00 57.91 862 GLY A CA 1
ATOM 6098 C C . GLY A 1 862 ? -40.937 2.088 37.805 1.00 57.91 862 GLY A C 1
ATOM 6099 O O . GLY A 1 862 ? -41.044 1.086 37.102 1.00 57.91 862 GLY A O 1
ATOM 6100 N N . THR A 1 863 ? -42.045 2.756 38.178 1.00 55.16 863 THR A N 1
ATOM 6101 C CA . THR A 1 863 ? -43.391 2.261 37.774 1.00 55.16 863 THR A CA 1
ATOM 6102 C C . THR A 1 863 ? -44.486 3.319 37.504 1.00 55.16 863 THR A C 1
ATOM 6104 O O . THR A 1 863 ? -45.521 3.255 38.170 1.00 55.16 863 THR A O 1
ATOM 6107 N N . SER A 1 864 ? -44.342 4.253 36.536 1.00 55.69 864 SER A N 1
ATOM 6108 C CA . SER A 1 864 ? -45.425 4.665 35.573 1.00 55.69 864 SER A CA 1
ATOM 6109 C C . SER A 1 864 ? -45.523 6.137 35.098 1.00 55.69 864 SER A C 1
ATOM 6111 O O . SER A 1 864 ? -46.378 6.407 34.249 1.00 55.69 864 SER A O 1
ATOM 6113 N N . SER A 1 865 ? -44.701 7.094 35.546 1.00 68.56 865 SER A N 1
ATOM 6114 C CA . SER A 1 865 ? -44.639 8.429 34.909 1.00 68.56 865 SER A CA 1
ATOM 6115 C C . SER A 1 865 ? -43.242 8.738 34.387 1.00 68.56 865 SER A C 1
ATOM 6117 O O . SER A 1 865 ? -42.261 8.476 35.070 1.00 68.56 865 SER A O 1
ATOM 6119 N N . LEU A 1 866 ? -43.174 9.237 33.148 1.00 74.94 866 LEU A N 1
ATOM 6120 C CA . LEU A 1 866 ? -41.929 9.669 32.517 1.00 74.94 866 LEU A CA 1
ATOM 6121 C C . LEU A 1 866 ? -41.642 11.124 32.908 1.00 74.94 866 LEU A C 1
ATOM 6123 O O . LEU A 1 866 ? -42.479 12.003 32.656 1.00 74.94 866 LEU A O 1
ATOM 6127 N N . GLY A 1 867 ? -40.469 11.356 33.487 1.00 75.94 867 GLY A N 1
ATOM 6128 C CA . GLY A 1 867 ? -39.854 12.669 33.645 1.00 75.94 867 GLY A CA 1
ATOM 6129 C C . GLY A 1 867 ? -39.024 13.029 32.408 1.00 75.94 867 GLY A C 1
ATOM 6130 O O . GLY A 1 867 ? -38.593 12.147 31.669 1.00 75.94 867 GLY A O 1
ATOM 6131 N N . GLY A 1 868 ? -38.842 14.324 32.147 1.00 80.44 868 GLY A N 1
ATOM 6132 C CA . GLY A 1 868 ? -38.177 14.837 30.940 1.00 80.44 868 GLY A CA 1
A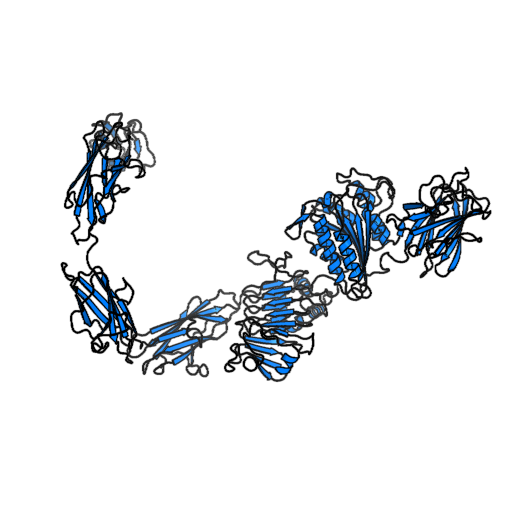TOM 6133 C C . GLY A 1 868 ? -39.132 15.309 29.837 1.00 80.44 868 GLY A C 1
ATOM 6134 O O . GLY A 1 868 ? -40.346 15.087 29.874 1.00 80.44 868 GLY A O 1
ATOM 6135 N N . ASP A 1 869 ? -38.598 16.051 28.860 1.00 75.25 869 ASP A N 1
ATOM 6136 C CA . ASP A 1 869 ? -39.386 16.641 27.764 1.00 75.25 869 ASP A CA 1
ATOM 6137 C C . ASP A 1 869 ? -39.304 15.867 26.439 1.00 75.25 869 ASP A C 1
ATOM 6139 O O . ASP A 1 869 ? -40.001 16.226 25.484 1.00 75.25 869 ASP A O 1
ATOM 6143 N N . GLY A 1 870 ? -38.486 14.807 26.390 1.00 75.12 870 GLY A N 1
ATOM 6144 C CA . GLY A 1 870 ? -38.306 13.941 25.223 1.00 75.12 870 GLY A CA 1
ATOM 6145 C C . GLY A 1 870 ? -37.643 14.599 24.019 1.00 75.12 870 GLY A C 1
ATOM 6146 O O . GLY A 1 870 ? -37.661 14.033 22.930 1.00 75.12 870 GLY A O 1
ATOM 6147 N N . SER A 1 871 ? -37.127 15.819 24.169 1.00 73.88 871 SER A N 1
ATOM 6148 C CA . SER A 1 871 ? -36.607 16.625 23.060 1.00 73.88 871 SER A CA 1
ATOM 6149 C C . SER A 1 871 ? -35.240 17.244 23.331 1.00 73.88 871 SER A C 1
ATOM 6151 O O . SER A 1 871 ? -34.564 17.663 22.391 1.00 73.88 871 SER A O 1
ATOM 6153 N N . SER A 1 872 ? -34.832 17.327 24.595 1.00 79.94 872 SER A N 1
ATOM 6154 C CA . SER A 1 872 ? -33.542 17.861 25.010 1.00 79.94 872 SER A CA 1
ATOM 6155 C C . SER A 1 872 ? -32.914 17.013 26.107 1.00 79.94 872 SER A C 1
ATOM 6157 O O . SER A 1 872 ? -33.618 16.309 26.828 1.00 79.94 872 SER A O 1
ATOM 6159 N N . PHE A 1 873 ? -31.582 17.078 26.191 1.00 82.31 873 PHE A N 1
ATOM 6160 C CA . PHE A 1 873 ? -30.806 16.369 27.202 1.00 82.31 873 PHE A CA 1
ATOM 6161 C C . PHE A 1 873 ? -31.332 16.681 28.606 1.00 82.31 873 PHE A C 1
ATOM 6163 O O . PHE A 1 873 ? -31.359 17.850 29.008 1.00 82.31 873 PHE A O 1
ATOM 6170 N N . ASP A 1 874 ? -31.713 15.639 29.340 1.00 82.19 874 ASP A N 1
ATOM 6171 C CA . ASP A 1 874 ? -32.195 15.753 30.711 1.00 82.19 874 ASP A CA 1
ATOM 6172 C C . ASP A 1 874 ? -31.116 15.277 31.692 1.00 82.19 874 ASP A C 1
ATOM 6174 O O . ASP A 1 874 ? -30.813 14.085 31.788 1.00 82.19 874 ASP A O 1
ATOM 6178 N N . THR A 1 875 ? -30.547 16.236 32.431 1.00 77.12 875 THR A N 1
ATOM 6179 C CA . THR A 1 875 ? -29.482 16.009 33.418 1.00 77.12 875 THR A CA 1
ATOM 6180 C C . THR A 1 875 ? -29.897 15.081 34.552 1.00 77.12 875 THR A C 1
ATOM 6182 O O . THR A 1 875 ? -29.025 14.454 35.155 1.00 77.12 875 THR A O 1
ATOM 6185 N N . ASP A 1 876 ? -31.193 14.990 34.856 1.00 80.31 876 ASP A N 1
ATOM 6186 C CA . ASP A 1 876 ? -31.678 14.168 35.962 1.00 80.31 876 ASP A CA 1
ATOM 6187 C C . ASP A 1 876 ? -31.636 12.675 35.592 1.00 80.31 876 ASP A C 1
ATOM 6189 O O . ASP A 1 876 ? -31.464 11.833 36.469 1.00 80.31 876 ASP A O 1
ATOM 6193 N N . THR A 1 877 ? -31.618 12.328 34.298 1.00 83.69 877 THR A N 1
ATOM 6194 C CA . THR A 1 877 ? -31.560 10.931 33.824 1.00 83.69 877 THR A CA 1
ATOM 6195 C C . THR A 1 877 ? -30.363 10.153 34.381 1.00 83.69 877 THR A C 1
ATOM 6197 O O . THR A 1 877 ? -30.493 8.988 34.750 1.00 83.69 877 THR A O 1
ATOM 6200 N N . ILE A 1 878 ? -29.195 10.793 34.509 1.00 87.31 878 ILE A N 1
ATOM 6201 C CA . ILE A 1 878 ? -28.003 10.146 35.085 1.00 87.31 878 ILE A CA 1
ATOM 6202 C C . ILE A 1 878 ? -28.130 9.964 36.607 1.00 87.31 878 ILE A C 1
ATOM 6204 O O . ILE A 1 878 ? -27.637 8.987 37.180 1.00 87.31 878 ILE A O 1
ATOM 6208 N N . ALA A 1 879 ? -28.823 10.881 37.288 1.00 85.38 879 ALA A N 1
ATOM 6209 C CA . ALA A 1 879 ? -29.100 10.739 38.713 1.00 85.38 879 ALA A CA 1
ATOM 6210 C C . ALA A 1 879 ? -30.043 9.557 38.990 1.00 85.38 879 ALA A C 1
ATOM 6212 O O . ALA A 1 879 ? -29.898 8.913 40.024 1.00 85.38 879 ALA A O 1
ATOM 6213 N N . HIS A 1 880 ? -30.959 9.240 38.075 1.00 85.88 880 HIS A N 1
ATOM 6214 C CA . HIS A 1 880 ? -31.868 8.098 38.206 1.00 85.88 880 HIS A CA 1
ATOM 6215 C C . HIS A 1 880 ? -31.128 6.756 38.082 1.00 85.88 880 HIS A C 1
ATOM 6217 O O . HIS A 1 880 ? -31.131 5.987 39.031 1.00 85.88 880 HIS A O 1
ATOM 6223 N N . ILE A 1 881 ? -30.294 6.547 37.055 1.00 88.31 881 ILE A N 1
ATOM 6224 C CA . ILE A 1 881 ? -29.532 5.279 36.913 1.00 88.31 881 ILE A CA 1
ATOM 6225 C C . ILE A 1 881 ? -28.530 5.004 38.065 1.00 88.31 881 ILE A C 1
ATOM 6227 O O . ILE A 1 881 ? -28.060 3.879 38.286 1.00 88.31 881 ILE A O 1
ATOM 6231 N N . THR A 1 882 ? -28.187 6.045 38.833 1.00 87.50 882 THR A N 1
ATOM 6232 C CA . THR A 1 882 ? -27.327 5.982 40.027 1.00 87.50 882 THR A CA 1
ATOM 6233 C C . THR A 1 882 ? -28.103 5.966 41.356 1.00 87.50 882 THR A C 1
ATOM 6235 O O . THR A 1 882 ? -27.481 5.886 42.420 1.00 87.50 882 THR A O 1
ATOM 6238 N N . GLY A 1 883 ? -29.441 5.997 41.334 1.00 80.38 883 GLY A N 1
ATOM 6239 C CA . GLY A 1 883 ? -30.317 5.977 42.514 1.00 80.38 883 GLY A CA 1
ATOM 6240 C C . GLY A 1 883 ? -30.302 7.255 43.357 1.00 80.38 883 GLY A C 1
ATOM 6241 O O . GLY A 1 883 ? -30.475 7.207 44.579 1.00 80.38 883 GLY A O 1
ATOM 6242 N N . GLY A 1 884 ? -30.013 8.394 42.726 1.00 78.50 884 GLY A N 1
ATOM 6243 C CA . GLY A 1 884 ? -29.955 9.730 43.323 1.00 78.50 884 GLY A CA 1
ATOM 6244 C C . GLY A 1 884 ? -31.078 10.688 42.898 1.00 78.50 884 GLY A C 1
ATOM 6245 O O . GLY A 1 884 ? -31.053 11.842 43.334 1.00 78.50 884 GLY A O 1
ATOM 6246 N N . GLY A 1 885 ? -32.015 10.238 42.059 1.00 70.50 885 GLY A N 1
ATOM 6247 C CA . GLY A 1 885 ? -33.103 11.029 41.473 1.00 70.50 885 GLY A CA 1
ATOM 6248 C C . GLY A 1 885 ? -34.250 11.415 42.420 1.00 70.50 885 GLY A C 1
ATOM 6249 O O . GLY A 1 885 ? -34.234 11.138 43.625 1.00 70.50 885 GLY A O 1
ATOM 6250 N N . ASP A 1 886 ? -35.282 12.064 41.868 1.00 66.50 886 ASP A N 1
ATOM 6251 C CA . ASP A 1 886 ? -36.440 12.614 42.595 1.00 66.50 886 ASP A CA 1
ATOM 6252 C C . ASP A 1 886 ? -37.378 11.505 43.128 1.00 66.50 886 ASP A C 1
ATOM 6254 O O . ASP A 1 886 ? -38.483 11.265 42.644 1.00 66.50 886 ASP A O 1
ATOM 6258 N N . GLY A 1 887 ? -36.950 10.832 44.198 1.00 65.06 887 GLY A N 1
ATOM 6259 C CA . GLY A 1 887 ? -37.701 9.750 44.843 1.00 65.06 887 GLY A CA 1
ATOM 6260 C C . GLY A 1 887 ? -37.336 8.350 44.357 1.00 65.06 887 GLY A C 1
ATOM 6261 O O . GLY A 1 887 ? -37.951 7.390 44.827 1.00 65.06 887 GLY A O 1
ATOM 6262 N N . ASP A 1 888 ? -36.342 8.247 43.478 1.00 72.06 888 ASP A N 1
ATOM 6263 C CA . ASP A 1 888 ? -35.702 6.995 43.106 1.00 72.06 888 ASP A CA 1
ATOM 6264 C C . ASP A 1 888 ? -34.544 6.680 44.066 1.00 72.06 888 ASP A C 1
ATOM 6266 O O . ASP A 1 888 ? -33.751 7.539 44.453 1.00 72.06 888 ASP A O 1
ATOM 6270 N N . THR A 1 889 ? -34.512 5.441 44.535 1.00 76.38 889 THR A N 1
ATOM 6271 C CA . THR A 1 889 ? -33.549 4.916 45.510 1.00 76.38 889 THR A CA 1
ATOM 6272 C C . THR A 1 889 ? -32.871 3.642 45.023 1.00 76.38 889 THR A C 1
ATOM 6274 O O . THR A 1 889 ? -32.070 3.058 45.762 1.00 76.38 889 THR A O 1
ATOM 6277 N N . VAL A 1 890 ? -33.215 3.181 43.822 1.00 80.19 890 VAL A N 1
ATOM 6278 C CA . VAL A 1 890 ? -32.621 2.014 43.181 1.00 80.19 890 VAL A CA 1
ATOM 6279 C C . VAL A 1 890 ? -31.539 2.518 42.236 1.00 80.19 890 VAL A C 1
ATOM 6281 O O . VAL A 1 890 ? -31.716 3.520 41.575 1.00 80.19 890 VAL A O 1
ATOM 6284 N N . SER A 1 891 ? -30.373 1.875 42.235 1.00 87.50 891 SER A N 1
ATOM 6285 C CA . SER A 1 891 ? -29.333 2.176 41.251 1.00 87.50 891 SER A CA 1
ATOM 6286 C C . SER A 1 891 ? -29.187 0.985 40.328 1.00 87.50 891 SER A C 1
ATOM 6288 O O . SER A 1 891 ? -28.667 -0.048 40.753 1.00 87.50 891 SER A O 1
ATOM 6290 N N . GLU A 1 892 ? -29.595 1.124 39.074 1.00 89.00 892 GLU A N 1
ATOM 6291 C CA . GLU A 1 892 ? -29.464 0.097 38.039 1.00 89.00 892 GLU A CA 1
ATOM 6292 C C . GLU A 1 892 ? -27.991 -0.249 37.830 1.00 89.00 892 GLU A C 1
ATOM 6294 O O . GLU A 1 892 ? -27.629 -1.426 37.828 1.00 89.00 892 GLU A O 1
ATOM 6299 N N . LEU A 1 893 ? -27.117 0.763 37.775 1.00 90.62 893 LEU A N 1
ATOM 6300 C CA . LEU A 1 893 ? -25.669 0.555 37.684 1.00 90.62 893 LEU A CA 1
ATOM 6301 C C . LEU A 1 893 ? -25.143 -0.248 38.882 1.00 90.62 893 LEU A C 1
ATOM 6303 O O . LEU A 1 893 ? -24.365 -1.190 38.720 1.00 90.62 893 LEU A O 1
ATOM 6307 N N . GLY A 1 894 ? -25.612 0.063 40.094 1.00 87.31 894 GLY A N 1
ATOM 6308 C CA . GLY A 1 894 ? -25.274 -0.677 41.311 1.00 87.31 894 GLY A CA 1
ATOM 6309 C C . GLY A 1 894 ? -25.819 -2.109 41.329 1.00 87.31 894 GLY A C 1
ATOM 6310 O O . GLY A 1 894 ? -25.178 -3.010 41.871 1.00 87.31 894 GLY A O 1
ATOM 6311 N N . LEU A 1 895 ? -26.984 -2.342 40.725 1.00 87.25 895 LEU A N 1
ATOM 6312 C CA . LEU A 1 895 ? -27.591 -3.664 40.577 1.00 87.25 895 LEU A CA 1
ATOM 6313 C C . LEU A 1 895 ? -26.819 -4.545 39.583 1.00 87.25 895 LEU A C 1
ATOM 6315 O O . LEU A 1 895 ? -26.654 -5.738 39.844 1.00 87.25 895 LEU A O 1
ATOM 6319 N N . ILE A 1 896 ? -26.343 -3.965 38.481 1.00 90.44 896 ILE A N 1
ATOM 6320 C CA . ILE A 1 896 ? -25.550 -4.638 37.441 1.00 90.44 896 ILE A CA 1
ATOM 6321 C C . ILE A 1 896 ? -24.152 -4.968 37.978 1.00 90.44 896 ILE A C 1
ATOM 6323 O O . ILE A 1 896 ? -23.768 -6.137 38.058 1.00 90.44 896 ILE A O 1
ATOM 6327 N N . THR A 1 897 ? -23.424 -3.955 38.450 1.00 89.00 897 THR A N 1
ATOM 6328 C CA . THR A 1 897 ? -22.068 -4.128 39.001 1.00 89.00 897 THR A CA 1
ATOM 6329 C C . THR A 1 897 ? -22.064 -4.996 40.259 1.00 89.00 897 THR A C 1
ATOM 6331 O O . THR A 1 897 ? -21.186 -5.839 40.446 1.00 89.00 897 THR A O 1
ATOM 6334 N N . GLY A 1 898 ? -23.095 -4.883 41.104 1.00 85.06 898 GLY A N 1
ATOM 6335 C CA . GLY A 1 898 ? -23.283 -5.728 42.284 1.00 85.06 898 GLY A CA 1
ATOM 6336 C C . GLY A 1 898 ? -23.533 -7.207 41.968 1.00 85.06 898 GLY A C 1
ATOM 6337 O O . GLY A 1 898 ? -23.278 -8.058 42.824 1.00 85.06 898 GLY A O 1
ATOM 6338 N N . ALA A 1 899 ? -23.993 -7.528 40.755 1.00 81.75 899 ALA A N 1
ATOM 6339 C CA . ALA A 1 899 ? -24.130 -8.896 40.255 1.00 81.75 899 ALA A CA 1
ATOM 6340 C C . ALA A 1 899 ? -22.839 -9.441 39.608 1.00 81.75 899 ALA A C 1
ATOM 6342 O O . ALA A 1 899 ? -22.817 -10.599 39.195 1.00 81.75 899 ALA A O 1
ATOM 6343 N N . GLY A 1 900 ? -21.766 -8.642 39.568 1.00 82.62 900 GLY A N 1
ATOM 6344 C CA . GLY A 1 900 ? -20.463 -9.024 39.021 1.00 82.62 900 GLY A CA 1
ATOM 6345 C C . GLY A 1 900 ? -20.282 -8.726 37.534 1.00 82.62 900 GLY A C 1
ATOM 6346 O O . GLY A 1 900 ? -19.303 -9.196 36.965 1.00 82.62 900 GLY A O 1
ATOM 6347 N N . PHE A 1 901 ? -21.194 -7.969 36.916 1.00 88.94 901 PHE A N 1
ATOM 6348 C CA . PHE A 1 901 ? -21.055 -7.520 35.531 1.00 88.94 901 PHE A CA 1
ATOM 6349 C C . PHE A 1 901 ? -20.197 -6.251 35.455 1.00 88.94 901 PHE A C 1
ATOM 6351 O O . PHE A 1 901 ? -20.428 -5.312 36.219 1.00 88.94 901 PHE A O 1
ATOM 6358 N N . GLN A 1 902 ? -19.237 -6.212 34.532 1.00 88.19 902 GLN A N 1
ATOM 6359 C CA . GLN A 1 902 ? -18.602 -4.959 34.110 1.00 88.19 902 GLN A CA 1
ATOM 6360 C C . GLN A 1 902 ? -19.542 -4.210 33.161 1.00 88.19 902 GLN A C 1
ATOM 6362 O O . GLN A 1 902 ? -20.296 -4.844 32.423 1.00 88.19 902 GLN A O 1
ATOM 6367 N N . ILE A 1 903 ? -19.532 -2.879 33.203 1.00 89.75 903 ILE A N 1
ATOM 6368 C CA . ILE A 1 903 ? -20.319 -2.030 32.301 1.00 89.75 903 ILE A CA 1
ATOM 6369 C C . ILE A 1 903 ? -19.339 -1.289 31.406 1.00 89.75 903 ILE A C 1
ATOM 6371 O O . ILE A 1 903 ? -18.458 -0.620 31.936 1.00 89.75 903 ILE A O 1
ATOM 6375 N N . GLN A 1 904 ? -19.536 -1.393 30.096 1.00 89.50 904 GLN A N 1
ATOM 6376 C CA . GLN A 1 904 ? -18.819 -0.622 29.088 1.00 89.50 904 GLN A CA 1
ATOM 6377 C C . GLN A 1 904 ? -19.830 0.172 28.273 1.00 89.50 904 GLN A C 1
ATOM 6379 O O . GLN A 1 904 ? -20.811 -0.388 27.772 1.00 89.50 904 GLN A O 1
ATOM 6384 N N . ALA A 1 905 ? -19.633 1.475 28.169 1.00 92.00 905 ALA A N 1
ATOM 6385 C CA . ALA A 1 905 ? -20.475 2.374 27.414 1.00 92.00 905 ALA A CA 1
ATOM 6386 C C . ALA A 1 905 ? -19.798 2.699 26.082 1.00 92.00 905 ALA A C 1
ATOM 6388 O O . ALA A 1 905 ? -18.638 3.083 26.032 1.00 92.00 905 ALA A O 1
ATOM 6389 N N . VAL A 1 906 ? -20.546 2.556 24.990 1.00 94.00 906 VAL A N 1
ATOM 6390 C CA . VAL A 1 906 ? -20.024 2.719 23.634 1.00 94.00 906 VAL A CA 1
ATOM 6391 C C . VAL A 1 906 ? -20.850 3.752 22.880 1.00 94.00 906 VAL A C 1
ATOM 6393 O O . VAL A 1 906 ? -22.059 3.600 22.679 1.00 94.00 906 VAL A O 1
ATOM 6396 N N . GLY A 1 907 ? -20.184 4.810 22.438 1.00 94.06 907 GLY A N 1
ATOM 6397 C CA . GLY A 1 907 ? -20.700 5.813 21.523 1.00 94.06 907 GLY A CA 1
ATOM 6398 C C . GLY A 1 907 ? -20.520 5.395 20.065 1.00 94.06 907 GLY A C 1
ATOM 6399 O O . GLY A 1 907 ? -19.505 4.811 19.707 1.00 94.06 907 GLY A O 1
ATOM 6400 N N . ILE A 1 908 ? -21.479 5.724 19.193 1.00 92.50 908 ILE A N 1
ATOM 6401 C CA . ILE A 1 908 ? -21.354 5.504 17.738 1.00 92.50 908 ILE A CA 1
ATOM 6402 C C . ILE A 1 908 ? -21.189 6.839 17.016 1.00 92.50 908 ILE A C 1
ATOM 6404 O O . ILE A 1 908 ? -22.175 7.539 16.729 1.00 92.50 908 ILE A O 1
ATOM 6408 N N . ASN A 1 909 ? -19.934 7.169 16.709 1.00 92.62 909 ASN A N 1
ATOM 6409 C CA . ASN A 1 909 ? -19.496 8.436 16.134 1.00 92.62 909 ASN A CA 1
ATOM 6410 C C . ASN A 1 909 ? -20.196 9.627 16.808 1.00 92.62 909 ASN A C 1
ATOM 6412 O O . ASN A 1 909 ? -21.002 10.357 16.206 1.00 92.62 909 ASN A O 1
ATOM 6416 N N . VAL A 1 910 ? -19.947 9.753 18.108 1.00 92.12 910 VAL A N 1
ATOM 6417 C CA . VAL A 1 910 ? -20.504 10.800 18.964 1.00 92.12 910 VAL A CA 1
ATOM 6418 C C . VAL A 1 910 ? -19.445 11.854 19.290 1.00 92.12 910 VAL A C 1
ATOM 6420 O O . VAL A 1 910 ? -18.269 11.701 18.970 1.00 92.12 910 VAL A O 1
ATOM 6423 N N . ASN A 1 911 ? -19.872 12.974 19.872 1.00 90.62 911 ASN A N 1
ATOM 6424 C CA . ASN A 1 911 ? -18.967 14.051 20.282 1.00 90.62 911 ASN A CA 1
ATOM 6425 C C . ASN A 1 911 ? -18.554 13.913 21.758 1.00 90.62 911 ASN A C 1
ATOM 6427 O O . ASN A 1 911 ? -19.211 13.208 22.512 1.00 90.62 911 ASN A O 1
ATOM 6431 N N . GLU A 1 912 ? -17.533 14.664 22.178 1.00 88.44 912 GLU A N 1
ATOM 6432 C CA . GLU A 1 912 ? -17.002 14.676 23.557 1.00 88.44 912 GLU A CA 1
ATOM 6433 C C . GLU A 1 912 ? -18.086 14.825 24.641 1.00 88.44 912 GLU A C 1
ATOM 6435 O O . GLU A 1 912 ? -18.058 14.132 25.647 1.00 88.44 912 GLU A O 1
ATOM 6440 N N . ASN A 1 913 ? -19.103 15.674 24.430 1.00 87.81 913 ASN A N 1
ATOM 6441 C CA . ASN A 1 913 ? -20.161 15.854 25.436 1.00 87.81 913 ASN A CA 1
ATOM 6442 C C . ASN A 1 913 ? -21.039 14.603 25.584 1.00 87.81 913 ASN A C 1
ATOM 6444 O O . ASN A 1 913 ? -21.611 14.379 26.643 1.00 87.81 913 ASN A O 1
ATOM 6448 N N . ALA A 1 914 ? -21.222 13.845 24.502 1.00 90.12 914 ALA A N 1
ATOM 6449 C CA . ALA A 1 914 ? -21.927 12.573 24.544 1.00 90.12 914 ALA A CA 1
ATOM 6450 C C . ALA A 1 914 ? -21.064 11.496 25.219 1.00 90.12 914 ALA A C 1
ATOM 6452 O O . ALA A 1 914 ? -21.606 10.695 25.974 1.00 90.12 914 ALA A O 1
ATOM 6453 N N . LEU A 1 915 ? -19.741 11.523 25.028 1.00 89.62 915 LEU A N 1
ATOM 6454 C CA . LEU A 1 915 ? -18.813 10.640 25.742 1.00 89.62 915 LEU A CA 1
ATOM 6455 C C . LEU A 1 915 ? -18.778 10.939 27.244 1.00 89.62 915 LEU A C 1
ATOM 6457 O O . LEU A 1 915 ? -18.945 10.016 28.025 1.00 89.62 915 LEU A O 1
ATOM 6461 N N . ASP A 1 916 ? -18.763 12.210 27.658 1.00 87.50 916 ASP A N 1
ATOM 6462 C CA . ASP A 1 916 ? -18.890 12.609 29.074 1.00 87.50 916 ASP A CA 1
ATOM 6463 C C . ASP A 1 916 ? -20.156 12.040 29.751 1.00 87.50 916 ASP A C 1
ATOM 6465 O O . ASP A 1 916 ? -20.209 11.828 30.967 1.00 87.50 916 ASP A O 1
ATOM 6469 N N . VAL A 1 917 ? -21.235 11.862 28.983 1.00 89.12 917 VAL A N 1
ATOM 6470 C CA . VAL A 1 917 ? -22.487 11.266 29.470 1.00 89.12 917 VAL A CA 1
ATOM 6471 C C . VAL A 1 917 ? -22.351 9.750 29.584 1.00 89.12 917 VAL A C 1
ATOM 6473 O O . VAL A 1 917 ? -22.846 9.171 30.549 1.00 89.12 917 VAL A O 1
ATOM 6476 N N . LEU A 1 918 ? -21.691 9.114 28.619 1.00 91.56 918 LEU A N 1
ATOM 6477 C CA . LEU A 1 918 ? -21.445 7.674 28.602 1.00 91.56 918 LEU A CA 1
ATOM 6478 C C . LEU A 1 918 ? -20.426 7.250 29.674 1.00 91.56 918 LEU A C 1
ATOM 6480 O O . LEU A 1 918 ? -20.666 6.256 30.351 1.00 91.56 918 LEU A O 1
ATOM 6484 N N . ASP A 1 919 ? -19.406 8.061 29.955 1.00 88.81 919 ASP A N 1
ATOM 6485 C CA . ASP A 1 919 ? -18.460 7.870 31.067 1.00 88.81 919 ASP A CA 1
ATOM 6486 C C . ASP A 1 919 ? -19.189 7.715 32.411 1.00 88.81 919 ASP A C 1
ATOM 6488 O O . ASP A 1 919 ? -18.840 6.893 33.260 1.00 88.81 919 ASP A O 1
ATOM 6492 N N . GLN A 1 920 ? -20.269 8.477 32.604 1.00 89.25 920 GLN A N 1
ATOM 6493 C CA . GLN A 1 920 ? -21.083 8.390 33.817 1.00 89.25 920 GLN A CA 1
ATOM 6494 C C . GLN A 1 920 ? -21.887 7.086 33.903 1.00 89.25 920 GLN A C 1
ATOM 6496 O O . GLN A 1 920 ? -22.185 6.642 35.014 1.00 89.25 920 GLN A O 1
ATOM 6501 N N . VAL A 1 921 ? -22.210 6.449 32.771 1.00 90.81 921 VAL A N 1
ATOM 6502 C CA . VAL A 1 921 ? -22.831 5.112 32.732 1.00 90.81 921 VAL A CA 1
ATOM 6503 C C . VAL A 1 921 ? -21.832 4.039 33.184 1.00 90.81 921 VAL A C 1
ATOM 6505 O O . VAL A 1 921 ? -22.223 3.094 33.866 1.00 90.81 921 VAL A O 1
ATOM 6508 N N . GLU A 1 922 ? -20.539 4.222 32.914 1.00 87.44 922 GLU A N 1
ATOM 6509 C CA . GLU A 1 922 ? -19.457 3.369 33.436 1.00 87.44 922 GLU A CA 1
ATOM 6510 C C . GLU A 1 922 ? -19.067 3.687 34.892 1.00 87.44 922 GLU A C 1
ATOM 6512 O O . GLU A 1 922 ? -18.248 3.004 35.508 1.00 87.44 922 GLU A O 1
ATOM 6517 N N . GLY A 1 923 ? -19.668 4.722 35.484 1.00 81.69 923 GLY A N 1
ATOM 6518 C CA . GLY A 1 923 ? -19.392 5.157 36.852 1.00 81.69 923 GLY A CA 1
ATOM 6519 C C . GLY A 1 923 ? -18.185 6.091 36.995 1.00 81.69 923 GLY A C 1
ATOM 6520 O O . GLY A 1 923 ? -17.746 6.332 38.127 1.00 81.69 923 GLY A O 1
ATOM 6521 N N . GLN A 1 924 ? -17.667 6.644 35.894 1.00 80.19 924 GLN A N 1
ATOM 6522 C CA . GLN A 1 924 ? -16.625 7.672 35.893 1.00 80.19 924 GLN A CA 1
ATOM 6523 C C . GLN A 1 924 ? -17.217 9.094 35.994 1.00 80.19 924 GLN A C 1
ATOM 6525 O O . GLN A 1 924 ? -18.360 9.342 35.602 1.00 80.19 924 GLN A O 1
ATOM 6530 N N . PRO A 1 925 ? -16.489 10.064 36.581 1.00 72.69 925 PRO A N 1
ATOM 6531 C CA . PRO A 1 925 ? -16.933 11.455 36.639 1.00 72.69 925 PRO A CA 1
ATOM 6532 C C . PRO A 1 925 ? -16.772 12.160 35.282 1.00 72.69 925 PRO A C 1
ATOM 6534 O O . PRO A 1 925 ? -15.747 12.008 34.634 1.00 72.69 925 PRO A O 1
ATOM 6537 N N . ALA A 1 926 ? -17.725 13.018 34.909 1.00 68.12 926 ALA A N 1
ATOM 6538 C CA . ALA A 1 926 ? -17.639 13.811 33.678 1.00 68.12 926 ALA A CA 1
ATOM 6539 C C . ALA A 1 926 ? -16.479 14.832 33.687 1.00 68.12 926 ALA A C 1
ATOM 6541 O O . ALA A 1 926 ? -16.339 15.590 34.661 1.00 68.12 926 ALA A O 1
ATOM 6542 N N . GLY A 1 927 ? -15.751 14.954 32.568 1.00 55.94 927 GLY A N 1
ATOM 6543 C CA . GLY A 1 927 ? -15.124 16.218 32.177 1.00 55.94 927 GLY A CA 1
ATOM 6544 C C . GLY A 1 927 ? -13.601 16.371 32.244 1.00 55.94 927 GLY A C 1
ATOM 6545 O O . GLY A 1 927 ? -13.165 17.466 32.624 1.00 55.94 927 GLY A O 1
ATOM 6546 N N . ASP A 1 928 ? -12.794 15.386 31.828 1.00 55.38 928 ASP A N 1
ATOM 6547 C CA . ASP A 1 928 ? -11.432 15.688 31.341 1.00 55.38 928 ASP A CA 1
ATOM 6548 C C . ASP A 1 928 ? -11.387 15.578 29.797 1.00 55.38 928 ASP A C 1
ATOM 6550 O O . ASP A 1 928 ? -11.550 14.489 29.256 1.00 55.38 928 ASP A O 1
ATOM 6554 N N . PRO A 1 929 ? -11.234 16.695 29.051 1.00 55.03 929 PRO A N 1
ATOM 6555 C CA . PRO A 1 929 ? -11.273 16.669 27.589 1.00 55.03 929 PRO A CA 1
ATOM 6556 C C . PRO A 1 929 ? -10.171 15.778 26.998 1.00 55.03 929 PRO A C 1
ATOM 6558 O O . PRO A 1 929 ? -8.985 16.076 27.176 1.00 55.03 929 PRO A O 1
ATOM 6561 N N . GLY A 1 930 ? -10.563 14.750 26.240 1.00 54.19 930 GLY A N 1
ATOM 6562 C CA . GLY A 1 930 ? -9.652 13.798 25.600 1.00 54.19 930 GLY A CA 1
ATOM 6563 C C . GLY A 1 930 ? -9.207 12.608 26.461 1.00 54.19 930 GLY A C 1
ATOM 6564 O O . GLY A 1 930 ? -8.306 11.893 26.030 1.00 54.19 930 GLY A O 1
ATOM 6565 N N . ASP A 1 931 ? -9.802 12.399 27.640 1.00 66.06 931 ASP A N 1
ATOM 6566 C CA . ASP A 1 931 ? -9.609 11.212 28.493 1.00 66.06 931 ASP A CA 1
ATOM 6567 C C . ASP A 1 931 ? -10.988 10.631 28.848 1.00 66.06 931 ASP A C 1
ATOM 6569 O O . ASP A 1 931 ? -11.521 10.858 29.935 1.00 66.06 931 ASP A O 1
ATOM 6573 N N . HIS A 1 932 ? -11.604 9.966 27.866 1.00 71.75 932 HIS A N 1
ATOM 6574 C CA . HIS A 1 932 ? -12.893 9.287 28.008 1.00 71.75 932 HIS A CA 1
ATOM 6575 C C . HIS A 1 932 ? -12.659 7.800 28.272 1.00 71.75 932 HIS A C 1
ATOM 6577 O O . HIS A 1 932 ? -11.825 7.182 27.612 1.00 71.75 932 HIS A O 1
ATOM 6583 N N . ALA A 1 933 ? -13.386 7.244 29.240 1.00 76.12 933 ALA A N 1
ATOM 6584 C CA . ALA A 1 933 ? -13.387 5.810 29.518 1.00 76.12 933 ALA A CA 1
ATOM 6585 C C . ALA A 1 933 ? -14.342 5.068 28.572 1.00 76.12 933 ALA A C 1
ATOM 6587 O O . ALA A 1 933 ? -14.033 3.960 28.147 1.00 76.12 933 ALA A O 1
ATOM 6588 N N . ALA A 1 934 ? -15.442 5.723 28.192 1.00 81.56 934 ALA A N 1
ATOM 6589 C CA . ALA A 1 934 ? -16.372 5.232 27.194 1.00 81.56 934 ALA A CA 1
ATOM 6590 C C . ALA A 1 934 ? -15.750 5.234 25.791 1.00 81.56 934 ALA A C 1
ATOM 6592 O O . ALA A 1 934 ? -15.204 6.241 25.324 1.00 81.56 934 ALA A O 1
ATOM 6593 N N . ASP A 1 935 ? -15.932 4.130 25.075 1.00 86.62 935 ASP A N 1
ATOM 6594 C CA . ASP A 1 935 ? -15.439 3.969 23.712 1.00 86.62 935 ASP A CA 1
ATOM 6595 C C . ASP A 1 935 ? -16.262 4.777 22.708 1.00 86.62 935 ASP A C 1
ATOM 6597 O O . ASP A 1 935 ? -17.473 4.956 22.856 1.00 86.62 935 ASP A O 1
ATOM 6601 N N . ASN A 1 936 ? -15.632 5.226 21.621 1.00 87.62 936 ASN A N 1
ATOM 6602 C CA . ASN A 1 936 ? -16.320 5.889 20.512 1.00 87.62 936 ASN A CA 1
ATOM 6603 C C . ASN A 1 936 ? -15.991 5.204 19.189 1.00 87.62 936 ASN A C 1
ATOM 6605 O O . ASN A 1 936 ? -14.948 5.457 18.585 1.00 87.62 936 ASN A O 1
ATOM 6609 N N . ILE A 1 937 ? -16.902 4.365 18.711 1.00 81.38 937 ILE A N 1
ATOM 6610 C CA . ILE A 1 937 ? -16.686 3.587 17.497 1.00 81.38 937 ILE A CA 1
ATOM 6611 C C . ILE A 1 937 ? -17.100 4.369 16.249 1.00 81.38 937 ILE A C 1
ATOM 6613 O O . ILE A 1 937 ? -18.143 5.027 16.177 1.00 81.38 937 ILE A O 1
ATOM 6617 N N . THR A 1 938 ? -16.274 4.256 15.222 1.00 80.31 938 THR A N 1
ATOM 6618 C CA . THR A 1 938 ? -16.478 4.777 13.867 1.00 80.31 938 THR A CA 1
ATOM 6619 C C . THR A 1 938 ? -16.474 3.668 12.816 1.00 80.31 938 THR A C 1
ATOM 6621 O O . THR A 1 938 ? -16.830 3.929 11.661 1.00 80.31 938 THR A O 1
ATOM 6624 N N . THR A 1 939 ? -16.134 2.439 13.213 1.00 68.31 939 THR A N 1
ATOM 6625 C CA . THR A 1 939 ? -16.289 1.232 12.404 1.00 68.31 939 THR A CA 1
ATOM 6626 C C . THR A 1 939 ? -16.991 0.108 13.164 1.00 68.31 939 THR A C 1
ATOM 6628 O O . THR A 1 939 ? -17.138 0.167 14.387 1.00 68.31 939 THR A O 1
ATOM 6631 N N . ALA A 1 940 ? -17.494 -0.897 12.442 1.00 67.25 940 ALA A N 1
ATOM 6632 C CA . ALA A 1 940 ? -18.197 -2.032 13.046 1.00 67.25 940 ALA A CA 1
ATOM 6633 C C . ALA A 1 940 ? -17.244 -2.919 13.865 1.00 67.25 940 ALA A C 1
ATOM 6635 O O . ALA A 1 940 ? -17.626 -3.444 14.909 1.00 67.25 940 ALA A O 1
ATOM 6636 N N . GLU A 1 941 ? -16.006 -3.027 13.398 1.00 60.66 941 GLU A N 1
ATOM 6637 C CA . GLU A 1 941 ? -14.922 -3.835 13.950 1.00 60.66 941 GLU A CA 1
ATOM 6638 C C . GLU A 1 941 ? -14.421 -3.260 15.282 1.00 60.66 941 GLU A C 1
ATOM 6640 O O . GLU A 1 941 ? -14.093 -3.997 16.201 1.00 60.66 941 GLU A O 1
ATOM 6645 N N . GLN A 1 942 ? -14.476 -1.941 15.474 1.00 66.00 942 GLN A N 1
ATOM 6646 C CA . GLN A 1 942 ? -14.107 -1.344 16.762 1.00 66.00 942 GLN A CA 1
ATOM 6647 C C . GLN A 1 942 ? -15.001 -1.821 17.922 1.00 66.00 942 GLN A C 1
ATOM 6649 O O . GLN A 1 942 ? -14.551 -1.849 19.060 1.00 66.00 942 GLN A O 1
ATOM 6654 N N . LEU A 1 943 ? -16.245 -2.257 17.670 1.00 74.81 943 LEU A N 1
ATOM 6655 C CA . LEU A 1 943 ? -17.066 -2.859 18.731 1.00 74.81 943 LEU A CA 1
ATOM 6656 C C . LEU A 1 943 ? -16.590 -4.269 19.117 1.00 74.81 943 LEU A C 1
ATOM 6658 O O . LEU A 1 943 ? -16.789 -4.681 20.259 1.00 74.81 943 LEU A O 1
ATOM 6662 N N . THR A 1 944 ? -15.987 -5.019 18.190 1.00 65.56 944 THR A N 1
ATOM 6663 C CA . THR A 1 944 ? -15.449 -6.355 18.492 1.00 65.56 944 THR A CA 1
ATOM 6664 C C . THR A 1 944 ? -14.197 -6.241 19.357 1.00 65.56 944 THR A C 1
ATOM 6666 O O . THR A 1 944 ? -14.058 -6.997 20.312 1.00 65.56 944 THR A O 1
ATOM 6669 N N . GLN A 1 945 ? -13.369 -5.216 19.129 1.00 61.09 945 GLN A N 1
ATOM 6670 C CA . GLN A 1 945 ? -12.231 -4.880 19.990 1.00 61.09 945 GLN A CA 1
ATOM 6671 C C . GLN A 1 945 ? -12.663 -4.601 21.438 1.00 61.09 945 GLN A C 1
ATOM 6673 O O . GLN A 1 945 ? -12.123 -5.199 22.366 1.00 61.09 945 GLN A O 1
ATOM 6678 N N . VAL A 1 946 ? -13.689 -3.763 21.624 1.00 68.56 946 VAL A N 1
ATOM 6679 C CA . VAL A 1 946 ? -14.254 -3.466 22.952 1.00 68.56 946 VAL A CA 1
ATOM 6680 C C . VAL A 1 946 ? -14.680 -4.753 23.665 1.00 68.56 946 VAL A C 1
ATOM 6682 O O . VAL A 1 946 ? -14.425 -4.937 24.850 1.00 68.56 946 VAL A O 1
ATOM 6685 N N . ILE A 1 947 ? -15.296 -5.694 22.947 1.00 64.88 947 ILE A N 1
ATOM 6686 C CA . ILE A 1 947 ? -15.678 -6.997 23.510 1.00 64.88 947 ILE A CA 1
ATOM 6687 C C . ILE A 1 947 ? -14.448 -7.833 23.878 1.00 64.88 947 ILE A C 1
ATOM 6689 O O . ILE A 1 947 ? -14.438 -8.435 24.956 1.00 64.88 947 ILE A O 1
ATOM 6693 N N . GLY A 1 948 ? -13.427 -7.848 23.021 1.00 56.22 948 GLY A N 1
ATOM 6694 C CA . GLY A 1 948 ? -12.166 -8.553 23.242 1.00 56.22 948 GLY A CA 1
ATOM 6695 C C . GLY A 1 948 ? -11.483 -8.115 24.536 1.00 56.22 948 GLY A C 1
ATOM 6696 O O . GLY A 1 948 ? -11.280 -8.944 25.426 1.00 56.22 948 GLY A O 1
ATOM 6697 N N . GLU A 1 949 ? -11.259 -6.809 24.704 1.00 58.44 949 GLU A N 1
ATOM 6698 C CA . GLU A 1 949 ? -10.618 -6.212 25.889 1.00 58.44 949 GLU A CA 1
ATOM 6699 C C . GLU A 1 949 ? -11.313 -6.622 27.201 1.00 58.44 949 GLU A C 1
ATOM 6701 O O . GLU A 1 949 ? -10.674 -6.910 28.218 1.00 58.44 949 GLU A O 1
ATOM 6706 N N . ILE A 1 950 ? -12.643 -6.730 27.168 1.00 56.84 950 ILE A N 1
ATOM 6707 C CA . ILE A 1 950 ? -13.467 -7.048 28.333 1.00 56.84 950 ILE A CA 1
ATOM 6708 C C . ILE A 1 950 ? -13.489 -8.545 28.670 1.00 56.84 950 ILE A C 1
ATOM 6710 O O . ILE A 1 950 ? -13.660 -8.920 29.837 1.00 56.84 950 ILE A O 1
ATOM 6714 N N . THR A 1 951 ? -13.322 -9.426 27.683 1.00 52.19 951 THR A N 1
ATOM 6715 C CA . THR A 1 951 ? -13.368 -10.885 27.893 1.00 52.19 951 THR A CA 1
ATOM 6716 C C . THR A 1 951 ? -12.155 -11.462 28.629 1.00 52.19 951 THR A C 1
ATOM 6718 O O . THR A 1 951 ? -12.020 -12.675 28.774 1.00 52.19 951 THR A O 1
ATOM 6721 N N . GLY A 1 952 ? -11.321 -10.595 29.205 1.00 48.16 952 GLY A N 1
ATOM 6722 C CA . GLY A 1 952 ? -10.142 -10.987 29.954 1.00 48.16 952 GLY A CA 1
ATOM 6723 C C . GLY A 1 952 ? -8.911 -11.103 29.070 1.00 48.16 952 GLY A C 1
ATOM 6724 O O . GLY A 1 952 ? -8.105 -11.999 29.315 1.00 48.16 952 GLY A O 1
ATOM 6725 N N . GLY A 1 953 ? -8.747 -10.169 28.121 1.00 41.53 953 GLY A N 1
ATOM 6726 C CA . GLY A 1 953 ? -7.492 -9.852 27.425 1.00 41.53 953 GLY A CA 1
ATOM 6727 C C . GLY A 1 953 ? -6.402 -9.406 28.402 1.00 41.53 953 GLY A C 1
ATOM 6728 O O . GLY A 1 953 ? -5.992 -8.251 28.479 1.00 41.53 953 GLY A O 1
ATOM 6729 N N . GLY A 1 954 ? -5.991 -10.345 29.244 1.00 35.41 954 GLY A N 1
ATOM 6730 C CA . GLY A 1 954 ? -5.016 -10.208 30.296 1.00 35.41 954 GLY A CA 1
ATOM 6731 C C . GLY A 1 954 ? -4.248 -11.513 30.431 1.00 35.41 954 GLY A C 1
ATOM 6732 O O . GLY A 1 954 ? -4.560 -12.343 31.284 1.00 35.41 954 GLY A O 1
ATOM 6733 N N . THR A 1 955 ? -3.149 -11.602 29.680 1.00 36.75 955 THR A N 1
ATOM 6734 C CA . THR A 1 955 ? -1.921 -12.345 30.020 1.00 36.75 955 THR A CA 1
ATOM 6735 C C . THR A 1 955 ? -1.853 -13.858 29.777 1.00 36.75 955 THR A C 1
ATOM 6737 O O . THR A 1 955 ? -1.139 -14.538 30.515 1.00 36.75 955 THR A O 1
ATOM 6740 N N . VAL A 1 956 ? -2.484 -14.389 28.725 1.00 34.03 956 VAL A N 1
ATOM 6741 C CA . VAL A 1 956 ? -2.046 -15.660 28.111 1.00 34.03 956 VAL A CA 1
ATOM 6742 C C . VAL A 1 956 ? -2.295 -15.594 26.603 1.00 34.03 956 VAL A C 1
ATOM 6744 O O . VAL A 1 956 ? -3.448 -15.448 26.225 1.00 34.03 956 VAL A O 1
ATOM 6747 N N . ALA A 1 957 ? -1.212 -15.672 25.819 1.00 44.06 957 ALA A N 1
ATOM 6748 C CA . ALA A 1 957 ? -1.133 -15.942 24.380 1.00 44.06 957 ALA A CA 1
ATOM 6749 C C . ALA A 1 957 ? -2.442 -15.702 23.586 1.00 44.06 957 ALA A C 1
ATOM 6751 O O . ALA A 1 957 ? -3.275 -16.604 23.470 1.00 44.06 957 ALA A O 1
ATOM 6752 N N . ASP A 1 958 ? -2.613 -14.474 23.085 1.00 53.34 958 ASP A N 1
ATOM 6753 C CA . ASP A 1 958 ? -3.712 -14.102 22.187 1.00 53.34 958 ASP A CA 1
ATOM 6754 C C . ASP A 1 958 ? -3.687 -14.977 20.915 1.00 53.34 958 ASP A C 1
ATOM 6756 O O . ASP A 1 958 ? -2.657 -15.568 20.588 1.00 53.34 958 ASP A O 1
ATOM 6760 N N . ALA A 1 959 ? -4.825 -15.135 20.232 1.00 55.25 959 ALA A N 1
ATOM 6761 C CA . ALA A 1 959 ? -4.815 -15.758 18.910 1.00 55.25 959 ALA A CA 1
ATOM 6762 C C . ALA A 1 959 ? -4.105 -14.803 17.950 1.00 55.25 959 ALA A C 1
ATOM 6764 O O . ALA A 1 959 ? -4.449 -13.626 17.945 1.00 55.25 959 ALA A O 1
ATOM 6765 N N . ALA A 1 960 ? -3.153 -15.323 17.186 1.00 64.88 960 ALA A N 1
ATOM 6766 C CA . ALA A 1 960 ? -2.404 -14.600 16.174 1.00 64.88 960 ALA A CA 1
ATOM 6767 C C . ALA A 1 960 ? -3.363 -13.997 15.122 1.00 64.88 960 ALA A C 1
ATOM 6769 O O . ALA A 1 960 ? -4.364 -14.632 14.757 1.00 64.88 960 ALA A O 1
ATOM 6770 N N . GLY A 1 961 ? -3.145 -12.730 14.755 1.00 69.94 961 GLY A N 1
ATOM 6771 C CA . GLY A 1 961 ? -3.971 -12.005 13.787 1.00 69.94 961 GLY A CA 1
ATOM 6772 C C . GLY A 1 961 ? -3.732 -12.527 12.374 1.00 69.94 961 GLY A C 1
ATOM 6773 O O . GLY A 1 961 ? -2.809 -13.284 12.145 1.00 69.94 961 GLY A O 1
ATOM 6774 N N . SER A 1 962 ? -4.605 -12.203 11.417 1.00 74.06 962 SER A N 1
ATOM 6775 C CA . SER A 1 962 ? -4.299 -12.487 10.003 1.00 74.06 962 SER A CA 1
ATOM 6776 C C . SER A 1 962 ? -3.606 -11.287 9.377 1.00 74.06 962 SER A C 1
ATOM 6778 O O . SER A 1 962 ? -4.251 -10.242 9.222 1.00 74.06 962 SER A O 1
ATOM 6780 N N . ASP A 1 963 ? -2.356 -11.459 8.960 1.00 79.75 963 ASP A N 1
ATOM 6781 C CA . ASP A 1 963 ? -1.509 -10.365 8.504 1.00 79.75 963 ASP A CA 1
ATOM 6782 C C . ASP A 1 963 ? -1.238 -10.387 6.998 1.00 79.75 963 ASP A C 1
ATOM 6784 O O . ASP A 1 963 ? -1.211 -11.423 6.332 1.00 79.75 963 ASP A O 1
ATOM 6788 N N . GLN A 1 964 ? -1.049 -9.202 6.415 1.00 85.31 964 GLN A N 1
ATOM 6789 C CA . GLN A 1 964 ? -0.574 -9.061 5.041 1.00 85.31 964 GLN A CA 1
ATOM 6790 C C . GLN A 1 964 ? 0.727 -8.262 5.055 1.00 85.31 964 GLN A C 1
ATOM 6792 O O . GLN A 1 964 ? 0.713 -7.081 5.412 1.00 85.31 964 GLN A O 1
ATOM 6797 N N . ILE A 1 965 ? 1.826 -8.898 4.639 1.00 87.94 965 ILE A N 1
ATOM 6798 C CA . ILE A 1 965 ? 3.184 -8.345 4.700 1.00 87.94 965 ILE A CA 1
ATOM 6799 C C . ILE A 1 965 ? 3.878 -8.477 3.337 1.00 87.94 965 ILE A C 1
ATOM 6801 O O . ILE A 1 965 ? 3.793 -9.519 2.691 1.00 87.94 965 ILE A O 1
ATOM 6805 N N . SER A 1 966 ? 4.563 -7.418 2.908 1.00 89.62 966 SER A N 1
ATOM 6806 C CA . SER A 1 966 ? 5.361 -7.343 1.680 1.00 89.62 966 SER A CA 1
ATOM 6807 C C . SER A 1 966 ? 6.747 -6.783 2.008 1.00 89.62 966 SER A C 1
ATOM 6809 O O . SER A 1 966 ? 6.818 -5.650 2.470 1.00 89.62 966 SER A O 1
ATOM 6811 N N . GLY A 1 967 ? 7.820 -7.534 1.761 1.00 87.75 967 GLY A N 1
ATOM 6812 C CA . GLY A 1 967 ? 9.214 -7.155 2.031 1.00 87.75 967 GLY A CA 1
ATOM 6813 C C . GLY A 1 967 ? 9.711 -6.033 1.125 1.00 87.75 967 GLY A C 1
ATOM 6814 O O . GLY A 1 967 ? 9.984 -4.940 1.604 1.00 87.75 967 GLY A O 1
ATOM 6815 N N . GLY A 1 968 ? 9.635 -6.217 -0.192 1.00 86.38 968 GLY A N 1
ATOM 6816 C CA . GLY A 1 968 ? 10.051 -5.192 -1.156 1.00 86.38 968 GLY A CA 1
ATOM 6817 C C . GLY A 1 968 ? 11.336 -5.597 -1.866 1.00 86.38 968 GLY A C 1
ATOM 6818 O O . GLY A 1 968 ? 11.413 -6.724 -2.339 1.00 86.38 968 GLY A O 1
ATOM 6819 N N . ASP A 1 969 ? 12.297 -4.684 -2.027 1.00 84.06 969 ASP A N 1
ATOM 6820 C CA . ASP A 1 969 ? 13.656 -5.067 -2.445 1.00 84.06 969 ASP A CA 1
ATOM 6821 C C . ASP A 1 969 ? 14.549 -5.144 -1.187 1.00 84.06 969 ASP A C 1
ATOM 6823 O O . ASP A 1 969 ? 14.393 -4.319 -0.294 1.00 84.06 969 ASP A O 1
ATOM 6827 N N . GLY A 1 970 ? 15.545 -6.030 -1.147 1.00 83.69 970 GLY A N 1
ATOM 6828 C CA . GLY A 1 970 ? 16.426 -6.229 0.012 1.00 83.69 970 GLY A CA 1
ATOM 6829 C C . GLY A 1 970 ? 16.346 -7.658 0.550 1.00 83.69 970 GLY A C 1
ATOM 6830 O O . GLY A 1 970 ? 15.492 -8.418 0.136 1.00 83.69 970 GLY A O 1
ATOM 6831 N N . ASN A 1 971 ? 17.276 -8.057 1.431 1.00 89.69 971 ASN A N 1
ATOM 6832 C CA . ASN A 1 971 ? 17.157 -9.348 2.133 1.00 89.69 971 ASN A CA 1
ATOM 6833 C C . ASN A 1 971 ? 16.416 -9.132 3.458 1.00 89.69 971 ASN A C 1
ATOM 6835 O O . ASN A 1 971 ? 17.008 -8.652 4.438 1.00 89.69 971 ASN A O 1
ATOM 6839 N N . ASP A 1 972 ? 15.149 -9.501 3.488 1.00 92.44 972 ASP A N 1
ATOM 6840 C CA . ASP A 1 972 ? 14.229 -9.170 4.562 1.00 92.44 972 ASP A CA 1
ATOM 6841 C C . ASP A 1 972 ? 14.086 -10.297 5.585 1.00 92.44 972 ASP A C 1
ATOM 6843 O O . ASP A 1 972 ? 14.335 -11.480 5.339 1.00 92.44 972 ASP A O 1
ATOM 6847 N N . ILE A 1 973 ? 13.681 -9.921 6.795 1.00 94.50 973 ILE A N 1
ATOM 6848 C CA . ILE A 1 973 ? 13.269 -10.841 7.852 1.00 94.50 973 ILE A CA 1
ATOM 6849 C C . ILE A 1 973 ? 11.804 -10.560 8.152 1.00 94.50 973 ILE A C 1
ATOM 6851 O O . ILE A 1 973 ? 11.471 -9.542 8.761 1.00 94.50 973 ILE A O 1
ATOM 6855 N N . ILE A 1 974 ? 10.942 -11.497 7.779 1.00 94.50 974 ILE A N 1
ATOM 6856 C CA . ILE A 1 974 ? 9.496 -11.381 7.932 1.00 94.50 974 ILE A CA 1
ATOM 6857 C C . ILE A 1 974 ? 9.011 -12.391 8.970 1.00 94.50 974 ILE A C 1
ATOM 6859 O O . ILE A 1 974 ? 9.259 -13.594 8.861 1.00 94.50 974 ILE A O 1
ATOM 6863 N N . PHE A 1 975 ? 8.297 -11.888 9.970 1.00 92.75 975 PHE A N 1
ATOM 6864 C CA . PHE A 1 975 ? 7.511 -12.675 10.911 1.00 92.75 975 PHE A CA 1
ATOM 6865 C C . PHE A 1 975 ? 6.033 -12.390 10.641 1.00 92.75 975 PHE A C 1
ATOM 6867 O O . PHE A 1 975 ? 5.629 -11.235 10.765 1.00 92.75 975 PHE A O 1
ATOM 6874 N N . GLY A 1 976 ? 5.274 -13.421 10.255 1.00 88.56 976 GLY A N 1
ATOM 6875 C CA . GLY A 1 976 ? 3.825 -13.371 10.050 1.00 88.56 976 GLY A CA 1
ATOM 6876 C C . GLY A 1 976 ? 3.132 -12.879 11.305 1.00 88.56 976 GLY A C 1
ATOM 6877 O O . GLY A 1 976 ? 2.575 -11.804 11.279 1.00 88.56 976 GLY A O 1
ATOM 6878 N N . ASP A 1 977 ? 3.399 -13.534 12.433 1.00 83.81 977 ASP A N 1
ATOM 6879 C CA . ASP A 1 977 ? 2.961 -13.097 13.762 1.00 83.81 977 ASP A CA 1
ATOM 6880 C C . ASP A 1 977 ? 4.044 -12.446 14.647 1.00 83.81 977 ASP A C 1
ATOM 6882 O O . ASP A 1 977 ? 5.240 -12.384 14.342 1.00 83.81 977 ASP A O 1
ATOM 6886 N N . ALA A 1 978 ? 3.655 -12.074 15.870 1.00 82.56 978 ALA A N 1
ATOM 6887 C CA . ALA A 1 978 ? 4.597 -11.709 16.926 1.00 82.56 978 ALA A CA 1
ATOM 6888 C C . ALA A 1 978 ? 5.624 -12.832 17.253 1.00 82.56 978 ALA A C 1
ATOM 6890 O O . ALA A 1 978 ? 5.218 -13.954 17.562 1.00 82.56 978 ALA A O 1
ATOM 6891 N N . PRO A 1 979 ? 6.939 -12.516 17.324 1.00 88.75 979 PRO A N 1
ATOM 6892 C CA . PRO A 1 979 ? 8.020 -13.503 17.419 1.00 88.75 979 PRO A CA 1
ATOM 6893 C C . PRO A 1 979 ? 8.115 -14.168 18.795 1.00 88.75 979 PRO A C 1
ATOM 6895 O O . PRO A 1 979 ? 7.847 -13.544 19.820 1.00 88.75 979 PRO A O 1
ATOM 6898 N N . PHE A 1 980 ? 8.642 -15.388 18.874 1.00 88.50 980 PHE A N 1
ATOM 6899 C CA . PHE A 1 980 ? 8.793 -16.116 20.138 1.00 88.50 980 PHE A CA 1
ATOM 6900 C C . PHE A 1 980 ? 9.907 -15.558 21.041 1.00 88.50 980 PHE A C 1
ATOM 6902 O O . PHE A 1 980 ? 11.083 -15.905 20.919 1.00 88.50 980 PHE A O 1
ATOM 6909 N N . THR A 1 981 ? 9.547 -14.707 22.005 1.00 89.50 981 THR A N 1
ATOM 6910 C CA . THR A 1 981 ? 10.501 -14.002 22.887 1.00 89.50 981 THR A CA 1
ATOM 6911 C C . THR A 1 981 ? 10.559 -14.524 24.325 1.00 89.50 981 THR A C 1
ATOM 6913 O O . THR A 1 981 ? 11.276 -13.962 25.158 1.00 89.50 981 THR A O 1
ATOM 6916 N N . ASP A 1 982 ? 9.876 -15.624 24.642 1.00 84.62 982 ASP A N 1
ATOM 6917 C CA . ASP A 1 982 ? 9.769 -16.148 26.015 1.00 84.62 982 ASP A CA 1
ATOM 6918 C C . ASP A 1 982 ? 11.131 -16.529 26.610 1.00 84.62 982 ASP A C 1
ATOM 6920 O O . ASP A 1 982 ? 11.428 -16.247 27.775 1.00 84.62 982 ASP A O 1
ATOM 6924 N N . ILE A 1 983 ? 12.016 -17.106 25.790 1.00 89.12 983 ILE A N 1
ATOM 6925 C CA . ILE A 1 983 ? 13.386 -17.453 26.194 1.00 89.12 983 ILE A CA 1
ATOM 6926 C C . ILE A 1 983 ? 14.182 -16.191 26.555 1.00 89.12 983 ILE A C 1
ATOM 6928 O O . ILE A 1 983 ? 14.893 -16.175 27.570 1.00 89.12 983 ILE A O 1
ATOM 6932 N N . LEU A 1 984 ? 14.044 -15.125 25.762 1.00 91.00 984 LEU A N 1
ATOM 6933 C CA . LEU A 1 984 ? 14.663 -13.833 26.038 1.00 91.00 984 LEU A CA 1
ATOM 6934 C C . LEU A 1 984 ? 14.097 -13.209 27.320 1.00 91.00 984 LEU A C 1
ATOM 6936 O O . LEU A 1 984 ? 14.871 -12.747 28.165 1.00 91.00 984 LEU A O 1
ATOM 6940 N N . ALA A 1 985 ? 12.775 -13.221 27.502 1.00 86.31 985 ALA A N 1
ATOM 6941 C CA . ALA A 1 985 ? 12.119 -12.695 28.696 1.00 86.31 985 ALA A CA 1
ATOM 6942 C C . ALA A 1 985 ? 12.636 -13.375 29.973 1.00 86.31 985 ALA A C 1
ATOM 6944 O O . ALA A 1 985 ? 13.061 -12.693 30.915 1.00 86.31 985 ALA A O 1
ATOM 6945 N N . ASP A 1 986 ? 12.707 -14.708 29.967 1.00 87.56 986 ASP A N 1
ATOM 6946 C CA . ASP A 1 986 ? 13.264 -15.515 31.054 1.00 87.56 986 ASP A CA 1
ATOM 6947 C C . ASP A 1 986 ? 14.739 -15.183 31.318 1.00 87.56 986 ASP A C 1
ATOM 6949 O O . ASP A 1 986 ? 15.162 -15.019 32.472 1.00 87.56 986 ASP A O 1
ATOM 6953 N N . ALA A 1 987 ? 15.543 -15.050 30.258 1.00 90.38 987 ALA A N 1
ATOM 6954 C CA . ALA A 1 987 ? 16.962 -14.720 30.362 1.00 90.38 987 ALA A CA 1
ATOM 6955 C C . ALA A 1 987 ? 17.198 -13.328 30.972 1.00 90.38 987 ALA A C 1
ATOM 6957 O O . ALA A 1 987 ? 18.152 -13.143 31.738 1.00 90.38 987 ALA A O 1
ATOM 6958 N N . GLN A 1 988 ? 16.321 -12.368 30.670 1.00 91.69 988 GLN A N 1
ATOM 6959 C CA . GLN A 1 988 ? 16.361 -11.002 31.201 1.00 91.69 988 GLN A CA 1
ATOM 6960 C C . GLN A 1 988 ? 15.628 -10.859 32.547 1.00 91.69 988 GLN A C 1
ATOM 6962 O O . GLN A 1 988 ? 15.702 -9.808 33.190 1.00 91.69 988 GLN A O 1
ATOM 6967 N N . GLY A 1 989 ? 14.980 -11.927 33.027 1.00 87.38 989 GLY A N 1
ATOM 6968 C CA . GLY A 1 989 ? 14.238 -11.945 34.285 1.00 87.38 989 GLY A CA 1
ATOM 6969 C C . GLY A 1 989 ? 13.005 -11.041 34.271 1.00 87.38 989 GLY A C 1
ATOM 6970 O O . GLY A 1 989 ? 12.654 -10.475 35.313 1.00 87.38 989 GLY A O 1
ATOM 6971 N N . LEU A 1 990 ? 12.391 -10.870 33.100 1.00 81.62 990 LEU A N 1
ATOM 6972 C CA . LEU A 1 990 ? 11.133 -10.157 32.930 1.00 81.62 990 LEU A CA 1
ATOM 6973 C C . LEU A 1 990 ? 9.970 -11.040 33.398 1.00 81.62 990 LEU A C 1
ATOM 6975 O O . LEU A 1 990 ? 10.068 -12.261 33.429 1.00 81.62 990 LEU A O 1
ATOM 6979 N N . THR A 1 991 ? 8.879 -10.412 33.834 1.00 78.19 991 THR A N 1
ATOM 6980 C CA . THR A 1 991 ? 7.651 -11.111 34.253 1.00 78.19 991 THR A CA 1
ATOM 6981 C C . THR A 1 991 ? 6.547 -10.936 33.214 1.00 78.19 991 THR A C 1
ATOM 6983 O O . THR A 1 991 ? 5.391 -10.730 33.585 1.00 78.19 991 THR A O 1
ATOM 6986 N N . THR A 1 992 ? 6.923 -10.895 31.937 1.00 62.03 992 THR A N 1
ATOM 6987 C CA . THR A 1 992 ? 5.979 -10.866 30.819 1.00 62.03 992 THR A CA 1
ATOM 6988 C C . THR A 1 992 ? 5.277 -12.224 30.705 1.00 62.03 992 THR A C 1
ATOM 6990 O O . THR A 1 992 ? 5.853 -13.225 31.134 1.00 62.03 992 THR A O 1
ATOM 6993 N N . PRO A 1 993 ? 4.034 -12.272 30.201 1.00 59.34 993 PRO A N 1
ATOM 6994 C CA . PRO A 1 993 ? 3.364 -13.535 29.889 1.00 59.34 993 PRO A CA 1
ATOM 6995 C C . PRO A 1 993 ? 4.126 -14.335 28.825 1.00 59.34 993 PRO A C 1
ATOM 6997 O O . PRO A 1 993 ? 4.852 -13.740 28.030 1.00 59.34 993 PRO A O 1
ATOM 7000 N N . ASP A 1 994 ? 3.920 -15.652 28.795 1.00 65.06 994 ASP A N 1
ATOM 7001 C CA . ASP A 1 994 ? 4.362 -16.496 27.680 1.00 65.06 994 ASP A CA 1
ATOM 7002 C C . ASP A 1 994 ? 3.619 -16.048 26.400 1.00 65.06 994 ASP A C 1
ATOM 7004 O O . ASP A 1 994 ? 2.415 -15.765 26.448 1.00 65.06 994 ASP A O 1
ATOM 7008 N N . GLY A 1 995 ? 4.331 -15.935 25.279 1.00 68.25 995 GLY A N 1
ATOM 7009 C CA . GLY A 1 995 ? 3.833 -15.380 24.018 1.00 68.25 995 GLY A CA 1
ATOM 7010 C C . GLY A 1 995 ? 3.739 -13.855 23.982 1.00 68.25 995 GLY A C 1
ATOM 7011 O O . GLY A 1 995 ? 3.048 -13.307 23.133 1.00 68.25 995 GLY A O 1
ATOM 7012 N N . ALA A 1 996 ? 4.424 -13.136 24.880 1.00 68.81 996 ALA A N 1
ATOM 7013 C CA . ALA A 1 996 ? 4.397 -11.666 24.902 1.00 68.81 996 ALA A CA 1
ATOM 7014 C C . ALA A 1 996 ? 5.009 -11.005 23.651 1.00 68.81 996 ALA A C 1
ATOM 7016 O O . ALA A 1 996 ? 4.847 -9.798 23.448 1.00 68.81 996 ALA A O 1
ATOM 7017 N N . GLY A 1 997 ? 5.746 -11.766 22.844 1.00 81.06 997 GLY A N 1
ATOM 7018 C CA . GLY A 1 997 ? 6.245 -11.340 21.548 1.00 81.06 997 GLY A CA 1
ATOM 7019 C C . GLY A 1 997 ? 7.004 -10.019 21.582 1.00 81.06 997 GLY A C 1
ATOM 7020 O O . GLY A 1 997 ? 7.957 -9.840 22.352 1.00 81.06 997 GLY A O 1
ATOM 7021 N N . TRP A 1 998 ? 6.557 -9.066 20.767 1.00 82.25 998 TRP A N 1
ATOM 7022 C CA . TRP A 1 998 ? 7.176 -7.749 20.639 1.00 82.25 998 TRP A CA 1
ATOM 7023 C C . TRP A 1 998 ? 7.222 -6.939 21.951 1.00 82.25 998 TRP A C 1
ATOM 7025 O O . TRP A 1 998 ? 8.141 -6.140 22.166 1.00 82.25 998 TRP A O 1
ATOM 7035 N N . LEU A 1 999 ? 6.294 -7.178 22.887 1.00 74.56 999 LEU A N 1
ATOM 7036 C CA . LEU A 1 999 ? 6.249 -6.478 24.177 1.00 74.56 999 LEU A CA 1
ATOM 7037 C C . LEU A 1 999 ? 7.532 -6.682 24.998 1.00 74.56 999 LEU A C 1
ATOM 7039 O O . LEU A 1 999 ? 7.945 -5.786 25.741 1.00 74.56 999 LEU A O 1
ATOM 7043 N N . VAL A 1 1000 ? 8.196 -7.832 24.847 1.00 81.94 1000 VAL A N 1
ATOM 7044 C CA . VAL A 1 1000 ? 9.477 -8.119 25.509 1.00 81.94 1000 VAL A CA 1
ATOM 7045 C C . VAL A 1 1000 ? 10.546 -7.127 25.055 1.00 81.94 1000 VAL A C 1
ATOM 7047 O O . VAL A 1 1000 ? 11.225 -6.532 25.897 1.00 81.94 1000 VAL A O 1
ATOM 7050 N N . PHE A 1 1001 ? 10.656 -6.880 23.747 1.00 84.81 1001 PHE A N 1
ATOM 7051 C CA . PHE A 1 1001 ? 11.595 -5.900 23.202 1.00 84.81 1001 PHE A CA 1
ATOM 7052 C C . PHE A 1 1001 ? 11.237 -4.476 23.635 1.00 84.81 1001 PHE A C 1
ATOM 7054 O O . PHE A 1 1001 ? 12.118 -3.757 24.108 1.00 84.81 1001 PHE A O 1
ATOM 7061 N N . GLN A 1 1002 ? 9.955 -4.091 23.608 1.00 81.50 1002 GLN A N 1
ATOM 7062 C CA . GLN A 1 1002 ? 9.524 -2.775 24.107 1.00 81.50 1002 GLN A CA 1
ATOM 7063 C C . GLN A 1 1002 ? 9.908 -2.554 25.577 1.00 81.50 1002 GLN A C 1
ATOM 7065 O O . GLN A 1 1002 ? 10.393 -1.483 25.963 1.00 81.50 1002 GLN A O 1
ATOM 7070 N N . GLN A 1 1003 ? 9.720 -3.572 26.419 1.00 81.44 1003 GLN A N 1
ATOM 7071 C CA . GLN A 1 1003 ? 10.066 -3.484 27.831 1.00 81.44 1003 GLN A CA 1
ATOM 7072 C C . GLN A 1 1003 ? 11.582 -3.373 28.041 1.00 81.44 1003 GLN A C 1
ATOM 7074 O O . GLN A 1 1003 ? 12.013 -2.612 28.915 1.00 81.44 1003 GLN A O 1
ATOM 7079 N N . LEU A 1 1004 ? 12.395 -4.071 27.243 1.00 84.88 1004 LEU A N 1
ATOM 7080 C CA . LEU A 1 1004 ? 13.854 -3.946 27.276 1.00 84.88 1004 LEU A CA 1
ATOM 7081 C C . LEU A 1 1004 ? 14.318 -2.554 26.826 1.00 84.88 1004 LEU A C 1
ATOM 7083 O O . LEU A 1 1004 ? 15.091 -1.925 27.552 1.00 84.88 1004 LEU A O 1
ATOM 7087 N N . GLU A 1 1005 ? 13.783 -2.041 25.716 1.00 86.12 1005 GLU A N 1
ATOM 7088 C CA . GLU A 1 1005 ? 14.097 -0.714 25.157 1.00 86.12 1005 GLU A CA 1
ATOM 7089 C C . GLU A 1 1005 ? 13.698 0.444 26.089 1.00 86.12 1005 GLU A C 1
ATOM 7091 O O . GLU A 1 1005 ? 14.310 1.513 26.073 1.00 86.12 1005 GLU A O 1
ATOM 7096 N N . SER A 1 1006 ? 12.708 0.240 26.965 1.00 80.94 1006 SER A N 1
ATOM 7097 C CA . SER A 1 1006 ? 12.363 1.212 28.014 1.00 80.94 1006 SER A CA 1
ATOM 7098 C C . SER A 1 1006 ? 13.451 1.352 29.098 1.00 80.94 1006 SER A C 1
ATOM 7100 O O . SER A 1 1006 ? 13.461 2.311 29.883 1.00 80.94 1006 SER A O 1
ATOM 7102 N N . GLY A 1 1007 ? 14.370 0.386 29.166 1.00 76.75 1007 GLY A N 1
ATOM 7103 C CA . GLY A 1 1007 ? 15.481 0.332 30.104 1.00 76.75 1007 GLY A CA 1
ATOM 7104 C C . GLY A 1 1007 ? 16.740 1.067 29.614 1.00 76.75 1007 GLY A C 1
ATOM 7105 O O . GLY A 1 1007 ? 16.913 1.347 28.439 1.00 76.75 1007 GLY A O 1
ATOM 7106 N N . PRO A 1 1008 ? 17.695 1.380 30.511 1.00 78.56 1008 PRO A N 1
ATOM 7107 C CA . PRO A 1 1008 ? 18.911 2.116 30.148 1.00 78.56 1008 PRO A CA 1
ATOM 7108 C C . PRO A 1 1008 ? 20.037 1.250 29.548 1.00 78.56 1008 PRO A C 1
ATOM 7110 O O . PRO A 1 1008 ? 21.137 1.765 29.352 1.00 78.56 1008 PRO A O 1
ATOM 7113 N N . THR A 1 1009 ? 19.832 -0.061 29.378 1.00 84.94 1009 THR A N 1
ATOM 7114 C CA . THR A 1 1009 ? 20.884 -1.035 29.011 1.00 84.94 1009 THR A CA 1
ATOM 7115 C C . THR A 1 1009 ? 20.650 -1.753 27.692 1.00 84.94 1009 THR A C 1
ATOM 7117 O O . THR A 1 1009 ? 21.505 -2.547 27.320 1.00 84.94 1009 THR A O 1
ATOM 7120 N N . TRP A 1 1010 ? 19.507 -1.523 27.057 1.00 89.38 1010 TRP A N 1
ATOM 7121 C CA . TRP A 1 1010 ? 19.110 -2.160 25.814 1.00 89.38 1010 TRP A CA 1
ATOM 7122 C C . TRP A 1 1010 ? 18.534 -1.071 24.923 1.00 89.38 1010 TRP A C 1
ATOM 7124 O O . TRP A 1 1010 ? 17.633 -0.350 25.355 1.00 89.38 1010 TRP A O 1
ATOM 7134 N N . ASP A 1 1011 ? 19.091 -0.901 23.734 1.00 84.50 1011 ASP A N 1
ATOM 7135 C CA . ASP A 1 1011 ? 18.573 0.036 22.742 1.00 84.50 1011 ASP A CA 1
ATOM 7136 C C . ASP A 1 1011 ? 18.126 -0.683 21.461 1.00 84.50 1011 ASP A C 1
ATOM 7138 O O . ASP A 1 1011 ? 18.230 -1.903 21.341 1.00 84.50 1011 ASP A O 1
ATOM 7142 N N . ARG A 1 1012 ? 17.582 0.077 20.505 1.00 83.81 1012 ARG A N 1
ATOM 7143 C CA . ARG A 1 1012 ? 17.061 -0.462 19.240 1.00 83.81 1012 ARG A CA 1
ATOM 7144 C C . ARG A 1 1012 ? 18.112 -1.251 18.450 1.00 83.81 1012 ARG A C 1
ATOM 7146 O O . ARG A 1 1012 ? 17.768 -2.218 17.778 1.00 83.81 1012 ARG A O 1
ATOM 7153 N N . THR A 1 1013 ? 19.386 -0.878 18.558 1.00 82.88 1013 THR A N 1
ATOM 7154 C CA . THR A 1 1013 ? 20.494 -1.591 17.906 1.00 82.88 1013 THR A CA 1
ATOM 7155 C C . THR A 1 1013 ? 20.650 -2.990 18.492 1.00 82.88 1013 THR A C 1
ATOM 7157 O O . THR A 1 1013 ? 20.863 -3.949 17.755 1.00 82.88 1013 THR A O 1
ATOM 7160 N N . ASP A 1 1014 ? 20.516 -3.117 19.817 1.00 88.19 1014 ASP A N 1
ATOM 7161 C CA . ASP A 1 1014 ? 20.566 -4.408 20.502 1.00 88.19 1014 ASP A CA 1
ATOM 7162 C C . ASP A 1 1014 ? 19.373 -5.292 20.107 1.00 88.19 1014 ASP A C 1
ATOM 7164 O O . ASP A 1 1014 ? 19.550 -6.494 19.920 1.00 88.19 1014 ASP A O 1
ATOM 7168 N N . THR A 1 1015 ? 18.178 -4.709 19.931 1.00 88.06 1015 THR A N 1
ATOM 7169 C CA . THR A 1 1015 ? 16.981 -5.419 19.442 1.00 88.06 1015 THR A CA 1
ATOM 7170 C C . THR A 1 1015 ? 17.211 -6.008 18.052 1.00 88.06 1015 THR A C 1
ATOM 7172 O O . THR A 1 1015 ? 17.067 -7.216 17.876 1.00 88.06 1015 THR A O 1
ATOM 7175 N N . ILE A 1 1016 ? 17.639 -5.186 17.089 1.00 86.19 1016 ILE A N 1
ATOM 7176 C CA . ILE A 1 1016 ? 17.909 -5.620 15.708 1.00 86.19 1016 ILE A CA 1
ATOM 7177 C C . ILE A 1 1016 ? 18.986 -6.713 15.688 1.00 86.19 1016 ILE A C 1
ATOM 7179 O O . ILE A 1 1016 ? 18.785 -7.783 15.113 1.00 86.19 1016 ILE A O 1
ATOM 7183 N N . ALA A 1 1017 ? 20.095 -6.498 16.403 1.00 87.44 1017 ALA A N 1
ATOM 7184 C CA . ALA A 1 1017 ? 21.176 -7.475 16.492 1.00 87.44 1017 ALA A CA 1
ATOM 7185 C C . ALA A 1 1017 ? 20.734 -8.789 17.161 1.00 87.44 1017 ALA A C 1
ATOM 7187 O O . ALA A 1 1017 ? 21.227 -9.864 16.805 1.00 87.44 1017 ALA A O 1
ATOM 7188 N N . TYR A 1 1018 ? 19.821 -8.727 18.138 1.00 92.56 1018 TYR A N 1
ATOM 7189 C CA . TYR A 1 1018 ? 19.255 -9.924 18.753 1.00 92.56 1018 TYR A CA 1
ATOM 7190 C C . TYR A 1 1018 ? 18.392 -10.696 17.761 1.00 92.56 1018 TYR A C 1
ATOM 7192 O O . TYR A 1 1018 ? 18.544 -11.913 17.682 1.00 92.56 1018 TYR A O 1
ATOM 7200 N N . ILE A 1 1019 ? 17.540 -10.013 16.994 1.00 91.50 1019 ILE A N 1
ATOM 7201 C CA . ILE A 1 1019 ? 16.671 -10.652 16.001 1.00 91.50 1019 ILE A CA 1
ATOM 7202 C C . ILE A 1 1019 ? 17.510 -11.391 14.961 1.00 91.50 1019 ILE A C 1
ATOM 7204 O O . ILE A 1 1019 ? 17.443 -12.618 14.875 1.00 91.50 1019 ILE A O 1
ATOM 7208 N N . GLN A 1 1020 ? 18.407 -10.676 14.285 1.00 90.12 1020 GLN A N 1
ATOM 7209 C CA . GLN A 1 1020 ? 19.293 -11.234 13.257 1.00 90.12 1020 GLN A CA 1
ATOM 7210 C C . GLN A 1 1020 ? 20.159 -12.392 13.788 1.00 90.12 1020 GLN A C 1
ATOM 7212 O O . GLN A 1 1020 ? 20.454 -13.353 13.078 1.00 90.12 1020 GLN A O 1
ATOM 7217 N N . GLY A 1 1021 ? 20.571 -12.327 15.058 1.00 91.44 1021 GLY A N 1
ATOM 7218 C CA . GLY A 1 1021 ? 21.403 -13.351 15.686 1.00 91.44 1021 GLY A CA 1
ATOM 7219 C C . GLY A 1 1021 ? 20.655 -14.591 16.190 1.00 91.44 1021 GLY A C 1
ATOM 7220 O O . GLY A 1 1021 ? 21.309 -15.604 16.455 1.00 91.44 1021 GLY A O 1
ATOM 7221 N N . ASN A 1 1022 ? 19.329 -14.529 16.356 1.00 94.19 1022 ASN A N 1
ATOM 7222 C CA . ASN A 1 1022 ? 18.544 -15.553 17.058 1.00 94.19 1022 ASN A CA 1
ATOM 7223 C C . ASN A 1 1022 ? 17.264 -15.965 16.308 1.00 94.19 1022 ASN A C 1
ATOM 7225 O O . ASN A 1 1022 ? 16.313 -16.421 16.933 1.00 94.19 1022 ASN A O 1
ATOM 7229 N N . LEU A 1 1023 ? 17.246 -15.892 14.975 1.00 92.88 1023 LEU A N 1
ATOM 7230 C CA . LEU A 1 1023 ? 16.069 -16.240 14.162 1.00 92.88 1023 LEU A CA 1
ATOM 7231 C C . LEU A 1 1023 ? 15.482 -17.625 14.474 1.00 92.88 1023 LEU A C 1
ATOM 7233 O O . LEU A 1 1023 ? 14.276 -17.768 14.577 1.00 92.88 1023 LEU A O 1
ATOM 7237 N N . SER A 1 1024 ? 16.309 -18.647 14.723 1.00 89.06 1024 SER A N 1
ATOM 7238 C CA . SER A 1 1024 ? 15.797 -19.981 15.090 1.00 89.06 1024 SER A CA 1
ATOM 7239 C C . SER A 1 1024 ? 15.114 -20.049 16.463 1.00 89.06 1024 SER A C 1
ATOM 7241 O O . SER A 1 1024 ? 14.386 -21.000 16.719 1.00 89.06 1024 SER A O 1
ATOM 7243 N N . GLU A 1 1025 ? 15.420 -19.119 17.371 1.00 91.56 1025 GLU A N 1
ATOM 7244 C CA . GLU A 1 1025 ? 14.693 -18.965 18.637 1.00 91.56 1025 GLU A CA 1
ATOM 7245 C C . GLU A 1 1025 ? 13.372 -18.243 18.391 1.00 91.56 1025 GLU A C 1
ATOM 7247 O O . GLU A 1 1025 ? 12.338 -18.712 18.851 1.00 91.56 1025 GLU A O 1
ATOM 7252 N N . LEU A 1 1026 ? 13.429 -17.138 17.647 1.00 90.94 1026 LEU A N 1
ATOM 7253 C CA . LEU A 1 1026 ? 12.292 -16.252 17.409 1.00 90.94 1026 LEU A CA 1
ATOM 7254 C C . LEU A 1 1026 ? 11.237 -16.845 16.473 1.00 90.94 1026 LEU A C 1
ATOM 7256 O O . LEU A 1 1026 ? 10.076 -16.496 16.608 1.00 90.94 1026 LEU A O 1
ATOM 7260 N N . ALA A 1 1027 ? 11.625 -17.767 15.591 1.00 88.88 1027 ALA A N 1
ATOM 7261 C CA . ALA A 1 1027 ? 10.723 -18.569 14.764 1.00 88.88 1027 ALA A CA 1
ATOM 7262 C C . ALA A 1 1027 ? 10.027 -19.703 15.542 1.00 88.88 1027 ALA A C 1
ATOM 7264 O O . ALA A 1 1027 ? 9.421 -20.588 14.943 1.00 88.88 1027 ALA A O 1
ATOM 7265 N N . GLY A 1 1028 ? 10.213 -19.766 16.865 1.00 86.56 1028 GLY A N 1
ATOM 7266 C CA . GLY A 1 1028 ? 9.440 -20.663 17.713 1.00 86.56 1028 GLY A CA 1
ATOM 7267 C C . GLY A 1 1028 ? 7.962 -20.278 17.732 1.00 86.56 1028 GLY A C 1
ATOM 7268 O O . GLY A 1 1028 ? 7.589 -19.180 17.350 1.00 86.56 1028 GLY A O 1
ATOM 7269 N N . GLU A 1 1029 ? 7.134 -21.183 18.233 1.00 83.62 1029 GLU A N 1
ATOM 7270 C CA . GLU A 1 1029 ? 5.694 -20.967 18.370 1.00 83.62 1029 GLU A CA 1
ATOM 7271 C C . GLU A 1 1029 ? 5.329 -21.037 19.855 1.00 83.62 1029 GLU A C 1
ATOM 7273 O O . GLU A 1 1029 ? 5.820 -21.905 20.595 1.00 83.62 1029 GLU A O 1
ATOM 7278 N N . SER A 1 1030 ? 4.469 -20.125 20.303 1.00 67.94 1030 SER A N 1
ATOM 7279 C CA . SER A 1 1030 ? 3.975 -20.073 21.684 1.00 67.94 1030 SER A CA 1
ATOM 7280 C C . SER A 1 1030 ? 2.790 -21.016 21.915 1.00 67.94 1030 SER A C 1
ATOM 7282 O O . SER A 1 1030 ? 2.381 -21.216 23.062 1.00 67.94 1030 SER A O 1
ATOM 7284 N N . GLY A 1 1031 ? 2.276 -21.650 20.855 1.00 68.56 1031 GLY A N 1
ATOM 7285 C CA . GLY A 1 1031 ? 1.136 -22.564 20.902 1.00 68.56 1031 GLY A CA 1
ATOM 7286 C C . GLY A 1 1031 ? -0.201 -21.827 20.912 1.00 68.56 1031 GLY A C 1
ATOM 7287 O O . GLY A 1 1031 ? -1.148 -22.304 21.543 1.00 68.56 1031 GLY A O 1
ATOM 7288 N N . ARG A 1 1032 ? -0.237 -20.656 20.268 1.00 68.94 1032 ARG A N 1
ATOM 7289 C CA . ARG A 1 1032 ? -1.436 -19.838 20.043 1.00 68.94 1032 ARG A CA 1
ATOM 7290 C C . ARG A 1 1032 ? -2.325 -20.466 18.967 1.00 68.94 1032 ARG A C 1
ATOM 7292 O O . ARG A 1 1032 ? -1.877 -21.328 18.214 1.00 68.94 1032 ARG A O 1
ATOM 7299 N N . THR A 1 1033 ? -3.584 -20.035 18.887 1.00 65.50 1033 THR A N 1
ATOM 7300 C CA . THR A 1 1033 ? -4.385 -20.259 17.673 1.00 65.50 1033 THR A CA 1
ATOM 7301 C C . THR A 1 1033 ? -3.912 -19.258 16.621 1.00 65.50 1033 THR A C 1
ATOM 7303 O O . THR A 1 1033 ? -3.860 -18.070 16.918 1.00 65.50 1033 THR A O 1
ATOM 7306 N N . GLY A 1 1034 ? -3.527 -19.756 15.449 1.00 68.00 1034 GLY A N 1
ATOM 7307 C CA . GLY A 1 1034 ? -2.854 -18.999 14.397 1.00 68.00 1034 GLY A CA 1
ATOM 7308 C C . GLY A 1 1034 ? -3.737 -18.181 13.454 1.00 68.00 1034 GLY A C 1
ATOM 7309 O O . GLY A 1 1034 ? -4.928 -18.490 13.303 1.00 68.00 1034 GLY A O 1
ATOM 7310 N N . GLY A 1 1035 ? -3.124 -17.193 12.804 1.00 74.81 1035 GLY A N 1
ATOM 7311 C CA . GLY A 1 1035 ? -3.689 -16.346 11.757 1.00 74.81 1035 GLY A CA 1
ATOM 7312 C C . GLY A 1 1035 ? -3.800 -17.026 10.391 1.00 74.81 1035 GLY A C 1
ATOM 7313 O O . GLY A 1 1035 ? -3.541 -18.216 10.229 1.00 74.81 1035 GLY A O 1
ATOM 7314 N N . LEU A 1 1036 ? -4.267 -16.294 9.380 1.00 79.56 1036 LEU A N 1
ATOM 7315 C CA . LEU A 1 1036 ? -4.002 -16.629 7.979 1.00 79.56 1036 LEU A CA 1
ATOM 7316 C C . LEU A 1 1036 ? -3.180 -15.490 7.415 1.00 79.56 1036 LEU A C 1
ATOM 7318 O O . LEU A 1 1036 ? -3.748 -14.449 7.068 1.00 79.56 1036 LEU A O 1
ATOM 7322 N N . ASP A 1 1037 ? -1.888 -15.728 7.254 1.00 87.19 1037 ASP A N 1
ATOM 7323 C CA . ASP A 1 1037 ? -0.993 -14.684 6.794 1.00 87.19 1037 ASP A CA 1
ATOM 7324 C C . ASP A 1 1037 ? -0.790 -14.736 5.285 1.00 87.19 1037 ASP A C 1
ATOM 7326 O O . ASP A 1 1037 ? -0.825 -15.788 4.640 1.00 87.19 1037 ASP A O 1
ATOM 7330 N N . ILE A 1 1038 ? -0.595 -13.567 4.688 1.00 89.12 1038 ILE A N 1
ATOM 7331 C CA . ILE A 1 1038 ? -0.202 -13.394 3.295 1.00 89.12 1038 ILE A CA 1
ATOM 7332 C C . ILE A 1 1038 ? 1.137 -12.667 3.299 1.00 89.12 1038 ILE A C 1
ATOM 7334 O O . ILE A 1 1038 ? 1.186 -11.448 3.454 1.00 89.12 1038 ILE A O 1
ATOM 7338 N N . LEU A 1 1039 ? 2.206 -13.430 3.103 1.00 94.88 1039 LEU A N 1
ATOM 7339 C CA . LEU A 1 103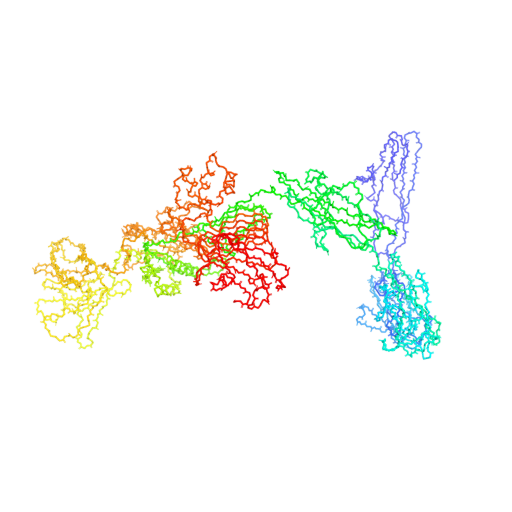9 ? 3.586 -12.972 3.199 1.00 94.88 1039 LEU A CA 1
ATOM 7340 C C . LEU A 1 1039 ? 4.242 -13.008 1.817 1.00 94.88 1039 LEU A C 1
ATOM 7342 O O . LEU A 1 1039 ? 4.180 -14.029 1.126 1.00 94.88 1039 LEU A O 1
ATOM 7346 N N . ASP A 1 1040 ? 4.860 -11.903 1.421 1.00 94.94 1040 ASP A N 1
ATOM 7347 C CA . ASP A 1 1040 ? 5.611 -11.749 0.172 1.00 94.94 1040 ASP A CA 1
ATOM 7348 C C . ASP A 1 1040 ? 6.990 -11.163 0.498 1.00 94.94 1040 ASP A C 1
ATOM 7350 O O . ASP A 1 1040 ? 7.047 -10.074 1.060 1.00 94.94 1040 ASP A O 1
ATOM 7354 N N . GLY A 1 1041 ? 8.078 -11.884 0.218 1.00 94.06 1041 GLY A N 1
ATOM 7355 C CA . GLY A 1 1041 ? 9.449 -11.402 0.442 1.00 94.06 1041 GLY A CA 1
ATOM 7356 C C . GLY A 1 1041 ? 9.827 -10.313 -0.557 1.00 94.06 1041 GLY A C 1
ATOM 7357 O O . GLY A 1 1041 ? 10.135 -9.189 -0.179 1.00 94.06 1041 GLY A O 1
ATOM 7358 N N . GLY A 1 1042 ? 9.606 -10.575 -1.842 1.00 93.12 1042 GLY A N 1
ATOM 7359 C CA . GLY A 1 1042 ? 9.877 -9.619 -2.907 1.00 93.12 1042 GLY A CA 1
ATOM 7360 C C . GLY A 1 1042 ? 11.178 -9.950 -3.629 1.00 93.12 1042 GLY A C 1
ATOM 7361 O O . GLY A 1 1042 ? 11.226 -10.945 -4.348 1.00 93.12 1042 GLY A O 1
ATOM 7362 N N . ALA A 1 1043 ? 12.187 -9.086 -3.589 1.00 89.69 1043 ALA A N 1
ATOM 7363 C CA . ALA A 1 1043 ? 13.457 -9.298 -4.275 1.00 89.69 1043 ALA A CA 1
ATOM 7364 C C . ALA A 1 1043 ? 14.643 -9.244 -3.309 1.00 89.69 1043 ALA A C 1
ATOM 7366 O O . ALA A 1 1043 ? 15.008 -8.174 -2.847 1.00 89.69 1043 ALA A O 1
ATOM 7367 N N . GLY A 1 1044 ? 15.347 -10.357 -3.152 1.00 91.50 1044 GLY A N 1
ATOM 7368 C CA . GLY A 1 1044 ? 16.480 -10.543 -2.255 1.00 91.50 1044 GLY A CA 1
ATOM 7369 C C . GLY A 1 1044 ? 16.462 -11.957 -1.678 1.00 91.50 1044 GLY A C 1
ATOM 7370 O O . GLY A 1 1044 ? 15.628 -12.769 -2.044 1.00 91.50 1044 GLY A O 1
ATOM 7371 N N . ASP A 1 1045 ? 17.432 -12.281 -0.829 1.00 94.12 1045 ASP A N 1
ATOM 7372 C CA . ASP A 1 1045 ? 17.508 -13.570 -0.135 1.00 94.12 1045 ASP A CA 1
ATOM 7373 C C . ASP A 1 1045 ? 16.733 -13.485 1.196 1.00 94.12 1045 ASP A C 1
ATOM 7375 O O . ASP A 1 1045 ? 17.319 -13.259 2.265 1.00 94.12 1045 ASP A O 1
ATOM 7379 N N . ASP A 1 1046 ? 15.417 -13.662 1.152 1.00 96.38 1046 ASP A N 1
ATOM 7380 C CA . ASP A 1 1046 ? 14.533 -13.364 2.278 1.00 96.38 1046 ASP A CA 1
ATOM 7381 C C . ASP A 1 1046 ? 14.457 -14.495 3.307 1.00 96.38 1046 ASP A C 1
ATOM 7383 O O . ASP A 1 1046 ? 14.663 -15.680 3.032 1.00 96.38 1046 ASP A O 1
ATOM 7387 N N . THR A 1 1047 ? 14.140 -14.150 4.553 1.00 96.94 1047 THR A N 1
ATOM 7388 C CA . THR A 1 1047 ? 13.819 -15.112 5.611 1.00 96.94 1047 THR A CA 1
ATOM 7389 C C . THR A 1 1047 ? 12.409 -14.873 6.132 1.00 96.94 1047 THR A C 1
ATOM 7391 O O . THR A 1 1047 ? 12.163 -13.902 6.843 1.00 96.94 1047 THR A O 1
ATOM 7394 N N . ILE A 1 1048 ? 11.500 -15.804 5.837 1.00 97.81 1048 ILE A N 1
ATOM 7395 C CA . ILE A 1 1048 ? 10.066 -15.658 6.107 1.00 97.81 1048 ILE A CA 1
ATOM 7396 C C . ILE A 1 1048 ? 9.576 -16.764 7.046 1.00 97.81 1048 ILE A C 1
ATOM 7398 O O . ILE A 1 1048 ? 9.748 -17.959 6.774 1.00 97.81 1048 ILE A O 1
ATOM 7402 N N . PHE A 1 1049 ? 8.933 -16.358 8.140 1.00 96.25 1049 PHE A N 1
ATOM 7403 C CA . PHE A 1 1049 ? 8.285 -17.232 9.116 1.00 96.25 1049 PHE A CA 1
ATOM 7404 C C . PHE A 1 1049 ? 6.788 -16.911 9.191 1.00 96.25 1049 PHE A C 1
ATOM 7406 O O . PHE A 1 1049 ? 6.451 -15.856 9.712 1.00 96.25 1049 PHE A O 1
ATOM 7413 N N . GLY A 1 1050 ? 5.916 -17.810 8.724 1.00 92.38 1050 GLY A N 1
ATOM 7414 C CA . GLY A 1 1050 ? 4.458 -17.724 8.924 1.00 92.38 1050 GLY A CA 1
ATOM 7415 C C . GLY A 1 1050 ? 4.096 -17.778 10.406 1.00 92.38 1050 GLY A C 1
ATOM 7416 O O . GLY A 1 1050 ? 3.576 -16.818 10.945 1.00 92.38 1050 GLY A O 1
ATOM 7417 N N . GLN A 1 1051 ? 4.636 -18.783 11.101 1.00 90.88 1051 GLN A N 1
ATOM 7418 C CA . GLN A 1 1051 ? 4.380 -19.125 12.506 1.00 90.88 1051 GLN A CA 1
ATOM 7419 C C . GLN A 1 1051 ? 3.090 -19.930 12.674 1.00 90.88 1051 GLN A C 1
ATOM 7421 O O . GLN A 1 1051 ? 3.021 -21.058 12.186 1.00 90.88 1051 GLN A O 1
ATOM 7426 N N . GLU A 1 1052 ? 2.148 -19.479 13.491 1.00 86.62 1052 GLU A N 1
ATOM 7427 C CA . GLU A 1 1052 ? 0.950 -20.253 13.783 1.00 86.62 1052 GLU A CA 1
ATOM 7428 C C . GLU A 1 1052 ? -0.114 -19.855 12.763 1.00 86.62 1052 GLU A C 1
ATOM 7430 O O . GLU A 1 1052 ? -0.502 -18.697 12.732 1.00 86.62 1052 GLU A O 1
ATOM 7435 N N . GLY A 1 1053 ? -0.686 -20.783 11.994 1.00 85.94 1053 GLY A N 1
ATOM 7436 C CA . GLY A 1 1053 ? -1.669 -20.371 10.989 1.00 85.94 1053 GLY A CA 1
ATOM 7437 C C . GLY A 1 1053 ? -1.714 -21.238 9.748 1.00 85.94 1053 GLY A C 1
ATOM 7438 O O . GLY A 1 1053 ? -0.983 -22.207 9.626 1.00 85.94 1053 GLY A O 1
ATOM 7439 N N . ASN A 1 1054 ? -2.637 -20.935 8.835 1.00 86.75 1054 ASN A N 1
ATOM 7440 C CA . ASN A 1 1054 ? -2.626 -21.547 7.500 1.00 86.75 1054 ASN A CA 1
ATOM 7441 C C . ASN A 1 1054 ? -2.152 -20.504 6.493 1.00 86.75 1054 ASN A C 1
ATOM 7443 O O . ASN A 1 1054 ? -2.986 -19.818 5.896 1.00 86.75 1054 ASN A O 1
ATOM 7447 N N . ASP A 1 1055 ? -0.852 -20.400 6.273 1.00 93.06 1055 ASP A N 1
ATOM 7448 C CA . ASP A 1 1055 ? -0.291 -19.198 5.663 1.00 93.06 1055 ASP A CA 1
ATOM 7449 C C . ASP A 1 1055 ? -0.127 -19.312 4.151 1.00 93.06 1055 ASP A C 1
ATOM 7451 O O . ASP A 1 1055 ? -0.092 -20.393 3.552 1.00 93.06 1055 ASP A O 1
ATOM 7455 N N . ARG A 1 1056 ? -0.041 -18.161 3.488 1.00 94.31 1056 ARG A N 1
ATOM 7456 C CA . ARG A 1 1056 ? 0.290 -18.030 2.069 1.00 94.31 1056 ARG A CA 1
ATOM 7457 C C . ARG A 1 1056 ? 1.598 -17.273 1.949 1.00 94.31 1056 ARG A C 1
ATOM 7459 O O . ARG A 1 1056 ? 1.636 -16.075 2.194 1.00 94.31 1056 ARG A O 1
ATOM 7466 N N . ILE A 1 1057 ? 2.644 -17.970 1.524 1.00 97.81 1057 ILE A N 1
ATOM 7467 C CA . ILE A 1 1057 ? 4.012 -17.453 1.535 1.00 97.81 1057 ILE A CA 1
ATOM 7468 C C . ILE A 1 1057 ? 4.569 -17.435 0.113 1.00 97.81 1057 ILE A C 1
ATOM 7470 O O . ILE A 1 1057 ? 4.594 -18.466 -0.559 1.00 97.81 1057 ILE A O 1
ATOM 7474 N N . THR A 1 1058 ? 5.034 -16.273 -0.328 1.00 97.44 1058 THR A N 1
ATOM 7475 C CA . THR A 1 1058 ? 5.808 -16.073 -1.559 1.00 97.44 1058 THR A CA 1
ATOM 7476 C C . THR A 1 1058 ? 7.194 -15.587 -1.148 1.00 97.44 1058 THR A C 1
ATOM 7478 O O . THR A 1 1058 ? 7.289 -14.610 -0.416 1.00 97.44 1058 THR A O 1
ATOM 7481 N N . GLY A 1 1059 ? 8.250 -16.295 -1.555 1.00 95.56 1059 GLY A N 1
ATOM 7482 C CA . GLY A 1 1059 ? 9.628 -15.840 -1.331 1.00 95.56 1059 GLY A CA 1
ATOM 7483 C C . GLY A 1 1059 ? 9.963 -14.692 -2.280 1.00 95.56 1059 GLY A C 1
ATOM 7484 O O . GLY A 1 1059 ? 10.093 -13.555 -1.854 1.00 95.56 1059 GLY A O 1
ATOM 7485 N N . GLY A 1 1060 ? 9.888 -14.973 -3.582 1.00 94.38 1060 GLY A N 1
ATOM 7486 C CA . GLY A 1 1060 ? 10.054 -13.982 -4.636 1.00 94.38 1060 GLY A CA 1
ATOM 7487 C C . GLY A 1 1060 ? 11.314 -14.249 -5.459 1.00 94.38 1060 GLY A C 1
ATOM 7488 O O . GLY A 1 1060 ? 11.525 -15.366 -5.932 1.00 94.38 1060 GLY A O 1
ATOM 7489 N N . LEU A 1 1061 ? 12.100 -13.213 -5.754 1.00 91.56 1061 LEU A N 1
ATOM 7490 C CA . LEU A 1 1061 ? 13.363 -13.321 -6.488 1.00 91.56 1061 LEU A CA 1
ATOM 7491 C C . LEU A 1 1061 ? 14.539 -13.427 -5.517 1.00 91.56 1061 LEU A C 1
ATOM 7493 O O . LEU A 1 1061 ? 14.850 -12.436 -4.885 1.00 91.56 1061 LEU A O 1
ATOM 7497 N N . GLY A 1 1062 ? 15.302 -14.516 -5.549 1.00 92.38 1062 GLY A N 1
ATOM 7498 C CA . GLY A 1 1062 ? 16.491 -14.679 -4.705 1.00 92.38 1062 GLY A CA 1
ATOM 7499 C C . GLY A 1 1062 ? 16.591 -16.099 -4.168 1.00 92.38 1062 GLY A C 1
ATOM 7500 O O . GLY A 1 1062 ? 15.912 -16.990 -4.674 1.00 92.38 1062 GLY A O 1
ATOM 7501 N N . ASP A 1 1063 ? 17.492 -16.342 -3.219 1.00 95.00 1063 ASP A N 1
ATOM 7502 C CA . ASP A 1 1063 ? 17.615 -17.626 -2.525 1.00 95.00 1063 ASP A CA 1
ATOM 7503 C C . ASP A 1 1063 ? 16.943 -17.543 -1.137 1.00 95.00 1063 ASP A C 1
ATOM 7505 O O . ASP A 1 1063 ? 17.603 -17.267 -0.129 1.00 95.00 1063 ASP A O 1
ATOM 7509 N N . ASP A 1 1064 ? 15.646 -17.859 -1.059 1.00 97.44 1064 ASP A N 1
ATOM 7510 C CA . ASP A 1 1064 ? 14.845 -17.603 0.148 1.00 97.44 1064 ASP A CA 1
ATOM 7511 C C . ASP A 1 1064 ? 14.868 -18.736 1.189 1.00 97.44 1064 ASP A C 1
ATOM 7513 O O . ASP A 1 1064 ? 14.992 -19.931 0.885 1.00 97.44 1064 ASP A O 1
ATOM 7517 N N . LEU A 1 1065 ? 14.656 -18.389 2.460 1.00 97.12 1065 LEU A N 1
ATOM 7518 C CA . LEU A 1 1065 ? 14.392 -19.312 3.563 1.00 97.12 1065 LEU A CA 1
ATOM 7519 C C . LEU A 1 1065 ? 12.946 -19.165 4.047 1.00 97.12 1065 LEU A C 1
ATOM 7521 O O . LEU A 1 1065 ? 12.615 -18.233 4.772 1.00 97.12 1065 LEU A O 1
ATOM 7525 N N . LEU A 1 1066 ? 12.110 -20.153 3.732 1.00 98.06 1066 LEU A N 1
ATOM 7526 C CA . LEU A 1 1066 ? 10.673 -20.123 4.009 1.00 98.06 1066 LEU A CA 1
ATOM 7527 C C . LEU A 1 1066 ? 10.290 -21.144 5.086 1.00 98.06 1066 LEU A C 1
ATOM 7529 O O . LEU A 1 1066 ? 10.714 -22.305 5.049 1.00 98.06 1066 LEU A O 1
ATOM 7533 N N . SER A 1 1067 ? 9.446 -20.744 6.029 1.00 96.69 1067 SER A N 1
ATOM 7534 C CA . SER A 1 1067 ? 8.841 -21.629 7.025 1.00 96.69 1067 SER A CA 1
ATOM 7535 C C . SER A 1 1067 ? 7.392 -21.223 7.237 1.00 96.69 1067 SER A C 1
ATOM 7537 O O . SER A 1 1067 ? 7.147 -20.111 7.676 1.00 96.69 1067 SER A O 1
ATOM 7539 N N . GLY A 1 1068 ? 6.461 -22.133 6.960 1.00 92.56 1068 GLY A N 1
ATOM 7540 C CA . GLY A 1 1068 ? 5.037 -21.939 7.250 1.00 92.56 1068 GLY A CA 1
ATOM 7541 C C . GLY A 1 1068 ? 4.798 -21.979 8.752 1.00 92.56 1068 GLY A C 1
ATOM 7542 O O . GLY A 1 1068 ? 4.453 -20.976 9.341 1.00 92.56 1068 GLY A O 1
ATOM 7543 N N . GLY A 1 1069 ? 5.231 -23.063 9.399 1.00 92.06 1069 GLY A N 1
ATOM 7544 C CA . GLY A 1 1069 ? 5.107 -23.233 10.846 1.00 92.06 1069 GLY A CA 1
ATOM 7545 C C . GLY A 1 1069 ? 4.064 -24.301 11.142 1.00 92.06 1069 GLY A C 1
ATOM 7546 O O . GLY A 1 1069 ? 4.174 -25.412 10.601 1.00 92.06 1069 GLY A O 1
ATOM 7547 N N . THR A 1 1070 ? 3.094 -24.021 12.012 1.00 88.62 1070 THR A N 1
ATOM 7548 C CA . THR A 1 1070 ? 1.987 -24.944 12.277 1.00 88.62 1070 THR A CA 1
ATOM 7549 C C . THR A 1 1070 ? 0.720 -24.566 11.535 1.00 88.62 1070 THR A C 1
ATOM 7551 O O . THR A 1 1070 ? 0.038 -23.621 11.885 1.00 88.62 1070 THR A O 1
ATOM 7554 N N . GLY A 1 1071 ? 0.301 -25.462 10.650 1.00 88.25 1071 GLY A N 1
ATOM 7555 C CA . GLY A 1 1071 ? -0.989 -25.434 9.976 1.00 88.25 1071 GLY A CA 1
ATOM 7556 C C . GLY A 1 1071 ? -0.863 -26.107 8.621 1.00 88.25 1071 GLY A C 1
ATOM 7557 O O . GLY A 1 1071 ? 0.009 -26.961 8.445 1.00 88.25 1071 GLY A O 1
ATOM 7558 N N . ASP A 1 1072 ? -1.782 -25.787 7.717 1.00 90.25 1072 ASP A N 1
ATOM 7559 C CA . ASP A 1 1072 ? -1.784 -26.219 6.323 1.00 90.25 1072 ASP A CA 1
ATOM 7560 C C . ASP A 1 1072 ? -1.359 -25.039 5.429 1.00 90.25 1072 ASP A C 1
ATOM 7562 O O . ASP A 1 1072 ? -2.200 -24.272 4.945 1.00 90.25 1072 ASP A O 1
ATOM 7566 N N . ASP A 1 1073 ? -0.054 -24.919 5.188 1.00 95.25 1073 ASP A N 1
ATOM 7567 C CA . ASP A 1 1073 ? 0.537 -23.749 4.527 1.00 95.25 1073 ASP A CA 1
ATOM 7568 C C . ASP A 1 1073 ? 0.611 -23.887 3.003 1.00 95.25 1073 ASP A C 1
ATOM 7570 O O . ASP A 1 1073 ? 0.750 -24.981 2.445 1.00 95.25 1073 ASP A O 1
ATOM 7574 N N . THR A 1 1074 ? 0.554 -22.762 2.293 1.00 95.12 1074 THR A N 1
ATOM 7575 C CA . THR A 1 1074 ? 0.716 -22.681 0.837 1.00 95.12 1074 THR A CA 1
ATOM 7576 C C . THR A 1 1074 ? 1.920 -21.817 0.473 1.00 95.12 1074 THR A C 1
ATOM 7578 O O . THR A 1 1074 ? 1.875 -20.597 0.598 1.00 95.12 1074 THR A O 1
ATOM 7581 N N . PHE A 1 1075 ? 2.957 -22.439 -0.080 1.00 97.62 1075 PHE A N 1
ATOM 7582 C CA . PHE A 1 1075 ? 4.123 -21.757 -0.642 1.00 97.62 1075 PHE A CA 1
ATOM 7583 C C . PHE A 1 1075 ? 3.919 -21.549 -2.142 1.00 97.62 1075 PHE A C 1
ATOM 7585 O O . PHE A 1 1075 ? 3.633 -22.513 -2.856 1.00 97.62 1075 PHE A O 1
ATOM 7592 N N . ILE A 1 1076 ? 4.035 -20.318 -2.623 1.00 97.12 1076 ILE A N 1
ATOM 7593 C CA . ILE A 1 1076 ? 3.656 -19.915 -3.980 1.00 97.12 1076 ILE A CA 1
ATOM 7594 C C . ILE A 1 1076 ? 4.907 -19.516 -4.759 1.00 97.12 1076 ILE A C 1
ATOM 7596 O O . ILE A 1 1076 ? 5.709 -18.736 -4.258 1.00 97.12 1076 ILE A O 1
ATOM 7600 N N . TRP A 1 1077 ? 5.025 -20.012 -5.995 1.00 95.19 1077 TRP A N 1
ATOM 7601 C CA . TRP A 1 1077 ? 6.020 -19.539 -6.962 1.00 95.19 1077 TRP A CA 1
ATOM 7602 C C . TRP A 1 1077 ? 5.355 -18.897 -8.181 1.00 95.19 1077 TRP A C 1
ATOM 7604 O O . TRP A 1 1077 ? 4.554 -19.538 -8.882 1.00 95.19 1077 TRP A O 1
ATOM 7614 N N . ASN A 1 1078 ? 5.708 -17.647 -8.474 1.00 92.62 1078 ASN A N 1
ATOM 7615 C CA . ASN A 1 1078 ? 5.174 -16.880 -9.596 1.00 92.62 1078 ASN A CA 1
ATOM 7616 C C . ASN A 1 1078 ? 6.005 -17.016 -10.881 1.00 92.62 1078 ASN A C 1
ATOM 7618 O O . ASN A 1 1078 ? 7.121 -17.532 -10.931 1.00 92.62 1078 ASN A O 1
ATOM 7622 N N . ALA A 1 1079 ? 5.428 -16.542 -11.987 1.00 87.88 1079 ALA A N 1
ATOM 7623 C CA . ALA A 1 1079 ? 6.083 -16.571 -13.287 1.00 87.88 1079 ALA A CA 1
ATOM 7624 C C . ALA A 1 1079 ? 7.302 -15.633 -13.327 1.00 87.88 1079 ALA A C 1
ATOM 7626 O O . ALA A 1 1079 ? 7.159 -14.421 -13.186 1.00 87.88 1079 ALA A O 1
ATOM 7627 N N . GLY A 1 1080 ? 8.470 -16.187 -13.651 1.00 83.56 1080 GLY A N 1
ATOM 7628 C CA . GLY A 1 1080 ? 9.711 -15.425 -13.821 1.00 83.56 1080 GLY A CA 1
ATOM 7629 C C . GLY A 1 1080 ? 10.630 -15.428 -12.601 1.00 83.56 1080 GLY A C 1
ATOM 7630 O O . GLY A 1 1080 ? 11.735 -14.906 -12.718 1.00 83.56 1080 GLY A O 1
ATOM 7631 N N . GLU A 1 1081 ? 10.211 -16.045 -11.495 1.00 87.00 1081 GLU A N 1
ATOM 7632 C CA . GLU A 1 1081 ? 11.069 -16.281 -10.334 1.00 87.00 1081 GLU A CA 1
ATOM 7633 C C . GLU A 1 1081 ? 12.215 -17.247 -10.677 1.00 87.00 1081 GLU A C 1
ATOM 7635 O O . GLU A 1 1081 ? 12.060 -18.191 -11.467 1.00 87.00 1081 GLU A O 1
ATOM 7640 N N . THR A 1 1082 ? 13.392 -16.959 -10.121 1.00 84.06 1082 THR A N 1
ATOM 7641 C CA . THR A 1 1082 ? 14.613 -17.757 -10.269 1.00 84.06 1082 THR A CA 1
ATOM 7642 C C . THR A 1 1082 ? 15.405 -17.697 -8.974 1.00 84.06 1082 THR A C 1
ATOM 7644 O O . THR A 1 1082 ? 15.574 -16.601 -8.446 1.00 84.06 1082 THR A O 1
ATOM 7647 N N . GLY A 1 1083 ? 15.969 -18.822 -8.543 1.00 87.88 1083 GLY A N 1
ATOM 7648 C CA . GLY A 1 1083 ? 16.623 -18.913 -7.242 1.00 87.88 1083 GLY A CA 1
ATOM 7649 C C . GLY A 1 1083 ? 16.708 -20.338 -6.711 1.00 87.88 1083 GLY A C 1
ATOM 7650 O O . GLY A 1 1083 ? 16.345 -21.310 -7.395 1.00 87.88 1083 GLY A O 1
ATOM 7651 N N . ALA A 1 1084 ? 17.237 -20.474 -5.501 1.00 92.19 1084 ALA A N 1
ATOM 7652 C CA . ALA A 1 1084 ? 17.406 -21.724 -4.777 1.00 92.19 1084 ALA A CA 1
ATOM 7653 C C . ALA A 1 1084 ? 16.783 -21.669 -3.372 1.00 92.19 1084 ALA A C 1
ATOM 7655 O O . ALA A 1 1084 ? 17.483 -21.770 -2.361 1.00 92.19 1084 ALA A O 1
ATOM 7656 N N . ASP A 1 1085 ? 15.456 -21.630 -3.326 1.00 96.56 1085 ASP A N 1
ATOM 7657 C CA . ASP A 1 1085 ? 14.703 -21.490 -2.083 1.00 96.56 1085 ASP A CA 1
ATOM 7658 C C . ASP A 1 1085 ? 14.727 -22.753 -1.237 1.00 96.56 1085 ASP A C 1
ATOM 7660 O O . ASP A 1 1085 ? 14.760 -23.901 -1.713 1.00 96.56 1085 ASP A O 1
ATOM 7664 N N . ARG A 1 1086 ? 14.632 -22.548 0.069 1.00 96.75 1086 ARG A N 1
ATOM 7665 C CA . ARG A 1 1086 ? 14.604 -23.610 1.054 1.00 96.75 1086 ARG A CA 1
ATOM 7666 C C . ARG A 1 1086 ? 13.393 -23.482 1.961 1.00 96.75 1086 ARG A C 1
ATOM 7668 O O . ARG A 1 1086 ? 13.315 -22.590 2.793 1.00 96.75 1086 ARG A O 1
ATOM 7675 N N . VAL A 1 1087 ? 12.539 -24.499 1.906 1.00 97.44 1087 VAL A N 1
ATOM 7676 C CA . VAL A 1 1087 ? 11.389 -24.641 2.797 1.00 97.44 1087 VAL A CA 1
ATOM 7677 C C . VAL A 1 1087 ? 11.756 -25.521 3.990 1.00 97.44 1087 VAL A C 1
ATOM 7679 O O . VAL A 1 1087 ? 12.238 -26.652 3.834 1.00 97.44 1087 VAL A O 1
ATOM 7682 N N . VAL A 1 1088 ? 11.532 -25.011 5.195 1.00 94.56 1088 VAL A N 1
ATOM 7683 C CA . VAL A 1 1088 ? 11.733 -25.709 6.469 1.00 94.56 1088 VAL A CA 1
ATOM 7684 C C . VAL A 1 1088 ? 10.373 -26.082 7.056 1.00 94.56 1088 VAL A C 1
ATOM 7686 O O . VAL A 1 1088 ? 9.399 -25.368 6.883 1.00 94.56 1088 VAL A O 1
ATOM 7689 N N . GLY A 1 1089 ? 10.291 -27.239 7.719 1.00 91.06 1089 GLY A N 1
ATOM 7690 C CA . GLY A 1 1089 ? 9.055 -27.676 8.383 1.00 91.06 1089 GLY A CA 1
ATOM 7691 C C . GLY A 1 1089 ? 8.024 -28.364 7.480 1.00 91.06 1089 GLY A C 1
ATOM 7692 O O . GLY A 1 1089 ? 7.089 -28.947 8.014 1.00 91.06 1089 GLY A O 1
ATOM 7693 N N . PHE A 1 1090 ? 8.253 -28.413 6.160 1.00 94.75 1090 PHE A N 1
ATOM 7694 C CA . PHE A 1 1090 ? 7.256 -28.846 5.172 1.00 94.75 1090 PHE A CA 1
ATOM 7695 C C . PHE A 1 1090 ? 6.544 -30.184 5.490 1.00 94.75 1090 PHE A C 1
ATOM 7697 O O . PHE A 1 1090 ? 7.161 -31.261 5.545 1.00 94.75 1090 PHE A O 1
ATOM 7704 N N . GLN A 1 1091 ? 5.221 -30.146 5.627 1.00 92.69 1091 GLN A N 1
ATOM 7705 C CA . GLN A 1 1091 ? 4.371 -31.264 6.034 1.00 92.69 1091 GLN A CA 1
ATOM 7706 C C . GLN A 1 1091 ? 3.760 -32.015 4.844 1.00 92.69 1091 GLN A C 1
ATOM 7708 O O . GLN A 1 1091 ? 2.602 -31.851 4.474 1.00 92.69 1091 GLN A O 1
ATOM 7713 N N . ASN A 1 1092 ? 4.503 -32.973 4.290 1.00 90.06 1092 ASN A N 1
ATOM 7714 C CA . ASN A 1 1092 ? 4.002 -33.835 3.212 1.00 90.06 1092 ASN A CA 1
ATOM 7715 C C . ASN A 1 1092 ? 3.047 -34.949 3.717 1.00 90.06 1092 ASN A C 1
ATOM 7717 O O . ASN A 1 1092 ? 3.439 -36.122 3.823 1.00 90.06 1092 ASN A O 1
ATOM 7721 N N . THR A 1 1093 ? 1.793 -34.600 4.020 1.00 84.50 1093 THR A N 1
ATOM 7722 C CA . THR A 1 1093 ? 0.764 -35.512 4.556 1.00 84.50 1093 THR A CA 1
ATOM 7723 C C . THR A 1 1093 ? -0.339 -35.809 3.528 1.00 84.50 1093 THR A C 1
ATOM 7725 O O . THR A 1 1093 ? -0.748 -34.960 2.754 1.00 84.50 1093 THR A O 1
ATOM 7728 N N . ALA A 1 1094 ? -0.826 -37.057 3.479 1.00 73.38 1094 ALA A N 1
ATOM 7729 C CA . ALA A 1 1094 ? -1.854 -37.473 2.519 1.00 73.38 1094 ALA A CA 1
ATOM 7730 C C . ALA A 1 1094 ? -3.278 -37.149 3.017 1.00 73.38 1094 ALA A C 1
ATOM 7732 O O . ALA A 1 1094 ? -3.735 -37.775 3.978 1.00 73.38 1094 ALA A O 1
ATOM 7733 N N . GLY A 1 1095 ? -4.025 -36.280 2.328 1.00 64.31 1095 GLY A N 1
ATOM 7734 C CA . GLY A 1 1095 ? -5.417 -35.948 2.675 1.00 64.31 1095 GLY A CA 1
ATOM 7735 C C . GLY A 1 1095 ? -5.721 -34.455 2.548 1.00 64.31 1095 GLY A C 1
ATOM 7736 O O . GLY A 1 1095 ? -5.070 -33.771 1.780 1.00 64.31 1095 GLY A O 1
ATOM 7737 N N . SER A 1 1096 ? -6.733 -33.961 3.269 1.00 58.47 1096 SER A N 1
ATOM 7738 C CA . SER A 1 1096 ? -7.068 -32.528 3.358 1.00 58.47 1096 SER A CA 1
ATOM 7739 C C . SER A 1 1096 ? -6.321 -31.844 4.513 1.00 58.47 1096 SER A C 1
ATOM 7741 O O . SER A 1 1096 ? -6.967 -31.202 5.332 1.00 58.47 1096 SER A O 1
ATOM 7743 N N . GLY A 1 1097 ? -5.027 -32.124 4.652 1.00 67.62 1097 GLY A N 1
ATOM 7744 C CA . GLY A 1 1097 ? -4.177 -31.547 5.693 1.00 67.62 1097 GLY A CA 1
ATOM 7745 C C . GLY A 1 1097 ? -2.713 -31.891 5.433 1.00 67.62 1097 GLY A C 1
ATOM 7746 O O . GLY A 1 1097 ? -2.398 -33.077 5.252 1.00 67.62 1097 GLY A O 1
ATOM 7747 N N . GLY A 1 1098 ? -1.872 -30.866 5.360 1.00 86.25 1098 GLY A N 1
ATOM 7748 C CA . GLY A 1 1098 ? -0.480 -30.850 4.920 1.00 86.25 1098 GLY A CA 1
ATOM 7749 C C . GLY A 1 1098 ? -0.189 -29.722 3.922 1.00 86.25 1098 GLY A C 1
ATOM 7750 O O . GLY A 1 1098 ? -1.062 -29.321 3.153 1.00 86.25 1098 GLY A O 1
ATOM 7751 N N . ASP A 1 1099 ? 1.064 -29.278 3.910 1.00 95.12 1099 ASP A N 1
ATOM 7752 C CA . ASP A 1 1099 ? 1.521 -28.117 3.149 1.00 95.12 1099 ASP A CA 1
ATOM 7753 C C . ASP A 1 1099 ? 1.518 -28.351 1.632 1.00 95.12 1099 ASP A C 1
ATOM 7755 O O . ASP A 1 1099 ? 1.680 -29.474 1.117 1.00 95.12 1099 ASP A O 1
ATOM 7759 N N . VAL A 1 1100 ? 1.389 -27.245 0.905 1.00 94.75 1100 VAL A N 1
ATOM 7760 C CA . VAL A 1 1100 ? 1.245 -27.188 -0.546 1.00 94.75 1100 VAL A CA 1
ATOM 7761 C C . VAL A 1 1100 ? 2.330 -26.308 -1.160 1.00 94.75 1100 VAL A C 1
ATOM 7763 O O . VAL A 1 1100 ? 2.569 -25.192 -0.718 1.00 94.75 1100 VAL A O 1
ATOM 7766 N N . LEU A 1 1101 ? 2.949 -26.804 -2.233 1.00 95.25 1101 LEU A N 1
ATOM 7767 C CA . LEU A 1 1101 ? 3.728 -26.005 -3.177 1.00 95.25 1101 LEU A CA 1
ATOM 7768 C C . LEU A 1 1101 ? 2.825 -25.649 -4.365 1.00 95.25 1101 LEU A C 1
ATOM 7770 O O . LEU A 1 1101 ? 2.473 -26.525 -5.162 1.00 95.25 1101 LEU A O 1
ATOM 7774 N N . ASP A 1 1102 ? 2.431 -24.389 -4.483 1.00 94.56 1102 ASP A N 1
ATOM 7775 C CA . ASP A 1 1102 ? 1.671 -23.865 -5.612 1.00 94.56 1102 ASP A CA 1
ATOM 7776 C C . ASP A 1 1102 ? 2.626 -23.375 -6.705 1.00 94.56 1102 ASP A C 1
ATOM 7778 O O . ASP A 1 1102 ? 3.239 -22.314 -6.612 1.00 94.56 1102 ASP A O 1
ATOM 7782 N N . LEU A 1 1103 ? 2.755 -24.185 -7.756 1.00 93.19 1103 LEU A N 1
ATOM 7783 C CA . LEU A 1 1103 ? 3.580 -23.915 -8.932 1.00 93.19 1103 LEU A CA 1
ATOM 7784 C C . LEU A 1 1103 ? 2.725 -23.519 -10.144 1.00 93.19 1103 LEU A C 1
ATOM 7786 O O . LEU A 1 1103 ? 3.222 -23.531 -11.269 1.00 93.19 1103 LEU A O 1
ATOM 7790 N N . SER A 1 1104 ? 1.435 -23.225 -9.952 1.00 90.75 1104 SER A N 1
ATOM 7791 C CA . SER A 1 1104 ? 0.484 -22.997 -11.050 1.00 90.75 1104 SER A CA 1
ATOM 7792 C C . SER A 1 1104 ? 0.756 -21.729 -11.860 1.00 90.75 1104 SER A C 1
ATOM 7794 O O . SER A 1 1104 ? 0.383 -21.651 -13.02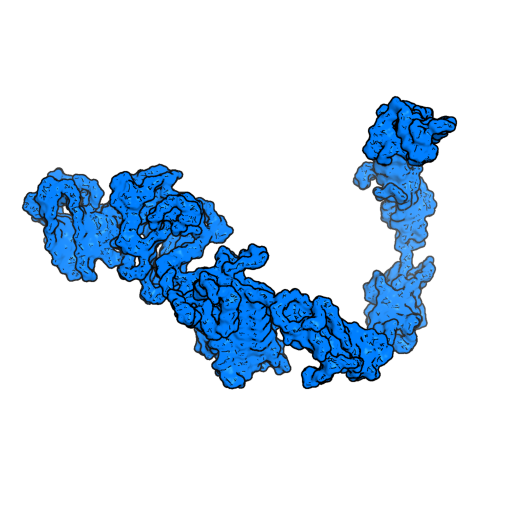9 1.00 90.75 1104 SER A O 1
ATOM 7796 N N . ALA A 1 1105 ? 1.405 -20.731 -11.260 1.00 89.88 1105 ALA A N 1
ATOM 7797 C CA . ALA A 1 1105 ? 1.828 -19.526 -11.963 1.00 89.88 1105 ALA A CA 1
ATOM 7798 C C . ALA A 1 1105 ? 3.191 -19.710 -12.650 1.00 89.88 1105 ALA A C 1
ATOM 7800 O O . ALA A 1 1105 ? 3.367 -19.235 -13.778 1.00 89.88 1105 ALA A O 1
ATOM 7801 N N . LEU A 1 1106 ? 4.123 -20.416 -11.994 1.00 89.94 1106 LEU A N 1
ATOM 7802 C CA . LEU A 1 1106 ? 5.456 -20.735 -12.514 1.00 89.94 1106 LEU A CA 1
ATOM 7803 C C . LEU A 1 1106 ? 5.405 -21.682 -13.722 1.00 89.94 1106 LEU A C 1
ATOM 7805 O O . LEU A 1 1106 ? 6.099 -21.458 -14.713 1.00 89.94 1106 LEU A O 1
ATOM 7809 N N . LEU A 1 1107 ? 4.593 -22.736 -13.652 1.00 89.12 1107 LEU A N 1
ATOM 7810 C CA . LEU A 1 1107 ? 4.433 -23.731 -14.710 1.00 89.12 1107 LEU A CA 1
ATOM 7811 C C . LEU A 1 1107 ? 3.160 -23.432 -15.498 1.00 89.12 1107 LEU A C 1
ATOM 7813 O O . LEU A 1 1107 ? 2.080 -23.390 -14.919 1.00 89.12 1107 LEU A O 1
ATOM 7817 N N . GLN A 1 1108 ? 3.294 -23.206 -16.809 1.00 84.31 1108 GLN A N 1
ATOM 7818 C CA . GLN A 1 1108 ? 2.143 -22.983 -17.685 1.00 84.31 1108 GLN A CA 1
ATOM 7819 C C . GLN A 1 1108 ? 2.138 -23.916 -18.894 1.00 84.31 1108 GLN A C 1
ATOM 7821 O O . GLN A 1 1108 ? 3.126 -24.050 -19.625 1.00 84.31 1108 GLN A O 1
ATOM 7826 N N . GLY A 1 1109 ? 0.965 -24.477 -19.185 1.00 80.00 1109 GLY A N 1
ATOM 7827 C CA . GLY A 1 1109 ? 0.716 -25.301 -20.363 1.00 80.00 1109 GLY A CA 1
ATOM 7828 C C . GLY A 1 1109 ? 1.241 -26.732 -20.254 1.00 80.00 1109 GLY A C 1
ATOM 7829 O O . GLY A 1 1109 ? 1.362 -27.412 -21.283 1.00 80.00 1109 GLY A O 1
ATOM 7830 N N . GLU A 1 1110 ? 1.535 -27.203 -19.046 1.00 83.12 1110 GLU A N 1
ATOM 7831 C CA . GLU A 1 1110 ? 1.925 -28.578 -18.787 1.00 83.12 1110 GLU A CA 1
ATOM 7832 C C . GLU A 1 1110 ? 0.778 -29.573 -19.040 1.00 83.12 1110 GLU A C 1
ATOM 7834 O O . GLU A 1 1110 ? -0.419 -29.272 -19.052 1.00 83.12 1110 GLU A O 1
ATOM 7839 N N . GLY A 1 1111 ? 1.155 -30.823 -19.305 1.00 76.56 1111 GLY A N 1
ATOM 7840 C CA . GLY A 1 1111 ? 0.219 -31.944 -19.301 1.00 76.56 1111 GLY A CA 1
ATOM 7841 C C . GLY A 1 1111 ? 0.316 -32.727 -17.996 1.00 76.56 1111 GLY A C 1
ATOM 7842 O O . GLY A 1 1111 ? 1.176 -32.476 -17.166 1.00 76.56 1111 GLY A O 1
ATOM 7843 N N . ALA A 1 1112 ? -0.473 -33.795 -17.868 1.00 77.88 1112 ALA A N 1
ATOM 7844 C CA . ALA A 1 1112 ? -0.421 -34.698 -16.710 1.00 77.88 1112 ALA A CA 1
ATOM 7845 C C . ALA A 1 1112 ? 0.952 -35.373 -16.442 1.00 77.88 1112 ALA A C 1
ATOM 7847 O O . ALA A 1 1112 ? 1.084 -36.106 -15.464 1.00 77.88 1112 ALA A O 1
ATOM 7848 N N . ASP A 1 1113 ? 1.941 -35.209 -17.328 1.00 84.31 1113 ASP A N 1
ATOM 7849 C CA . ASP A 1 1113 ? 3.312 -35.693 -17.150 1.00 84.31 1113 ASP A CA 1
ATOM 7850 C C . ASP A 1 1113 ? 4.247 -34.511 -16.869 1.00 84.31 1113 ASP A C 1
ATOM 7852 O O . ASP A 1 1113 ? 4.600 -33.764 -17.780 1.00 84.31 1113 ASP A O 1
ATOM 7856 N N . LEU A 1 1114 ? 4.663 -34.380 -15.608 1.00 87.38 1114 LEU A N 1
ATOM 7857 C CA . LEU A 1 1114 ? 5.547 -33.310 -15.140 1.00 87.38 1114 LEU A CA 1
ATOM 7858 C C . LEU A 1 1114 ? 7.037 -33.649 -15.289 1.00 87.38 1114 LEU A C 1
ATOM 7860 O O . LEU A 1 1114 ? 7.884 -32.875 -14.863 1.00 87.38 1114 LEU A O 1
ATOM 7864 N N . SER A 1 1115 ? 7.404 -34.794 -15.874 1.00 82.31 1115 SER A N 1
ATOM 7865 C CA . SER A 1 1115 ? 8.808 -35.231 -15.926 1.00 82.31 1115 SER A CA 1
ATOM 7866 C C . SER A 1 1115 ? 9.711 -34.423 -16.858 1.00 82.31 1115 SER A C 1
ATOM 7868 O O . SER A 1 1115 ? 10.916 -34.652 -16.831 1.00 82.31 1115 SER A O 1
ATOM 7870 N N . GLY A 1 1116 ? 9.140 -33.540 -17.684 1.00 84.75 1116 GLY A N 1
ATOM 7871 C CA . GLY A 1 1116 ? 9.868 -32.512 -18.437 1.00 84.75 1116 GLY A CA 1
ATOM 7872 C C . GLY A 1 1116 ? 10.025 -31.192 -17.678 1.00 84.75 1116 GLY A C 1
ATOM 7873 O O . GLY A 1 1116 ? 10.843 -30.385 -18.088 1.00 84.75 1116 GLY A O 1
ATOM 7874 N N . TYR A 1 1117 ? 9.267 -31.003 -16.592 1.00 89.12 1117 TYR A N 1
ATOM 7875 C CA . TYR A 1 1117 ? 9.172 -29.751 -15.836 1.00 89.12 1117 TYR A CA 1
ATOM 7876 C C . TYR A 1 1117 ? 9.797 -29.843 -14.441 1.00 89.12 1117 TYR A C 1
ATOM 7878 O O . TYR A 1 1117 ? 10.380 -28.883 -13.962 1.00 89.12 1117 TYR A O 1
ATOM 7886 N N . ILE A 1 1118 ? 9.691 -30.992 -13.762 1.00 91.12 1118 ILE A N 1
ATOM 7887 C CA . ILE A 1 1118 ? 10.159 -31.166 -12.381 1.00 91.12 1118 ILE A CA 1
ATOM 7888 C C . ILE A 1 1118 ? 11.067 -32.390 -12.283 1.00 91.12 1118 ILE A C 1
ATOM 7890 O O . ILE A 1 1118 ? 10.650 -33.532 -12.511 1.00 91.12 1118 ILE A O 1
ATOM 7894 N N . GLN A 1 1119 ? 12.305 -32.165 -11.847 1.00 91.56 1119 GLN A N 1
ATOM 7895 C CA . GLN A 1 1119 ? 13.242 -33.213 -11.469 1.00 91.56 1119 GLN A CA 1
ATOM 7896 C C . GLN A 1 1119 ? 13.431 -33.246 -9.952 1.00 91.56 1119 GLN A C 1
ATOM 7898 O O . GLN A 1 1119 ? 13.984 -32.328 -9.358 1.00 91.56 1119 GLN A O 1
ATOM 7903 N N . VAL A 1 1120 ? 13.046 -34.362 -9.331 1.00 92.50 1120 VAL A N 1
ATOM 7904 C CA . VAL A 1 1120 ? 13.216 -34.568 -7.887 1.00 92.50 1120 VAL A CA 1
ATOM 7905 C C . VAL A 1 1120 ? 14.502 -35.337 -7.589 1.00 92.50 1120 VAL A C 1
ATOM 7907 O O . VAL A 1 1120 ? 14.681 -36.471 -8.043 1.00 92.50 1120 VAL A O 1
ATOM 7910 N N . ASN A 1 1121 ? 15.370 -34.744 -6.774 1.00 91.38 1121 ASN A N 1
ATOM 7911 C CA . ASN A 1 1121 ? 16.624 -35.310 -6.294 1.00 91.38 1121 ASN A CA 1
ATOM 7912 C C . ASN A 1 1121 ? 16.623 -35.357 -4.762 1.00 91.38 1121 ASN A C 1
ATOM 7914 O O . ASN A 1 1121 ? 16.471 -34.340 -4.101 1.00 91.38 1121 ASN A O 1
ATOM 7918 N N . ILE A 1 1122 ? 16.835 -36.537 -4.181 1.00 91.50 1122 ILE A N 1
ATOM 7919 C CA . ILE A 1 1122 ? 16.910 -36.693 -2.721 1.00 91.50 1122 ILE A CA 1
ATOM 7920 C C . ILE A 1 1122 ? 18.379 -36.661 -2.293 1.00 91.50 1122 ILE A C 1
ATOM 7922 O O . ILE A 1 1122 ? 19.169 -37.521 -2.706 1.00 91.50 1122 ILE A O 1
ATOM 7926 N N . VAL A 1 1123 ? 18.741 -35.706 -1.435 1.00 86.69 1123 VAL A N 1
ATOM 7927 C CA . VAL A 1 1123 ? 20.100 -35.524 -0.908 1.00 86.69 1123 VAL A CA 1
ATOM 7928 C C . VAL A 1 1123 ? 20.069 -35.626 0.615 1.00 86.69 1123 VAL A C 1
ATOM 7930 O O . VAL A 1 1123 ? 19.693 -34.705 1.327 1.00 86.69 1123 VAL A O 1
ATOM 7933 N N . GLY A 1 1124 ? 20.496 -36.773 1.149 1.00 91.06 1124 GLY A N 1
ATOM 7934 C CA . GLY A 1 1124 ? 20.462 -36.998 2.596 1.00 91.06 1124 GLY A CA 1
ATOM 7935 C C . GLY A 1 1124 ? 19.029 -37.148 3.114 1.00 91.06 1124 GLY A C 1
ATOM 7936 O O . GLY A 1 1124 ? 18.378 -38.135 2.775 1.00 91.06 1124 GLY A O 1
ATOM 7937 N N . SER A 1 1125 ? 18.595 -36.224 3.975 1.00 91.50 1125 SER A N 1
ATOM 7938 C CA . SER A 1 1125 ? 17.221 -36.122 4.493 1.00 91.50 1125 SER A CA 1
ATOM 7939 C C . SER A 1 1125 ? 16.327 -35.194 3.679 1.00 91.50 1125 SER A C 1
ATOM 7941 O O . SER A 1 1125 ? 15.132 -35.164 3.952 1.00 91.50 1125 SER A O 1
ATOM 7943 N N . ASP A 1 1126 ? 16.899 -34.468 2.719 1.00 94.19 1126 ASP A N 1
ATOM 7944 C CA . ASP A 1 1126 ? 16.253 -33.337 2.062 1.00 94.19 1126 ASP A CA 1
ATOM 7945 C C . ASP A 1 1126 ? 15.825 -33.732 0.644 1.00 94.19 1126 ASP A C 1
ATOM 7947 O O . ASP A 1 1126 ? 16.457 -34.580 -0.007 1.00 94.19 1126 ASP A O 1
ATOM 7951 N N . THR A 1 1127 ? 14.749 -33.117 0.161 1.00 95.81 1127 THR A N 1
ATOM 7952 C CA . THR A 1 1127 ? 14.225 -33.316 -1.194 1.00 95.81 1127 THR A CA 1
ATOM 7953 C C . THR A 1 1127 ? 14.405 -32.033 -1.988 1.00 95.81 1127 THR A C 1
ATOM 7955 O O . THR A 1 1127 ? 13.874 -31.000 -1.612 1.00 95.81 1127 THR A O 1
ATOM 7958 N N . THR A 1 1128 ? 15.135 -32.102 -3.094 1.00 94.62 1128 THR A N 1
ATOM 7959 C CA . THR A 1 1128 ? 15.370 -30.981 -4.007 1.00 94.62 1128 THR A CA 1
ATOM 7960 C C . THR A 1 1128 ? 14.526 -31.156 -5.264 1.00 94.62 1128 THR A C 1
ATOM 7962 O O . THR A 1 1128 ? 14.645 -32.178 -5.944 1.00 94.62 1128 THR A O 1
ATOM 7965 N N . LEU A 1 1129 ? 13.698 -30.171 -5.588 1.00 93.56 1129 LEU A N 1
ATOM 7966 C CA . LEU A 1 1129 ? 12.952 -30.067 -6.834 1.00 93.56 1129 LEU A CA 1
ATOM 7967 C C . LEU A 1 1129 ? 13.707 -29.084 -7.730 1.00 93.56 1129 LEU A C 1
ATOM 7969 O O . LEU A 1 1129 ? 13.755 -27.899 -7.432 1.00 93.56 1129 LEU A O 1
ATOM 7973 N N . ALA A 1 1130 ? 14.313 -29.570 -8.808 1.00 91.75 1130 ALA A N 1
ATOM 7974 C CA . ALA A 1 1130 ? 14.857 -28.714 -9.855 1.00 91.75 1130 ALA A CA 1
ATOM 7975 C C . ALA A 1 1130 ? 13.785 -28.523 -10.930 1.00 91.75 1130 ALA A C 1
ATOM 7977 O O . ALA A 1 1130 ? 13.260 -29.515 -11.450 1.00 91.75 1130 ALA A O 1
ATOM 7978 N N . ILE A 1 1131 ? 13.463 -27.273 -11.242 1.00 90.56 1131 ILE A N 1
ATOM 7979 C CA . ILE A 1 1131 ? 12.379 -26.902 -12.150 1.00 90.56 1131 ILE A CA 1
ATOM 7980 C C . ILE A 1 1131 ? 12.953 -26.513 -13.520 1.00 90.56 1131 ILE A C 1
ATOM 7982 O O . ILE A 1 1131 ? 14.037 -25.930 -13.609 1.00 90.56 1131 ILE A O 1
ATOM 7986 N N . ASP A 1 1132 ? 12.233 -26.882 -14.576 1.00 89.19 1132 ASP A N 1
ATOM 7987 C CA . ASP A 1 1132 ? 12.446 -26.498 -15.971 1.00 89.19 1132 ASP A CA 1
ATOM 7988 C C . ASP A 1 1132 ? 11.123 -25.935 -16.519 1.00 89.19 1132 ASP A C 1
ATOM 7990 O O . ASP A 1 1132 ? 10.165 -26.670 -16.764 1.00 89.19 1132 ASP A O 1
ATOM 7994 N N . VAL A 1 1133 ? 11.043 -24.611 -16.639 1.00 85.00 1133 VAL A N 1
ATOM 7995 C CA . VAL A 1 1133 ? 9.782 -23.894 -16.894 1.00 85.00 1133 VAL A CA 1
ATOM 7996 C C . VAL A 1 1133 ? 9.229 -24.164 -18.300 1.00 85.00 1133 VAL A C 1
ATOM 7998 O O . VAL A 1 1133 ? 8.015 -24.134 -18.497 1.00 85.00 1133 VAL A O 1
ATOM 8001 N N . ASP A 1 1134 ? 10.082 -24.459 -19.289 1.00 83.88 1134 ASP A N 1
ATOM 8002 C CA . ASP A 1 1134 ? 9.643 -24.660 -20.679 1.00 83.88 1134 ASP A CA 1
ATOM 8003 C C . ASP A 1 1134 ? 9.239 -26.112 -21.006 1.00 83.88 1134 ASP A C 1
ATOM 8005 O O . ASP A 1 1134 ? 8.676 -26.385 -22.075 1.00 83.88 1134 ASP A O 1
ATOM 8009 N N . GLY A 1 1135 ? 9.486 -27.043 -20.079 1.00 81.75 1135 GLY A N 1
ATOM 8010 C CA . GLY A 1 1135 ? 9.152 -28.459 -20.216 1.00 81.75 1135 GLY A CA 1
ATOM 8011 C C . GLY A 1 1135 ? 10.028 -29.231 -21.212 1.00 81.75 1135 GLY A C 1
ATOM 8012 O O . GLY A 1 1135 ? 9.700 -30.374 -21.563 1.00 81.75 1135 GLY A O 1
ATOM 8013 N N . GLY A 1 1136 ? 11.107 -28.625 -21.715 1.00 79.25 1136 GLY A N 1
ATOM 8014 C CA . GLY A 1 1136 ? 12.039 -29.190 -22.690 1.00 79.25 1136 GLY A CA 1
ATOM 8015 C C . GLY A 1 1136 ? 12.892 -30.323 -22.120 1.00 79.25 1136 GLY A C 1
ATOM 8016 O O . GLY A 1 1136 ? 13.308 -31.226 -22.861 1.00 79.25 1136 GLY A O 1
ATOM 8017 N N . GLY A 1 1137 ? 13.093 -30.329 -20.802 1.00 77.00 1137 GLY A N 1
ATOM 8018 C CA . GLY A 1 1137 ? 13.840 -31.337 -20.063 1.00 77.00 1137 GLY A CA 1
ATOM 8019 C C . GLY A 1 1137 ? 15.345 -31.284 -20.321 1.00 77.00 1137 GLY A C 1
ATOM 8020 O O . GLY A 1 1137 ? 16.029 -32.303 -20.152 1.00 77.00 1137 GLY A O 1
ATOM 8021 N N . ASP A 1 1138 ? 15.858 -30.141 -20.775 1.00 75.06 1138 ASP A N 1
ATOM 8022 C CA . ASP A 1 1138 ? 17.268 -29.918 -21.095 1.00 75.06 1138 ASP A CA 1
ATOM 8023 C C . ASP A 1 1138 ? 17.964 -28.926 -20.145 1.00 75.06 1138 ASP A C 1
ATOM 8025 O O . ASP A 1 1138 ? 19.200 -28.924 -20.111 1.00 75.06 1138 ASP A O 1
ATOM 8029 N N . SER A 1 1139 ? 17.202 -28.197 -19.315 1.00 71.69 1139 SER A N 1
ATOM 8030 C CA . SER A 1 1139 ? 17.693 -27.059 -18.523 1.00 71.69 1139 SER A CA 1
ATOM 8031 C C . SER A 1 1139 ? 17.129 -27.007 -17.092 1.00 71.69 1139 SER A C 1
ATOM 8033 O O . SER A 1 1139 ? 16.693 -25.966 -16.615 1.00 71.69 1139 SER A O 1
ATOM 8035 N N . TYR A 1 1140 ? 17.180 -28.126 -16.362 1.00 75.75 1140 TYR A N 1
ATOM 8036 C CA . TYR A 1 1140 ? 16.796 -28.153 -14.943 1.00 75.75 1140 TYR A CA 1
ATOM 8037 C C . TYR A 1 1140 ? 17.706 -27.278 -14.070 1.00 75.75 1140 TYR A C 1
ATOM 8039 O O . TYR A 1 1140 ? 18.932 -27.427 -14.123 1.00 75.75 1140 TYR A O 1
ATOM 8047 N N . GLY A 1 1141 ? 17.100 -26.477 -13.188 1.00 67.19 1141 GLY A N 1
ATOM 8048 C CA . GLY A 1 1141 ? 17.803 -25.768 -12.113 1.00 67.19 1141 GLY A CA 1
ATOM 8049 C C . GLY A 1 1141 ? 17.881 -24.250 -12.266 1.00 67.19 1141 GLY A C 1
ATOM 8050 O O . GLY A 1 1141 ? 18.697 -23.640 -11.585 1.00 67.19 1141 GLY A O 1
ATOM 8051 N N . THR A 1 1142 ? 17.061 -23.643 -13.132 1.00 73.19 1142 THR A N 1
ATOM 8052 C CA . THR A 1 1142 ? 16.833 -22.184 -13.116 1.00 73.19 1142 THR A CA 1
ATOM 8053 C C . THR A 1 1142 ? 16.034 -21.744 -11.889 1.00 73.19 1142 THR A C 1
ATOM 8055 O O . THR A 1 1142 ? 16.256 -20.651 -11.389 1.00 73.19 1142 THR A O 1
ATOM 8058 N N . GLN A 1 1143 ? 15.153 -22.619 -11.396 1.00 87.44 1143 GLN A N 1
ATOM 8059 C CA . GLN A 1 1143 ? 14.511 -22.529 -10.087 1.00 87.44 1143 GLN A CA 1
ATOM 8060 C C . GLN A 1 1143 ? 14.732 -23.856 -9.354 1.00 87.44 1143 GLN A C 1
ATOM 8062 O O . GLN A 1 1143 ? 14.570 -24.936 -9.942 1.00 87.44 1143 GLN A O 1
ATOM 8067 N N . THR A 1 1144 ? 15.127 -23.792 -8.085 1.00 93.38 1144 THR A N 1
ATOM 8068 C CA . THR A 1 1144 ? 15.366 -24.963 -7.239 1.00 93.38 1144 THR A CA 1
ATOM 8069 C C . THR A 1 1144 ? 14.645 -24.802 -5.909 1.00 93.38 1144 THR A C 1
ATOM 8071 O O . THR A 1 1144 ? 14.883 -23.838 -5.210 1.00 93.38 1144 THR A O 1
ATOM 8074 N N . ILE A 1 1145 ? 13.826 -25.780 -5.520 1.00 96.00 1145 ILE A N 1
ATOM 8075 C CA . ILE A 1 1145 ? 13.121 -25.779 -4.229 1.00 96.00 1145 ILE A CA 1
ATOM 8076 C C . ILE A 1 1145 ? 13.674 -26.909 -3.364 1.00 96.00 1145 ILE A C 1
ATOM 8078 O O . ILE A 1 1145 ? 13.639 -28.082 -3.753 1.00 96.00 1145 ILE A O 1
ATOM 8082 N N . VAL A 1 1146 ? 14.189 -26.585 -2.182 1.00 96.44 1146 VAL A N 1
ATOM 8083 C CA . VAL A 1 1146 ? 14.733 -27.549 -1.221 1.00 96.44 1146 VAL A CA 1
ATOM 8084 C C . VAL A 1 1146 ? 13.774 -27.717 -0.050 1.00 96.44 1146 VAL A C 1
ATOM 8086 O O . VAL A 1 1146 ? 13.688 -26.865 0.823 1.00 96.44 1146 VAL A O 1
ATOM 8089 N N . LEU A 1 1147 ? 13.113 -28.872 0.029 1.00 97.00 1147 LEU A N 1
ATOM 8090 C CA . LEU A 1 1147 ? 12.325 -29.271 1.194 1.00 97.00 1147 LEU A CA 1
ATOM 8091 C C . LEU A 1 1147 ? 13.255 -29.888 2.242 1.00 97.00 1147 LEU A C 1
ATOM 8093 O O . LEU A 1 1147 ? 13.644 -31.064 2.147 1.00 97.00 1147 LEU A O 1
ATOM 8097 N N . GLN A 1 1148 ? 13.654 -29.092 3.230 1.00 94.81 1148 GLN A N 1
ATOM 8098 C CA . GLN A 1 1148 ? 14.602 -29.522 4.249 1.00 94.81 1148 GLN A CA 1
ATOM 8099 C C . GLN A 1 1148 ? 13.961 -30.527 5.211 1.00 94.81 1148 GLN A C 1
ATOM 8101 O O . GLN A 1 1148 ? 12.888 -30.305 5.761 1.00 94.81 1148 GLN A O 1
ATOM 8106 N N . GLY A 1 1149 ? 14.643 -31.646 5.460 1.00 92.31 1149 GLY A N 1
ATOM 8107 C CA . GLY A 1 1149 ? 14.169 -32.681 6.381 1.00 92.31 1149 GLY A CA 1
ATOM 8108 C C . GLY A 1 1149 ? 13.028 -33.547 5.837 1.00 92.31 1149 GLY A C 1
ATOM 8109 O O . GLY A 1 1149 ? 12.620 -34.496 6.511 1.00 92.31 1149 GLY A O 1
ATOM 8110 N N . VAL A 1 1150 ? 12.554 -33.283 4.617 1.00 92.94 1150 VAL A N 1
ATOM 8111 C CA . VAL A 1 1150 ? 11.523 -34.070 3.936 1.00 92.94 1150 VAL A CA 1
ATOM 8112 C C . VAL A 1 1150 ? 12.174 -35.010 2.936 1.00 92.94 1150 VAL A C 1
ATOM 8114 O O . VAL A 1 1150 ? 12.951 -34.598 2.083 1.00 92.94 1150 VAL A O 1
ATOM 8117 N N . THR A 1 1151 ? 11.816 -36.294 2.986 1.00 93.06 1151 THR A N 1
ATOM 8118 C CA . THR A 1 1151 ? 12.250 -37.300 2.005 1.00 93.06 1151 THR A CA 1
ATOM 8119 C C . THR A 1 1151 ? 11.046 -37.806 1.212 1.00 93.06 1151 THR A C 1
ATOM 8121 O O . THR A 1 1151 ? 10.340 -38.710 1.668 1.00 93.06 1151 THR A O 1
ATOM 8124 N N . ALA A 1 1152 ? 10.817 -37.248 0.023 1.00 90.25 1152 ALA A N 1
ATOM 8125 C CA . ALA A 1 1152 ? 9.678 -37.572 -0.832 1.00 90.25 1152 ALA A CA 1
ATOM 8126 C C . ALA A 1 1152 ? 10.080 -37.680 -2.310 1.00 90.25 1152 ALA A C 1
ATOM 8128 O O . ALA A 1 1152 ? 11.014 -37.027 -2.762 1.00 90.25 1152 ALA A O 1
ATOM 8129 N N . ASP A 1 1153 ? 9.378 -38.523 -3.070 1.00 90.75 1153 ASP A N 1
ATOM 8130 C CA . ASP A 1 1153 ? 9.480 -38.536 -4.533 1.00 90.75 1153 ASP A CA 1
ATOM 8131 C C . ASP A 1 1153 ? 8.313 -37.766 -5.174 1.00 90.75 1153 ASP A C 1
ATOM 8133 O O . ASP A 1 1153 ? 7.309 -37.481 -4.517 1.00 90.75 1153 ASP A O 1
ATOM 8137 N N . LEU A 1 1154 ? 8.434 -37.445 -6.469 1.00 88.50 1154 LEU A N 1
ATOM 8138 C CA . LEU A 1 1154 ? 7.428 -36.665 -7.202 1.00 88.50 1154 LEU A CA 1
ATOM 8139 C C . LEU A 1 1154 ? 6.025 -37.290 -7.135 1.00 88.50 1154 LEU A C 1
ATOM 8141 O O . LEU A 1 1154 ? 5.033 -36.585 -6.992 1.00 88.50 1154 LEU A O 1
ATOM 8145 N N . ASN A 1 1155 ? 5.925 -38.623 -7.195 1.00 86.88 1155 ASN A N 1
ATOM 8146 C CA . ASN A 1 1155 ? 4.628 -39.298 -7.125 1.00 86.88 1155 ASN A CA 1
ATOM 8147 C C . ASN A 1 1155 ? 3.997 -39.163 -5.738 1.00 86.88 1155 ASN A C 1
ATOM 8149 O O . ASN A 1 1155 ? 2.776 -39.048 -5.640 1.00 86.88 1155 ASN A O 1
ATOM 8153 N N . SER A 1 1156 ? 4.806 -39.214 -4.679 1.00 88.75 1156 SER A N 1
ATOM 8154 C CA . SER A 1 1156 ? 4.341 -39.013 -3.310 1.00 88.75 1156 SER A CA 1
ATOM 8155 C C . SER A 1 1156 ? 3.807 -37.601 -3.118 1.00 88.75 1156 SER A C 1
ATOM 8157 O O . SER A 1 1156 ? 2.717 -37.463 -2.577 1.00 88.75 1156 SER A O 1
ATOM 8159 N N . LEU A 1 1157 ? 4.532 -36.586 -3.595 1.00 90.00 1157 LEU A N 1
ATOM 8160 C CA . LEU A 1 1157 ? 4.109 -35.185 -3.506 1.00 90.00 1157 LEU A CA 1
ATOM 8161 C C . LEU A 1 1157 ? 2.781 -34.959 -4.249 1.00 90.00 1157 LEU A C 1
ATOM 8163 O O . LEU A 1 1157 ? 1.837 -34.427 -3.677 1.00 90.00 1157 LEU A O 1
ATOM 8167 N N . LEU A 1 1158 ? 2.650 -35.488 -5.471 1.00 87.25 1158 LEU A N 1
ATOM 8168 C CA . LEU A 1 1158 ? 1.413 -35.384 -6.258 1.00 87.25 1158 LEU A CA 1
ATOM 8169 C C . LEU A 1 1158 ? 0.235 -36.157 -5.651 1.00 87.25 1158 LEU A C 1
ATOM 8171 O O . LEU A 1 1158 ? -0.898 -35.689 -5.668 1.00 87.25 1158 LEU A O 1
ATOM 8175 N N . THR A 1 1159 ? 0.471 -37.363 -5.125 1.00 86.19 1159 THR A N 1
ATOM 8176 C CA . THR A 1 1159 ? -0.608 -38.185 -4.541 1.00 86.19 1159 THR A CA 1
ATOM 8177 C C . THR A 1 1159 ? -1.133 -37.583 -3.241 1.00 86.19 1159 THR A C 1
ATOM 8179 O O . THR A 1 1159 ? -2.305 -37.774 -2.913 1.00 86.19 1159 THR A O 1
ATOM 8182 N N . ASN A 1 1160 ? -0.268 -36.883 -2.510 1.00 87.75 1160 ASN A N 1
ATOM 8183 C CA . ASN A 1 1160 ? -0.619 -36.226 -1.261 1.00 87.75 1160 ASN A CA 1
ATOM 8184 C C . ASN A 1 1160 ? -1.265 -34.851 -1.479 1.00 87.75 1160 ASN A C 1
ATOM 8186 O O . ASN A 1 1160 ? -1.877 -34.348 -0.550 1.00 87.75 1160 ASN A O 1
ATOM 8190 N N . GLY A 1 1161 ? -1.208 -34.302 -2.699 1.00 85.75 1161 GLY A N 1
ATOM 8191 C CA . GLY A 1 1161 ? -1.718 -32.962 -3.003 1.00 85.75 1161 GLY A CA 1
ATOM 8192 C C . GLY A 1 1161 ? -0.742 -31.839 -2.646 1.00 85.75 1161 GLY A C 1
ATOM 8193 O O . GLY A 1 1161 ? -1.116 -30.680 -2.723 1.00 85.75 1161 GLY A O 1
ATOM 8194 N N . SER A 1 1162 ? 0.507 -32.172 -2.310 1.00 90.19 1162 SER A N 1
ATOM 8195 C CA . SER A 1 1162 ? 1.546 -31.219 -1.900 1.00 90.19 1162 SER A CA 1
ATOM 8196 C C . SER A 1 1162 ? 2.150 -30.415 -3.053 1.00 90.19 1162 SER A C 1
ATOM 8198 O O . SER A 1 1162 ? 3.023 -29.590 -2.820 1.00 90.19 1162 SER A O 1
ATOM 8200 N N . ILE A 1 1163 ? 1.749 -30.681 -4.299 1.00 90.94 1163 ILE A N 1
ATOM 8201 C CA . ILE A 1 1163 ? 2.101 -29.863 -5.463 1.00 90.94 1163 ILE A CA 1
ATOM 8202 C C . ILE A 1 1163 ? 0.813 -29.543 -6.213 1.00 90.94 1163 ILE A C 1
ATOM 8204 O O . ILE A 1 1163 ? 0.086 -30.462 -6.608 1.00 90.94 1163 ILE A O 1
ATOM 8208 N N . VAL A 1 1164 ? 0.587 -28.255 -6.445 1.00 87.81 1164 VAL A N 1
ATOM 8209 C CA . VAL A 1 1164 ? -0.458 -27.709 -7.311 1.00 87.81 1164 VAL A CA 1
ATOM 8210 C C . VAL A 1 1164 ? 0.204 -27.091 -8.545 1.00 87.81 1164 VAL A C 1
ATOM 8212 O O . VAL A 1 1164 ? 1.281 -26.509 -8.472 1.00 87.81 1164 VAL A O 1
ATOM 8215 N N . THR A 1 1165 ? -0.423 -27.281 -9.700 1.00 85.69 1165 THR A N 1
ATOM 8216 C CA . THR A 1 1165 ? 0.019 -26.840 -11.035 1.00 85.69 1165 THR A CA 1
ATOM 8217 C C . THR A 1 1165 ? -1.185 -26.281 -11.807 1.00 85.69 1165 THR A C 1
ATOM 8219 O O . THR A 1 1165 ? -2.318 -26.447 -11.351 1.00 85.69 1165 THR A O 1
ATOM 8222 N N . ASP A 1 1166 ? -0.996 -25.656 -12.972 1.00 81.31 1166 ASP A N 1
ATOM 8223 C CA . ASP A 1 1166 ? -2.108 -25.130 -13.787 1.00 81.31 1166 ASP A CA 1
ATOM 8224 C C . ASP A 1 1166 ? -3.068 -26.238 -14.269 1.00 81.31 1166 ASP A C 1
ATOM 8226 O O . ASP A 1 1166 ? -4.264 -26.010 -14.500 1.00 81.31 1166 ASP A O 1
ATOM 8230 N N . HIS A 1 1167 ? -2.547 -27.463 -14.371 1.00 76.00 1167 HIS A N 1
ATOM 8231 C CA . HIS A 1 1167 ? -3.256 -28.631 -14.868 1.00 76.00 1167 HIS A CA 1
ATOM 8232 C C . HIS A 1 1167 ? -4.112 -29.353 -13.813 1.00 76.00 1167 HIS A C 1
ATOM 8234 O O . HIS A 1 1167 ? -4.988 -30.149 -14.185 1.00 76.00 1167 HIS A O 1
ATOM 8240 N N . SER A 1 1168 ? -3.827 -29.153 -12.521 1.00 55.62 1168 SER A N 1
ATOM 8241 C CA . SER A 1 1168 ? -4.335 -29.968 -11.397 1.00 55.62 1168 SER A CA 1
ATOM 8242 C C . SER A 1 1168 ? -5.588 -29.423 -10.725 1.00 55.62 1168 SER A C 1
ATOM 8244 O O . SER A 1 1168 ? -5.627 -28.205 -10.460 1.00 55.62 1168 SER A O 1
#

Foldseek 3Di:
DKDFQFAPFKWKAKDKFFDQDDCQFWPLVQWWKDQPVPPDTDHRDDIHTDHGGIGDMDIDIGGDDDADFDAKGKMKMKMWMDGPPDDIDIDMDMDIDHHDQDKAKAKEDPPDPPHQEAEDEAFAKDKIKIKIFQFAAFKWKAKDKFFDQDDCVFWPLVQWWKDQPSPPDTDHRDDIGTDHGGIGMMMTIIHGHADADDDAWGKMKMKMWMDGPPDDIYIYMGMYIYHHDQDKAKAKEDPPDDPHQEAEAEAQAKDKIKIKIFQFAAFKWKAKDKFFDQDDCVFWPLVQWWKDQPSPPDTDHRDDIHTDHGGIGMMMTIIHGHADQDDDQWGKMKMKMWMDGPPDDIYIYMGMYTHDHPQDKDKAKADPPDDPHQEAEDEAQAKDKIKIKIFQFAAFKWKAKDKFFDQDDCVFWPLVQWWKDQPRPPDIDHRDDIHTDHGGIGMMMIITHTHADQDDDQWTKMKMKMWMDGPPDDIDIYIGMYIHHHQNPDAEEWEEDAFAFDFADDDDTDDADPVRDDTTAAEADQHAYAYAYALHFFFQAAAFEAEEEEQAEQAQQQQDWDFFPNDIDRNLVQSLLLVLVQLVSNLPHQYQWYKYWYKYDALAIETLAIATQHHRRHGPVVSSVSSSVSSVPRHRYFFFFPCRRLVVSLCQQQLKFFFADKDQDPPDPPPPQRFWIFTAGPNRAGQKIKGKDADPLDPDAPFAPVRDHDDDAFHPDDPGAWDDARMKMKIFGAFDFPCNDDDDDDPDDGDHHFFFFKWKKKWADQDQAKAKKKKWWAKPVRDIDIDIDIDGGHDIDMDMDGDDPPITTGMMMMHGHPPTGITHMHGGMTRGPDRGGDPPGLFAEYEYEDQLAHAWYDAAQDDDDIDGDSPHRDPQSLCQCCQNHNNGNDHSLCSRVVSVYQYAYEHEQYDLNSLQSSQSSNVHHGDDPPDGRHHYHSYSVVSSSVVSVRSCPDAERREFHAHEHAAARYAYEAHRHQWQCVVVCVVVVHPHHGNNGCVSVVVQCVDPPDHPVNVVVCCVVPVVNRLDESPHQYYEYEEHNAHEAYEYRLAHHAYEYEDYAEAYEDENHDWAYEYEDADPHFYAYEYEPFFLAADPTTYAYECARQAPPDDPDCQLAWDWDDDDQKIKTFGDRVSNNPDTHRHIYIYPRHDDDPVSCVNRNRYHHNHD

Sequence (1168 aa):
MSITRAAAGSTVTLTLADGTAVNADYNEARFEYSTDGGTNWTAVSGPIAVAAGDSTLLVRTDTVADGVDEADETFTLTGTLNSNGTPSVSDVGTATIVDGDTPTIQVGKPGDTGIPNITVPEGTDAEFGVSITRAAAGSTVTLTLADGTAVNADYNEARFEYSTDGGTNWTAVSGPIAVAAGDSTLLVRTDTVADGVDEADETFTLTGTLNSNGTPPVSDVGTATIVDGDTPTIQVGKPGDTGIPNITVPEGTDAEFGVSITRAAAGSTVTLTLADGTAVNADYNEARFEYSTDGGTNWTAVSGPIAVAAGDSTLLVRTDTVADGVDEADETFTLTGTLNSNGTPPVSDVGTATIVDGDTPTIQVGKPGDTGIPNITVPEGTDAEFGVSITRAAAGSTVTLTLADGTAVNADYNEARFEYSTDGGTNWTAVSGPIAVAAGDSTLLVRTDTVADGVDEADETFTLTGTLNSNGTPPVSDVGTATIVDGDEPTYLVVGSSGDDKTGSATDHVVPNPDGSVEGVITGGNSHDILIGDPGGSRLTEGQTANIAMVLDTSGSMDTSISFNGGSITRIAALKQATIAALQDLSETEAENIRVNLTEFNADSAPLGTFDIIVDGVVNTAALNQAIAAVNALDADGGTNYEAGLGTAASWIQGTAAITSYTESDHNSDTGDDDAALLKGADGTAYALVSGWGPTLALSDLKDANGDTMDGWGVQGGTNDEVNPDEVLRFDFGPGTDFDGPGTNFTTKGFNGPPVSQATYALRNFGSGGHEVSYTVTYSNGSTATQTVTFSGSTAHTFTITAAAGLTIDHVAFSVPSGEDSGAIDLESVKLAAGGPIANADVNTLLFISDGQPTYHYDGNGTSSLGGDGSSFDTDTIAHITGGGDGDTVSELGLITGAGFQIQAVGINVNENALDVLDQVEGQPAGDPGDHAADNITTAEQLTQVIGEITGGGTVADAAGSDQISGGDGNDIIFGDAPFTDILADAQGLTTPDGAGWLVFQQLESGPTWDRTDTIAYIQGNLSELAGESGRTGGLDILDGGAGDDTIFGQEGNDRITGGLGDDLLSGGTGDDTFIWNAGETGADRVVGFQNTAGSGGDVLDLSALLQGEGADLSGYIQVNIVGSDTTLAIDVDGGGDSYGTQTIVLQGVTADLNSLLTNGSIVTDHS

Secondary structure (DSSP, 8-state):
-EEEEEPTT-EEEEEEEESSS-TTTEEEEEEEEESSSSSS-EE--SPEE--SEEEE-EEEEEE---SS----EEEEEEEEEE-TTS--EEEEEEEEEPP----EEEEESTT-TT--EEEEETTSEEEEEEEEEEEPTT-EEEEEEEESSS-TTTEEEEEEEEESSSSSS-EE--SPEE--SEEEEEEEEEEE---SS----EEEEEEEEEE-TTS--EEEEEEEEEEP----EEEEESTT-SS--EEEEETTSEEEEEEEEEEEPTT-EEEEEEEESS--TTTEEEEEEEEESSSSSS-EE--SPEE--SEEEEEEEEEEEPP-SS----EEEEEEEEEE-TTS--EEEEEEEEEEPS---EEEEESTT-SS--EEEEETTSEEEEEEEEEEEPTT-EEEEEEEESSS-TTTEEEEEEEEESSSSSS-EE--SPEE--SEEEEEEEEEEE---SS----EEEEEEEEEE-TTS--EEEEEEEEEEPS-SPPPEEE--SS---TT-----SS--TT----SSEE--SS--EEE------PPPTT-EEEEEEEEE-SGGGGSEEEETTEEEEHHHHHHHHHHHHHHHHHTS--SEEEEEEEEESSSEEEEEEEEEEETTEE-HHHHHHHHHHHHT----S--BHHHHHHHHHHHHHTEEEEEEEEE----TTT----EEEEEETT--EEEEEEEE-TT------B-TTS-B---TTSTT-TT-PBPTT-EEEEE-SSB-----SSS------B-PPPEEEEEEEEE---SSEEEEEEEEEETTS-EEEEEEEEESSS-EEEEEEPPTT--EEEEEEEPPTTSPPBEEEEEEEEESSSSPPTT-SEEEEEEEE-S---BEESTTTSS-EES-SSS--THHHHHHTT-SSS----HHHHHHHTT-EEEEEEES--HHHHHHHHHHTTPPS--TT--SSEEESSSTHHHHHHHHHTT-SSS-PPPPP-EEEEEES--EEESS----HHHHHHHT--PPTT-THHHHHHHHTSTT--HHHHHHHHHH-HHHHT----PPPB--EEEEEESS-EEEEEEB--EEEEEES--EEEEEES--EEE--TT--EEEEEES----SSS-S-EEE-TTTS-S--S--TTTEEEEEETTEEEEEE-TTS-SS-TTSEEEEETT----HHHHHHHT-EE-TT-

pLDDT: mean 80.56, std 13.47, range [34.03, 98.06]

Radius of gyration: 54.83 Å; chains: 1; bounding box: 119×124×141 Å